Protein AF-A0A8H7PTG9-F1 (afdb_monomer_lite)

Radius of gyration: 44.38 Å; chains: 1; bounding box: 75×94×147 Å

InterPro domains:
  IPR000225 Armadillo [PF00514] (477-510)
  IPR000225 Armadillo [PF00514] (718-752)
  IPR000225 Armadillo [SM00185] (315-358)
  IPR000225 Armadillo [SM00185] (360-411)
  IPR000225 Armadillo [SM00185] (470-510)
  IPR000225 Armadillo [SM00185] (606-670)
  IPR000225 Armadillo [SM00185] (672-712)
  IPR000225 Armadillo [SM00185] (713-754)
  IPR000225 Armadillo [SM00185] (756-796)
  IPR000225 Armadillo [SM00185] (799-839)
  IPR000225 Armadillo [SM00185] (898-939)
  IPR000357 HEAT repeat [PF02985] (684-712)
  IPR001130 3'-5' ssDNA/RNA exonuclease TatD-like [PF01026] (7-278)
  IPR001130 3'-5' ssDNA/RNA exonuclease TatD-like [cd01310] (6-278)
  IPR011989 Armadillo-like helical [G3DSA:1.25.10.10] (282-566)
  IPR011989 Armadillo-like helical [G3DSA:1.25.10.10] (573-989)
  IPR016024 Armadillo-type fold [SSF48371] (287-985)
  IPR018228 Deoxyribonuclease, TatD-related, conserved site [PS01091] (216-232)
  IPR032466 Metal-dependent hydrolase [SSF51556] (5-278)
  IPR038739 Armadillo-type fold containing protein ARMC8/Vid28 [PTHR15651] (295-983)

Foldseek 3Di:
DFPFAAEAEEAAQFCVQVPPVPPDDSVRLVVLLVVLRHQAYEHEDQADVCQVRLLVCCVVVLNRYFYAYEHEQWDWDDDPNDTDIEGDAPVRLVVGVVVVVVCLVVVSHLAHDDAEDALPCRHQVDPPDHSVVSRVRSLVRRLVSLVVCVVSVHEYEYEDHPCLLVRLVSCVVSLPQFYEHEPDDDDLVSVVSCVVSNAAYEFALLCLVDPRSLVNLLSDDLLRYAFHHRFLPNHVDHVGGTGSSSSLSRLVSSCVSNVHDSSVSSVSNSVSSCVRSVVVPPPDPLVCLLVQCPDPDLVSVLVSLVVLLVVLQVPQVSLVVCLVGCLLLSLQVLLDPVDPHDPSSVLSSLQSLLSSLLHDLVSLLSNVVSVNLLSLLVLLDFDPPDQLLVRCLVSLSSLLSSLSNLLSSLVHPSHDLVSCLPLRSLLSLVSLLLSLLVVLVPDPDPDPSNVSSLSSNLSSLSNLLSSQDDQVSLVSNVVSVVQQSLLSQCLSPPQSSVLSSLSNLLSNLALAQVSLVCNQPHAHVVGRPPNDTSVVSLLVQCVDPDLSSVLSSLSNVLRSVNNVNDPPPDVSCLPGSLLSLLVLLVDPDLVSLLRSLQSLLSNQQPDPSSLVSCLVSVVLLSLLVLLVVLQPPPPDDDVPDDDDPPPVVVNVSSLSSNLSSLSSLLRSLQPDPSSLVVNVVSVSLLSLLVQLPDPDLSSVLSSLSSLLSSLVDLVCLAPVCVVSVSLVSLLVQCPPPDVSSVLSSLSSVLSQLAPSGPCVVVCVVVCVLLSLLVQCPDPPPSSVLSSLSSLLRQLAVDDPVSLVVSCVRNFLVNLLVQCVDPDLSSVLSSLSNLLSQLQDPDLVSVVCNCVRNPLVSLVVSLLCLLVPQPDPDPDDDSSSVSNNLSSLSSLLSLLLHALVSLVSQLVDLSNLLSLLVQCPPPDPSSVLSSLSNLLSQLDDDPVGDRDLCSLVSCVVSVVLVSLVVQCPPPDPSSNVSSVSSNVSSVVSVVVVVD

pLDDT: mean 88.75, std 12.14, range [32.59, 98.38]

Secondary structure (DSSP, 8-state):
--S--EEEEEE--STTTS-TTSSS-HHHHHHHHHHTTEEEEEEE-SSHHHHHHHHHHHHHTTTSEEEEE---SEEEEEETTEEEEEE--HHHHHHHHHHHHHHHHTT--SEEEEEEEE--HHHH--SSS-HHHHHHHHHHHHHHHHHHHHHTT--EEEEEES-HHHHHHHHHHTT---EEETT--S-HHHHHHHHHTT-EEEE-GGGGG-HHHHHHHHHS-GGGEEE---TTSS-SSTTS---GGGHHHHHHHHHHHHT--HHHHHHHHHHHHHHHHS-S----HHHHHHHHHT-S-HHHHHHHHHHHHHHHTT-HHHHHHHHTTTHHHHHHHHT-TTS---HHHHHHHHHHHHHHHTS-HHHHHHHHHTTHHHHHHHTTPPPTTS-HHHHHHHTHHHHHHHHHHHHHHTTSTT---GGGGSHHHHHHHHHHHHHHHHHHHH--S--HHHHHHHHHHHHHHHHHHHH--SHHHHHHHHHTT-HHHHHHHHTS--HHHHHHHHHHHHHHSTT-HHHHHHHHHPPPSSPPTT---HHHHHHHHHT-SSHHHHHHHHHHHHHHHHTT-SPSSPHHIIIIIHHHHHHHHTSS-HHHHHHHHHHHHHHHTT-HHHHHHHHHTTHHHHHHHHHHHHHGGGSSSGGG-TT-TTHHHHHHHHHHHHHHHHHHHHHHTSS-HHHHHHHHHTT-HHHHHHHHT-SSHHHHHHHHHHHHHHTT-HHHIIIIIHHTT-HHHHHHGGG-S-HHHHHHHHHHHHHHTSTT-THHHHHHHTTHHHHHHHHTT-S-HHHHHHHHHHHHHHHTT--HHHHHHHHHHH-HHHHHHHHT-S-HHHHHHHHHHHHHHS--SSTHHHHHHIIIIIHHHHHHHHHHHHHGGG---SSSS-THHHHHHHHHHHHHHHHTS-HHHHHHHHT-HHHHHHHHHHTT-SSHHHHHHHHHHHHHHS---SS-PPPTTHHHHHHHTTHHHHHHHHTT-SSHHHHHHHHHHHHHHHHHHHHHH-

Sequence (994 aa):
MSDYCIIDCHAHIHEGNFPASSNNSLEVILESAYKANVQIIVSVSEGLGDATQVLKLASQSQGRVKAGVGLHPVQTVSSNNESIERSVTQDDLKEFLPLLRKCIANQEICCVGEVGLDFSPHIVRGKEFPEEHYREIQRQVFKKQIELAVDANLPLNVHSRSAGHYAIEELQNAGVKRAVLHAFDGKASHAMKGVESGYYFSVPPSIVRSPQKQKLVATLPVSHLLLETDSPALGPNKNEDNQPSNAYVSAQEIARLKDMEVSEVIKITEENARKLFGFLMTFTKFEDVVHQIHSADPNQVFIALKTVKNSIIGNRTKKAQYAQSDIINRLVDLLASENNVSEDLRIQAATILGSFAHGNDEIVSQIVSAGAVPRLLNALSLPPNTSPAIAVQQNLKMLEAATRALKAIYSSSKSYKKDIYDPKHLNNIMKILHATTSSISEDAEHNAQTASLVMVAELTTSIVARCCTTLEEQTLLGDSGIIPPLVALLHSGYAKAQEAAMDAFSSLCRENIDISRASLNARAYPPAPFGQMTLTTMLDLVRDKGQNMRLAAATCLTNIYRADVFPEPFSDIVLVVLPTLIKLLKEDNTQVQERAPLIMADLVKDSETMQKAAFEADAIPSLANILVSVSKEHDENNENKIGVQGAGGIVVSKEKVKENSLIALAAVCLLREECRTQAINCKILPCTVSALSSTNPAVRLAACQCVKSLSRSVRHLRTHLVDAGVTGPLLKLLDDESPVVQAAACGSLCNLILDFSPMKKTVIEDGGLANFVKFTHSENTALKLNAIWSLKNLLYSADTETKRTVMRQLSYEYLIDLLNDASVEIQEQALDLVRNLVCGKQKEDIDDVFSGMGETVLLDILEKKLSNSNMVIDDGEDNSLLTLEPALYTLVNIAVGSSQHREALLKRPEILQNIVRYMSHEKASIRISTAWCIINLTWADSEEKVPPECYEILKDLGVEEKLRAMENDPERDVRDRARTALCQFNSLSDMQEE

Structure (mmCIF, N/CA/C/O backbone):
data_AF-A0A8H7PTG9-F1
#
_entry.id   AF-A0A8H7PTG9-F1
#
loop_
_atom_site.group_PDB
_atom_site.id
_atom_site.type_symbol
_atom_site.label_atom_id
_atom_site.label_alt_id
_atom_site.label_comp_id
_atom_site.label_asym_id
_atom_site.label_entity_id
_atom_site.label_seq_id
_atom_site.pdbx_PDB_ins_code
_atom_site.Cartn_x
_atom_site.Cartn_y
_atom_site.Cartn_z
_atom_site.occupancy
_atom_site.B_iso_or_equiv
_atom_site.auth_seq_id
_atom_site.auth_comp_id
_atom_site.auth_asym_id
_atom_site.auth_atom_id
_atom_site.pdbx_PDB_model_num
ATOM 1 N N . MET A 1 1 ? -10.974 -25.218 17.538 1.00 37.84 1 MET A N 1
ATOM 2 C CA . MET A 1 1 ? -11.175 -25.553 18.967 1.00 37.84 1 MET A CA 1
ATOM 3 C C . MET A 1 1 ? -12.675 -25.691 19.177 1.00 37.84 1 MET A C 1
ATOM 5 O O . MET A 1 1 ? -13.391 -24.984 18.485 1.00 37.84 1 MET A O 1
ATOM 9 N N . SER A 1 2 ? -13.149 -26.638 19.993 1.00 40.38 2 SER A N 1
ATOM 10 C CA . SER A 1 2 ? -14.592 -26.820 20.224 1.00 40.38 2 SER A CA 1
ATOM 11 C C . SER A 1 2 ? -15.205 -25.578 20.872 1.00 40.38 2 SER A C 1
ATOM 13 O O . SER A 1 2 ? -14.561 -24.982 21.729 1.00 40.38 2 SER A O 1
ATOM 15 N N . ASP A 1 3 ? -16.451 -25.248 20.531 1.00 61.62 3 ASP A N 1
ATOM 16 C CA . ASP A 1 3 ? -17.190 -24.103 21.099 1.00 61.62 3 ASP A CA 1
ATOM 17 C C . ASP A 1 3 ? -17.543 -24.258 22.596 1.00 61.62 3 ASP A C 1
ATOM 19 O O . ASP A 1 3 ? -18.060 -23.330 23.210 1.00 61.62 3 ASP A O 1
ATOM 23 N N . TYR A 1 4 ? -17.259 -25.423 23.189 1.00 75.38 4 TYR A N 1
ATOM 24 C CA . TYR A 1 4 ? -17.587 -25.789 24.572 1.00 75.38 4 TYR A CA 1
ATOM 25 C C . TYR A 1 4 ? -16.332 -25.941 25.436 1.00 75.38 4 TYR A C 1
ATOM 27 O O . TYR A 1 4 ? -15.265 -26.333 24.937 1.00 75.38 4 TYR A O 1
ATOM 35 N N . CYS A 1 5 ? -16.460 -25.662 26.735 1.00 87.12 5 CYS A N 1
ATOM 36 C CA . CYS A 1 5 ? -15.359 -25.699 27.697 1.00 87.12 5 CYS A CA 1
ATOM 37 C C . CYS A 1 5 ? -15.568 -26.730 28.813 1.00 87.12 5 CYS A C 1
ATOM 39 O O . CYS A 1 5 ? -16.689 -27.085 29.164 1.00 87.12 5 CYS A O 1
ATOM 41 N N . ILE A 1 6 ? -14.468 -27.210 29.397 1.00 93.94 6 ILE A N 1
ATOM 42 C CA . ILE A 1 6 ? -14.515 -28.105 30.555 1.00 93.94 6 ILE A CA 1
ATOM 43 C C . ILE A 1 6 ? -14.565 -27.265 31.830 1.00 93.94 6 ILE A C 1
ATOM 45 O O . ILE A 1 6 ? -13.776 -26.332 32.011 1.00 93.94 6 ILE A O 1
ATOM 49 N N . ILE A 1 7 ? -15.489 -27.631 32.716 1.00 95.25 7 ILE A N 1
ATOM 50 C CA . ILE A 1 7 ? -15.608 -27.078 34.062 1.00 95.25 7 ILE A CA 1
ATOM 51 C C . ILE A 1 7 ? -15.258 -28.191 35.043 1.00 95.25 7 ILE A C 1
ATOM 53 O O . ILE A 1 7 ? -15.996 -29.169 35.162 1.00 95.25 7 ILE A O 1
ATOM 57 N N . ASP A 1 8 ? -14.136 -28.033 35.736 1.00 97.06 8 ASP A N 1
ATOM 58 C CA . ASP A 1 8 ? -13.758 -28.900 36.845 1.00 97.06 8 ASP A CA 1
ATOM 59 C C . ASP A 1 8 ? -14.560 -28.478 38.083 1.00 97.06 8 ASP A C 1
ATOM 61 O O . ASP A 1 8 ? -14.308 -27.429 38.677 1.00 97.06 8 ASP A O 1
ATOM 65 N N . CYS A 1 9 ? -15.595 -29.246 38.423 1.00 96.81 9 CYS A N 1
ATOM 66 C CA . CYS A 1 9 ? -16.561 -28.880 39.460 1.00 96.81 9 CYS A CA 1
ATOM 67 C C . CYS A 1 9 ? -16.060 -29.129 40.891 1.00 96.81 9 CYS A C 1
ATOM 69 O O . CYS A 1 9 ? -16.767 -28.763 41.836 1.00 96.81 9 CYS A O 1
ATOM 71 N N . HIS A 1 10 ? -14.889 -29.749 41.060 1.00 97.19 10 HIS A N 1
ATOM 72 C CA . HIS A 1 10 ? -14.336 -30.056 42.371 1.00 97.19 10 HIS A CA 1
ATOM 73 C C . HIS A 1 10 ? -12.824 -30.338 42.288 1.00 97.19 10 HIS A C 1
ATOM 75 O O . HIS A 1 10 ? -12.404 -31.313 41.661 1.00 97.19 10 HIS A O 1
ATOM 81 N N . ALA A 1 11 ? -12.009 -29.517 42.956 1.00 95.62 11 ALA A N 1
ATOM 82 C CA . ALA A 1 11 ? -10.578 -29.759 43.150 1.00 95.62 11 ALA A CA 1
ATOM 83 C C . ALA A 1 11 ? -10.046 -29.051 44.414 1.00 95.62 11 ALA A C 1
ATOM 85 O O . ALA A 1 11 ? -10.538 -27.984 44.780 1.00 95.62 11 ALA A O 1
ATOM 86 N N . HIS A 1 12 ? -8.989 -29.577 45.034 1.00 93.06 12 HIS A N 1
ATOM 87 C CA . HIS A 1 12 ? -8.335 -28.977 46.204 1.00 93.06 12 HIS A CA 1
ATOM 88 C C . HIS A 1 12 ? -7.092 -28.178 45.792 1.00 93.06 12 HIS A C 1
ATOM 90 O O . HIS A 1 12 ? -5.947 -28.608 45.972 1.00 93.06 12 HIS A O 1
ATOM 96 N N . ILE A 1 13 ? -7.311 -26.998 45.202 1.00 87.50 13 ILE A N 1
ATOM 97 C CA . ILE A 1 13 ? -6.243 -26.196 44.589 1.00 87.50 13 ILE A CA 1
ATOM 98 C C . ILE A 1 13 ? -5.917 -24.963 45.422 1.00 87.50 13 ILE A C 1
ATOM 100 O O . ILE A 1 13 ? -6.643 -23.967 45.403 1.00 87.50 13 ILE A O 1
ATOM 104 N N . HIS A 1 14 ? -4.775 -25.031 46.106 1.00 82.25 14 HIS A N 1
ATOM 105 C CA . HIS A 1 14 ? -4.132 -23.930 46.819 1.00 82.25 14 HIS A CA 1
ATOM 106 C C . HIS A 1 14 ? -2.629 -24.220 47.020 1.00 82.25 14 HIS A C 1
ATOM 108 O O . HIS A 1 14 ? -2.164 -25.338 46.793 1.00 82.25 14 HIS A O 1
ATOM 114 N N . GLU A 1 15 ? -1.859 -23.212 47.451 1.00 70.31 15 GLU A N 1
ATOM 115 C CA . GLU A 1 15 ? -0.392 -23.294 47.614 1.00 70.31 15 GLU A CA 1
ATOM 116 C C . GLU A 1 15 ? 0.064 -24.424 48.560 1.00 70.31 15 GLU A C 1
ATOM 118 O O . GLU A 1 15 ? 1.170 -24.933 48.413 1.00 70.31 15 GLU A O 1
ATOM 123 N N . GLY A 1 16 ? -0.776 -24.835 49.516 1.00 70.44 16 GLY A N 1
ATOM 124 C CA . GLY A 1 16 ? -0.473 -25.924 50.452 1.00 70.44 16 GLY A CA 1
ATOM 125 C C . GLY A 1 16 ? -0.442 -27.319 49.815 1.00 70.44 16 GLY A C 1
ATOM 126 O O . GLY A 1 16 ? 0.425 -28.115 50.166 1.00 70.44 16 GLY A O 1
ATOM 127 N N . ASN A 1 17 ? -1.334 -27.595 48.857 1.00 72.69 17 ASN A N 1
ATOM 128 C CA . ASN A 1 17 ? -1.411 -28.891 48.163 1.00 72.69 17 ASN A CA 1
ATOM 129 C C . ASN A 1 17 ? -0.478 -28.976 46.949 1.00 72.69 17 ASN A C 1
ATOM 131 O O . ASN A 1 17 ? -0.116 -30.068 46.520 1.00 72.69 17 ASN A O 1
ATOM 135 N N . PHE A 1 18 ? -0.052 -27.824 46.425 1.00 71.50 18 PHE A N 1
ATOM 136 C CA . PHE A 1 18 ? 0.919 -27.711 45.337 1.00 71.50 18 PHE A CA 1
ATOM 137 C C . PHE A 1 18 ? 2.020 -26.706 45.714 1.00 71.50 18 PHE A C 1
ATOM 139 O O . PHE A 1 18 ? 2.070 -25.599 45.165 1.00 71.50 18 PHE A O 1
ATOM 146 N N . PRO A 1 19 ? 2.891 -27.044 46.685 1.00 59.56 19 PRO A N 1
ATOM 147 C CA . PRO A 1 19 ? 3.922 -26.128 47.156 1.00 59.56 19 PRO A CA 1
ATOM 148 C C . PRO A 1 19 ? 4.937 -25.844 46.047 1.00 59.56 19 PRO A C 1
ATOM 150 O O . PRO A 1 19 ? 5.284 -26.730 45.269 1.00 59.56 19 PRO A O 1
ATOM 153 N N . ALA A 1 20 ? 5.484 -24.626 46.010 1.00 53.69 20 ALA A N 1
ATOM 154 C CA . ALA A 1 20 ? 6.460 -24.196 44.998 1.00 53.69 20 ALA A CA 1
ATOM 155 C C . ALA A 1 20 ? 7.765 -25.029 44.965 1.00 53.69 20 ALA A C 1
ATOM 157 O O . ALA A 1 20 ? 8.557 -24.892 44.039 1.00 53.69 20 ALA A O 1
ATOM 158 N N . SER A 1 21 ? 8.001 -25.875 45.976 1.00 47.34 21 SER A N 1
ATOM 159 C CA . SER A 1 21 ? 9.094 -26.856 46.029 1.00 47.34 21 SER A CA 1
ATOM 160 C C . SER A 1 21 ? 8.816 -28.146 45.245 1.00 47.34 21 SER A C 1
ATOM 162 O O . SER A 1 21 ? 9.737 -28.932 45.030 1.00 47.34 21 SER A O 1
ATOM 164 N N . SER A 1 22 ? 7.570 -28.382 44.829 1.00 52.47 22 SER A N 1
ATOM 165 C CA . SER A 1 22 ? 7.212 -29.415 43.856 1.00 52.47 22 SER A CA 1
ATOM 166 C C . SER A 1 22 ? 7.533 -28.918 42.439 1.00 52.47 22 SER A C 1
ATOM 168 O O . SER A 1 22 ? 7.514 -27.718 42.181 1.00 52.47 22 SER A O 1
ATOM 170 N N . ASN A 1 23 ? 7.858 -29.817 41.504 1.00 49.69 23 ASN A N 1
ATOM 171 C CA . ASN A 1 23 ? 8.335 -29.471 40.151 1.00 49.69 23 ASN A CA 1
ATOM 172 C C . ASN A 1 23 ? 7.363 -28.620 39.294 1.00 49.69 23 ASN A C 1
ATOM 174 O O . ASN A 1 23 ? 7.720 -28.281 38.170 1.00 49.69 23 ASN A O 1
ATOM 178 N N . ASN A 1 24 ? 6.169 -28.263 39.787 1.00 59.22 24 ASN A N 1
ATOM 179 C CA . ASN A 1 24 ? 5.195 -27.424 39.091 1.00 59.22 24 ASN A CA 1
ATOM 180 C C . ASN A 1 24 ? 4.613 -26.370 40.047 1.00 59.22 24 ASN A C 1
ATOM 182 O O . ASN A 1 24 ? 3.948 -26.714 41.021 1.00 59.22 24 ASN A O 1
ATOM 186 N N . SER A 1 25 ? 4.809 -25.082 39.751 1.00 72.44 25 SER A N 1
ATOM 187 C CA . SER A 1 25 ? 4.101 -24.012 40.461 1.00 72.44 25 SER A CA 1
ATOM 188 C C . SER A 1 25 ? 2.595 -24.060 40.167 1.00 72.44 25 SER A C 1
ATOM 190 O O . SER A 1 25 ? 2.161 -24.551 39.122 1.00 72.44 25 SER A O 1
ATOM 192 N N . LEU A 1 26 ? 1.786 -23.500 41.069 1.00 80.25 26 LEU A N 1
ATOM 193 C CA . LEU A 1 26 ? 0.332 -23.386 40.904 1.00 80.25 26 LEU A CA 1
ATOM 194 C C . LEU A 1 26 ? -0.065 -22.722 39.572 1.00 80.25 26 LEU A C 1
ATOM 196 O O . LEU A 1 26 ? -1.026 -23.133 38.927 1.00 80.25 26 LEU A O 1
ATOM 200 N N . GLU A 1 27 ? 0.710 -21.729 39.133 1.00 81.38 27 GLU A N 1
ATOM 201 C CA . GLU A 1 27 ? 0.527 -21.056 37.843 1.00 81.38 27 GLU A CA 1
ATOM 202 C C . GLU A 1 27 ? 0.698 -22.022 36.664 1.00 81.38 27 GLU A C 1
ATOM 204 O O . GLU A 1 27 ? -0.145 -22.046 35.770 1.00 81.38 27 GLU A O 1
ATOM 209 N N . VAL A 1 28 ? 1.726 -22.879 36.692 1.00 84.19 28 VAL A N 1
ATOM 210 C CA . VAL A 1 28 ? 1.975 -23.886 35.645 1.00 84.19 28 VAL A CA 1
ATOM 211 C C . VAL A 1 28 ? 0.838 -24.908 35.580 1.00 84.19 28 VAL A C 1
ATOM 213 O O . VAL A 1 28 ? 0.415 -25.294 34.488 1.00 84.19 28 VAL A O 1
ATOM 216 N N . ILE A 1 29 ? 0.302 -25.320 36.731 1.00 86.38 29 ILE A N 1
ATOM 217 C CA . ILE A 1 29 ? -0.831 -26.255 36.804 1.00 86.38 29 ILE A CA 1
ATOM 218 C C . ILE A 1 29 ? -2.088 -25.629 36.191 1.00 86.38 29 ILE A C 1
ATOM 220 O O . ILE A 1 29 ? -2.759 -26.265 35.376 1.00 86.38 29 ILE A O 1
ATOM 224 N N . LEU A 1 30 ? -2.383 -24.370 36.527 1.00 88.44 30 LEU A N 1
ATOM 225 C CA . LEU A 1 30 ? -3.513 -23.641 35.950 1.00 88.44 30 LEU A CA 1
ATOM 226 C C . LEU A 1 30 ? -3.334 -23.427 34.440 1.00 88.44 30 LEU A C 1
ATOM 228 O O . LEU A 1 30 ? -4.272 -23.645 33.678 1.00 88.44 30 LEU A O 1
ATOM 232 N N . GLU A 1 31 ? -2.135 -23.070 33.975 1.00 87.19 31 GLU A N 1
ATOM 233 C CA . GLU A 1 31 ? -1.846 -22.956 32.541 1.00 87.19 31 GLU A CA 1
ATOM 234 C C . GLU A 1 31 ? -2.017 -24.280 31.790 1.00 87.19 31 GLU A C 1
ATOM 236 O O . GLU A 1 31 ? -2.566 -24.295 30.684 1.00 87.19 31 GLU A O 1
ATOM 241 N N . SER A 1 32 ? -1.567 -25.389 32.381 1.00 87.50 32 SER A N 1
ATOM 242 C CA . SER A 1 32 ? -1.762 -26.738 31.841 1.00 87.50 32 SER A CA 1
ATOM 243 C C . SER A 1 32 ? -3.252 -27.072 31.717 1.00 87.50 32 SER A C 1
ATOM 245 O O . SER A 1 32 ? -3.701 -27.532 30.664 1.00 87.50 32 SER A O 1
ATOM 247 N N . ALA A 1 33 ? -4.044 -26.742 32.741 1.00 89.31 33 ALA A N 1
ATOM 248 C CA . ALA A 1 33 ? -5.497 -26.891 32.727 1.00 89.31 33 ALA A CA 1
ATOM 249 C C . ALA A 1 33 ? -6.147 -26.090 31.583 1.00 89.31 33 ALA A C 1
ATOM 251 O O . ALA A 1 33 ? -6.919 -26.646 30.798 1.00 89.31 33 ALA A O 1
ATOM 252 N N . TYR A 1 34 ? -5.769 -24.817 31.412 1.00 87.75 34 TYR A N 1
ATOM 253 C CA . TYR A 1 34 ? -6.308 -23.965 30.345 1.00 87.75 34 TYR A CA 1
ATOM 254 C C . TYR A 1 34 ? -5.949 -24.479 28.945 1.00 87.75 34 TYR A C 1
ATOM 256 O O . TYR A 1 34 ? -6.793 -24.452 28.047 1.00 87.75 34 TYR A O 1
ATOM 264 N N . LYS A 1 35 ? -4.726 -24.995 28.754 1.00 86.88 35 LYS A N 1
ATOM 265 C CA . LYS A 1 35 ? -4.305 -25.640 27.496 1.00 86.88 35 LYS A CA 1
ATOM 266 C C . LYS A 1 35 ? -5.097 -26.920 27.210 1.00 86.88 35 LYS A C 1
ATOM 268 O O . LYS A 1 35 ? -5.364 -27.208 26.047 1.00 86.88 35 LYS A O 1
ATOM 273 N N . ALA A 1 36 ? -5.519 -27.639 28.250 1.00 83.94 36 ALA A N 1
ATOM 274 C CA . ALA A 1 36 ? -6.386 -28.815 28.166 1.00 83.94 36 ALA A CA 1
ATOM 275 C C . ALA A 1 36 ? -7.893 -28.478 28.058 1.00 83.94 36 ALA A C 1
ATOM 277 O O . ALA A 1 36 ? -8.733 -29.365 28.188 1.00 83.94 36 ALA A O 1
ATOM 278 N N . ASN A 1 37 ? -8.244 -27.212 27.800 1.00 87.94 37 ASN A N 1
ATOM 279 C CA . ASN A 1 37 ? -9.616 -26.700 27.698 1.00 87.94 37 ASN A CA 1
ATOM 280 C C . ASN A 1 37 ? -10.434 -26.715 29.008 1.00 87.94 37 ASN A C 1
ATOM 282 O O . ASN A 1 37 ? -11.660 -26.593 28.978 1.00 87.94 37 ASN A O 1
ATOM 286 N N . VAL A 1 38 ? -9.774 -26.807 30.164 1.00 92.06 38 VAL A N 1
ATOM 287 C CA . VAL A 1 38 ? -10.404 -26.628 31.481 1.00 92.06 38 VAL A CA 1
ATOM 288 C C . VAL A 1 38 ? -10.423 -25.139 31.801 1.00 92.06 38 VAL A C 1
ATOM 290 O O . VAL A 1 38 ? -9.424 -24.583 32.245 1.00 92.06 38 VAL A O 1
ATOM 293 N N . GLN A 1 39 ? -11.536 -24.466 31.505 1.00 89.31 39 GLN A N 1
ATOM 294 C CA . GLN A 1 39 ? -11.628 -23.000 31.582 1.00 89.31 39 GLN A CA 1
ATOM 295 C C . GLN A 1 39 ? -12.070 -22.496 32.956 1.00 89.31 39 GLN A C 1
ATOM 297 O O . GLN A 1 39 ? -11.765 -21.354 33.310 1.00 89.31 39 GLN A O 1
ATOM 302 N N . ILE A 1 40 ? -12.793 -23.324 33.717 1.00 92.88 40 ILE A N 1
ATOM 303 C CA . ILE A 1 40 ? -13.245 -22.989 35.068 1.00 92.88 40 ILE A CA 1
ATOM 304 C C . ILE A 1 40 ? -12.945 -24.145 36.018 1.00 92.88 40 ILE A C 1
ATOM 306 O O . ILE A 1 40 ? -13.218 -25.298 35.692 1.00 92.88 40 ILE A O 1
ATOM 310 N N . ILE A 1 41 ? -12.417 -23.818 37.197 1.00 95.50 41 ILE A N 1
ATOM 311 C CA . ILE A 1 41 ? -12.151 -24.766 38.283 1.00 95.50 41 ILE A CA 1
ATOM 312 C C . ILE A 1 41 ? -12.873 -24.282 39.543 1.00 95.50 41 ILE A C 1
ATOM 314 O O . ILE A 1 41 ? -12.698 -23.135 39.966 1.00 95.50 41 ILE A O 1
ATOM 318 N N . VAL A 1 42 ? -13.678 -25.145 40.153 1.00 96.25 42 VAL A N 1
ATOM 319 C CA . VAL A 1 42 ? -14.263 -24.930 41.478 1.00 96.25 42 VAL A CA 1
ATOM 320 C C . VAL A 1 42 ? -13.291 -25.494 42.512 1.00 96.25 42 VAL A C 1
ATOM 322 O O . VAL A 1 42 ? -13.221 -26.704 42.713 1.00 96.25 42 VAL A O 1
ATOM 325 N N . SER A 1 43 ? -12.520 -24.602 43.136 1.00 95.88 43 SER A N 1
ATOM 326 C CA . SER A 1 43 ? -11.595 -24.964 44.211 1.00 95.88 43 SER A CA 1
ATOM 327 C C . SER A 1 43 ? -12.339 -24.958 45.544 1.00 95.88 43 SER A C 1
ATOM 329 O O . SER A 1 43 ? -12.981 -23.954 45.864 1.00 95.88 43 SER A O 1
ATOM 331 N N . VAL A 1 44 ? -12.298 -26.063 46.286 1.00 95.88 44 VAL A N 1
ATOM 332 C CA . VAL A 1 44 ? -13.024 -26.244 47.555 1.00 95.88 44 VAL A CA 1
ATOM 333 C C . VAL A 1 44 ? -12.090 -26.184 48.764 1.00 95.88 44 VAL A C 1
ATOM 335 O O . VAL A 1 44 ? -10.900 -26.468 48.644 1.00 95.88 44 VAL A O 1
ATOM 338 N N . SER A 1 45 ? -12.634 -25.809 49.924 1.00 94.56 45 SER A N 1
ATOM 339 C CA . SER A 1 45 ? -11.935 -25.887 51.211 1.00 94.56 45 SER A CA 1
ATOM 340 C C . SER A 1 45 ? -12.363 -27.103 52.027 1.00 94.56 45 SER A C 1
ATOM 342 O O . SER A 1 45 ? -13.526 -27.505 51.962 1.00 94.56 45 SER A O 1
ATOM 344 N N . GLU A 1 46 ? -11.468 -27.591 52.882 1.00 91.00 46 GLU A N 1
ATOM 345 C CA . GLU A 1 46 ? -11.749 -28.629 53.879 1.00 91.00 46 GLU A CA 1
ATOM 346 C C . GLU A 1 46 ? -11.954 -28.055 55.296 1.00 91.00 46 GLU A C 1
ATOM 348 O O . GLU A 1 46 ? -12.650 -28.649 56.131 1.00 91.00 46 GLU A O 1
ATOM 353 N N . GLY A 1 47 ? -11.392 -26.880 55.596 1.00 90.56 47 GLY A N 1
ATOM 354 C CA . GLY A 1 47 ? -11.540 -26.249 56.904 1.00 90.56 47 GLY A CA 1
ATOM 355 C C . GLY A 1 47 ? -11.066 -24.799 56.958 1.00 90.56 47 GLY A C 1
ATOM 356 O O . GLY A 1 47 ? -11.003 -24.079 55.965 1.00 90.56 47 GLY A O 1
ATOM 357 N N . LEU A 1 48 ? -10.769 -24.310 58.165 1.00 86.31 48 LEU A N 1
ATOM 358 C CA . LEU A 1 48 ? -10.398 -22.902 58.354 1.00 86.31 48 LEU A CA 1
ATOM 359 C C . LEU A 1 48 ? -9.010 -22.572 57.769 1.00 86.31 48 LEU A C 1
ATOM 361 O O . LEU A 1 48 ? -8.779 -21.450 57.313 1.00 86.31 48 LEU A O 1
ATOM 365 N N . GLY A 1 49 ? -8.088 -23.540 57.793 1.00 83.31 49 GLY A N 1
ATOM 366 C CA . GLY A 1 49 ? -6.686 -23.341 57.411 1.00 83.31 49 GLY A CA 1
ATOM 367 C C . GLY A 1 49 ? -6.468 -23.073 55.918 1.00 83.31 49 GLY A C 1
ATOM 368 O O . GLY A 1 49 ? -5.590 -22.286 55.552 1.00 83.31 49 GLY A O 1
ATOM 369 N N . ASP A 1 50 ? -7.278 -23.682 55.057 1.00 89.81 50 ASP A N 1
ATOM 370 C CA . ASP A 1 50 ? -7.161 -23.625 53.598 1.00 89.81 50 ASP A CA 1
ATOM 371 C C . ASP A 1 50 ? -8.217 -22.717 52.943 1.00 89.81 50 ASP A C 1
ATOM 373 O O . ASP A 1 50 ? -7.925 -22.104 51.913 1.00 89.81 50 ASP A O 1
ATOM 377 N N . ALA A 1 51 ? -9.383 -22.503 53.570 1.00 92.12 51 ALA A N 1
ATOM 378 C CA . ALA A 1 51 ? -10.443 -21.636 53.036 1.00 92.12 51 ALA A CA 1
ATOM 379 C C . ALA A 1 51 ? -9.960 -20.227 52.641 1.00 92.12 51 ALA A C 1
ATOM 381 O O . ALA A 1 51 ? -10.353 -19.691 51.603 1.00 92.12 51 ALA A O 1
ATOM 382 N N . THR A 1 52 ? -9.051 -19.627 53.416 1.00 89.62 52 THR A N 1
ATOM 383 C CA . THR A 1 52 ? -8.485 -18.305 53.081 1.00 89.62 52 THR A CA 1
ATOM 384 C C . THR A 1 52 ? -7.624 -18.350 51.811 1.00 89.62 52 THR A C 1
ATOM 386 O O . THR A 1 52 ? -7.620 -17.397 51.029 1.00 89.62 52 THR A O 1
ATOM 389 N N . GLN A 1 53 ? -6.908 -19.453 51.578 1.00 90.88 53 GLN A N 1
ATOM 390 C CA . GLN A 1 53 ? -6.068 -19.631 50.391 1.00 90.88 53 GLN A CA 1
ATOM 391 C C . GLN A 1 53 ? -6.930 -19.839 49.142 1.00 90.88 53 GLN A C 1
ATOM 393 O O . GLN A 1 53 ? -6.661 -19.222 48.111 1.00 90.88 53 GLN A O 1
ATOM 398 N N . VAL A 1 54 ? -8.005 -20.624 49.260 1.00 93.69 54 VAL A N 1
ATOM 399 C CA . VAL A 1 54 ? -8.996 -20.841 48.193 1.00 93.69 54 VAL A CA 1
ATOM 400 C C . VAL A 1 54 ? -9.648 -19.518 47.771 1.00 93.69 54 VAL A C 1
ATOM 402 O O . VAL A 1 54 ? -9.691 -19.194 46.582 1.00 93.69 54 VAL A O 1
ATOM 405 N N . LEU A 1 55 ? -10.083 -18.696 48.734 1.00 92.31 55 LEU A N 1
ATOM 406 C CA . LEU A 1 55 ? -10.670 -17.374 48.468 1.00 92.31 55 LEU A CA 1
ATOM 407 C C . LEU A 1 55 ? -9.674 -16.420 47.797 1.00 92.31 55 LEU A C 1
ATOM 409 O O . LEU A 1 55 ? -10.012 -15.739 46.824 1.00 92.31 55 LEU A O 1
ATOM 413 N N . LYS A 1 56 ? -8.428 -16.390 48.289 1.00 90.69 56 LYS A N 1
ATOM 414 C CA . LYS A 1 56 ? -7.352 -15.591 47.691 1.00 90.69 56 LYS A CA 1
ATOM 415 C C . LYS A 1 56 ? -7.124 -16.005 46.237 1.00 90.69 56 LYS A C 1
ATOM 417 O O . LYS A 1 56 ? -7.138 -15.136 45.363 1.00 90.69 56 LYS A O 1
ATOM 422 N N . LEU A 1 57 ? -6.991 -17.305 45.970 1.00 89.62 57 LEU A N 1
ATOM 423 C CA . LEU A 1 57 ? -6.784 -17.827 44.621 1.00 89.62 57 LEU A CA 1
ATOM 424 C C . LEU A 1 57 ? -7.940 -17.448 43.688 1.00 89.62 57 LEU A C 1
ATOM 426 O O . LEU A 1 57 ? -7.701 -16.938 42.591 1.00 89.62 57 LEU A O 1
ATOM 430 N N . ALA A 1 58 ? -9.186 -17.629 44.129 1.00 90.25 58 ALA A N 1
ATOM 431 C CA . ALA A 1 58 ? -10.363 -17.256 43.347 1.00 90.25 58 ALA A CA 1
ATOM 432 C C . ALA A 1 58 ? -10.363 -15.758 42.983 1.00 90.25 58 ALA A C 1
ATOM 434 O O . ALA A 1 58 ? -10.610 -15.403 41.828 1.00 90.25 58 ALA A O 1
ATOM 435 N N . SER A 1 59 ? -9.995 -14.881 43.926 1.00 85.88 59 SER A N 1
ATOM 436 C CA . SER A 1 59 ? -9.918 -13.431 43.684 1.00 85.88 59 SER A CA 1
ATOM 437 C C . SER A 1 59 ? -8.846 -13.035 42.654 1.00 85.88 59 SER A C 1
ATOM 439 O O . SER A 1 59 ? -9.021 -12.069 41.910 1.00 85.88 59 SER A O 1
ATOM 441 N N . GLN A 1 60 ? -7.753 -13.799 42.569 1.00 85.31 60 GLN A N 1
ATOM 442 C CA . GLN A 1 60 ? -6.609 -13.522 41.692 1.00 85.31 60 GLN A CA 1
ATOM 443 C C . GLN A 1 60 ? -6.745 -14.153 40.297 1.00 85.31 60 GLN A C 1
ATOM 445 O O . GLN A 1 60 ? -6.079 -13.726 39.356 1.00 85.31 60 GLN A O 1
ATOM 450 N N . SER A 1 61 ? -7.650 -15.119 40.128 1.00 80.38 61 SER A N 1
ATOM 451 C CA . SER A 1 61 ? -7.754 -15.946 38.916 1.00 80.38 61 SER A CA 1
ATOM 452 C C . SER A 1 61 ? -8.652 -15.366 37.816 1.00 80.38 61 SER A C 1
ATOM 454 O O . SER A 1 61 ? -9.069 -16.091 36.915 1.00 80.38 61 SER A O 1
ATOM 456 N N . GLN A 1 62 ? -9.005 -14.076 37.886 1.00 78.25 62 GLN A N 1
ATOM 457 C CA . GLN A 1 62 ? -9.841 -13.379 36.889 1.00 78.25 62 GLN A CA 1
ATOM 458 C C . GLN A 1 62 ? -11.155 -14.116 36.550 1.00 78.25 62 GLN A C 1
ATOM 460 O O . GLN A 1 62 ? -11.623 -14.098 35.414 1.00 78.25 62 GLN A O 1
ATOM 465 N N . GLY A 1 63 ? -11.752 -14.790 37.538 1.00 80.88 63 GLY A N 1
ATOM 466 C CA . GLY A 1 63 ? -12.997 -15.545 37.377 1.00 80.88 63 GLY A CA 1
ATOM 467 C C . GLY A 1 63 ? -12.850 -16.975 36.844 1.00 80.88 63 GLY A C 1
ATOM 468 O O . GLY A 1 63 ? -13.867 -17.662 36.769 1.00 80.88 63 GLY A O 1
ATOM 469 N N . ARG A 1 64 ? -11.631 -17.440 36.532 1.00 86.81 64 ARG A N 1
ATOM 470 C CA . ARG A 1 64 ? -11.352 -18.823 36.095 1.00 86.81 64 ARG A CA 1
ATOM 471 C C . ARG A 1 64 ? -11.302 -19.833 37.244 1.00 86.81 64 ARG A C 1
ATOM 473 O O . ARG A 1 64 ? -11.589 -21.003 37.041 1.00 86.81 64 ARG A O 1
ATOM 480 N N . VAL A 1 65 ? -10.994 -19.388 38.461 1.00 92.50 65 VAL A N 1
ATOM 481 C CA . VAL A 1 65 ? -11.152 -20.198 39.678 1.00 92.50 65 VAL A CA 1
ATOM 482 C C . VAL A 1 65 ? -12.314 -19.635 40.486 1.00 92.50 65 VAL A C 1
ATOM 484 O O . VAL A 1 65 ? -12.412 -18.420 40.680 1.00 92.50 65 VAL A O 1
ATOM 487 N N . LYS A 1 66 ? -13.209 -20.511 40.937 1.00 93.50 66 LYS A N 1
ATOM 488 C CA . LYS A 1 66 ? -14.357 -20.185 41.787 1.00 93.50 66 LYS A CA 1
ATOM 489 C C . LYS A 1 66 ? -14.187 -20.885 43.133 1.00 93.50 66 LYS A C 1
ATOM 491 O O . LYS A 1 66 ? -13.805 -22.047 43.167 1.00 93.50 66 LYS A O 1
ATOM 496 N N . ALA A 1 67 ? -14.462 -20.181 44.228 1.00 95.38 67 ALA A N 1
ATOM 497 C CA . ALA A 1 67 ? -14.310 -20.729 45.573 1.00 95.38 67 ALA A CA 1
ATOM 498 C C . ALA A 1 67 ? -15.572 -21.487 46.011 1.00 95.38 67 ALA A C 1
ATOM 500 O O . ALA A 1 67 ? -16.672 -20.929 45.980 1.00 95.38 67 ALA A O 1
ATOM 501 N N . GLY A 1 68 ? -15.425 -22.737 46.434 1.00 96.25 68 GLY A N 1
ATOM 502 C CA . GLY A 1 68 ? -16.337 -23.406 47.356 1.00 96.25 68 GLY A CA 1
ATOM 503 C C . GLY A 1 68 ? -15.762 -23.291 48.762 1.00 96.25 68 GLY A C 1
ATOM 504 O O . GLY A 1 68 ? -14.580 -23.568 48.954 1.00 96.25 68 GLY A O 1
ATOM 505 N N . VAL A 1 69 ? -16.565 -22.837 49.727 1.00 97.50 69 VAL A N 1
ATOM 506 C CA . VAL A 1 69 ? -16.131 -22.784 51.132 1.00 97.50 69 VAL A CA 1
ATOM 507 C C . VAL A 1 69 ? -17.093 -23.578 52.004 1.00 97.50 69 VAL A C 1
ATOM 509 O O . VAL A 1 69 ? -18.306 -23.359 51.972 1.00 97.50 69 VAL A O 1
ATOM 512 N N . GLY A 1 70 ? -16.542 -24.507 52.776 1.00 96.31 70 GLY A N 1
ATOM 513 C CA . GLY A 1 70 ? -17.259 -25.462 53.612 1.00 96.31 70 GLY A CA 1
ATOM 514 C C . GLY A 1 70 ? -16.327 -26.110 54.634 1.00 96.31 70 GLY A C 1
ATOM 515 O O . GLY A 1 70 ? -15.105 -26.048 54.504 1.00 96.31 70 GLY A O 1
ATOM 516 N N . LEU A 1 71 ? -16.927 -26.673 55.680 1.00 96.56 71 LEU A N 1
ATOM 517 C CA . LEU A 1 71 ? -16.250 -27.462 56.700 1.00 96.56 71 LEU A CA 1
ATOM 518 C C . LEU A 1 71 ? -16.474 -28.948 56.412 1.00 96.56 71 LEU A C 1
ATOM 520 O O . LEU A 1 71 ? -17.605 -29.445 56.524 1.00 96.56 71 LEU A O 1
ATOM 524 N N . HIS A 1 72 ? -15.391 -29.639 56.075 1.00 96.50 72 HIS A N 1
ATOM 525 C CA . HIS A 1 72 ? -15.385 -31.049 55.712 1.00 96.50 72 HIS A CA 1
ATOM 526 C C . HIS A 1 72 ? -15.655 -31.956 56.939 1.00 96.50 72 HIS A C 1
ATOM 528 O O . HIS A 1 72 ? -15.228 -31.634 58.054 1.00 96.50 72 HIS A O 1
ATOM 534 N N . PRO A 1 73 ? -16.363 -33.100 56.793 1.00 94.94 73 PRO A N 1
ATOM 535 C CA . PRO A 1 73 ? -16.668 -34.019 57.903 1.00 94.94 73 PRO A CA 1
ATOM 536 C C . PRO A 1 73 ? -15.442 -34.631 58.600 1.00 94.94 73 PRO A C 1
ATOM 538 O O . PRO A 1 73 ? -15.560 -35.096 59.738 1.00 94.94 73 PRO A O 1
ATOM 541 N N . VAL A 1 74 ? -14.283 -34.624 57.940 1.00 93.44 74 VAL A N 1
ATOM 542 C CA . VAL A 1 74 ? -12.988 -35.059 58.480 1.00 93.44 74 VAL A CA 1
ATOM 543 C C . VAL A 1 74 ? -12.070 -33.850 58.606 1.00 93.44 74 VAL A C 1
ATOM 545 O O . VAL A 1 74 ? -11.956 -33.069 57.667 1.00 93.44 74 VAL A O 1
ATOM 548 N N . GLN A 1 75 ? -11.430 -33.701 59.763 1.00 92.00 75 GLN A N 1
ATOM 549 C CA . GLN A 1 75 ? -10.500 -32.620 60.071 1.00 92.00 75 GLN A CA 1
ATOM 550 C C . GLN A 1 75 ? -9.119 -33.201 60.384 1.00 92.00 75 GLN A C 1
ATOM 552 O O . GLN A 1 75 ? -8.998 -34.141 61.177 1.00 92.00 75 GLN A O 1
ATOM 557 N N . THR A 1 76 ? -8.079 -32.613 59.798 1.00 86.06 76 THR A N 1
ATOM 558 C CA . THR A 1 76 ? -6.685 -32.996 60.047 1.00 86.06 76 THR A CA 1
ATOM 559 C C . THR A 1 76 ? -6.105 -32.134 61.160 1.00 86.06 76 THR A C 1
ATOM 561 O O . THR A 1 76 ? -6.054 -30.909 61.050 1.00 86.06 76 THR A O 1
ATOM 564 N N . VAL A 1 77 ? -5.649 -32.767 62.241 1.00 81.12 77 VAL A N 1
ATOM 565 C CA . VAL A 1 77 ? -5.015 -32.089 63.378 1.00 81.12 77 VAL A CA 1
ATOM 566 C C . VAL A 1 77 ? -3.582 -32.572 63.570 1.00 81.12 77 VAL A C 1
ATOM 568 O O . VAL A 1 77 ? -3.293 -33.765 63.490 1.00 81.12 77 VAL A O 1
ATOM 571 N N . SER A 1 78 ? -2.675 -31.640 63.855 1.00 74.62 78 SER A N 1
ATOM 572 C CA . SER A 1 78 ? -1.282 -31.961 64.171 1.00 74.62 78 SER A CA 1
ATOM 573 C C . SER A 1 78 ? -1.147 -32.309 65.652 1.00 74.62 78 SER A C 1
ATOM 575 O O . SER A 1 78 ? -1.389 -31.465 66.517 1.00 74.62 78 SER A O 1
ATOM 577 N N . SER A 1 79 ? -0.725 -33.535 65.959 1.00 64.31 79 SER A N 1
ATOM 578 C CA . SER A 1 79 ? -0.412 -33.981 67.320 1.00 64.31 79 SER A CA 1
ATOM 579 C C . SER A 1 79 ? 0.941 -34.693 67.322 1.00 64.31 79 SER A C 1
ATOM 581 O O . SER A 1 79 ? 1.162 -35.595 66.525 1.00 64.31 79 SER A O 1
ATOM 583 N N . ASN A 1 80 ? 1.875 -34.281 68.188 1.00 56.47 80 ASN A N 1
ATOM 584 C CA . ASN A 1 80 ? 3.218 -34.877 68.302 1.00 56.47 80 ASN A CA 1
ATOM 585 C C . ASN A 1 80 ? 4.002 -35.004 66.970 1.00 56.47 80 ASN A C 1
ATOM 587 O O . ASN A 1 80 ? 4.687 -35.998 66.757 1.00 56.47 80 ASN A O 1
ATOM 591 N N . ASN A 1 81 ? 3.935 -33.994 66.092 1.00 60.56 81 ASN A N 1
ATOM 592 C CA . ASN A 1 81 ? 4.538 -33.992 64.744 1.00 60.56 81 ASN A CA 1
ATOM 593 C C . ASN A 1 81 ? 3.978 -35.042 63.760 1.00 60.56 81 ASN A C 1
ATOM 595 O O . ASN A 1 81 ? 4.556 -35.228 62.691 1.00 60.56 81 ASN A O 1
ATOM 599 N N . GLU A 1 82 ? 2.842 -35.670 64.069 1.00 64.31 82 GLU A N 1
ATOM 600 C CA . GLU A 1 82 ? 2.078 -36.501 63.136 1.00 64.31 82 GLU A CA 1
ATOM 601 C C . GLU A 1 82 ? 0.732 -35.828 62.818 1.00 64.31 82 GLU A C 1
ATOM 603 O O . GLU A 1 82 ? 0.068 -35.262 63.693 1.00 64.31 82 GLU A O 1
ATOM 608 N N . SER A 1 83 ? 0.335 -35.860 61.546 1.00 76.50 83 SER A N 1
ATOM 609 C CA . SER A 1 83 ? -0.987 -35.437 61.085 1.00 76.50 83 SER A CA 1
ATOM 610 C C . SER A 1 83 ? -1.980 -36.581 61.286 1.00 76.50 83 SER A C 1
ATOM 612 O O . SER A 1 83 ? -1.824 -37.660 60.716 1.00 76.50 83 SER A O 1
ATOM 614 N N . ILE A 1 84 ? -3.000 -36.348 62.114 1.00 83.69 84 ILE A N 1
ATOM 615 C CA . ILE A 1 84 ? -4.042 -37.331 62.424 1.00 83.69 84 ILE A CA 1
ATOM 616 C C . ILE A 1 84 ? -5.380 -36.803 61.910 1.00 83.69 84 ILE A C 1
ATOM 618 O O . ILE A 1 84 ? -5.795 -35.695 62.252 1.00 83.69 84 ILE A O 1
ATOM 622 N N . GLU A 1 85 ? -6.070 -37.619 61.120 1.00 88.62 85 GLU A N 1
ATOM 623 C CA . GLU A 1 85 ? -7.447 -37.369 60.696 1.00 88.62 85 GLU A CA 1
ATOM 624 C C . GLU A 1 85 ? -8.427 -37.756 61.811 1.00 88.62 85 GLU A C 1
ATOM 626 O O . GLU A 1 85 ? -8.334 -38.836 62.404 1.00 88.62 85 GLU A O 1
ATOM 631 N N . ARG A 1 86 ? -9.395 -36.880 62.095 1.00 90.88 86 ARG A N 1
ATOM 632 C CA . ARG A 1 86 ? -10.493 -37.142 63.034 1.00 90.88 86 ARG A CA 1
ATOM 633 C C . ARG A 1 86 ? -11.825 -36.657 62.479 1.00 90.88 86 ARG A C 1
ATOM 635 O O . ARG A 1 86 ? -11.870 -35.780 61.623 1.00 90.88 86 ARG A O 1
ATOM 642 N N . SER A 1 87 ? -12.924 -37.167 63.028 1.00 92.69 87 SER A N 1
ATOM 643 C CA . SER A 1 87 ? -14.246 -36.593 62.764 1.00 92.69 87 SER A CA 1
ATOM 644 C C . SER A 1 87 ? -14.311 -35.125 63.215 1.00 92.69 87 SER A C 1
ATOM 646 O O . SER A 1 87 ? -13.711 -34.742 64.228 1.00 92.69 87 SER A O 1
ATOM 648 N N . VAL A 1 88 ? -15.075 -34.318 62.479 1.00 93.56 88 VAL A N 1
ATOM 649 C CA . VAL A 1 88 ? -15.418 -32.937 62.845 1.00 93.56 88 VAL A CA 1
ATOM 650 C C . VAL A 1 88 ? -16.140 -32.880 64.197 1.00 93.56 88 VAL A C 1
ATOM 652 O O . VAL A 1 88 ? -16.854 -33.813 64.578 1.00 93.56 88 VAL A O 1
ATOM 655 N N . THR A 1 89 ? -15.945 -31.782 64.922 1.00 93.31 89 THR A N 1
ATOM 656 C CA . THR A 1 89 ? -16.537 -31.501 66.234 1.00 93.31 89 THR A CA 1
ATOM 657 C C . THR A 1 89 ? -17.413 -30.251 66.194 1.00 93.31 89 THR A C 1
ATOM 659 O O . THR A 1 89 ? -17.379 -29.457 65.252 1.00 93.31 89 THR A O 1
ATOM 662 N N . GLN A 1 90 ? -18.185 -30.036 67.261 1.00 93.12 90 GLN A N 1
ATOM 663 C CA . GLN A 1 90 ? -19.011 -28.838 67.382 1.00 93.12 90 GLN A CA 1
ATOM 664 C C . GLN A 1 90 ? -18.185 -27.552 67.526 1.00 93.12 90 GLN A C 1
ATOM 666 O O . GLN A 1 90 ? -18.676 -26.477 67.180 1.00 93.12 90 GLN A O 1
ATOM 671 N N . ASP A 1 91 ? -16.959 -27.643 68.040 1.00 93.19 91 ASP A N 1
ATOM 672 C CA . ASP A 1 91 ? -16.085 -26.482 68.196 1.00 93.19 91 ASP A CA 1
ATOM 673 C C . ASP A 1 91 ? -15.473 -26.066 66.853 1.00 93.19 91 ASP A C 1
ATOM 675 O O . ASP A 1 91 ? -15.512 -24.877 66.540 1.00 93.19 91 ASP A O 1
ATOM 679 N N . ASP A 1 92 ? -15.096 -27.023 65.992 1.00 94.62 92 ASP A N 1
ATOM 680 C CA . ASP A 1 92 ? -14.685 -26.727 64.606 1.00 94.62 92 ASP A CA 1
ATOM 681 C C . ASP A 1 92 ? -15.786 -25.945 63.863 1.00 94.62 92 ASP A C 1
ATOM 683 O O . ASP A 1 92 ? -15.528 -24.938 63.201 1.00 94.62 92 ASP A O 1
ATOM 687 N N . LEU A 1 93 ? -17.050 -26.361 64.028 1.00 94.88 93 LEU A N 1
ATOM 688 C CA . LEU A 1 93 ? -18.191 -25.656 63.441 1.00 94.88 93 LEU A CA 1
ATOM 689 C C . LEU A 1 93 ? -18.333 -24.235 64.002 1.00 94.88 93 LEU A C 1
ATOM 691 O O . LEU A 1 93 ? -18.540 -23.295 63.233 1.00 94.88 93 LEU A O 1
ATOM 695 N N . LYS A 1 94 ? -18.241 -24.052 65.326 1.00 95.19 94 LYS A N 1
ATOM 696 C CA . LYS A 1 94 ? -18.344 -22.718 65.947 1.00 95.19 94 LYS A CA 1
ATOM 697 C C . LYS A 1 94 ? -17.264 -21.769 65.430 1.00 95.19 94 LYS A C 1
ATOM 699 O O . LYS A 1 94 ? -17.569 -20.600 65.200 1.00 95.19 94 LYS A O 1
ATOM 704 N N . GLU A 1 95 ? -16.044 -22.264 65.238 1.00 94.38 95 GLU A N 1
ATOM 705 C CA . GLU A 1 95 ? -14.920 -21.481 64.718 1.00 94.38 95 GLU A CA 1
ATOM 706 C C . GLU A 1 95 ? -15.067 -21.158 63.225 1.00 94.38 95 GLU A C 1
ATOM 708 O O . GLU A 1 95 ? -14.725 -20.053 62.800 1.00 94.38 95 GLU A O 1
ATOM 713 N N . PHE A 1 96 ? -15.629 -22.074 62.432 1.00 95.38 96 PHE A N 1
ATOM 714 C CA . PHE A 1 96 ? -15.771 -21.901 60.984 1.00 95.38 96 PHE A CA 1
ATOM 715 C C . PHE A 1 96 ? -16.971 -21.028 60.572 1.00 95.38 96 PHE A C 1
ATOM 717 O O . PHE A 1 96 ? -16.905 -20.283 59.589 1.00 95.38 96 PHE A O 1
ATOM 724 N N . LEU A 1 97 ? -18.075 -21.073 61.327 1.00 95.19 97 LEU A N 1
ATOM 725 C CA . LEU A 1 97 ? -19.326 -20.372 60.999 1.00 95.19 97 LEU A CA 1
ATOM 726 C C . LEU A 1 97 ? -19.174 -18.864 60.698 1.00 95.19 97 LEU A C 1
ATOM 728 O O . LEU A 1 97 ? -19.829 -18.396 59.759 1.00 95.19 97 LEU A O 1
ATOM 732 N N . PRO A 1 98 ? -18.363 -18.076 61.437 1.00 95.94 98 PRO A N 1
ATOM 733 C CA . PRO A 1 98 ? -18.138 -16.667 61.123 1.00 95.94 98 PRO A CA 1
ATOM 734 C C . PRO A 1 98 ? -17.550 -16.440 59.725 1.00 95.94 98 PRO A C 1
ATOM 736 O O . PRO A 1 98 ? -17.991 -15.523 59.030 1.00 95.94 98 PRO A O 1
ATOM 739 N N . LEU A 1 99 ? -16.598 -17.279 59.296 1.00 95.38 99 LEU A N 1
ATOM 740 C CA . LEU A 1 99 ? -15.994 -17.185 57.966 1.00 95.38 99 LEU A CA 1
ATOM 741 C C . LEU A 1 99 ? -17.030 -17.498 56.887 1.00 95.38 99 LEU A C 1
ATOM 743 O O . LEU A 1 99 ? -17.230 -16.685 55.987 1.00 95.38 99 LEU A O 1
ATOM 747 N N . LEU A 1 100 ? -17.744 -18.619 57.017 1.00 96.00 100 LEU A N 1
ATOM 748 C CA . LEU A 1 100 ? -18.745 -19.024 56.030 1.00 96.00 100 LEU A CA 1
ATOM 749 C C . LEU A 1 100 ? -19.836 -17.956 55.853 1.00 96.00 100 LEU A C 1
ATOM 751 O O . LEU A 1 100 ? -20.162 -17.576 54.729 1.00 96.00 100 LEU A O 1
ATOM 755 N N . ARG A 1 101 ? -20.356 -17.398 56.957 1.00 96.25 101 ARG A N 1
ATOM 756 C CA . ARG A 1 101 ? -21.346 -16.307 56.906 1.00 96.25 101 ARG A CA 1
ATOM 757 C C . ARG A 1 101 ? -20.802 -15.057 56.220 1.00 96.25 101 ARG A C 1
ATOM 759 O O . ARG A 1 101 ? -21.533 -14.429 55.458 1.00 96.25 101 ARG A O 1
ATOM 766 N N . LYS A 1 102 ? -19.541 -14.699 56.478 1.00 93.62 102 LYS A N 1
ATOM 767 C CA . LYS A 1 102 ? -18.878 -13.561 55.832 1.00 93.62 102 LYS A CA 1
ATOM 768 C C . LYS A 1 102 ? -18.758 -13.777 54.322 1.00 93.62 102 LYS A C 1
ATOM 770 O O . LYS A 1 102 ? -19.140 -12.893 53.562 1.00 93.62 102 LYS A O 1
ATOM 775 N N . CYS A 1 103 ? -18.296 -14.949 53.897 1.00 93.19 103 CYS A N 1
ATOM 776 C CA . CYS A 1 103 ? -18.135 -15.280 52.482 1.00 93.19 103 CYS A CA 1
ATOM 777 C C . CYS A 1 103 ? -19.469 -15.283 51.725 1.00 93.19 103 CYS A C 1
ATOM 779 O O . CYS A 1 103 ? -19.545 -14.771 50.608 1.00 93.19 103 CYS A O 1
ATOM 781 N N . ILE A 1 104 ? -20.534 -15.792 52.356 1.00 92.00 104 ILE A N 1
ATOM 782 C CA . ILE A 1 104 ? -21.903 -15.725 51.827 1.00 92.00 104 ILE A CA 1
ATOM 783 C C . ILE A 1 104 ? -22.362 -14.267 51.692 1.00 92.00 104 ILE A C 1
ATOM 785 O O . ILE A 1 104 ? -22.822 -13.865 50.625 1.00 92.00 104 ILE A O 1
ATOM 789 N N . ALA A 1 105 ? -22.217 -13.459 52.749 1.00 86.62 105 ALA A N 1
ATOM 790 C CA . ALA A 1 105 ? -22.651 -12.060 52.750 1.00 86.62 105 ALA A CA 1
ATOM 791 C C . ALA A 1 105 ? -21.914 -11.211 51.700 1.00 86.62 105 ALA A C 1
ATOM 793 O O . ALA A 1 105 ? -22.517 -10.336 51.080 1.00 86.62 105 ALA A O 1
ATOM 794 N N . ASN A 1 106 ? -20.631 -11.499 51.473 1.00 87.62 106 ASN A N 1
ATOM 795 C CA . ASN A 1 106 ? -19.798 -10.823 50.482 1.00 87.62 106 ASN A CA 1
ATOM 796 C C . ASN A 1 106 ? -19.956 -11.376 49.055 1.00 87.62 106 ASN A C 1
ATOM 798 O O . ASN A 1 106 ? -19.347 -10.831 48.138 1.00 87.62 106 ASN A O 1
ATOM 802 N N . GLN A 1 107 ? -20.742 -12.443 48.856 1.00 88.88 107 GLN A N 1
ATOM 803 C CA . GLN A 1 107 ? -20.891 -13.131 47.566 1.00 88.88 107 GLN A CA 1
ATOM 804 C C . GLN A 1 107 ? -19.546 -13.620 46.985 1.00 88.88 107 GLN A C 1
ATOM 806 O O . GLN A 1 107 ? -19.329 -13.603 45.775 1.00 88.88 107 GLN A O 1
ATOM 811 N N . GLU A 1 108 ? -18.625 -14.057 47.851 1.00 88.75 108 GLU A N 1
ATOM 812 C CA . GLU A 1 108 ? -17.269 -14.495 47.466 1.00 88.75 108 GLU A CA 1
ATOM 813 C C . GLU A 1 108 ? -17.222 -15.955 46.996 1.00 88.75 108 GLU A C 1
ATOM 815 O O . GLU A 1 108 ? -16.224 -16.393 46.419 1.00 88.75 108 GLU A O 1
ATOM 820 N N . ILE A 1 109 ? -18.289 -16.716 47.253 1.00 93.88 109 ILE A N 1
ATOM 821 C CA . ILE A 1 109 ? -18.328 -18.162 47.044 1.00 93.88 109 ILE A CA 1
ATOM 822 C C . ILE A 1 109 ? -19.398 -18.573 46.047 1.00 93.88 109 ILE A C 1
ATOM 824 O O . ILE A 1 109 ? -20.453 -17.960 45.898 1.00 93.88 109 ILE A O 1
ATOM 828 N N . CYS A 1 110 ? -19.080 -19.660 45.368 1.00 93.81 110 CYS A N 1
ATOM 829 C CA . CYS A 1 110 ? -19.820 -20.234 44.267 1.00 93.81 110 CYS A CA 1
ATOM 830 C C . CYS A 1 110 ? -20.740 -21.377 44.753 1.00 93.81 110 CYS A C 1
ATOM 832 O O . CYS A 1 110 ? -21.784 -21.668 44.171 1.00 93.81 110 CYS A O 1
ATOM 834 N N . CYS A 1 111 ? -20.365 -22.011 45.862 1.00 96.44 111 CYS A N 1
ATOM 835 C CA . CYS A 1 111 ? -21.113 -23.052 46.548 1.00 96.44 111 CYS A CA 1
ATOM 836 C C . CYS A 1 111 ? -20.684 -23.114 48.016 1.00 96.44 111 CYS A C 1
ATOM 838 O O . CYS A 1 111 ? -19.620 -22.603 48.381 1.00 96.44 111 CYS A O 1
ATOM 840 N N . VAL A 1 112 ? -21.505 -23.758 48.844 1.00 97.50 112 VAL A N 1
ATOM 841 C CA . VAL A 1 112 ? -21.093 -24.190 50.184 1.00 97.50 112 VAL A CA 1
ATOM 842 C C . VAL A 1 112 ? -20.509 -25.597 50.046 1.00 97.50 112 VAL A C 1
ATOM 844 O O . VAL A 1 112 ? -21.226 -26.534 49.690 1.00 97.50 112 VAL A O 1
ATOM 847 N N . GLY A 1 113 ? -19.202 -25.730 50.255 1.00 94.50 113 GLY A N 1
ATOM 848 C CA . GLY A 1 113 ? -18.469 -26.969 50.001 1.00 94.50 113 GLY A CA 1
ATOM 849 C C . GLY A 1 113 ? -16.956 -26.838 50.213 1.00 94.50 113 GLY A C 1
ATOM 850 O O . GLY A 1 113 ? -16.419 -25.757 50.049 1.00 94.50 113 GLY A O 1
ATOM 851 N N . GLU A 1 114 ? -16.238 -27.890 50.567 1.00 95.62 114 GLU A N 1
ATOM 852 C CA . GLU A 1 114 ? -16.724 -29.263 50.680 1.00 95.62 114 GLU A CA 1
ATOM 853 C C . GLU A 1 114 ? -17.388 -29.518 52.041 1.00 95.62 114 GLU A C 1
ATOM 855 O O . GLU A 1 114 ? -16.892 -29.121 53.094 1.00 95.62 114 GLU A O 1
ATOM 860 N N . VAL A 1 115 ? -18.565 -30.142 52.023 1.00 97.25 115 VAL A N 1
ATOM 861 C CA . VAL A 1 115 ? -19.361 -30.462 53.220 1.00 97.25 115 VAL A CA 1
ATOM 862 C C . VAL A 1 115 ? -19.938 -31.860 53.087 1.00 97.25 115 VAL A C 1
ATOM 864 O O . VAL A 1 115 ? -20.101 -32.328 51.972 1.00 97.25 115 VAL A O 1
ATOM 867 N N . GLY A 1 116 ? -20.331 -32.533 54.165 1.00 96.50 116 GLY A N 1
ATOM 868 C CA . GLY A 1 116 ? -21.031 -33.811 54.017 1.00 96.50 116 GLY A CA 1
ATOM 869 C C . GLY A 1 116 ? -20.831 -34.769 55.172 1.00 96.50 116 GLY A C 1
ATOM 870 O O . GLY A 1 116 ? -20.762 -34.343 56.322 1.00 96.50 116 GLY A O 1
ATOM 871 N N . LEU A 1 117 ? -20.775 -36.066 54.854 1.00 96.62 117 LEU A N 1
ATOM 872 C CA . LEU A 1 117 ? -20.678 -37.157 55.828 1.00 96.62 117 LEU A CA 1
ATOM 873 C C . LEU A 1 117 ? -19.601 -38.173 55.413 1.00 96.62 117 LEU A C 1
ATOM 875 O O . LEU A 1 117 ? -19.637 -38.694 54.297 1.00 96.62 117 LEU A O 1
ATOM 879 N N . ASP A 1 118 ? -18.712 -38.531 56.336 1.00 95.12 118 ASP A N 1
ATOM 880 C CA . ASP A 1 118 ? -17.762 -39.636 56.179 1.00 95.12 118 ASP A CA 1
ATOM 881 C C . ASP A 1 118 ? -17.895 -40.615 57.356 1.00 95.12 118 ASP A C 1
ATOM 883 O O . ASP A 1 118 ? -17.438 -40.368 58.476 1.00 95.12 118 ASP A O 1
ATOM 887 N N . PHE A 1 119 ? -18.540 -41.756 57.090 1.00 93.81 119 PHE A N 1
ATOM 888 C CA . PHE A 1 119 ? -18.754 -42.829 58.068 1.00 93.81 119 PHE A CA 1
ATOM 889 C C . PHE A 1 119 ? -17.718 -43.950 57.951 1.00 93.81 119 PHE A C 1
ATOM 891 O O . PHE A 1 119 ? -17.968 -45.085 58.373 1.00 93.81 119 PHE A O 1
ATOM 898 N N . SER A 1 120 ? -16.555 -43.659 57.368 1.00 90.94 120 SER A N 1
ATOM 899 C CA . SER A 1 120 ? -15.457 -44.612 57.287 1.00 90.94 120 SER A CA 1
ATOM 900 C C . SER A 1 120 ? -15.081 -45.130 58.676 1.00 90.94 120 SER A C 1
ATOM 902 O O . SER A 1 120 ? -14.941 -44.336 59.609 1.00 90.94 120 SER A O 1
ATOM 904 N N . PRO A 1 121 ? -14.854 -46.448 58.841 1.00 87.25 121 PRO A N 1
ATOM 905 C CA . PRO A 1 121 ? -14.599 -47.027 60.154 1.00 87.25 121 PRO A CA 1
ATOM 906 C C . PRO A 1 121 ? -13.460 -46.362 60.929 1.00 87.25 121 PRO A C 1
ATOM 908 O O . PRO A 1 121 ? -13.562 -46.258 62.138 1.00 87.25 121 PRO A O 1
ATOM 911 N N . HIS A 1 122 ? -12.398 -45.891 60.272 1.00 86.00 122 HIS A N 1
ATOM 912 C CA . HIS A 1 122 ? -11.271 -45.233 60.946 1.00 86.00 122 HIS A CA 1
ATOM 913 C C . HIS A 1 122 ? -11.586 -43.806 61.434 1.00 86.00 122 HIS A C 1
ATOM 915 O O . HIS A 1 122 ? -10.933 -43.343 62.361 1.00 86.00 122 HIS A O 1
ATOM 921 N N . ILE A 1 123 ? -12.603 -43.145 60.868 1.00 88.12 123 ILE A N 1
ATOM 922 C CA . ILE A 1 123 ? -13.053 -41.800 61.260 1.00 88.12 123 ILE A CA 1
ATOM 923 C C . ILE A 1 123 ? -14.054 -41.867 62.415 1.00 88.12 123 ILE A C 1
ATOM 925 O O . ILE A 1 123 ? -13.970 -41.080 63.357 1.00 88.12 123 ILE A O 1
ATOM 929 N N . VAL A 1 124 ? -15.001 -42.812 62.357 1.00 86.25 124 VAL A N 1
ATOM 930 C CA . VAL A 1 124 ? -16.094 -42.904 63.343 1.00 86.25 124 VAL A CA 1
ATOM 931 C C . VAL A 1 124 ? -15.841 -43.914 64.463 1.00 86.25 124 VAL A C 1
ATOM 933 O O . VAL A 1 124 ? -16.535 -43.867 65.475 1.00 86.25 124 VAL A O 1
ATOM 936 N N . ARG A 1 125 ? -14.850 -44.812 64.354 1.00 79.69 125 ARG A N 1
ATOM 937 C CA . ARG A 1 125 ? -14.434 -45.672 65.481 1.00 79.69 125 ARG A CA 1
ATOM 938 C C . ARG A 1 125 ? -13.477 -44.922 66.393 1.00 79.69 125 ARG A C 1
ATOM 940 O O . ARG A 1 125 ? -12.262 -45.085 66.314 1.00 79.69 125 ARG A O 1
ATOM 947 N N . GLY A 1 126 ? -14.038 -44.103 67.273 1.00 63.12 126 GLY A N 1
ATOM 948 C CA . GLY A 1 126 ? -13.264 -43.441 68.315 1.00 63.12 126 GLY A CA 1
ATOM 949 C C . GLY A 1 126 ? -12.753 -44.401 69.393 1.00 63.12 126 GLY A C 1
ATOM 950 O O . GLY A 1 126 ? -13.327 -45.460 69.643 1.00 63.12 126 GLY A O 1
ATOM 951 N N . LYS A 1 127 ? -11.674 -43.991 70.073 1.00 62.84 127 LYS A N 1
ATOM 952 C CA . LYS A 1 127 ? -11.234 -44.572 71.358 1.00 62.84 127 LYS A CA 1
ATOM 953 C C . LYS A 1 127 ? -11.995 -43.981 72.559 1.00 62.84 127 LYS A C 1
ATOM 955 O O . LYS A 1 127 ? -11.948 -44.562 73.636 1.00 62.84 127 LYS A O 1
ATOM 960 N N . GLU A 1 128 ? -12.656 -42.835 72.371 1.00 75.38 128 GLU A N 1
ATOM 961 C CA . GLU A 1 128 ? -13.229 -41.998 73.438 1.00 75.38 128 GLU A CA 1
ATOM 962 C C . GLU A 1 128 ? -14.766 -42.069 73.511 1.00 75.38 128 GLU A C 1
ATOM 964 O O . GLU A 1 128 ? -15.317 -42.163 74.605 1.00 75.38 128 GLU A O 1
ATOM 969 N N . PHE A 1 129 ? -15.463 -42.108 72.365 1.00 83.31 129 PHE A N 1
ATOM 970 C CA . PHE A 1 129 ? -16.931 -42.186 72.291 1.00 83.31 129 PHE A CA 1
ATOM 971 C C . PHE A 1 129 ? -17.425 -43.299 71.338 1.00 83.31 129 PHE A C 1
ATOM 973 O O . PHE A 1 129 ? -16.665 -43.752 70.480 1.00 83.31 129 PHE A O 1
ATOM 980 N N . PRO A 1 130 ? -18.691 -43.760 71.452 1.00 86.75 130 PRO A N 1
ATOM 981 C CA . PRO A 1 130 ? -19.287 -44.724 70.515 1.00 86.75 130 PRO A CA 1
ATOM 982 C C . PRO A 1 130 ? -19.437 -44.173 69.085 1.00 86.75 130 PRO A C 1
ATOM 984 O O . PRO A 1 130 ? -19.637 -42.974 68.911 1.00 86.75 130 PRO A O 1
ATOM 987 N N . GLU A 1 131 ? -19.452 -45.049 68.068 1.00 87.50 131 GLU A N 1
ATOM 988 C CA . GLU A 1 131 ? -19.536 -44.647 66.645 1.00 87.50 131 GLU A CA 1
ATOM 989 C C . GLU A 1 131 ? -20.699 -43.684 66.338 1.00 87.50 131 GLU A C 1
ATOM 991 O O . GLU A 1 131 ? -20.523 -42.710 65.607 1.00 87.50 131 GLU A O 1
ATOM 996 N N . GLU A 1 132 ? -21.884 -43.922 66.911 1.00 90.31 132 GLU A N 1
ATOM 997 C CA . GLU A 1 132 ? -23.076 -43.103 66.640 1.00 90.31 132 GLU A CA 1
ATOM 998 C C . GLU A 1 132 ? -22.928 -41.658 67.136 1.00 90.31 132 GLU A C 1
ATOM 1000 O O . GLU A 1 132 ? -23.516 -40.753 66.551 1.00 90.31 132 GLU A O 1
ATOM 1005 N N . HIS A 1 133 ? -22.097 -41.416 68.156 1.00 91.44 133 HIS A N 1
ATOM 1006 C CA . HIS A 1 133 ? -21.820 -40.061 68.626 1.00 91.44 133 HIS A CA 1
ATOM 1007 C C . HIS A 1 133 ? -21.160 -39.222 67.523 1.00 91.44 133 HIS A C 1
ATOM 1009 O O . HIS A 1 133 ? -21.630 -38.131 67.213 1.00 91.44 133 HIS A O 1
ATOM 1015 N N . TYR A 1 134 ? -20.123 -39.756 66.871 1.00 91.19 134 TYR A N 1
ATOM 1016 C CA . TYR A 1 134 ? -19.430 -39.060 65.781 1.00 91.19 134 TYR A CA 1
ATOM 1017 C C . TYR A 1 134 ? -20.330 -38.859 64.559 1.00 91.19 134 TYR A C 1
ATOM 1019 O O . TYR A 1 134 ? -20.329 -37.782 63.963 1.00 91.19 134 TYR A O 1
ATOM 1027 N N . ARG A 1 135 ? -21.142 -39.868 64.215 1.00 94.06 135 ARG A N 1
ATOM 1028 C CA . ARG A 1 135 ? -22.108 -39.766 63.108 1.00 94.06 135 ARG A CA 1
ATOM 1029 C C . ARG A 1 135 ? -23.129 -38.661 63.346 1.00 94.06 135 ARG A C 1
ATOM 1031 O O . ARG A 1 135 ? -23.429 -37.905 62.426 1.00 94.06 135 ARG A O 1
ATOM 1038 N N . GLU A 1 136 ? -23.644 -38.559 64.566 1.00 94.50 136 GLU A N 1
ATOM 1039 C CA . GLU A 1 136 ? -24.627 -37.541 64.920 1.00 94.50 136 GLU A CA 1
ATOM 1040 C C . GLU A 1 136 ? -24.023 -36.130 64.894 1.00 94.50 136 GLU A C 1
ATOM 1042 O O . GLU A 1 136 ? -24.645 -35.215 64.358 1.00 94.50 136 GLU A O 1
ATOM 1047 N N . ILE A 1 137 ? -22.782 -35.953 65.358 1.00 95.06 137 ILE A N 1
ATOM 1048 C CA . ILE A 1 137 ? -22.079 -34.666 65.242 1.00 95.06 137 ILE A CA 1
ATOM 1049 C C . ILE A 1 137 ? -21.853 -34.283 63.773 1.00 95.06 137 ILE A C 1
ATOM 1051 O O . ILE A 1 137 ? -22.162 -33.153 63.392 1.00 95.06 137 ILE A O 1
ATOM 1055 N N . GLN A 1 138 ? -21.400 -35.209 62.918 1.00 97.00 138 GLN A N 1
ATOM 1056 C CA . GLN A 1 138 ? -21.278 -34.939 61.479 1.00 97.00 138 GLN A CA 1
ATOM 1057 C C . GLN A 1 138 ? -22.622 -34.532 60.855 1.00 97.00 138 GLN A C 1
ATOM 1059 O O . GLN A 1 138 ? -22.671 -33.558 60.106 1.00 97.00 138 GLN A O 1
ATOM 1064 N N . ARG A 1 139 ? -23.729 -35.211 61.202 1.00 97.12 139 ARG A N 1
ATOM 1065 C CA . ARG A 1 139 ? -25.079 -34.825 60.744 1.00 97.12 139 ARG A CA 1
ATOM 1066 C C . ARG A 1 139 ? -25.455 -33.419 61.199 1.00 97.12 139 ARG A C 1
ATOM 1068 O O . ARG A 1 139 ? -25.987 -32.657 60.399 1.00 97.12 139 ARG A O 1
ATOM 1075 N N . GLN A 1 140 ? -25.179 -33.054 62.450 1.00 96.50 140 GLN A N 1
ATOM 1076 C CA . GLN A 1 140 ? -25.471 -31.715 62.974 1.00 96.50 140 GLN A CA 1
ATOM 1077 C C . GLN A 1 140 ? -24.658 -30.628 62.260 1.00 96.50 140 GLN A C 1
ATOM 1079 O O . GLN A 1 140 ? -25.215 -29.599 61.870 1.00 96.50 140 GLN A O 1
ATOM 1084 N N . VAL A 1 141 ? -23.365 -30.873 62.032 1.00 97.44 141 VAL A N 1
ATOM 1085 C CA . VAL A 1 141 ? -22.483 -29.977 61.269 1.00 97.44 141 VAL A CA 1
ATOM 1086 C C . VAL A 1 141 ? -22.966 -29.832 59.828 1.00 97.44 141 VAL A C 1
ATOM 1088 O O . VAL A 1 141 ? -23.092 -28.710 59.332 1.00 97.44 141 VAL A O 1
ATOM 1091 N N . PHE A 1 142 ? -23.304 -30.941 59.169 1.00 98.06 142 PHE A N 1
ATOM 1092 C CA . PHE A 1 142 ? -23.793 -30.927 57.796 1.00 98.06 142 PHE A CA 1
ATOM 1093 C C . PHE A 1 142 ? -25.133 -30.192 57.678 1.00 98.06 142 PHE A C 1
ATOM 1095 O O . PHE A 1 142 ? -25.247 -29.275 56.865 1.00 98.06 142 PHE A O 1
ATOM 1102 N N . LYS A 1 143 ? -26.106 -30.489 58.554 1.00 97.44 143 LYS A N 1
ATOM 1103 C CA . LYS A 1 143 ? -27.397 -29.779 58.631 1.00 97.44 143 LYS A CA 1
ATOM 1104 C C . LYS A 1 143 ? -27.209 -28.278 58.757 1.00 97.44 143 LYS A C 1
ATOM 1106 O O . LYS A 1 143 ? -27.862 -27.521 58.045 1.00 97.44 143 LYS A O 1
ATOM 1111 N N . LYS A 1 144 ? -26.278 -27.833 59.607 1.00 97.31 144 LYS A N 1
ATOM 1112 C CA . LYS A 1 144 ? -26.076 -26.399 59.805 1.00 97.31 144 LYS A CA 1
ATOM 1113 C C . LYS A 1 144 ? -25.529 -25.694 58.563 1.00 97.31 144 LYS A C 1
ATOM 1115 O O . LYS A 1 144 ? -25.890 -24.548 58.303 1.00 97.31 144 LYS A O 1
ATOM 1120 N N . GLN A 1 145 ? -24.677 -26.369 57.798 1.00 97.56 145 GLN A N 1
ATOM 1121 C CA . GLN A 1 145 ? -24.157 -25.846 56.535 1.00 97.56 145 GLN A CA 1
ATOM 1122 C C . GLN A 1 145 ? -25.207 -25.905 55.416 1.00 97.56 145 GLN A C 1
ATOM 1124 O O . GLN A 1 145 ? -25.288 -24.967 54.623 1.00 97.56 145 GLN A O 1
ATOM 1129 N N . ILE A 1 146 ? -26.064 -26.935 55.403 1.00 97.94 146 ILE A N 1
ATOM 1130 C CA . ILE A 1 146 ? -27.224 -27.016 54.504 1.00 97.94 146 ILE A CA 1
ATOM 1131 C C . ILE A 1 146 ? -28.176 -25.841 54.743 1.00 97.94 146 ILE A C 1
ATOM 1133 O O . ILE A 1 146 ? -28.545 -25.171 53.783 1.00 97.94 146 ILE A O 1
ATOM 1137 N N . GLU A 1 147 ? -28.535 -25.558 55.999 1.00 96.81 147 GLU A N 1
ATOM 1138 C CA . GLU A 1 147 ? -29.395 -24.418 56.352 1.00 96.81 147 GLU A CA 1
ATOM 1139 C C . GLU A 1 147 ? -28.848 -23.107 55.770 1.00 96.81 147 GLU A C 1
ATOM 1141 O O . GLU A 1 147 ? -29.572 -22.377 55.099 1.00 96.81 147 GLU A O 1
ATOM 1146 N N . LEU A 1 148 ? -27.547 -22.843 55.946 1.00 95.81 148 LEU A N 1
ATOM 1147 C CA . LEU A 1 148 ? -26.909 -21.637 55.410 1.00 95.81 148 LEU A CA 1
ATOM 1148 C C . LEU A 1 148 ? -26.912 -21.590 53.879 1.00 95.81 148 LEU A C 1
ATOM 1150 O O . LEU A 1 148 ? -27.121 -20.521 53.308 1.00 95.81 148 LEU A O 1
ATOM 1154 N N . ALA A 1 149 ? -26.681 -22.722 53.213 1.00 95.75 149 ALA A N 1
ATOM 1155 C CA . ALA A 1 149 ? -26.710 -22.797 51.757 1.00 95.75 149 ALA A CA 1
ATOM 1156 C C . ALA A 1 149 ? -28.124 -22.560 51.204 1.00 95.75 149 ALA A C 1
ATOM 1158 O O . ALA A 1 149 ? -28.289 -21.831 50.227 1.00 95.75 149 ALA A O 1
ATOM 1159 N N . VAL A 1 150 ? -29.146 -23.133 51.847 1.00 94.12 150 VAL A N 1
ATOM 1160 C CA . VAL A 1 150 ? -30.556 -22.950 51.476 1.00 94.12 150 VAL A CA 1
ATOM 1161 C C . VAL A 1 150 ? -30.981 -21.496 51.676 1.00 94.12 150 VAL A C 1
ATOM 1163 O O . VAL A 1 150 ? -31.517 -20.900 50.740 1.00 94.12 150 VAL A O 1
ATOM 1166 N N . ASP A 1 151 ? -30.673 -20.904 52.834 1.00 92.38 151 ASP A N 1
ATOM 1167 C CA . ASP A 1 151 ? -30.972 -19.499 53.142 1.00 92.38 151 ASP A CA 1
ATOM 1168 C C . ASP A 1 151 ? -30.299 -18.541 52.146 1.00 92.38 151 ASP A C 1
ATOM 1170 O O . ASP A 1 151 ? -30.894 -17.554 51.712 1.00 92.38 151 ASP A O 1
ATOM 1174 N N . ALA A 1 152 ? -29.061 -18.849 51.750 1.00 90.00 152 ALA A N 1
ATOM 1175 C CA . ALA A 1 152 ? -28.295 -18.071 50.781 1.00 90.00 152 ALA A CA 1
ATOM 1176 C C . ALA A 1 152 ? -28.663 -18.363 49.317 1.00 90.00 152 ALA A C 1
ATOM 1178 O O . ALA A 1 152 ? -28.141 -17.703 48.418 1.00 90.00 152 ALA A O 1
ATOM 1179 N N . ASN A 1 153 ? -29.519 -19.358 49.058 1.00 91.56 153 ASN A N 1
ATOM 1180 C CA . ASN A 1 153 ? -29.759 -19.912 47.729 1.00 91.56 153 ASN A CA 1
ATOM 1181 C C . ASN A 1 153 ? -28.437 -20.212 46.989 1.00 91.56 153 ASN A C 1
ATOM 1183 O O . ASN A 1 153 ? -28.215 -19.767 45.859 1.00 91.56 153 ASN A O 1
ATOM 1187 N N . LEU A 1 154 ? -27.551 -20.970 47.630 1.00 94.38 154 LEU A N 1
ATOM 1188 C CA . LEU A 1 154 ? -26.301 -21.466 47.062 1.00 94.38 154 LEU A CA 1
ATOM 1189 C C . LEU A 1 154 ? -26.370 -22.985 46.857 1.00 94.38 154 LEU A C 1
ATOM 1191 O O . LEU A 1 154 ? -27.024 -23.685 47.634 1.00 94.38 154 LEU A O 1
ATOM 1195 N N . PRO A 1 155 ? -25.713 -23.517 45.813 1.00 96.56 155 PRO A N 1
ATOM 1196 C CA . PRO A 1 155 ? -25.571 -24.956 45.652 1.00 96.56 155 PRO A CA 1
ATOM 1197 C C . PRO A 1 155 ? -24.638 -25.542 46.723 1.00 96.56 155 PRO A C 1
ATOM 1199 O O . PRO A 1 155 ? -23.764 -24.849 47.251 1.00 96.56 155 PRO A O 1
ATOM 1202 N N . LEU A 1 156 ? -24.804 -26.834 47.002 1.00 98.00 156 LEU A N 1
ATOM 1203 C CA . LEU A 1 156 ? -23.932 -27.606 47.893 1.00 98.00 156 LEU A CA 1
ATOM 1204 C C . LEU A 1 156 ? -22.972 -28.494 47.087 1.00 98.00 156 LEU A C 1
ATOM 1206 O O . LEU A 1 156 ? -23.404 -29.152 46.138 1.00 98.00 156 LEU A O 1
ATOM 1210 N N . ASN A 1 157 ? -21.698 -28.537 47.480 1.00 97.81 157 ASN A N 1
ATOM 1211 C CA . ASN A 1 157 ? -20.709 -29.495 46.971 1.00 97.81 157 ASN A CA 1
ATOM 1212 C C . ASN A 1 157 ? -20.405 -30.514 48.081 1.00 97.81 157 ASN A C 1
ATOM 1214 O O . ASN A 1 157 ? -19.848 -30.155 49.121 1.00 97.81 157 ASN A O 1
ATOM 1218 N N . VAL A 1 158 ? -20.912 -31.739 47.902 1.00 97.94 158 VAL A N 1
ATOM 1219 C CA . VAL A 1 158 ? -21.199 -32.669 48.999 1.00 97.94 158 VAL A CA 1
ATOM 1220 C C . VAL A 1 158 ? -20.327 -33.912 48.954 1.00 97.94 158 VAL A C 1
ATOM 1222 O O . VAL A 1 158 ? -20.523 -34.777 48.097 1.00 97.94 158 VAL A O 1
ATOM 1225 N N . HIS A 1 159 ? -19.464 -34.042 49.955 1.00 96.38 159 HIS A N 1
ATOM 1226 C CA . HIS A 1 159 ? -18.730 -35.247 50.296 1.00 96.38 159 HIS A CA 1
ATOM 1227 C C . HIS A 1 159 ? -19.641 -36.354 50.795 1.00 96.38 159 HIS A C 1
ATOM 1229 O O . HIS A 1 159 ? -20.492 -36.160 51.674 1.00 96.38 159 HIS A O 1
ATOM 1235 N N . SER A 1 160 ? -19.405 -37.567 50.306 1.00 94.44 160 SER A N 1
ATOM 1236 C CA . SER A 1 160 ? -19.949 -38.742 50.969 1.00 94.44 160 SER A CA 1
ATOM 1237 C C . SER A 1 160 ? -19.063 -39.969 50.808 1.00 94.44 160 SER A C 1
ATOM 1239 O O . SER A 1 160 ? -18.874 -40.482 49.704 1.00 94.44 160 SER A O 1
ATOM 1241 N N . ARG A 1 161 ? -18.605 -40.513 51.937 1.00 92.25 161 ARG A N 1
ATOM 1242 C CA . ARG A 1 161 ? -17.853 -41.770 51.981 1.00 92.25 161 ARG A CA 1
ATOM 1243 C C . ARG A 1 161 ? -18.435 -42.695 53.037 1.00 92.25 161 ARG A C 1
ATOM 1245 O O . ARG A 1 161 ? -18.705 -42.305 54.169 1.00 92.25 161 ARG A O 1
ATOM 1252 N N . SER A 1 162 ? -18.750 -43.928 52.634 1.00 90.25 162 SER A N 1
ATOM 1253 C CA . SER A 1 162 ? -19.540 -44.883 53.438 1.00 90.25 162 SER A CA 1
ATOM 1254 C C . SER A 1 162 ? -20.895 -44.339 53.946 1.00 90.25 162 SER A C 1
ATOM 1256 O O . SER A 1 162 ? -21.550 -44.982 54.763 1.00 90.25 162 SER A O 1
ATOM 1258 N N . ALA A 1 163 ? -21.343 -43.179 53.448 1.00 92.69 163 ALA A N 1
ATOM 1259 C CA . ALA A 1 163 ? -22.495 -42.440 53.962 1.00 92.69 163 ALA A CA 1
ATOM 1260 C C . ALA A 1 163 ? -23.422 -41.887 52.860 1.00 92.69 163 ALA A C 1
ATOM 1262 O O . ALA A 1 163 ? -24.335 -41.121 53.152 1.00 92.69 163 ALA A O 1
ATOM 1263 N N . GLY A 1 164 ? -23.237 -42.293 51.597 1.00 91.31 164 GLY A N 1
ATOM 1264 C CA . GLY A 1 164 ? -23.932 -41.695 50.447 1.00 91.31 164 GLY A CA 1
ATOM 1265 C C . GLY A 1 164 ? -25.464 -41.695 50.528 1.00 91.31 164 GLY A C 1
ATOM 1266 O O . GLY A 1 164 ? -26.095 -40.712 50.157 1.00 91.31 164 GLY A O 1
ATOM 1267 N N . HIS A 1 165 ? -26.085 -42.759 51.054 1.00 93.12 165 HIS A N 1
ATOM 1268 C CA . HIS A 1 165 ? -27.541 -42.771 51.257 1.00 93.12 165 HIS A CA 1
ATOM 1269 C C . HIS A 1 165 ? -27.984 -41.738 52.300 1.00 93.12 165 HIS A C 1
ATOM 1271 O O . HIS A 1 165 ? -28.959 -41.030 52.058 1.00 93.12 165 HIS A O 1
ATOM 1277 N N . TYR A 1 166 ? -27.262 -41.647 53.419 1.00 94.62 166 TYR A N 1
ATOM 1278 C CA . TYR A 1 166 ? -27.571 -40.716 54.501 1.00 94.62 166 TYR A CA 1
ATOM 1279 C C . TYR A 1 166 ? -27.389 -39.266 54.051 1.00 94.62 166 TYR A C 1
ATOM 1281 O O . TYR A 1 166 ? -28.231 -38.432 54.350 1.00 94.62 166 TYR A O 1
ATOM 1289 N N . ALA A 1 167 ? -26.343 -38.968 53.273 1.00 96.00 167 ALA A N 1
ATOM 1290 C CA . ALA A 1 167 ? -26.130 -37.626 52.736 1.00 96.00 167 ALA A CA 1
ATOM 1291 C C . ALA A 1 167 ? -27.293 -37.187 51.827 1.00 96.00 167 ALA A C 1
ATOM 1293 O O . ALA A 1 167 ? -27.808 -36.086 51.987 1.00 96.00 167 ALA A O 1
ATOM 1294 N N . ILE A 1 168 ? -27.758 -38.064 50.925 1.00 96.38 168 ILE A N 1
ATOM 1295 C CA . ILE A 1 168 ? -28.918 -37.782 50.061 1.00 96.38 168 ILE A CA 1
ATOM 1296 C C . ILE A 1 168 ? -30.189 -37.560 50.891 1.00 96.38 168 ILE A C 1
ATOM 1298 O O . ILE A 1 168 ? -30.936 -36.629 50.608 1.00 96.38 168 ILE A O 1
ATOM 1302 N N . GLU A 1 169 ? -30.426 -38.381 51.915 1.00 95.62 169 GLU A N 1
ATOM 1303 C CA . GLU A 1 169 ? -31.595 -38.252 52.792 1.00 95.62 169 GLU A CA 1
ATOM 1304 C C . GLU A 1 169 ? -31.592 -36.922 53.563 1.00 95.62 169 GLU A C 1
ATOM 1306 O O . GLU A 1 169 ? -32.616 -36.244 53.619 1.00 95.62 169 GLU A O 1
ATOM 1311 N N . GLU A 1 170 ? -30.440 -36.496 54.089 1.00 96.44 170 GLU A N 1
ATOM 1312 C CA . GLU A 1 170 ? -30.314 -35.204 54.775 1.00 96.44 170 GLU A CA 1
ATOM 1313 C C . GLU A 1 170 ? -30.568 -34.016 53.830 1.00 96.44 170 GLU A C 1
ATOM 1315 O O . GLU A 1 170 ? -31.279 -33.077 54.193 1.00 96.44 170 GLU A O 1
ATOM 1320 N N . LEU A 1 171 ? -30.070 -34.078 52.589 1.00 97.25 171 LEU A N 1
ATOM 1321 C CA . LEU A 1 171 ? -30.340 -33.059 51.564 1.00 97.25 171 LEU A CA 1
ATOM 1322 C C . LEU A 1 171 ? -31.833 -32.991 51.194 1.00 97.25 171 LEU A C 1
ATOM 1324 O O . LEU A 1 171 ? -32.397 -31.897 51.094 1.00 97.25 171 LEU A O 1
ATOM 1328 N N . GLN A 1 172 ? -32.478 -34.150 51.023 1.00 95.19 172 GLN A N 1
ATOM 1329 C CA . GLN A 1 172 ? -33.903 -34.256 50.695 1.00 95.19 172 GLN A CA 1
ATOM 1330 C C . GLN A 1 172 ? -34.783 -33.710 51.822 1.00 95.19 172 GLN A C 1
ATOM 1332 O O . GLN A 1 172 ? -35.673 -32.897 51.569 1.00 95.19 172 GLN A O 1
ATOM 1337 N N . ASN A 1 173 ? -34.504 -34.110 53.066 1.00 93.75 173 ASN A N 1
ATOM 1338 C CA . ASN A 1 173 ? -35.248 -33.667 54.245 1.00 93.75 173 ASN A CA 1
ATOM 1339 C C . ASN A 1 173 ? -35.151 -32.149 54.453 1.00 93.75 173 ASN A C 1
ATOM 1341 O O . ASN A 1 173 ? -36.110 -31.527 54.907 1.00 93.75 173 ASN A O 1
ATOM 1345 N N . ALA A 1 174 ? -34.017 -31.549 54.089 1.00 93.38 174 ALA A N 1
ATOM 1346 C CA . ALA A 1 174 ? -33.801 -30.108 54.159 1.00 93.38 174 ALA A CA 1
ATOM 1347 C C . ALA A 1 174 ? -34.337 -29.329 52.938 1.00 93.38 174 ALA A C 1
ATOM 1349 O O . ALA A 1 174 ? -34.233 -28.103 52.901 1.00 93.38 174 ALA A O 1
ATOM 1350 N N . GLY A 1 175 ? -34.906 -30.004 51.931 1.00 91.06 175 GLY A N 1
ATOM 1351 C CA . GLY A 1 175 ? -35.472 -29.354 50.745 1.00 91.06 175 GLY A CA 1
ATOM 1352 C C . GLY A 1 175 ? -34.431 -28.731 49.808 1.00 91.06 175 GLY A C 1
ATOM 1353 O O . GLY A 1 175 ? -34.739 -27.776 49.087 1.00 91.06 175 GLY A O 1
ATOM 1354 N N . VAL A 1 176 ? -33.198 -29.250 49.803 1.00 94.81 176 VAL A N 1
ATOM 1355 C CA . VAL A 1 176 ? -32.133 -28.777 48.910 1.00 94.81 176 VAL A CA 1
ATOM 1356 C C . VAL A 1 176 ? -32.527 -29.031 47.459 1.00 94.81 176 VAL A C 1
ATOM 1358 O O . VAL A 1 176 ? -32.916 -30.141 47.102 1.00 94.81 176 VAL A O 1
ATOM 1361 N N . LYS A 1 177 ? -32.377 -28.008 46.610 1.00 90.19 177 LYS A N 1
ATOM 1362 C CA . LYS A 1 177 ? -32.691 -28.076 45.169 1.00 90.19 177 LYS A CA 1
ATOM 1363 C C . LYS A 1 177 ? -31.467 -28.227 44.269 1.00 90.19 177 LYS A C 1
ATOM 1365 O O . LYS A 1 177 ? -31.600 -28.646 43.127 1.00 90.19 177 LYS A O 1
ATOM 1370 N N . ARG A 1 178 ? -30.291 -27.806 44.744 1.00 94.25 178 ARG A N 1
ATOM 1371 C CA . ARG A 1 178 ? -29.061 -27.712 43.951 1.00 94.25 178 ARG A CA 1
ATOM 1372 C C . ARG A 1 178 ? -27.898 -28.289 44.744 1.00 94.25 178 ARG A C 1
ATOM 1374 O O . ARG A 1 178 ? -27.416 -27.659 45.679 1.00 94.25 178 ARG A O 1
ATOM 1381 N N . ALA A 1 179 ? -27.471 -29.488 44.372 1.00 97.38 179 ALA A N 1
ATOM 1382 C CA . ALA A 1 179 ? -26.328 -30.150 44.981 1.00 97.38 179 ALA A CA 1
ATOM 1383 C C . ALA A 1 179 ? -25.554 -30.957 43.938 1.00 97.38 179 ALA A C 1
ATOM 1385 O O . ALA A 1 179 ? -26.154 -31.528 43.020 1.00 97.38 179 ALA A O 1
ATOM 1386 N N . VAL A 1 180 ? -24.238 -31.019 44.114 1.00 98.06 180 VAL A N 1
ATOM 1387 C CA . VAL A 1 180 ? -23.371 -32.020 43.496 1.00 98.06 180 VAL A CA 1
ATOM 1388 C C . VAL A 1 180 ? -22.849 -32.946 44.583 1.00 98.06 180 VAL A C 1
ATOM 1390 O O . VAL A 1 180 ? -22.371 -32.480 45.614 1.00 98.06 180 VAL A O 1
ATOM 1393 N N . LEU A 1 181 ? -22.964 -34.253 44.363 1.00 97.62 181 LEU A N 1
ATOM 1394 C CA . LEU A 1 181 ? -22.272 -35.256 45.162 1.00 97.62 181 LEU A CA 1
ATOM 1395 C C . LEU A 1 181 ? -20.969 -35.602 44.445 1.00 97.62 181 LEU A C 1
ATOM 1397 O O . LEU A 1 181 ? -20.994 -36.300 43.424 1.00 97.62 181 LEU A O 1
ATOM 1401 N N . HIS A 1 182 ? -19.860 -35.073 44.957 1.00 95.88 182 HIS A N 1
ATOM 1402 C CA . HIS A 1 182 ? -18.546 -35.262 44.348 1.00 95.88 182 HIS A CA 1
ATOM 1403 C C . HIS A 1 182 ? -18.019 -36.676 44.619 1.00 95.88 182 HIS A C 1
ATOM 1405 O O . HIS A 1 182 ? -18.353 -37.287 45.639 1.00 95.88 182 HIS A O 1
ATOM 1411 N N . ALA A 1 183 ? -17.289 -37.240 43.655 1.00 91.94 183 ALA A N 1
ATOM 1412 C CA . ALA A 1 183 ? -16.671 -38.564 43.714 1.00 91.94 183 ALA A CA 1
ATOM 1413 C C . ALA A 1 183 ? -17.531 -39.710 44.310 1.00 91.94 183 ALA A C 1
ATOM 1415 O O . ALA A 1 183 ? -16.975 -40.639 44.902 1.00 91.94 183 ALA A O 1
ATOM 1416 N N . PHE A 1 184 ? -18.862 -39.687 44.135 1.00 93.88 184 PHE A N 1
ATOM 1417 C CA . PHE A 1 184 ? -19.814 -40.506 44.905 1.00 93.88 184 PHE A CA 1
ATOM 1418 C C . PHE A 1 184 ? -19.456 -42.004 44.987 1.00 93.88 184 PHE A C 1
ATOM 1420 O O . PHE A 1 184 ? -19.459 -42.727 43.986 1.00 93.88 184 PHE A O 1
ATOM 1427 N N . ASP A 1 185 ? -19.232 -42.493 46.212 1.00 80.62 185 ASP A N 1
ATOM 1428 C CA . ASP A 1 185 ? -18.811 -43.871 46.501 1.00 80.62 185 ASP A CA 1
ATOM 1429 C C . ASP A 1 185 ? -19.949 -44.715 47.112 1.00 80.62 185 ASP A C 1
ATOM 1431 O O . ASP A 1 185 ? -19.881 -45.224 48.234 1.00 80.62 185 ASP A O 1
ATOM 1435 N N . GLY A 1 186 ? -21.060 -44.829 46.378 1.00 84.88 186 GLY A N 1
ATOM 1436 C CA . GLY A 1 186 ? -22.259 -45.547 46.818 1.00 84.88 186 GLY A CA 1
ATOM 1437 C C . GLY A 1 186 ? -22.898 -46.428 45.743 1.00 84.88 186 GLY A C 1
ATOM 1438 O O . GLY A 1 186 ? -22.457 -46.501 44.597 1.00 84.88 186 GLY A O 1
ATOM 1439 N N . LYS A 1 187 ? -23.978 -47.130 46.113 1.00 89.44 187 LYS A N 1
ATOM 1440 C CA . LYS A 1 187 ? -24.766 -47.937 45.166 1.00 89.44 187 LYS A CA 1
ATOM 1441 C C . LYS A 1 187 ? -25.512 -47.029 44.185 1.00 89.44 187 LYS A C 1
ATOM 1443 O O . LYS A 1 187 ? -26.118 -46.045 44.604 1.00 89.44 187 LYS A O 1
ATOM 1448 N N . ALA A 1 188 ? -25.583 -47.431 42.915 1.00 90.75 188 ALA A N 1
ATOM 1449 C CA . ALA A 1 188 ? -26.328 -46.703 41.883 1.00 90.75 188 ALA A CA 1
ATOM 1450 C C . ALA A 1 188 ? -27.807 -46.471 42.247 1.00 90.75 188 ALA A C 1
ATOM 1452 O O . ALA A 1 188 ? -28.351 -45.413 41.960 1.00 90.75 188 ALA A O 1
ATOM 1453 N N . SER A 1 189 ? -28.435 -47.405 42.971 1.00 91.62 189 SER A N 1
ATOM 1454 C CA . SER A 1 189 ? -29.808 -47.252 43.472 1.00 91.62 189 SER A CA 1
ATOM 1455 C C . SER A 1 189 ? -29.984 -46.086 44.449 1.00 91.62 189 SER A C 1
ATOM 1457 O O . SER A 1 189 ? -31.068 -45.523 44.531 1.00 91.62 189 SER A O 1
ATOM 1459 N N . HIS A 1 190 ? -28.947 -45.726 45.211 1.00 92.62 190 HIS A N 1
ATOM 1460 C CA . HIS A 1 190 ? -28.990 -44.552 46.083 1.00 92.62 190 HIS A CA 1
ATOM 1461 C C . HIS A 1 190 ? -28.778 -43.274 45.275 1.00 92.62 190 HIS A C 1
ATOM 1463 O O . HIS A 1 190 ? -29.531 -42.326 45.452 1.00 92.62 190 HIS A O 1
ATOM 1469 N N . ALA A 1 191 ? -27.819 -43.274 44.343 1.00 94.38 191 ALA A N 1
ATOM 1470 C CA . ALA A 1 191 ? -27.580 -42.132 43.465 1.00 94.38 191 ALA A CA 1
ATOM 1471 C C . ALA A 1 191 ? -28.817 -41.772 42.620 1.00 94.38 191 ALA A C 1
ATOM 1473 O O . ALA A 1 191 ? -29.140 -40.597 42.485 1.00 94.38 191 ALA A O 1
ATOM 1474 N N . MET A 1 192 ? -29.581 -42.765 42.147 1.00 95.50 192 MET A N 1
ATOM 1475 C CA . MET A 1 192 ? -30.841 -42.528 41.428 1.00 95.50 192 MET A CA 1
ATOM 1476 C C . MET A 1 192 ? -31.877 -41.749 42.252 1.00 95.50 192 MET A C 1
ATOM 1478 O O . MET A 1 192 ? -32.545 -40.885 41.695 1.00 95.50 192 MET A O 1
ATOM 1482 N N . LYS A 1 193 ? -31.955 -41.949 43.577 1.00 94.75 193 LYS A N 1
ATOM 1483 C CA . LYS A 1 193 ? -32.815 -41.115 44.443 1.00 94.75 193 LYS A CA 1
ATOM 1484 C C . LYS A 1 193 ? -32.375 -39.646 44.448 1.00 94.75 193 LYS A C 1
ATOM 1486 O O . LYS A 1 193 ? -33.204 -38.741 44.513 1.00 94.75 193 LYS A O 1
ATOM 1491 N N . GLY A 1 194 ? -31.064 -39.405 44.364 1.00 95.50 194 GLY A N 1
ATOM 1492 C CA . GLY A 1 194 ? -30.505 -38.063 44.199 1.00 95.50 194 GLY A CA 1
ATOM 1493 C C . GLY A 1 194 ? -30.840 -37.459 42.832 1.00 95.50 194 GLY A C 1
ATOM 1494 O O . GLY A 1 194 ? -31.254 -36.305 42.769 1.00 95.50 194 GLY A O 1
ATOM 1495 N N . VAL A 1 195 ? -30.755 -38.249 41.754 1.00 96.12 195 VAL A N 1
ATOM 1496 C CA . VAL A 1 195 ? -31.172 -37.838 40.397 1.00 96.12 195 VAL A CA 1
ATOM 1497 C C . VAL A 1 195 ? -32.639 -37.408 40.374 1.00 96.12 195 VAL A C 1
ATOM 1499 O O . VAL A 1 195 ? -32.949 -36.331 39.873 1.00 96.12 195 VAL A O 1
ATOM 1502 N N . GLU A 1 196 ? -33.532 -38.197 40.978 1.00 95.00 196 GLU 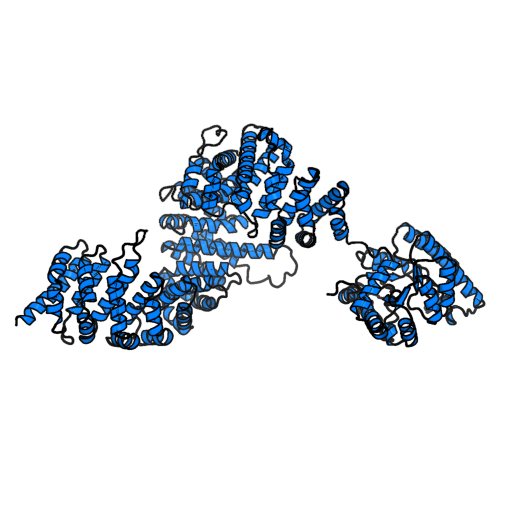A N 1
ATOM 1503 C CA . GLU A 1 196 ? -34.965 -37.877 41.112 1.00 95.00 196 GLU A CA 1
ATOM 1504 C C . GLU A 1 196 ? -35.213 -36.558 41.864 1.00 95.00 196 GLU A C 1
ATOM 1506 O O . GLU A 1 196 ? -36.229 -35.901 41.650 1.00 95.00 196 GLU A O 1
ATOM 1511 N N . SER A 1 197 ? -34.264 -36.147 42.710 1.00 94.00 197 SER A N 1
ATOM 1512 C CA . SER A 1 197 ? -34.309 -34.893 43.475 1.00 94.00 197 SER A CA 1
ATOM 1513 C C . SER A 1 197 ? -33.615 -33.722 42.766 1.00 94.00 197 SER A C 1
ATOM 1515 O O . SER A 1 197 ? -33.546 -32.625 43.318 1.00 94.00 197 SER A O 1
ATOM 1517 N N . GLY A 1 198 ? -33.102 -33.930 41.548 1.00 94.75 198 GLY A N 1
ATOM 1518 C CA . GLY A 1 198 ? -32.415 -32.905 40.760 1.00 94.75 198 GLY A CA 1
ATOM 1519 C C . GLY A 1 198 ? -30.920 -32.751 41.056 1.00 94.75 198 GLY A C 1
ATOM 1520 O O . GLY A 1 198 ? -30.320 -31.775 40.610 1.00 94.75 198 GLY A O 1
ATOM 1521 N N . TYR A 1 199 ? -30.305 -33.674 41.803 1.00 97.94 199 TYR A N 1
ATOM 1522 C CA . TYR A 1 199 ? -28.883 -33.593 42.156 1.00 97.94 199 TYR A CA 1
ATOM 1523 C C . TYR A 1 199 ? -27.981 -34.081 41.026 1.00 97.94 199 TYR A C 1
ATOM 1525 O O . TYR A 1 199 ? -28.376 -34.909 40.199 1.00 97.94 199 TYR A O 1
ATOM 1533 N N . TYR A 1 200 ? -26.759 -33.557 41.011 1.00 98.31 200 TYR A N 1
ATOM 1534 C CA . TYR A 1 200 ? -25.713 -33.924 40.065 1.00 98.31 200 TYR A CA 1
ATOM 1535 C C . TYR A 1 200 ? -24.652 -34.802 40.733 1.00 98.31 200 TYR A C 1
ATOM 1537 O O . TYR A 1 200 ? -24.473 -34.770 41.951 1.00 98.31 200 TYR A O 1
ATOM 1545 N N . PHE A 1 201 ? -23.926 -35.563 39.922 1.00 98.12 201 PHE A N 1
ATOM 1546 C CA . PHE A 1 201 ? -22.833 -36.430 40.349 1.00 98.12 201 PHE A CA 1
ATOM 1547 C C . PHE A 1 201 ? -21.609 -36.130 39.489 1.00 98.12 201 PHE A C 1
ATOM 1549 O O . PHE A 1 201 ? -21.651 -36.319 38.269 1.00 98.12 201 PHE A O 1
ATOM 1556 N N . SER A 1 202 ? -20.533 -35.642 40.100 1.00 97.38 202 SER A N 1
ATOM 1557 C CA . SER A 1 202 ? -19.284 -35.406 39.379 1.00 97.38 202 SER A CA 1
ATOM 1558 C C . SER A 1 202 ? -18.419 -36.663 39.319 1.00 97.38 202 SER A C 1
ATOM 1560 O O . SER A 1 202 ? -18.495 -37.554 40.170 1.00 97.38 202 SER A O 1
ATOM 1562 N N . VAL A 1 203 ? -17.662 -36.779 38.228 1.00 97.81 203 VAL A N 1
ATOM 1563 C CA . VAL A 1 203 ? -16.912 -37.984 37.871 1.00 97.81 203 VAL A CA 1
ATOM 1564 C C . VAL A 1 203 ? -15.412 -37.675 37.801 1.00 97.81 203 VAL A C 1
ATOM 1566 O O . VAL A 1 203 ? -14.997 -36.930 36.907 1.00 97.81 203 VAL A O 1
ATOM 1569 N N . PRO A 1 204 ? -14.587 -38.271 38.681 1.00 96.94 204 PRO A N 1
ATOM 1570 C CA . PRO A 1 204 ? -13.152 -38.016 38.718 1.00 96.94 204 PRO A CA 1
ATOM 1571 C C . PRO A 1 204 ? -12.374 -38.964 37.785 1.00 96.94 204 PRO A C 1
ATOM 1573 O O . PRO A 1 204 ? -12.854 -40.073 37.514 1.00 96.94 204 PRO A O 1
ATOM 1576 N N . PRO A 1 205 ? -11.128 -38.627 37.389 1.00 96.94 205 PRO A N 1
ATOM 1577 C CA . PRO A 1 205 ? -10.331 -39.391 36.423 1.00 96.94 205 PRO A CA 1
ATOM 1578 C C . PRO A 1 205 ? -10.066 -40.839 36.839 1.00 96.94 205 PRO A C 1
ATOM 1580 O O . PRO A 1 205 ? -9.919 -41.719 35.995 1.00 96.94 205 PRO A O 1
ATOM 1583 N N . SER A 1 206 ? -10.087 -41.130 38.144 1.00 95.88 206 SER A N 1
ATOM 1584 C CA . SER A 1 206 ? -10.032 -42.492 38.695 1.00 95.88 206 SER A CA 1
ATOM 1585 C C . SER A 1 206 ? -11.123 -43.444 38.178 1.00 95.88 206 SER A C 1
ATOM 1587 O O . SER A 1 206 ? -11.022 -44.651 38.421 1.00 95.88 206 SER A O 1
ATOM 1589 N N . ILE A 1 207 ? -12.146 -42.951 37.463 1.00 96.19 207 ILE A N 1
ATOM 1590 C CA . ILE A 1 207 ? -13.141 -43.782 36.775 1.00 96.19 207 ILE A CA 1
ATOM 1591 C C . ILE A 1 207 ? -12.497 -44.839 35.869 1.00 96.19 207 ILE A C 1
ATOM 1593 O O . ILE A 1 207 ? -12.970 -45.973 35.862 1.00 96.19 207 ILE A O 1
ATOM 1597 N N . VAL A 1 208 ? -11.366 -44.538 35.220 1.00 95.69 208 VAL A N 1
ATOM 1598 C CA . VAL A 1 208 ? -10.663 -45.478 34.321 1.00 95.69 208 VAL A CA 1
ATOM 1599 C C . VAL A 1 208 ? -10.204 -46.766 35.016 1.00 95.69 208 VAL A C 1
ATOM 1601 O O . VAL A 1 208 ? -9.965 -47.780 34.366 1.00 95.69 208 VAL A O 1
ATOM 1604 N N . ARG A 1 209 ? -10.089 -46.739 36.350 1.00 93.81 209 ARG A N 1
ATOM 1605 C CA . ARG A 1 209 ? -9.591 -47.848 37.179 1.00 93.81 209 ARG A CA 1
ATOM 1606 C C . ARG A 1 209 ? -10.560 -48.290 38.274 1.00 93.81 209 ARG A C 1
ATOM 1608 O O . ARG A 1 209 ? -10.190 -49.115 39.107 1.00 93.81 209 ARG A O 1
ATOM 1615 N N . SER A 1 210 ? -11.775 -47.741 38.318 1.00 93.50 210 SER A N 1
ATOM 1616 C CA . SER A 1 210 ? -12.776 -48.080 39.336 1.00 93.50 210 SER A CA 1
ATOM 1617 C C . SER A 1 210 ? -14.010 -48.726 38.699 1.00 93.50 210 SER A C 1
ATOM 1619 O O . SER A 1 210 ? -14.914 -48.011 38.256 1.00 93.50 210 SER A O 1
ATOM 1621 N N . PRO A 1 211 ? -14.115 -50.072 38.715 1.00 92.25 211 PRO A N 1
ATOM 1622 C CA . PRO A 1 211 ? -15.284 -50.782 38.188 1.00 92.25 211 PRO A CA 1
ATOM 1623 C C . PRO A 1 211 ? -16.602 -50.348 38.841 1.00 92.25 211 PRO A C 1
ATOM 1625 O O . PRO A 1 211 ? -17.654 -50.336 38.202 1.00 92.25 211 PRO A O 1
ATOM 1628 N N . GLN A 1 212 ? -16.554 -49.954 40.117 1.00 90.69 212 GLN A N 1
ATOM 1629 C CA . GLN A 1 212 ? -17.715 -49.433 40.833 1.00 90.69 212 GLN A CA 1
ATOM 1630 C C . GLN A 1 212 ? -18.175 -48.082 40.264 1.00 90.69 212 GLN A C 1
ATOM 1632 O O . GLN A 1 212 ? -19.370 -47.922 40.011 1.00 90.69 212 GLN A O 1
ATOM 1637 N N . LYS A 1 213 ? -17.249 -47.143 40.003 1.00 93.69 213 LYS A N 1
ATOM 1638 C CA . LYS A 1 213 ? -17.573 -45.845 39.380 1.00 93.69 213 LYS A CA 1
ATOM 1639 C C . LYS A 1 213 ? -18.036 -46.016 37.934 1.00 93.69 213 LYS A C 1
ATOM 1641 O O . LYS A 1 213 ? -19.020 -45.395 37.549 1.00 93.69 213 LYS A O 1
ATOM 1646 N N . GLN A 1 214 ? -17.414 -46.916 37.168 1.00 95.75 214 GLN A N 1
ATOM 1647 C CA . GLN A 1 214 ? -17.860 -47.251 35.809 1.00 95.75 214 GLN A CA 1
ATOM 1648 C C . GLN A 1 214 ? -19.309 -47.762 35.804 1.00 95.75 214 GLN A C 1
ATOM 1650 O O . GLN A 1 214 ? -20.128 -47.294 35.017 1.00 95.75 214 GLN A O 1
ATOM 1655 N N . LYS A 1 215 ? -19.664 -48.666 36.731 1.00 94.38 215 LYS A N 1
ATOM 1656 C CA . LYS A 1 215 ? -21.039 -49.174 36.873 1.00 94.38 215 LYS A CA 1
ATOM 1657 C C . LYS A 1 215 ? -22.031 -48.086 37.295 1.00 94.38 215 LYS A C 1
ATOM 1659 O O . LYS A 1 215 ? -23.160 -48.064 36.801 1.00 94.38 215 LYS A O 1
ATOM 1664 N N . LEU A 1 216 ? -21.626 -47.202 38.206 1.00 94.62 216 LEU A N 1
ATOM 1665 C CA . LEU A 1 216 ? -22.430 -46.058 38.629 1.00 94.62 216 LEU A CA 1
ATOM 1666 C C . LEU A 1 216 ? -22.728 -45.135 37.439 1.00 94.62 216 LEU A C 1
ATOM 1668 O O . LEU A 1 216 ? -23.894 -44.914 37.122 1.00 94.62 216 LEU A O 1
ATOM 1672 N N . VAL A 1 217 ? -21.689 -44.673 36.740 1.00 96.38 217 VAL A N 1
ATOM 1673 C CA . VAL A 1 217 ? -21.802 -43.768 35.586 1.00 96.38 217 VAL A CA 1
ATOM 1674 C C . VAL A 1 217 ? -22.596 -44.399 34.448 1.00 96.38 217 VAL A C 1
ATOM 1676 O O . VAL A 1 217 ? -23.463 -43.738 33.884 1.00 96.38 217 VAL A O 1
ATOM 1679 N N . ALA A 1 218 ? -22.397 -45.689 34.158 1.00 95.12 218 ALA A N 1
ATOM 1680 C CA . ALA A 1 218 ? -23.201 -46.401 33.165 1.00 95.12 218 ALA A CA 1
ATOM 1681 C C . ALA A 1 218 ? -24.708 -46.350 33.490 1.00 95.12 218 ALA A C 1
ATOM 1683 O O . ALA A 1 218 ? -25.521 -46.232 32.575 1.00 95.12 218 ALA A O 1
ATOM 1684 N N . THR A 1 219 ? -25.078 -46.345 34.776 1.00 95.50 219 THR A N 1
ATOM 1685 C CA . THR A 1 219 ? -26.479 -46.317 35.233 1.00 95.50 219 THR A CA 1
ATOM 1686 C C . THR A 1 219 ? -27.089 -44.908 35.230 1.00 95.50 219 THR A C 1
ATOM 1688 O O . THR A 1 219 ? -28.246 -44.751 34.855 1.00 95.50 219 THR A O 1
ATOM 1691 N N . LEU A 1 220 ? -26.341 -43.877 35.638 1.00 96.25 220 LEU A N 1
ATOM 1692 C CA . LEU A 1 220 ? -26.869 -42.511 35.803 1.00 96.25 220 LEU A CA 1
ATOM 1693 C C . LEU A 1 220 ? -27.076 -41.786 34.462 1.00 96.25 220 LEU A C 1
ATOM 1695 O O . LEU A 1 220 ? -26.235 -41.924 33.580 1.00 96.25 220 LEU A O 1
ATOM 1699 N N . PRO A 1 221 ? -28.131 -40.976 34.273 1.00 96.62 221 PRO A N 1
ATOM 1700 C CA . PRO A 1 221 ? -28.305 -40.195 33.047 1.00 96.62 221 PRO A CA 1
ATOM 1701 C C . PRO A 1 221 ? -27.206 -39.132 32.896 1.00 96.62 221 PRO A C 1
ATOM 1703 O O . PRO A 1 221 ? -26.853 -38.456 33.860 1.00 96.62 221 PRO A O 1
ATOM 1706 N N . VAL A 1 222 ? -26.698 -38.934 31.672 1.00 96.88 222 VAL A N 1
ATOM 1707 C CA . VAL A 1 222 ? -25.633 -37.949 31.386 1.00 96.88 222 VAL A CA 1
ATOM 1708 C C . VAL A 1 222 ? -26.045 -36.510 31.733 1.00 96.88 222 VAL A C 1
ATOM 1710 O O . VAL A 1 222 ? -25.209 -35.704 32.127 1.00 96.88 222 VAL A O 1
ATOM 1713 N N . SER A 1 223 ? -27.347 -36.204 31.704 1.00 96.56 223 SER A N 1
ATOM 1714 C CA . SER A 1 223 ? -27.917 -34.916 32.126 1.00 96.56 223 SER A CA 1
ATOM 1715 C C . SER A 1 223 ? -27.789 -34.623 33.629 1.00 96.56 223 SER A C 1
ATOM 1717 O O . SER A 1 223 ? -28.138 -33.530 34.057 1.00 96.56 223 SER A O 1
ATOM 1719 N N . HIS A 1 224 ? -27.305 -35.580 34.427 1.00 97.62 224 HIS A N 1
ATOM 1720 C CA . HIS A 1 224 ? -26.989 -35.410 35.849 1.00 97.62 224 HIS A CA 1
ATOM 1721 C C . HIS A 1 224 ? -25.509 -35.666 36.162 1.00 97.62 224 HIS A C 1
ATOM 1723 O O . HIS A 1 224 ? -25.131 -35.735 37.331 1.00 97.62 224 HIS A O 1
ATOM 1729 N N . LEU A 1 225 ? -24.665 -35.810 35.138 1.00 98.31 225 LEU A N 1
ATOM 1730 C CA . LEU A 1 225 ? -23.225 -35.961 35.311 1.00 98.31 225 LEU A CA 1
ATOM 1731 C C . LEU A 1 225 ? -22.512 -34.614 35.176 1.00 98.31 225 LEU A C 1
ATOM 1733 O O . LEU A 1 225 ? -22.942 -33.732 34.427 1.00 98.31 225 LEU A O 1
ATOM 1737 N N . LEU A 1 226 ? -21.408 -34.489 35.905 1.00 98.25 226 LEU A N 1
ATOM 1738 C CA . LEU A 1 226 ? -20.467 -33.373 35.859 1.00 98.25 226 LEU A CA 1
ATOM 1739 C C . LEU A 1 226 ? -19.036 -33.910 35.753 1.00 98.25 226 LEU A C 1
ATOM 1741 O O . LEU A 1 226 ? -18.772 -35.073 36.069 1.00 98.25 226 LEU A O 1
ATOM 1745 N N . LEU A 1 227 ? -18.109 -33.055 35.333 1.00 98.06 227 LEU A N 1
ATOM 1746 C CA . LEU A 1 227 ? -16.683 -33.366 35.326 1.00 98.06 227 LEU A CA 1
ATOM 1747 C C . LEU A 1 227 ? -16.032 -32.810 36.594 1.00 98.06 227 LEU A C 1
ATOM 1749 O O . LEU A 1 227 ? -16.351 -31.707 37.034 1.00 98.06 227 LEU A O 1
ATOM 1753 N N . GLU A 1 228 ? -15.121 -33.579 37.176 1.00 97.00 228 GLU A N 1
ATOM 1754 C CA . GLU A 1 228 ? -14.237 -33.126 38.250 1.00 97.00 228 GLU A CA 1
ATOM 1755 C C . GLU A 1 228 ? -12.858 -33.762 38.101 1.00 97.00 228 GLU A C 1
ATOM 1757 O O . GLU A 1 228 ? -12.701 -34.747 37.368 1.00 97.00 228 GLU A O 1
ATOM 1762 N N . THR A 1 229 ? -11.884 -33.250 38.850 1.00 95.44 229 THR A N 1
ATOM 1763 C CA . THR A 1 229 ? -10.619 -33.953 39.064 1.00 95.44 229 THR A CA 1
ATOM 1764 C C . THR A 1 229 ? -10.411 -34.458 40.472 1.00 95.44 229 THR A C 1
ATOM 1766 O O . THR A 1 229 ? -9.811 -35.522 40.611 1.00 95.44 229 THR A O 1
ATOM 1769 N N . ASP A 1 230 ? -10.900 -33.746 41.486 1.00 94.38 230 ASP A N 1
ATOM 1770 C CA . ASP A 1 230 ? -10.524 -33.983 42.882 1.00 94.38 230 ASP A CA 1
ATOM 1771 C C . ASP A 1 230 ? -9.001 -33.861 43.102 1.00 94.38 230 ASP A C 1
ATOM 1773 O O . ASP A 1 230 ? -8.404 -34.525 43.944 1.00 94.38 230 ASP A O 1
ATOM 1777 N N . SER A 1 231 ? -8.331 -33.037 42.280 1.00 92.31 231 SER A N 1
ATOM 1778 C CA . SER A 1 231 ? -6.870 -32.880 42.314 1.00 92.31 231 SER A CA 1
ATOM 1779 C C . SER A 1 231 ? -6.388 -32.355 43.671 1.00 92.31 231 SER A C 1
ATOM 1781 O O . SER A 1 231 ? -7.015 -31.435 44.195 1.00 92.31 231 SER A O 1
ATOM 1783 N N . PRO A 1 232 ? -5.254 -32.852 44.209 1.00 90.44 232 PRO A N 1
ATOM 1784 C CA . PRO A 1 232 ? -4.304 -33.796 43.598 1.00 90.44 232 PRO A CA 1
ATOM 1785 C C . PRO A 1 232 ? -4.693 -35.281 43.704 1.00 90.44 232 PRO A C 1
ATOM 1787 O O . PRO A 1 232 ? -3.969 -36.147 43.211 1.00 90.44 232 PRO A O 1
ATOM 1790 N N . ALA A 1 233 ? -5.821 -35.610 44.327 1.00 87.19 233 ALA A N 1
ATOM 1791 C CA . ALA A 1 233 ? -6.273 -36.982 44.490 1.00 87.19 233 ALA A CA 1
ATOM 1792 C C . ALA A 1 233 ? -7.004 -37.518 43.242 1.00 87.19 233 ALA A C 1
ATOM 1794 O O . ALA A 1 233 ? -7.205 -36.845 42.234 1.00 87.19 233 ALA A O 1
ATOM 1795 N N . LEU A 1 234 ? -7.363 -38.805 43.293 1.00 90.75 234 LEU A N 1
ATOM 1796 C CA . LEU A 1 234 ? -8.222 -39.488 42.314 1.00 90.75 234 LEU A CA 1
ATOM 1797 C C . LEU A 1 234 ? -7.804 -39.397 40.834 1.00 90.75 234 LEU A C 1
ATOM 1799 O O . LEU A 1 234 ? -8.650 -39.508 39.943 1.00 90.75 234 LEU A O 1
ATOM 1803 N N . GLY A 1 235 ? -6.499 -39.348 40.567 1.00 91.31 235 GLY A N 1
ATOM 1804 C CA . GLY A 1 235 ? -5.949 -39.412 39.213 1.00 91.31 235 GLY A CA 1
ATOM 1805 C C . GLY A 1 235 ? -6.179 -40.746 38.488 1.00 91.31 235 GLY A C 1
ATOM 1806 O O . GLY A 1 235 ? -6.545 -41.762 39.115 1.00 91.31 235 GLY A O 1
ATOM 1807 N N . PRO A 1 236 ? -5.949 -40.763 37.158 1.00 90.75 236 PRO A N 1
ATOM 1808 C CA . PRO A 1 236 ? -6.066 -41.971 36.342 1.00 90.75 236 PRO A CA 1
ATOM 1809 C C . PRO A 1 236 ? -5.055 -43.037 36.787 1.00 90.75 236 PRO A C 1
ATOM 1811 O O . PRO A 1 236 ? -5.412 -44.208 36.918 1.00 90.75 236 PRO A O 1
ATOM 1814 N N . ASN A 1 237 ? -3.842 -42.611 37.152 1.00 88.88 237 ASN A N 1
ATOM 1815 C CA . ASN A 1 237 ? -2.808 -43.436 37.766 1.00 88.88 237 ASN A CA 1
ATOM 1816 C C . ASN A 1 237 ? -2.830 -43.262 39.291 1.00 88.88 237 ASN A C 1
ATOM 1818 O O . ASN A 1 237 ? -2.893 -42.150 39.796 1.00 88.88 237 ASN A O 1
ATOM 1822 N N . LYS A 1 238 ? -2.788 -44.366 40.051 1.00 83.69 238 LYS A N 1
ATOM 1823 C CA . LYS A 1 238 ? -2.848 -44.320 41.529 1.00 83.69 238 LYS A CA 1
ATOM 1824 C C . LYS A 1 238 ? -1.555 -43.796 42.178 1.00 83.69 238 LYS A C 1
ATOM 1826 O O . LYS A 1 238 ? -1.600 -43.363 43.321 1.00 83.69 238 LYS A O 1
ATOM 1831 N N . ASN A 1 239 ? -0.429 -43.880 41.472 1.00 84.00 239 ASN A N 1
ATOM 1832 C CA . ASN A 1 239 ? 0.904 -43.575 42.003 1.00 84.00 239 ASN A CA 1
ATOM 1833 C C . ASN A 1 239 ? 1.418 -42.185 41.581 1.00 84.00 239 ASN A C 1
ATOM 1835 O O . ASN A 1 239 ? 2.593 -41.899 41.780 1.00 84.00 239 ASN A O 1
ATOM 1839 N N . GLU A 1 240 ? 0.572 -41.367 40.954 1.00 83.62 240 GLU A N 1
ATOM 1840 C CA . GLU A 1 240 ? 0.914 -40.041 40.437 1.00 83.62 240 GLU A CA 1
ATOM 1841 C C . GLU A 1 240 ? -0.094 -39.019 40.959 1.00 83.62 240 GLU A C 1
ATOM 1843 O O . GLU A 1 240 ? -1.278 -39.339 41.114 1.00 83.62 240 GLU A O 1
ATOM 1848 N N . ASP A 1 241 ? 0.372 -37.794 41.192 1.00 84.31 241 ASP A N 1
ATOM 1849 C CA . ASP A 1 241 ? -0.500 -36.687 41.567 1.00 84.31 241 ASP A CA 1
ATOM 1850 C C . ASP A 1 241 ? -1.411 -36.314 40.397 1.00 84.31 241 ASP A C 1
ATOM 1852 O O . ASP A 1 241 ? -0.987 -36.188 39.243 1.00 84.31 241 ASP A O 1
ATOM 1856 N N . ASN A 1 242 ? -2.687 -36.120 40.702 1.00 90.44 242 ASN A N 1
ATOM 1857 C CA . ASN A 1 242 ? -3.666 -35.669 39.734 1.00 90.44 242 ASN A CA 1
ATOM 1858 C C . ASN A 1 242 ? -3.568 -34.155 39.510 1.00 90.44 242 ASN A C 1
ATOM 1860 O O . ASN A 1 242 ? -3.163 -33.398 40.392 1.00 90.44 242 ASN A O 1
ATOM 1864 N N . GLN A 1 243 ? -3.972 -33.704 38.326 1.00 91.38 243 GLN A N 1
ATOM 1865 C CA . GLN A 1 243 ? -4.028 -32.288 37.973 1.00 91.38 243 GLN A CA 1
ATOM 1866 C C . GLN A 1 243 ? -5.350 -31.969 37.266 1.00 91.38 243 GLN A C 1
ATOM 1868 O O . GLN A 1 243 ? -5.901 -32.852 36.604 1.00 91.38 243 GLN A O 1
ATOM 1873 N N . PRO A 1 244 ? -5.827 -30.708 37.307 1.00 93.56 244 PRO A N 1
ATOM 1874 C CA . PRO A 1 244 ? -7.075 -30.297 36.657 1.00 93.56 244 PRO A CA 1
ATOM 1875 C C . PRO A 1 244 ? -7.165 -30.643 35.174 1.00 93.56 244 PRO A C 1
ATOM 1877 O O . PRO A 1 244 ? -8.240 -30.957 34.675 1.00 93.56 244 PRO A O 1
ATOM 1880 N N . SER A 1 245 ? -6.035 -30.638 34.459 1.00 93.31 245 SER A N 1
ATOM 1881 C CA . SER A 1 245 ? -5.968 -31.021 33.043 1.00 93.31 245 SER A CA 1
ATOM 1882 C C . SER A 1 245 ? -6.490 -32.440 32.777 1.00 93.31 245 SER A C 1
ATOM 1884 O O . SER A 1 245 ? -6.978 -32.719 31.681 1.00 93.31 245 SER A O 1
ATOM 1886 N N . ASN A 1 246 ? -6.478 -33.322 33.781 1.00 94.94 246 ASN A N 1
ATOM 1887 C CA . ASN A 1 246 ? -6.996 -34.682 33.668 1.00 94.94 246 ASN A CA 1
ATOM 1888 C C . ASN A 1 246 ? -8.533 -34.761 33.661 1.00 94.94 246 ASN A C 1
ATOM 1890 O O . ASN A 1 246 ? -9.061 -35.846 33.422 1.00 94.94 246 ASN A O 1
ATOM 1894 N N . ALA A 1 247 ? -9.272 -33.657 33.840 1.00 96.06 247 ALA A N 1
ATOM 1895 C CA . ALA A 1 247 ? -10.735 -33.642 33.690 1.00 96.06 247 ALA A CA 1
ATOM 1896 C C . ALA A 1 247 ? -11.189 -34.159 32.309 1.00 96.06 247 ALA A C 1
ATOM 1898 O O . ALA A 1 247 ? -12.247 -34.781 32.181 1.00 96.06 247 ALA A O 1
ATOM 1899 N N . TYR A 1 248 ? -10.359 -33.968 31.276 1.00 94.50 248 TYR A N 1
ATOM 1900 C CA . TYR A 1 248 ? -10.595 -34.521 29.941 1.00 94.50 248 TYR A CA 1
ATOM 1901 C C . TYR A 1 248 ? -10.655 -36.059 29.939 1.00 94.50 248 TYR A C 1
ATOM 1903 O O . TYR A 1 248 ? -11.461 -36.642 29.216 1.00 94.50 248 TYR A O 1
ATOM 1911 N N . VAL A 1 249 ? -9.873 -36.727 30.795 1.00 95.88 249 VAL A N 1
ATOM 1912 C CA . VAL A 1 249 ? -9.873 -38.195 30.930 1.00 95.88 249 VAL A CA 1
ATOM 1913 C C . VAL A 1 249 ? -11.225 -38.693 31.445 1.00 95.88 249 VAL A C 1
ATOM 1915 O O . VAL A 1 249 ? -11.754 -39.681 30.934 1.00 95.88 249 VAL A O 1
ATOM 1918 N N . SER A 1 250 ? -11.828 -37.984 32.406 1.00 96.44 250 SER A N 1
ATOM 1919 C CA . SER A 1 250 ? -13.191 -38.279 32.865 1.00 96.44 250 SER A CA 1
ATOM 1920 C C . SER A 1 250 ? -14.197 -38.166 31.719 1.00 96.44 250 SER A C 1
ATOM 1922 O O . SER A 1 250 ? -15.023 -39.060 31.545 1.00 96.44 250 SER A O 1
ATOM 1924 N N . ALA A 1 251 ? -14.102 -37.113 30.898 1.00 97.06 251 ALA A N 1
ATOM 1925 C CA . ALA A 1 251 ? -14.991 -36.924 29.751 1.00 97.06 251 ALA A CA 1
ATOM 1926 C C . ALA A 1 251 ? -14.870 -38.068 28.730 1.00 97.06 251 ALA A C 1
ATOM 1928 O O . ALA A 1 251 ? -15.889 -38.578 28.262 1.00 97.06 251 ALA A O 1
ATOM 1929 N N . GLN A 1 252 ? -13.645 -38.517 28.436 1.00 97.12 252 GLN A N 1
ATOM 1930 C CA . GLN A 1 252 ? -13.392 -39.646 27.535 1.00 97.12 252 GLN A CA 1
ATOM 1931 C C . GLN A 1 252 ? -13.997 -40.957 28.051 1.00 97.12 252 GLN A C 1
ATOM 1933 O O . GLN A 1 252 ? -14.615 -41.697 27.286 1.00 97.12 252 GLN A O 1
ATOM 1938 N N . GLU A 1 253 ? -13.857 -41.248 29.344 1.00 97.50 253 GLU A N 1
ATOM 1939 C CA . GLU A 1 253 ? -14.382 -42.497 29.901 1.00 97.50 253 GLU A CA 1
ATOM 1940 C C . GLU A 1 253 ? -15.913 -42.475 30.037 1.00 97.50 253 GLU A C 1
ATOM 1942 O O . GLU A 1 253 ? -16.562 -43.495 29.798 1.00 97.50 253 GLU A O 1
ATOM 1947 N N . ILE A 1 254 ? -16.521 -41.320 30.341 1.00 97.94 254 ILE A N 1
ATOM 1948 C CA . ILE A 1 254 ? -17.986 -41.161 30.301 1.00 97.94 254 ILE A CA 1
ATOM 1949 C C . ILE A 1 254 ? -18.500 -41.383 28.877 1.00 97.94 254 ILE A C 1
ATOM 1951 O O . ILE A 1 254 ? -19.440 -42.154 28.696 1.00 97.94 254 ILE A O 1
ATOM 1955 N N . ALA A 1 255 ? -17.870 -40.753 27.881 1.00 97.56 255 ALA A N 1
ATOM 1956 C CA . ALA A 1 255 ? -18.206 -40.909 26.468 1.00 97.56 255 ALA A CA 1
ATOM 1957 C C . ALA A 1 255 ? -18.184 -42.385 26.048 1.00 97.56 255 ALA A C 1
ATOM 1959 O O . ALA A 1 255 ? -19.163 -42.893 25.503 1.00 97.56 255 ALA A O 1
ATOM 1960 N N . ARG A 1 256 ? -17.130 -43.117 26.430 1.00 97.62 256 ARG A N 1
ATOM 1961 C CA . ARG A 1 256 ? -17.004 -44.558 26.172 1.00 97.62 256 ARG A CA 1
ATOM 1962 C C . ARG A 1 256 ? -18.093 -45.392 26.855 1.00 97.62 256 ARG A C 1
ATOM 1964 O O . ARG A 1 256 ? -18.607 -46.332 26.259 1.00 97.62 256 ARG A O 1
ATOM 1971 N N . LEU A 1 257 ? -18.428 -45.096 28.112 1.00 96.88 257 LEU A N 1
ATOM 1972 C CA . LEU A 1 257 ? -19.451 -45.835 28.867 1.00 96.88 257 LEU A CA 1
ATOM 1973 C C . LEU A 1 257 ? -20.881 -45.526 28.405 1.00 96.88 257 LEU A C 1
ATOM 1975 O O . LEU A 1 257 ? -21.779 -46.334 28.645 1.00 96.88 257 LEU A O 1
ATOM 1979 N N . LYS A 1 258 ? -21.096 -44.353 27.803 1.00 96.06 258 LYS A N 1
ATOM 1980 C CA . LYS A 1 258 ? -22.399 -43.872 27.331 1.00 96.06 258 LYS A CA 1
ATOM 1981 C C . LYS A 1 258 ? -22.623 -44.028 25.834 1.00 96.06 258 LYS A C 1
ATOM 1983 O O . LYS A 1 258 ? -23.743 -43.779 25.406 1.00 96.06 258 LYS A O 1
ATOM 1988 N N . ASP A 1 259 ? -21.606 -44.464 25.093 1.00 96.06 259 ASP A N 1
ATOM 1989 C CA . ASP A 1 259 ? -21.624 -44.527 23.629 1.00 96.06 259 ASP A CA 1
ATOM 1990 C C . ASP A 1 259 ? -21.969 -43.158 23.014 1.00 96.06 259 ASP A C 1
ATOM 1992 O O . ASP A 1 259 ? -22.907 -43.001 22.238 1.00 96.06 259 ASP A O 1
ATOM 1996 N N . MET A 1 260 ? -21.241 -42.130 23.463 1.00 96.75 260 MET A N 1
ATOM 1997 C CA . MET A 1 260 ? -21.413 -40.732 23.058 1.00 96.75 260 MET A CA 1
ATOM 1998 C C . MET A 1 260 ? -20.088 -40.148 22.576 1.00 96.75 260 MET A C 1
ATOM 2000 O O . MET A 1 260 ? -19.016 -40.602 22.973 1.00 96.75 260 MET A O 1
ATOM 2004 N N . GLU A 1 261 ? -20.153 -39.080 21.787 1.00 96.25 261 GLU A N 1
ATOM 2005 C CA . GLU A 1 261 ? -18.966 -38.306 21.426 1.00 96.25 261 GLU A CA 1
ATOM 2006 C C . GLU A 1 261 ? -18.437 -37.501 22.623 1.00 96.25 261 GLU A C 1
ATOM 2008 O O . GLU A 1 261 ? -19.201 -36.913 23.395 1.00 96.25 261 GLU A O 1
ATOM 2013 N N . VAL A 1 262 ? -17.109 -37.402 22.757 1.00 95.31 262 VAL A N 1
ATOM 2014 C CA . VAL A 1 262 ? -16.467 -36.674 23.873 1.00 95.31 262 VAL A CA 1
ATOM 2015 C C . VAL A 1 262 ? -16.909 -35.208 23.906 1.00 95.31 262 VAL A C 1
ATOM 2017 O O . VAL A 1 262 ? -17.162 -34.657 24.977 1.00 95.31 262 VAL A O 1
ATOM 2020 N N . SER A 1 263 ? -17.059 -34.575 22.740 1.00 92.81 263 SER A N 1
ATOM 2021 C CA . SER A 1 263 ? -17.542 -33.194 22.633 1.00 92.81 263 SER A CA 1
ATOM 2022 C C . SER A 1 263 ? -18.979 -33.018 23.126 1.00 92.81 263 SER A C 1
ATOM 2024 O O . SER A 1 263 ? -19.305 -31.969 23.677 1.00 92.81 263 SER A O 1
ATOM 2026 N N . GLU A 1 264 ? -19.837 -34.028 22.956 1.00 92.44 264 GLU A N 1
ATOM 2027 C CA . GLU A 1 264 ? -21.221 -33.992 23.437 1.00 92.44 264 GLU A CA 1
ATOM 2028 C C . GLU A 1 264 ? -21.279 -34.145 24.961 1.00 92.44 264 GLU A C 1
ATOM 2030 O O . GLU A 1 264 ? -22.014 -33.417 25.629 1.00 92.44 264 GLU A O 1
ATOM 2035 N N . VAL A 1 265 ? -20.430 -35.009 25.530 1.00 96.38 265 VAL A N 1
ATOM 2036 C CA . VAL A 1 265 ? -20.261 -35.112 26.986 1.00 96.38 265 VAL A CA 1
ATOM 2037 C C . VAL A 1 265 ? -19.773 -33.788 27.572 1.00 96.38 265 VAL A C 1
ATOM 2039 O O . VAL A 1 265 ? -20.352 -33.317 28.551 1.00 96.38 265 VAL A O 1
ATOM 2042 N N . ILE A 1 266 ? -18.758 -33.153 26.971 1.00 95.75 266 ILE A N 1
ATOM 2043 C CA . ILE A 1 266 ? -18.256 -31.843 27.423 1.00 95.75 266 ILE A CA 1
ATOM 2044 C C . ILE A 1 266 ? -19.378 -30.803 27.379 1.00 95.75 266 ILE A C 1
ATOM 2046 O O . ILE A 1 266 ? -19.631 -30.156 28.388 1.00 95.75 266 ILE A O 1
ATOM 2050 N N . LYS A 1 267 ? -20.115 -30.704 26.268 1.00 93.19 267 LYS A N 1
ATOM 2051 C CA . LYS A 1 267 ? -21.255 -29.786 26.142 1.00 93.19 267 LYS A CA 1
ATOM 2052 C C . LYS A 1 267 ? -22.306 -29.999 27.238 1.00 93.19 267 LYS A C 1
ATOM 2054 O O . LYS A 1 267 ? -22.688 -29.051 27.919 1.00 93.19 267 LYS A O 1
ATOM 2059 N N . ILE A 1 268 ? -22.783 -31.233 27.417 1.00 95.12 268 ILE A N 1
ATOM 2060 C CA . ILE A 1 268 ? -23.847 -31.540 28.387 1.00 95.12 268 ILE A CA 1
ATOM 2061 C C . ILE A 1 268 ? -23.365 -31.278 29.815 1.00 95.12 268 ILE A C 1
ATOM 2063 O O . ILE A 1 268 ? -24.086 -30.680 30.609 1.00 95.12 268 ILE A O 1
ATOM 2067 N N . THR A 1 269 ? -22.146 -31.701 30.149 1.00 96.44 269 THR A N 1
ATOM 2068 C CA . THR A 1 269 ? -21.580 -31.490 31.490 1.00 96.44 269 THR A CA 1
ATOM 2069 C C . THR A 1 269 ? -21.304 -30.011 31.768 1.00 96.44 269 THR A C 1
ATOM 2071 O O . THR A 1 269 ? -21.529 -29.561 32.891 1.00 96.44 269 THR A O 1
ATOM 2074 N N . GLU A 1 270 ? -20.927 -29.228 30.754 1.00 93.88 270 GLU A N 1
ATOM 2075 C CA . GLU A 1 270 ? -20.822 -27.772 30.849 1.00 93.88 270 GLU A CA 1
ATOM 2076 C C . GLU A 1 270 ? -22.192 -27.134 31.137 1.00 93.88 270 GLU A C 1
ATOM 2078 O O . GLU A 1 270 ? -22.339 -26.355 32.083 1.00 93.88 270 GLU A O 1
ATOM 2083 N N . GLU A 1 271 ? -23.225 -27.493 30.369 1.00 92.12 271 GLU A N 1
ATOM 2084 C CA . GLU A 1 271 ? -24.595 -27.007 30.574 1.00 92.12 271 GLU A CA 1
ATOM 2085 C C . GLU A 1 271 ? -25.140 -27.386 31.960 1.00 92.12 271 GLU A C 1
ATOM 2087 O O . GLU A 1 271 ? -25.785 -26.569 32.624 1.00 92.12 271 GLU A O 1
ATOM 2092 N N . ASN A 1 272 ? -24.862 -28.605 32.423 1.00 95.31 272 ASN A N 1
ATOM 2093 C CA . ASN A 1 272 ? -25.231 -29.089 33.752 1.00 95.31 272 ASN A CA 1
ATOM 2094 C C . ASN A 1 272 ? -24.537 -28.281 34.854 1.00 95.31 272 ASN A C 1
ATOM 2096 O O . ASN A 1 272 ? -25.198 -27.827 35.792 1.00 95.31 272 ASN A O 1
ATOM 2100 N N . ALA A 1 273 ? -23.226 -28.040 34.725 1.00 94.25 273 ALA A N 1
ATOM 2101 C CA . ALA A 1 273 ? -22.470 -27.231 35.677 1.00 94.25 273 ALA A CA 1
ATOM 2102 C C . ALA A 1 273 ? -23.051 -25.813 35.741 1.00 94.25 273 ALA A C 1
ATOM 2104 O O . ALA A 1 273 ? -23.320 -25.287 36.824 1.00 94.25 273 ALA A O 1
ATOM 2105 N N . ARG A 1 274 ? -23.339 -25.212 34.578 1.00 87.69 274 ARG A N 1
ATOM 2106 C CA . ARG A 1 274 ? -23.974 -23.890 34.477 1.00 87.69 274 ARG A CA 1
ATOM 2107 C C . ARG A 1 274 ? -25.345 -23.854 35.154 1.00 87.69 274 ARG A C 1
ATOM 2109 O O . ARG A 1 274 ? -25.617 -22.895 35.873 1.00 87.69 274 ARG A O 1
ATOM 2116 N N . LYS A 1 275 ? -26.177 -24.888 34.990 1.00 90.88 275 LYS A N 1
ATOM 2117 C CA . LYS A 1 275 ? -27.481 -25.009 35.674 1.00 90.88 275 LYS A CA 1
ATOM 2118 C C . LYS A 1 275 ? -27.334 -25.139 37.191 1.00 90.88 275 LYS A C 1
ATOM 2120 O O . LYS A 1 275 ? -28.106 -24.527 37.927 1.00 90.88 275 LYS A O 1
ATOM 2125 N N . LEU A 1 276 ? -26.357 -25.915 37.662 1.00 93.44 276 LEU A N 1
ATOM 2126 C CA . LEU A 1 276 ? -26.107 -26.116 39.090 1.00 93.44 276 LEU A CA 1
ATOM 2127 C C . LEU A 1 276 ? -25.636 -24.820 39.764 1.00 93.44 276 LEU A C 1
ATOM 2129 O O . LEU A 1 276 ? -26.243 -24.348 40.731 1.00 93.44 276 LEU A O 1
ATOM 2133 N N . PHE A 1 277 ? -24.562 -24.233 39.245 1.00 89.56 277 PHE A N 1
ATOM 2134 C CA . PHE A 1 277 ? -23.918 -23.090 39.878 1.00 89.56 277 PHE A CA 1
ATOM 2135 C C . PHE A 1 277 ? -24.627 -21.766 39.550 1.00 89.56 277 PHE A C 1
ATOM 2137 O O . PHE A 1 277 ? -24.630 -20.857 40.367 1.00 89.56 277 PHE A O 1
ATOM 2144 N N . GLY A 1 278 ? -25.330 -21.640 38.422 1.00 70.62 278 GLY A N 1
ATOM 2145 C CA . GLY A 1 278 ? -26.168 -20.477 38.085 1.00 70.62 278 GLY A CA 1
ATOM 2146 C C . GLY A 1 278 ? -25.403 -19.211 37.662 1.00 70.62 278 GLY A C 1
ATOM 2147 O O . GLY A 1 278 ? -25.876 -18.491 36.791 1.00 70.62 278 GLY A O 1
ATOM 2148 N N . PHE A 1 279 ? -24.204 -18.959 38.204 1.00 61.59 279 PHE A N 1
ATOM 2149 C CA . PHE A 1 279 ? -23.356 -17.782 37.917 1.00 61.59 279 PHE A CA 1
ATOM 2150 C C . PHE A 1 279 ? -22.107 -18.103 37.077 1.00 61.59 279 PHE A C 1
ATOM 2152 O O . PHE A 1 279 ? -21.260 -17.236 36.872 1.00 61.59 279 PHE A O 1
ATOM 2159 N N . LEU A 1 280 ? -21.959 -19.331 36.561 1.00 54.06 280 LEU A N 1
ATOM 2160 C CA . LEU A 1 280 ? -20.931 -19.612 35.540 1.00 54.06 280 LEU A CA 1
ATOM 2161 C C . LEU A 1 280 ? -21.206 -18.828 34.235 1.00 54.06 280 LEU A C 1
ATOM 2163 O O . LEU A 1 280 ? -20.340 -18.720 33.371 1.00 54.06 280 LEU A O 1
ATOM 2167 N N . MET A 1 281 ? -22.399 -18.230 34.133 1.00 46.19 281 MET A N 1
ATOM 2168 C CA . MET A 1 281 ? -22.729 -17.059 33.322 1.00 46.19 281 MET A CA 1
ATOM 2169 C C . MET A 1 281 ? -22.348 -15.767 34.071 1.00 46.19 281 MET A C 1
ATOM 2171 O O . MET A 1 281 ? -23.210 -15.002 34.493 1.00 46.19 281 MET A O 1
ATOM 2175 N N . THR A 1 282 ? -21.063 -15.483 34.242 1.00 43.25 282 THR A N 1
ATOM 2176 C CA . THR A 1 282 ? -20.664 -14.084 34.075 1.00 43.25 282 THR A CA 1
ATOM 2177 C C . THR A 1 282 ? -20.203 -14.014 32.647 1.00 43.25 282 THR A C 1
ATOM 2179 O O . THR A 1 282 ? -19.079 -14.429 32.355 1.00 43.25 282 THR A O 1
ATOM 2182 N N . PHE A 1 283 ? -21.093 -13.541 31.771 1.00 45.44 283 PHE A N 1
ATOM 2183 C CA . PHE A 1 283 ? -20.663 -12.904 30.541 1.00 45.44 283 PHE A CA 1
ATOM 2184 C C . PHE A 1 283 ? -19.425 -12.091 30.888 1.00 45.44 283 PHE A C 1
ATOM 2186 O O . PHE A 1 283 ? -19.371 -11.382 31.903 1.00 45.44 283 PHE A O 1
ATOM 2193 N N . THR A 1 284 ? -18.372 -12.255 30.103 1.00 56.38 284 THR A N 1
ATOM 2194 C CA . THR A 1 284 ? -17.264 -11.320 30.235 1.00 56.38 284 THR A CA 1
ATOM 2195 C C . THR A 1 284 ? -17.856 -9.908 30.141 1.00 56.38 284 THR A C 1
ATOM 2197 O O . THR A 1 284 ? -18.834 -9.691 29.428 1.00 56.38 284 THR A O 1
ATOM 2200 N N . LYS A 1 285 ? -17.283 -8.914 30.831 1.00 61.91 285 LYS A N 1
ATOM 2201 C CA . LYS A 1 285 ? -17.739 -7.508 30.740 1.00 61.91 285 LYS A CA 1
ATOM 2202 C C . LYS A 1 285 ? -17.953 -7.034 29.284 1.00 61.91 285 LYS A C 1
ATOM 2204 O O . LYS A 1 285 ? -18.667 -6.070 29.048 1.00 61.91 285 LYS A O 1
ATOM 2209 N N . PHE A 1 286 ? -17.304 -7.693 28.325 1.00 70.06 286 PHE A N 1
ATOM 2210 C CA . PHE A 1 286 ? -17.506 -7.561 26.888 1.00 70.06 286 PHE A CA 1
ATOM 2211 C C . PHE A 1 286 ? -18.893 -8.042 26.406 1.00 70.06 286 PHE A C 1
ATOM 2213 O O . PHE A 1 286 ? -19.605 -7.264 25.777 1.00 70.06 286 PHE A O 1
ATOM 2220 N N . GLU A 1 287 ? -19.302 -9.274 26.713 1.00 68.75 287 GLU A N 1
ATOM 2221 C CA . GLU A 1 287 ? -20.576 -9.858 26.260 1.00 68.75 287 GLU A CA 1
ATOM 2222 C C . GLU A 1 287 ? -21.793 -9.155 26.884 1.00 68.75 287 GLU A C 1
ATOM 2224 O O . GLU A 1 287 ? -22.769 -8.890 26.183 1.00 68.75 287 GLU A O 1
ATOM 2229 N N . ASP A 1 288 ? -21.701 -8.736 28.153 1.00 72.19 288 ASP A N 1
ATOM 2230 C CA . ASP A 1 288 ? -22.739 -7.920 28.804 1.00 72.19 288 ASP A CA 1
ATOM 2231 C C . ASP A 1 288 ? -22.969 -6.599 28.058 1.00 72.19 288 ASP A C 1
ATOM 2233 O O . ASP A 1 288 ? -24.103 -6.167 27.849 1.00 72.19 288 ASP A O 1
ATOM 2237 N N . VAL A 1 289 ? -21.883 -5.949 27.629 1.00 80.88 289 VAL A N 1
ATOM 2238 C CA . VAL A 1 289 ? -21.942 -4.677 26.899 1.00 80.88 289 VAL A CA 1
ATOM 2239 C C . VAL A 1 289 ? -22.522 -4.875 25.496 1.00 80.88 289 VAL A C 1
ATOM 2241 O O . VAL A 1 289 ? -23.334 -4.056 25.062 1.00 80.88 289 VAL A O 1
ATOM 2244 N N . VAL A 1 290 ? -22.159 -5.962 24.804 1.00 83.94 290 VAL A N 1
ATOM 2245 C CA . VAL A 1 290 ? -22.734 -6.318 23.493 1.00 83.94 290 VAL A CA 1
ATOM 2246 C C . VAL A 1 290 ? -24.243 -6.558 23.618 1.00 83.94 290 VAL A C 1
ATOM 2248 O O . VAL A 1 290 ? -25.014 -6.036 22.813 1.00 83.94 290 VAL A O 1
ATOM 2251 N N . HIS A 1 291 ? -24.685 -7.277 24.652 1.00 82.94 291 HIS A N 1
ATOM 2252 C CA . HIS A 1 291 ? -26.106 -7.526 24.894 1.00 82.94 291 HIS A CA 1
ATOM 2253 C C . HIS A 1 291 ? -26.873 -6.231 25.223 1.00 82.94 291 HIS A C 1
ATOM 2255 O O . HIS A 1 291 ? -27.921 -5.959 24.638 1.00 82.94 291 HIS A O 1
ATOM 2261 N N . GLN A 1 292 ? -26.337 -5.379 26.106 1.00 85.25 292 GLN A N 1
ATOM 2262 C CA . GLN A 1 292 ? -26.989 -4.123 26.506 1.00 85.25 292 GLN A CA 1
ATOM 2263 C C . GLN A 1 292 ? -27.160 -3.120 25.350 1.00 85.25 292 GLN A C 1
ATOM 2265 O O . GLN A 1 292 ? -28.131 -2.364 25.343 1.00 85.25 292 GLN A O 1
ATOM 2270 N N . I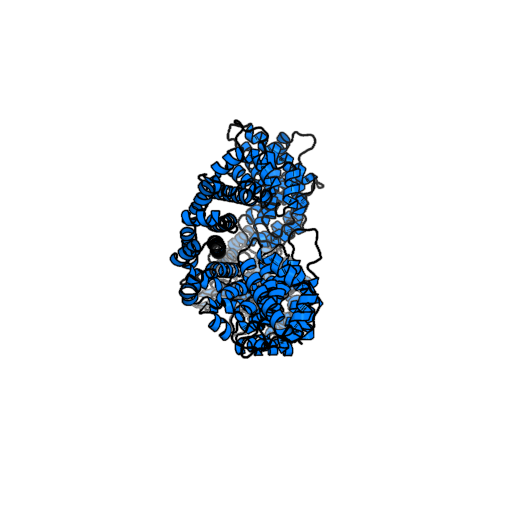LE A 1 293 ? -26.273 -3.128 24.348 1.00 88.81 293 ILE A N 1
ATOM 2271 C CA . ILE A 1 293 ? -26.399 -2.292 23.135 1.00 88.81 293 ILE A CA 1
ATOM 2272 C C . ILE A 1 293 ? -27.657 -2.630 22.309 1.00 88.81 293 ILE A C 1
ATOM 2274 O O . ILE A 1 293 ? -28.196 -1.769 21.603 1.00 88.81 293 ILE A O 1
ATOM 2278 N N . HIS A 1 294 ? -28.158 -3.858 22.426 1.00 88.19 294 HIS A N 1
ATOM 2279 C CA . HIS A 1 294 ? -29.367 -4.327 21.748 1.00 88.19 294 HIS A CA 1
ATOM 2280 C C . HIS A 1 294 ? -30.630 -4.198 22.612 1.00 88.19 294 HIS A C 1
ATOM 2282 O O . HIS A 1 294 ? -31.711 -4.586 22.174 1.00 88.19 294 HIS A O 1
ATOM 2288 N N . SER A 1 295 ? -30.523 -3.625 23.817 1.00 87.12 295 SER A N 1
ATOM 2289 C CA . SER A 1 295 ? -31.672 -3.399 24.696 1.00 87.12 295 SER A CA 1
ATOM 2290 C C . SER A 1 295 ? -32.713 -2.472 24.055 1.00 87.12 295 SER A C 1
ATOM 2292 O O . SER A 1 295 ? -32.392 -1.584 23.259 1.00 87.12 295 SER A O 1
ATOM 2294 N N . ALA A 1 296 ? -33.976 -2.670 24.435 1.00 84.56 296 ALA A N 1
ATOM 2295 C CA . ALA A 1 296 ? -35.072 -1.769 24.092 1.00 84.56 296 ALA A CA 1
ATOM 2296 C C . ALA A 1 296 ? -35.062 -0.479 24.938 1.00 84.56 296 ALA A C 1
ATOM 2298 O O . ALA A 1 296 ? -35.714 0.489 24.557 1.00 84.56 296 ALA A O 1
ATOM 2299 N N . ASP A 1 297 ? -34.336 -0.453 26.066 1.00 86.12 297 ASP A N 1
ATOM 2300 C CA . ASP A 1 297 ? -34.196 0.727 26.927 1.00 86.12 297 ASP A CA 1
ATOM 2301 C C . ASP A 1 297 ? -33.094 1.672 26.396 1.00 86.12 297 ASP A C 1
ATOM 2303 O O . ASP A 1 297 ? -31.906 1.322 26.444 1.00 86.12 297 ASP A O 1
ATOM 2307 N N . PRO A 1 298 ? -33.440 2.897 25.943 1.00 84.75 298 PRO A N 1
ATOM 2308 C CA . PRO A 1 298 ? -32.469 3.867 25.438 1.00 84.75 298 PRO A CA 1
ATOM 2309 C C . PRO A 1 298 ? -31.375 4.237 26.449 1.00 84.75 298 PRO A C 1
ATOM 2311 O O . PRO A 1 298 ? -30.246 4.524 26.045 1.00 84.75 298 PRO A O 1
ATOM 2314 N N . ASN A 1 299 ? -31.670 4.211 27.754 1.00 87.12 299 ASN A N 1
ATOM 2315 C CA . ASN A 1 299 ? -30.687 4.533 28.791 1.00 87.12 299 ASN A CA 1
ATOM 2316 C C . ASN A 1 299 ? -29.638 3.426 28.933 1.00 87.12 299 ASN A C 1
ATOM 2318 O O . ASN A 1 299 ? -28.446 3.718 29.058 1.00 87.12 299 ASN A O 1
ATOM 2322 N N . GLN A 1 300 ? -30.060 2.161 28.865 1.00 87.19 300 GLN A N 1
ATOM 2323 C CA . GLN A 1 300 ? -29.138 1.023 28.862 1.00 87.19 300 GLN A CA 1
ATOM 2324 C C . GLN A 1 300 ? -28.251 1.039 27.619 1.00 87.19 300 GLN A C 1
ATOM 2326 O O . GLN A 1 300 ? -27.032 0.908 27.742 1.00 87.19 300 GLN A O 1
ATOM 2331 N N . VAL A 1 301 ? -28.838 1.300 26.446 1.00 90.56 301 VAL A N 1
ATOM 2332 C CA . VAL A 1 301 ? -28.084 1.442 25.193 1.00 90.56 301 VAL A CA 1
ATOM 2333 C C . VAL A 1 301 ? -27.055 2.567 25.333 1.00 90.56 301 VAL A C 1
ATOM 2335 O O . VAL A 1 301 ? -25.884 2.374 25.019 1.00 90.56 301 VAL A O 1
ATOM 2338 N N . PHE A 1 302 ? -27.440 3.723 25.883 1.00 89.56 302 PHE A N 1
ATOM 2339 C CA . PHE A 1 302 ? -26.529 4.852 26.083 1.00 89.56 302 PHE A CA 1
ATOM 2340 C C . PHE A 1 302 ? -25.343 4.513 27.005 1.00 89.56 302 PHE A C 1
ATOM 2342 O O . PHE A 1 302 ? -24.191 4.827 26.683 1.00 89.56 302 PHE A O 1
ATOM 2349 N N . ILE A 1 303 ? -25.598 3.847 28.138 1.00 87.25 303 ILE A N 1
ATOM 2350 C CA . ILE A 1 303 ? -24.554 3.403 29.079 1.00 87.25 303 ILE A CA 1
ATOM 2351 C C . ILE A 1 303 ? -23.609 2.401 28.404 1.00 87.25 303 ILE A C 1
ATOM 2353 O O . ILE A 1 303 ? -22.382 2.499 28.550 1.00 87.25 303 ILE A O 1
ATOM 2357 N N . ALA A 1 304 ? -24.161 1.474 27.624 1.00 89.38 304 ALA A N 1
ATOM 2358 C CA . ALA A 1 304 ? -23.388 0.468 26.917 1.00 89.38 304 ALA A CA 1
ATOM 2359 C C . ALA A 1 304 ? -22.514 1.095 25.815 1.00 89.38 304 ALA A C 1
ATOM 2361 O O . ALA A 1 304 ? -21.309 0.841 25.773 1.00 89.38 304 ALA A O 1
ATOM 2362 N N . LEU A 1 305 ? -23.053 2.024 25.015 1.00 92.38 305 LEU A N 1
ATOM 2363 C CA . LEU A 1 305 ? -22.286 2.791 24.023 1.00 92.38 305 LEU A CA 1
ATOM 2364 C C . LEU A 1 305 ? -21.146 3.589 24.669 1.00 92.38 305 LEU A C 1
ATOM 2366 O O . LEU A 1 305 ? -20.014 3.570 24.179 1.00 92.38 305 LEU A O 1
ATOM 2370 N N . LYS A 1 306 ? -21.397 4.248 25.808 1.00 90.75 306 LYS A N 1
ATOM 2371 C CA . LYS A 1 306 ? -20.351 4.961 26.560 1.00 90.75 306 LYS A CA 1
ATOM 2372 C C . LYS A 1 306 ? -19.245 4.006 27.020 1.00 90.75 306 LYS A C 1
ATOM 2374 O O . LYS A 1 306 ? -18.065 4.360 26.964 1.00 90.75 306 LYS A O 1
ATOM 2379 N N . THR A 1 307 ? -19.619 2.797 27.432 1.00 87.19 307 THR A N 1
ATOM 2380 C CA . THR A 1 307 ? -18.682 1.750 27.854 1.00 87.19 307 THR A CA 1
ATOM 2381 C C . THR A 1 307 ? -17.845 1.242 26.682 1.00 87.19 307 THR A C 1
ATOM 2383 O O . THR A 1 307 ? -16.617 1.200 26.804 1.00 87.19 307 THR A O 1
ATOM 2386 N N . VAL A 1 308 ? -18.463 0.960 25.527 1.00 90.25 308 VAL A N 1
ATOM 2387 C CA . VAL A 1 308 ? -17.742 0.606 24.291 1.00 90.25 308 VAL A CA 1
ATOM 2388 C C . VAL A 1 308 ? -16.769 1.711 23.923 1.00 90.25 308 VAL A C 1
ATOM 2390 O O . VAL A 1 308 ? -15.571 1.442 23.849 1.00 90.25 308 VAL A O 1
ATOM 2393 N N . LYS A 1 309 ? -17.241 2.958 23.797 1.00 91.44 309 LYS A N 1
ATOM 2394 C CA . LYS A 1 309 ? -16.408 4.116 23.447 1.00 91.44 309 LYS A CA 1
ATOM 2395 C C . LYS A 1 309 ? -15.159 4.201 24.323 1.00 91.44 309 LYS A C 1
ATOM 2397 O O . LYS A 1 309 ? -14.047 4.232 23.804 1.00 91.44 309 LYS A O 1
ATOM 2402 N N . ASN A 1 310 ? -15.329 4.172 25.644 1.00 87.75 310 ASN A N 1
ATOM 2403 C CA . ASN A 1 310 ? -14.216 4.273 26.590 1.00 87.75 310 ASN A CA 1
ATOM 2404 C C . ASN A 1 310 ? -13.262 3.072 26.521 1.00 87.75 310 ASN A C 1
ATOM 2406 O O . ASN A 1 310 ? -12.095 3.191 26.881 1.00 87.75 310 ASN A O 1
ATOM 2410 N N . SER A 1 311 ? -13.746 1.914 26.072 1.00 85.12 311 SER A N 1
ATOM 2411 C CA . SER A 1 311 ? -12.939 0.701 25.969 1.00 85.12 311 SER A CA 1
ATOM 2412 C C . SER A 1 311 ? -12.132 0.598 24.669 1.00 85.12 311 SER A C 1
ATOM 2414 O O . SER A 1 311 ? -11.080 -0.038 24.681 1.00 85.12 311 SER A O 1
ATOM 2416 N N . ILE A 1 312 ? -12.591 1.215 23.573 1.00 87.56 312 ILE A N 1
ATOM 2417 C CA . ILE A 1 312 ? -11.955 1.100 22.250 1.00 87.56 312 ILE A CA 1
ATOM 2418 C C . ILE A 1 312 ? -10.995 2.249 21.919 1.00 87.56 312 ILE A C 1
ATOM 2420 O O . ILE A 1 312 ? -10.142 2.100 21.040 1.00 87.56 312 ILE A O 1
ATOM 2424 N N . ILE A 1 313 ? -11.113 3.403 22.587 1.00 84.31 313 ILE A N 1
ATOM 2425 C CA . ILE A 1 313 ? -10.218 4.546 22.353 1.00 84.31 313 ILE A CA 1
ATOM 2426 C C . ILE A 1 313 ? -8.771 4.118 22.634 1.00 84.31 313 ILE A C 1
ATOM 2428 O O . ILE A 1 313 ? -8.447 3.633 23.713 1.00 84.31 313 ILE A O 1
ATOM 2432 N N . GLY A 1 314 ? -7.907 4.260 21.626 1.00 78.12 314 GLY A N 1
ATOM 2433 C CA . GLY A 1 314 ? -6.496 3.868 21.701 1.00 78.12 314 GLY A CA 1
ATOM 2434 C C . GLY A 1 314 ? -6.218 2.357 21.741 1.00 78.12 314 GLY A C 1
ATOM 2435 O O . GLY A 1 314 ? -5.053 1.977 21.764 1.00 78.12 314 GLY A O 1
ATOM 2436 N N . ASN A 1 315 ? -7.233 1.481 21.708 1.00 80.69 315 ASN A N 1
ATOM 2437 C CA . ASN A 1 315 ? -7.050 0.034 21.879 1.00 80.69 315 ASN A CA 1
ATOM 2438 C C . ASN A 1 315 ? -7.452 -0.762 20.624 1.00 80.69 315 ASN A C 1
ATOM 2440 O O . ASN A 1 315 ? -8.627 -1.055 20.407 1.00 80.69 315 ASN A O 1
ATOM 2444 N N . ARG A 1 316 ? -6.465 -1.140 19.796 1.00 81.75 316 ARG A N 1
ATOM 2445 C CA . ARG A 1 316 ? -6.695 -1.886 18.542 1.00 81.75 316 ARG A CA 1
ATOM 2446 C C . ARG A 1 316 ? -7.297 -3.278 18.765 1.00 81.75 316 ARG A C 1
ATOM 2448 O O . ARG A 1 316 ? -8.204 -3.654 18.031 1.00 81.75 316 ARG A O 1
ATOM 2455 N N . THR A 1 317 ? -6.851 -4.010 19.784 1.00 77.69 317 THR A N 1
ATOM 2456 C CA . THR A 1 317 ? -7.344 -5.367 20.073 1.00 77.69 317 THR A CA 1
ATOM 2457 C C . THR A 1 317 ? -8.821 -5.356 20.445 1.00 77.69 317 THR A C 1
ATOM 2459 O O . THR A 1 317 ? -9.598 -6.136 19.906 1.00 77.69 317 THR A O 1
ATOM 2462 N N . LYS A 1 318 ? -9.241 -4.414 21.299 1.00 81.12 318 LYS A N 1
ATOM 2463 C CA . LYS A 1 318 ? -10.656 -4.261 21.658 1.00 81.12 318 LYS A CA 1
ATOM 2464 C C . LYS A 1 318 ? -11.510 -3.802 20.482 1.00 81.12 318 LYS A C 1
ATOM 2466 O O . LYS A 1 318 ? -12.645 -4.249 20.370 1.00 81.12 318 LYS A O 1
ATOM 2471 N N . LYS A 1 319 ? -10.980 -2.950 19.594 1.00 88.38 319 LYS A N 1
ATOM 2472 C CA . LYS A 1 319 ? -11.681 -2.593 18.350 1.00 88.38 319 LYS A CA 1
ATOM 2473 C C . LYS A 1 319 ? -11.974 -3.834 17.509 1.00 88.38 319 LYS A C 1
ATOM 2475 O O . LYS A 1 319 ? -13.119 -4.018 17.127 1.00 88.38 319 LYS A O 1
ATOM 2480 N N . ALA A 1 320 ? -10.974 -4.688 17.284 1.00 84.25 320 ALA A N 1
ATOM 2481 C CA . ALA A 1 320 ? -11.155 -5.939 16.546 1.00 84.25 320 ALA A CA 1
ATOM 2482 C C . ALA A 1 320 ? -12.148 -6.878 17.247 1.00 84.25 320 ALA A C 1
ATOM 2484 O O . ALA A 1 320 ? -13.043 -7.410 16.602 1.00 84.25 320 ALA A O 1
ATOM 2485 N N . GLN A 1 321 ? -12.047 -7.003 18.572 1.00 83.50 321 GLN A N 1
ATOM 2486 C CA . GLN A 1 321 ? -12.943 -7.841 19.365 1.00 83.50 321 GLN A CA 1
ATOM 2487 C C . GLN A 1 321 ? -14.412 -7.402 19.244 1.00 83.50 321 GLN A C 1
ATOM 2489 O O . GLN A 1 321 ? -15.274 -8.222 18.956 1.00 83.50 321 GLN A O 1
ATOM 2494 N N . TYR A 1 322 ? -14.716 -6.110 19.425 1.00 87.38 322 TYR A N 1
ATOM 2495 C CA . TYR A 1 322 ? -16.092 -5.618 19.281 1.00 87.38 322 TYR A CA 1
ATOM 2496 C C . TYR A 1 322 ? -16.566 -5.606 17.823 1.00 87.38 322 TYR A C 1
ATOM 2498 O O . TYR A 1 322 ? -17.755 -5.791 17.585 1.00 87.38 322 TYR A O 1
ATOM 2506 N N . ALA A 1 323 ? -15.674 -5.412 16.850 1.00 86.69 323 ALA A N 1
ATOM 2507 C CA . ALA A 1 323 ? -16.034 -5.450 15.433 1.00 86.69 323 ALA A CA 1
ATOM 2508 C C . ALA A 1 323 ? -16.421 -6.858 14.945 1.00 86.69 323 ALA A C 1
ATOM 2510 O O . ALA A 1 323 ? -17.232 -6.984 14.039 1.00 86.69 323 ALA A O 1
ATOM 2511 N N . GLN A 1 324 ? -15.915 -7.918 15.586 1.00 84.75 324 GLN A N 1
ATOM 2512 C CA . GLN A 1 324 ? -16.355 -9.300 15.339 1.00 84.75 324 GLN A CA 1
ATOM 2513 C C . GLN A 1 324 ? -17.771 -9.602 15.867 1.00 84.75 324 GLN A C 1
ATOM 2515 O O . GLN A 1 324 ? -18.296 -10.684 15.621 1.00 84.75 324 GLN A O 1
ATOM 2520 N N . SER A 1 325 ? -18.388 -8.668 16.595 1.00 84.50 325 SER A N 1
ATOM 2521 C CA . SER A 1 325 ? -19.777 -8.765 17.053 1.00 84.50 325 SER A CA 1
ATOM 2522 C C . SER A 1 325 ? -20.716 -7.925 16.180 1.00 84.50 325 SER A C 1
ATOM 2524 O O . SER A 1 325 ? -20.272 -7.125 15.361 1.00 84.50 325 SER A O 1
ATOM 2526 N N . ASP A 1 326 ? -22.025 -8.018 16.417 1.00 87.38 326 ASP A N 1
ATOM 2527 C CA . ASP A 1 326 ? -23.045 -7.282 15.649 1.00 87.38 326 ASP A CA 1
ATOM 2528 C C . ASP A 1 326 ? -23.144 -5.773 15.985 1.00 87.38 326 ASP A C 1
ATOM 2530 O O . ASP A 1 326 ? -24.038 -5.056 15.533 1.00 87.38 326 ASP A O 1
ATOM 2534 N N . ILE A 1 327 ? -22.206 -5.241 16.780 1.00 92.94 327 ILE A N 1
ATOM 2535 C CA . ILE A 1 327 ? -22.222 -3.835 17.210 1.00 92.94 327 ILE A CA 1
ATOM 2536 C C . ILE A 1 327 ? -22.188 -2.870 16.023 1.00 92.94 327 ILE A C 1
ATOM 2538 O O . ILE A 1 327 ? -22.860 -1.844 16.079 1.00 92.94 327 ILE A O 1
ATOM 2542 N N . ILE A 1 328 ? -21.422 -3.149 14.962 1.00 94.38 328 ILE A N 1
ATOM 2543 C CA . ILE A 1 328 ? -21.312 -2.223 13.822 1.00 94.38 328 ILE A CA 1
ATOM 2544 C C . ILE A 1 328 ? -22.681 -2.012 13.164 1.00 94.38 328 ILE A C 1
ATOM 2546 O O . ILE A 1 328 ? -23.078 -0.861 12.982 1.00 94.38 328 ILE A O 1
ATOM 2550 N N . ASN A 1 329 ? -23.428 -3.086 12.891 1.00 93.81 329 ASN A N 1
ATOM 2551 C CA . ASN A 1 329 ? -24.769 -2.999 12.306 1.00 93.81 329 ASN A CA 1
ATOM 2552 C C . ASN A 1 329 ? -25.712 -2.210 13.216 1.00 93.81 329 ASN A C 1
ATOM 2554 O O . ASN A 1 329 ? -26.345 -1.245 12.783 1.00 93.81 329 ASN A O 1
ATOM 2558 N N . ARG A 1 330 ? -25.695 -2.512 14.519 1.00 93.38 330 ARG A N 1
ATOM 2559 C CA . ARG A 1 330 ? -26.514 -1.792 15.497 1.00 93.38 330 ARG A CA 1
ATOM 2560 C C . ARG A 1 330 ? -26.185 -0.298 15.579 1.00 93.38 330 ARG A C 1
ATOM 2562 O O . ARG A 1 330 ? -27.092 0.520 15.730 1.00 93.38 330 ARG A O 1
ATOM 2569 N N . LEU A 1 331 ? -24.915 0.093 15.465 1.00 94.81 331 LEU A N 1
ATOM 2570 C CA . LEU A 1 331 ? -24.521 1.507 15.415 1.00 94.81 331 LEU A CA 1
ATOM 2571 C C . LEU A 1 331 ? -25.055 2.202 14.156 1.00 94.81 331 LEU A C 1
ATOM 2573 O O . LEU A 1 331 ? -25.466 3.360 14.234 1.00 94.81 331 LEU A O 1
ATOM 2577 N N . VAL A 1 332 ? -25.068 1.514 13.011 1.00 94.56 332 VAL A N 1
ATOM 2578 C CA . VAL A 1 332 ? -25.624 2.048 11.758 1.00 94.56 332 VAL A CA 1
ATOM 2579 C C . VAL A 1 332 ? -27.148 2.190 11.831 1.00 94.56 332 VAL A C 1
ATOM 2581 O O . VAL A 1 332 ? -27.692 3.190 11.348 1.00 94.56 332 VAL A O 1
ATOM 2584 N N . ASP A 1 333 ? -27.836 1.258 12.488 1.00 91.69 333 ASP A N 1
ATOM 2585 C CA . ASP A 1 333 ? -29.279 1.344 12.737 1.00 91.69 333 ASP A CA 1
ATOM 2586 C C . ASP A 1 333 ? -29.643 2.531 13.626 1.00 91.69 333 ASP A C 1
ATOM 2588 O O . ASP A 1 333 ? -30.608 3.246 13.350 1.00 91.69 333 ASP A O 1
ATOM 2592 N N . LEU A 1 334 ? -28.838 2.794 14.661 1.00 92.19 334 LEU A N 1
ATOM 2593 C CA . LEU A 1 334 ? -29.018 3.961 15.526 1.00 92.19 334 LEU A CA 1
ATOM 2594 C C . LEU A 1 334 ? -28.838 5.286 14.772 1.00 92.19 334 LEU A C 1
ATOM 2596 O O . LEU A 1 334 ? -29.383 6.296 15.206 1.00 92.19 334 LEU A O 1
ATOM 2600 N N . LEU A 1 335 ? -28.109 5.303 13.651 1.00 91.38 335 LEU A N 1
ATOM 2601 C CA . LEU A 1 335 ? -27.962 6.485 12.796 1.00 91.38 335 LEU A CA 1
ATOM 2602 C C . LEU A 1 335 ? -29.139 6.706 11.830 1.00 91.38 335 LEU A C 1
ATOM 2604 O O . LEU A 1 335 ? -29.223 7.788 11.241 1.00 91.38 335 LEU A O 1
ATOM 2608 N N . ALA A 1 336 ? -30.035 5.728 11.656 1.00 82.56 336 ALA A N 1
ATOM 2609 C CA . ALA A 1 336 ? -31.189 5.839 10.767 1.00 82.56 336 ALA A CA 1
ATOM 2610 C C . ALA A 1 336 ? -32.173 6.917 11.254 1.00 82.56 336 ALA A C 1
ATOM 2612 O O . ALA A 1 336 ? -32.601 6.907 12.405 1.00 82.56 336 ALA A O 1
ATOM 2613 N N . SER A 1 337 ? -32.568 7.832 10.365 1.00 62.84 337 SER A N 1
ATOM 2614 C CA . SER A 1 337 ? -33.481 8.944 10.681 1.00 62.84 337 SER A CA 1
ATOM 2615 C C . SER A 1 337 ? -34.948 8.537 10.853 1.00 62.84 337 SER A C 1
ATOM 2617 O O . SER A 1 337 ? -35.754 9.365 11.262 1.00 62.84 337 SER A O 1
ATOM 2619 N N . GLU A 1 338 ? -35.309 7.300 10.508 1.00 57.88 338 GLU A N 1
ATOM 2620 C CA . GLU A 1 338 ? -36.696 6.805 10.522 1.00 57.88 338 GLU A CA 1
ATOM 2621 C C . GLU A 1 338 ? -37.147 6.314 11.906 1.00 57.88 338 GLU A C 1
ATOM 2623 O O . GLU A 1 338 ? -38.341 6.214 12.179 1.00 57.88 338 GLU A O 1
ATOM 2628 N N . ASN A 1 339 ? -36.198 6.059 12.806 1.00 58.06 339 ASN A N 1
ATOM 2629 C CA . ASN A 1 339 ? -36.462 5.614 14.167 1.00 58.06 339 ASN A CA 1
ATOM 2630 C C . ASN A 1 339 ? -36.422 6.842 15.096 1.00 58.06 339 ASN A C 1
ATOM 2632 O O . ASN A 1 339 ? -35.503 7.647 14.979 1.00 58.06 339 ASN A O 1
ATOM 2636 N N . ASN A 1 340 ? -37.373 6.993 16.030 1.00 67.44 340 ASN A N 1
ATOM 2637 C CA . ASN A 1 340 ? -37.411 8.038 17.081 1.00 67.44 340 ASN A CA 1
ATOM 2638 C C . ASN A 1 340 ? -36.223 7.926 18.080 1.00 67.44 340 ASN A C 1
ATOM 2640 O O . ASN A 1 340 ? -36.403 7.815 19.292 1.00 67.44 340 ASN A O 1
ATOM 2644 N N . VAL A 1 341 ? -34.989 7.890 17.581 1.00 81.75 341 VAL A N 1
ATOM 2645 C CA . VAL A 1 341 ? -33.749 7.734 18.342 1.00 81.75 341 VAL A CA 1
ATOM 2646 C C . VAL A 1 341 ? -33.285 9.110 18.802 1.00 81.75 341 VAL A C 1
ATOM 2648 O O . VAL A 1 341 ? -33.269 10.065 18.023 1.00 81.75 341 VAL A O 1
ATOM 2651 N N . SER A 1 342 ? -32.889 9.219 20.071 1.00 87.12 342 SER A N 1
ATOM 2652 C CA . SER A 1 342 ? -32.394 10.481 20.621 1.00 87.12 342 SER A CA 1
ATOM 2653 C C . SER A 1 342 ? -31.116 10.947 19.917 1.00 87.12 342 SER A C 1
ATOM 2655 O O . SER A 1 342 ? -30.273 10.148 19.498 1.00 87.12 342 SER A O 1
ATOM 2657 N N . GLU A 1 343 ? -30.944 12.264 19.813 1.00 87.69 343 GLU A N 1
ATOM 2658 C CA . GLU A 1 343 ? -29.763 12.866 19.186 1.00 87.69 343 GLU A CA 1
ATOM 2659 C C . GLU A 1 343 ? -28.461 12.436 19.885 1.00 87.69 343 GLU A C 1
ATOM 2661 O O . GLU A 1 343 ? -27.476 12.110 19.224 1.00 87.69 343 GLU A O 1
ATOM 2666 N N . ASP A 1 344 ? -28.481 12.312 21.215 1.00 90.19 344 ASP A N 1
ATOM 2667 C CA . ASP A 1 344 ? -27.336 11.847 22.003 1.00 90.19 344 ASP A CA 1
ATOM 2668 C C . ASP A 1 344 ? -26.873 10.434 21.615 1.00 90.19 344 ASP A C 1
ATOM 2670 O O . ASP A 1 344 ? -25.666 10.178 21.542 1.00 90.19 344 ASP A O 1
ATOM 2674 N N . LEU A 1 345 ? -27.804 9.515 21.329 1.00 92.06 345 LEU A N 1
ATOM 2675 C CA . LEU A 1 345 ? -27.475 8.162 20.869 1.00 92.06 345 LEU A CA 1
ATOM 2676 C C . LEU A 1 345 ? -26.855 8.185 19.470 1.00 92.06 345 LEU A C 1
ATOM 2678 O O . LEU A 1 345 ? -25.848 7.511 19.244 1.00 92.06 345 LEU A O 1
ATOM 2682 N N . ARG A 1 346 ? -27.394 9.007 18.559 1.00 93.06 346 ARG A N 1
ATOM 2683 C CA . ARG A 1 346 ? -26.850 9.193 17.201 1.00 93.06 346 ARG A CA 1
ATOM 2684 C C . ARG A 1 346 ? -25.422 9.741 17.241 1.00 93.06 346 ARG A C 1
ATOM 2686 O O . ARG A 1 346 ? -24.542 9.220 16.554 1.00 93.06 346 ARG A O 1
ATOM 2693 N N . ILE A 1 347 ? -25.166 10.727 18.104 1.00 94.19 347 ILE A N 1
ATOM 2694 C CA . ILE A 1 347 ? -23.832 11.308 18.316 1.00 94.19 347 ILE A CA 1
ATOM 2695 C C . ILE A 1 347 ? -22.857 10.253 18.861 1.00 94.19 347 ILE A C 1
ATOM 2697 O O . ILE A 1 347 ? -21.732 10.137 18.360 1.00 94.19 347 ILE A O 1
ATOM 2701 N N . GLN A 1 348 ? -23.260 9.461 19.869 1.00 94.62 348 GLN A N 1
ATOM 2702 C CA . GLN A 1 348 ? -22.409 8.377 20.382 1.00 94.62 348 GLN A CA 1
ATOM 2703 C C . GLN A 1 348 ? -22.126 7.330 19.300 1.00 94.62 348 GLN A C 1
ATOM 2705 O O . GLN A 1 348 ? -20.976 6.910 19.166 1.00 94.62 348 GLN A O 1
ATOM 2710 N N . ALA A 1 349 ? -23.132 6.953 18.508 1.00 95.56 349 ALA A N 1
ATOM 2711 C CA . ALA A 1 349 ? -22.982 5.968 17.446 1.00 95.56 349 ALA A CA 1
ATOM 2712 C C . ALA A 1 349 ? -21.974 6.420 16.378 1.00 95.56 349 ALA A C 1
ATOM 2714 O O . ALA A 1 349 ? -21.011 5.701 16.102 1.00 95.56 349 ALA A O 1
ATOM 2715 N N . ALA A 1 350 ? -22.115 7.649 15.862 1.00 96.56 350 ALA A N 1
ATOM 2716 C CA . ALA A 1 350 ? -21.160 8.232 14.916 1.00 96.56 350 ALA A CA 1
ATOM 2717 C C . ALA A 1 350 ? -19.737 8.299 15.502 1.00 96.56 350 ALA A C 1
ATOM 2719 O O . ALA A 1 350 ? -18.768 7.917 14.846 1.00 96.56 350 ALA A O 1
ATOM 2720 N N . THR A 1 351 ? -19.604 8.706 16.769 1.00 96.25 351 THR A N 1
ATOM 2721 C CA . THR A 1 351 ? -18.302 8.784 17.455 1.00 96.25 351 THR A CA 1
ATOM 2722 C C . THR A 1 351 ? -17.616 7.416 17.552 1.00 96.25 351 THR A C 1
ATOM 2724 O O . THR A 1 351 ? -16.408 7.302 17.331 1.00 96.25 351 THR A O 1
ATOM 2727 N N . ILE A 1 352 ? -18.373 6.367 17.885 1.00 96.00 352 ILE A N 1
ATOM 2728 C CA . ILE A 1 352 ? -17.853 5.001 18.016 1.00 96.00 352 ILE A CA 1
ATOM 2729 C C . ILE A 1 352 ? -17.453 4.444 16.646 1.00 96.00 352 ILE A C 1
ATOM 2731 O O . ILE A 1 352 ? -16.358 3.892 16.534 1.00 96.00 352 ILE A O 1
ATOM 2735 N N . LEU A 1 353 ? -18.264 4.659 15.603 1.00 96.31 353 LEU A N 1
ATOM 2736 C CA . LEU A 1 353 ? -17.918 4.282 14.226 1.00 96.31 353 LEU A CA 1
ATOM 2737 C C . LEU A 1 353 ? -16.622 4.957 13.760 1.00 96.31 353 LEU A C 1
ATOM 2739 O O . LEU A 1 353 ? -15.743 4.288 13.220 1.00 96.31 353 LEU A O 1
ATOM 2743 N N . GLY A 1 354 ? -16.441 6.250 14.049 1.00 94.56 354 GLY A N 1
ATOM 2744 C CA . GLY A 1 354 ? -15.183 6.944 13.761 1.00 94.56 354 GLY A CA 1
ATOM 2745 C C . GLY A 1 354 ? -13.980 6.356 14.507 1.00 94.56 354 GLY A C 1
ATOM 2746 O O . GLY A 1 354 ? -12.898 6.217 13.940 1.00 94.56 354 GLY A O 1
ATOM 2747 N N . SER A 1 355 ? -14.160 5.937 15.764 1.00 95.00 355 SER A N 1
ATOM 2748 C CA . SER A 1 355 ? -13.105 5.244 16.515 1.00 95.00 355 SER A CA 1
ATOM 2749 C C . SER A 1 355 ? -12.775 3.872 15.917 1.00 95.00 355 SER A C 1
ATOM 2751 O O . SER A 1 355 ? -11.592 3.537 15.793 1.00 95.00 355 SER A O 1
ATOM 2753 N N . PHE A 1 356 ? -13.785 3.096 15.509 1.00 95.12 356 PHE A N 1
ATOM 2754 C CA . PHE A 1 356 ? -13.585 1.818 14.823 1.00 95.12 356 PHE A CA 1
ATOM 2755 C C . PHE A 1 356 ? -12.848 1.981 13.494 1.00 95.12 356 PHE A C 1
ATOM 2757 O O . PHE A 1 356 ? -11.959 1.184 13.212 1.00 95.12 356 PHE A O 1
ATOM 2764 N N . ALA A 1 357 ? -13.125 3.046 12.738 1.00 92.56 357 ALA A N 1
ATOM 2765 C CA . ALA A 1 357 ? -12.436 3.330 11.482 1.00 92.56 357 ALA A CA 1
ATOM 2766 C C . ALA A 1 357 ? -10.922 3.589 11.652 1.00 92.56 357 ALA A C 1
ATOM 2768 O O . ALA A 1 357 ? -10.145 3.333 10.742 1.00 92.56 357 ALA A O 1
ATOM 2769 N N . HIS A 1 358 ? -10.463 3.989 12.846 1.00 89.25 358 HIS A N 1
ATOM 2770 C CA . HIS A 1 358 ? -9.036 3.998 13.216 1.00 89.25 358 HIS A CA 1
ATOM 2771 C C . HIS A 1 358 ? -8.504 2.612 13.664 1.00 89.25 358 HIS A C 1
ATOM 2773 O O . HIS A 1 358 ? -7.572 2.529 14.476 1.00 89.25 358 HIS A O 1
ATOM 2779 N N . GLY A 1 359 ? -9.176 1.530 13.277 1.00 85.06 359 GLY A N 1
ATOM 2780 C CA . GLY A 1 359 ? -8.801 0.136 13.507 1.00 85.06 359 GLY A CA 1
ATOM 2781 C C . GLY A 1 359 ? -7.867 -0.381 12.412 1.00 85.06 359 GLY A C 1
ATOM 2782 O O . GLY A 1 359 ? -6.861 0.256 12.111 1.00 85.06 359 GLY A O 1
ATOM 2783 N N . ASN A 1 360 ? -8.178 -1.549 11.852 1.00 83.94 360 ASN A N 1
ATOM 2784 C CA . ASN A 1 360 ? -7.554 -2.076 10.636 1.00 83.94 360 ASN A CA 1
ATOM 2785 C C . ASN A 1 360 ? -8.515 -1.916 9.436 1.00 83.94 360 ASN A C 1
ATOM 2787 O O . ASN A 1 360 ? -9.695 -1.609 9.615 1.00 83.94 360 ASN A O 1
ATOM 2791 N N . ASP A 1 361 ? -8.018 -2.140 8.218 1.00 86.19 361 ASP A N 1
ATOM 2792 C CA . ASP A 1 361 ? -8.812 -2.004 6.984 1.00 86.19 361 ASP A CA 1
ATOM 2793 C C . ASP A 1 361 ? -9.997 -2.986 6.903 1.00 86.19 361 ASP A C 1
ATOM 2795 O O . ASP A 1 361 ? -10.988 -2.726 6.219 1.00 86.19 361 ASP A O 1
ATOM 2799 N N . GLU A 1 362 ? -9.938 -4.097 7.635 1.00 89.38 362 GLU A N 1
ATOM 2800 C CA . GLU A 1 362 ? -11.021 -5.080 7.698 1.00 89.38 362 GLU A CA 1
ATOM 2801 C C . GLU A 1 362 ? -12.225 -4.557 8.489 1.00 89.38 362 GLU A C 1
ATOM 2803 O O . GLU A 1 362 ? -13.359 -4.649 8.022 1.00 89.38 362 GLU A O 1
ATOM 2808 N N . ILE A 1 363 ? -11.985 -3.885 9.621 1.00 92.31 363 ILE A N 1
ATOM 2809 C CA . ILE A 1 363 ? -13.036 -3.178 10.366 1.00 92.31 363 ILE A CA 1
ATOM 2810 C C . ILE A 1 363 ? -13.658 -2.081 9.496 1.00 92.31 363 ILE A C 1
ATOM 2812 O O . ILE A 1 363 ? -14.877 -1.919 9.488 1.00 92.31 363 ILE A O 1
ATOM 2816 N N . VAL A 1 364 ? -12.852 -1.338 8.729 1.00 93.12 364 VAL A N 1
ATOM 2817 C CA . VAL A 1 364 ? -13.391 -0.321 7.809 1.00 93.12 364 VAL A CA 1
ATOM 2818 C C . VAL A 1 364 ? -14.271 -0.964 6.736 1.00 93.12 364 VAL A C 1
ATOM 2820 O O . VAL A 1 364 ? -15.354 -0.455 6.455 1.00 93.12 364 VAL A O 1
ATOM 2823 N N . SER A 1 365 ? -13.861 -2.113 6.197 1.00 92.94 365 SER A N 1
ATOM 2824 C CA . SER A 1 365 ? -14.657 -2.868 5.222 1.00 92.94 365 SER A CA 1
ATOM 2825 C C . SER A 1 365 ? -16.009 -3.301 5.804 1.00 92.94 365 SER A C 1
ATOM 2827 O O . SER A 1 365 ? -17.030 -3.186 5.125 1.00 92.94 365 SER A O 1
ATOM 2829 N N . GLN A 1 366 ? -16.051 -3.716 7.075 1.00 93.94 366 GLN A N 1
ATOM 2830 C CA . GLN A 1 366 ? -17.299 -4.034 7.783 1.00 93.94 366 GLN A CA 1
ATOM 2831 C C . GLN A 1 366 ? -18.190 -2.797 7.972 1.00 93.94 366 GLN A C 1
ATOM 2833 O O . GLN A 1 366 ? -19.384 -2.862 7.698 1.00 93.94 366 GLN A O 1
ATOM 2838 N N . ILE A 1 367 ? -17.618 -1.653 8.372 1.00 94.75 367 ILE A N 1
ATOM 2839 C CA . ILE A 1 367 ? -18.349 -0.378 8.513 1.00 94.75 367 ILE A CA 1
ATOM 2840 C C . ILE A 1 367 ? -18.997 0.039 7.186 1.00 94.75 367 ILE A C 1
ATOM 2842 O O . ILE A 1 367 ? -20.159 0.450 7.160 1.00 94.75 367 ILE A O 1
ATOM 2846 N N . VAL A 1 368 ? -18.247 -0.054 6.084 1.00 93.31 368 VAL A N 1
ATOM 2847 C CA . VAL A 1 368 ? -18.742 0.285 4.743 1.00 93.31 368 VAL A CA 1
ATOM 2848 C C . VAL A 1 368 ? -19.840 -0.690 4.319 1.00 93.31 368 VAL A C 1
ATOM 2850 O O . VAL A 1 368 ? -20.907 -0.247 3.900 1.00 93.31 368 VAL A O 1
ATOM 2853 N N . SER A 1 369 ? -19.624 -1.996 4.506 1.00 93.06 369 SER A N 1
ATOM 2854 C CA . SER A 1 369 ? -20.592 -3.044 4.144 1.00 93.06 369 SER A CA 1
ATOM 2855 C C . SER A 1 369 ? -21.895 -2.956 4.943 1.00 93.06 369 SER A C 1
ATOM 2857 O O . SER A 1 369 ? -22.959 -3.252 4.409 1.00 93.06 369 SER A O 1
ATOM 2859 N N . ALA A 1 370 ? -21.832 -2.485 6.191 1.00 93.69 370 ALA A N 1
ATOM 2860 C CA . ALA A 1 370 ? -23.004 -2.230 7.027 1.00 93.69 370 ALA A CA 1
ATOM 2861 C C . ALA A 1 370 ? -23.831 -1.007 6.574 1.00 93.69 370 ALA A C 1
ATOM 2863 O O . ALA A 1 370 ? -24.892 -0.744 7.132 1.00 93.69 370 ALA A O 1
ATOM 2864 N N . GLY A 1 371 ? -23.367 -0.226 5.588 1.00 93.25 371 GLY A N 1
ATOM 2865 C CA . GLY A 1 371 ? -24.081 0.952 5.086 1.00 93.25 371 GLY A CA 1
ATOM 2866 C C . GLY A 1 371 ? -23.905 2.209 5.945 1.00 93.25 371 GLY A C 1
ATOM 2867 O O . GLY A 1 371 ? -24.753 3.105 5.923 1.00 93.25 371 GLY A O 1
ATOM 2868 N N . ALA A 1 372 ? -22.808 2.313 6.706 1.00 94.75 372 ALA A N 1
ATOM 2869 C CA . ALA A 1 372 ? -22.560 3.464 7.575 1.00 94.75 372 ALA A CA 1
ATOM 2870 C C . ALA A 1 372 ? -22.369 4.783 6.803 1.00 94.75 372 ALA A C 1
ATOM 2872 O O . ALA A 1 372 ? -22.816 5.833 7.266 1.00 94.75 372 ALA A O 1
ATOM 2873 N N . VAL A 1 373 ? -21.713 4.745 5.635 1.00 94.62 373 VAL A N 1
ATOM 2874 C CA . VAL A 1 373 ? -21.321 5.948 4.875 1.00 94.62 373 VAL A CA 1
ATOM 2875 C C . VAL A 1 373 ? -22.538 6.775 4.428 1.00 94.62 373 VAL A C 1
ATOM 2877 O O . VAL A 1 373 ? -22.608 7.943 4.824 1.00 94.62 373 VAL A O 1
ATOM 2880 N N . PRO A 1 374 ? -23.555 6.216 3.737 1.00 93.25 374 PRO A N 1
ATOM 2881 C CA . PRO A 1 374 ? -24.765 6.968 3.397 1.00 93.25 374 PRO A CA 1
ATOM 2882 C C . PRO A 1 374 ? -25.498 7.532 4.619 1.00 93.25 374 PRO A C 1
ATOM 2884 O O . PRO A 1 374 ? -26.042 8.634 4.569 1.00 93.25 374 PRO A O 1
ATOM 2887 N N . ARG A 1 375 ? -25.525 6.808 5.746 1.00 93.56 375 ARG A N 1
ATOM 2888 C CA . ARG A 1 375 ? -26.198 7.260 6.979 1.00 93.56 375 ARG A CA 1
ATOM 2889 C C . ARG A 1 375 ? -25.465 8.436 7.627 1.00 93.56 375 ARG A C 1
ATOM 2891 O O . ARG A 1 375 ? -26.107 9.395 8.054 1.00 93.56 375 ARG A O 1
ATOM 2898 N N . LEU A 1 376 ? -24.134 8.395 7.642 1.00 95.19 376 LEU A N 1
ATOM 2899 C CA . LEU A 1 376 ? -23.291 9.490 8.122 1.00 95.19 376 LEU A CA 1
ATOM 2900 C C . LEU A 1 376 ? -23.369 10.721 7.206 1.00 95.19 376 LEU A C 1
ATOM 2902 O O . LEU A 1 376 ? -23.473 11.833 7.716 1.00 95.19 376 LEU A O 1
ATOM 2906 N N . LEU A 1 377 ? -23.388 10.546 5.880 1.00 94.25 377 LEU A N 1
ATOM 2907 C CA . LEU A 1 377 ? -23.586 11.649 4.927 1.00 94.25 377 LEU A CA 1
ATOM 2908 C C . LEU A 1 377 ? -24.974 12.285 5.077 1.00 94.25 377 LEU A C 1
ATOM 2910 O O . LEU A 1 377 ? -25.101 13.509 5.105 1.00 94.25 377 LEU A O 1
ATOM 2914 N N . ASN A 1 378 ? -26.018 11.476 5.267 1.00 92.06 378 ASN A N 1
ATOM 2915 C CA . ASN A 1 378 ? -27.360 11.985 5.547 1.00 92.06 378 ASN A CA 1
ATOM 2916 C C . ASN A 1 378 ? -27.430 12.761 6.871 1.00 92.06 378 ASN A C 1
ATOM 2918 O O . ASN A 1 378 ? -28.183 13.734 6.953 1.00 92.06 378 ASN A O 1
ATOM 2922 N N . ALA A 1 379 ? -26.624 12.396 7.874 1.00 92.00 379 ALA A N 1
ATOM 2923 C CA . ALA A 1 379 ? -26.526 13.131 9.133 1.00 92.00 379 ALA A CA 1
ATOM 2924 C C . ALA A 1 379 ? -25.904 14.535 8.997 1.00 92.00 379 ALA A C 1
ATOM 2926 O O . ALA A 1 379 ? -26.018 15.329 9.927 1.00 92.00 379 ALA A O 1
ATOM 2927 N N . LEU A 1 380 ? -25.300 14.858 7.848 1.00 92.88 380 LEU A N 1
ATOM 2928 C CA . LEU A 1 380 ? -24.836 16.208 7.509 1.00 92.88 380 LEU A CA 1
ATOM 2929 C C . LEU A 1 380 ? -25.949 17.104 6.935 1.00 92.88 380 LEU A C 1
ATOM 2931 O O . LEU A 1 380 ? -25.706 18.268 6.623 1.00 92.88 380 LEU A O 1
ATOM 2935 N N . SER A 1 381 ? -27.168 16.588 6.754 1.00 90.69 381 SER A N 1
ATOM 2936 C CA . SER A 1 381 ? -28.273 17.383 6.210 1.00 90.69 381 SER A CA 1
ATOM 2937 C C . SER A 1 381 ? -28.699 18.477 7.187 1.00 90.69 381 SER A C 1
ATOM 2939 O O . SER A 1 381 ? -29.010 18.201 8.344 1.00 90.69 381 SER A O 1
ATOM 2941 N N . LEU A 1 382 ? -28.769 19.716 6.698 1.00 87.12 382 LEU A N 1
ATOM 2942 C CA . LEU A 1 382 ? -29.244 20.861 7.475 1.00 87.12 382 LEU A CA 1
ATOM 2943 C C . LEU A 1 382 ? -30.771 21.031 7.324 1.00 87.12 382 LEU A C 1
ATOM 2945 O O . LEU A 1 382 ? -31.298 20.784 6.234 1.00 87.12 382 LEU A O 1
ATOM 2949 N N . PRO A 1 383 ? -31.498 21.477 8.370 1.00 83.62 383 PRO A N 1
ATOM 2950 C CA . PRO A 1 383 ? -32.935 21.729 8.291 1.00 83.62 383 PRO A CA 1
ATOM 2951 C C . PRO A 1 383 ? -33.288 22.758 7.200 1.00 83.62 383 PRO A C 1
ATOM 2953 O O . PRO A 1 383 ? -32.667 23.820 7.144 1.00 83.62 383 PRO A O 1
ATOM 2956 N N . PRO A 1 384 ? -34.309 22.505 6.357 1.00 77.75 384 PRO A N 1
ATOM 2957 C CA . PRO A 1 384 ? -34.606 23.348 5.194 1.00 77.75 384 PRO A CA 1
ATOM 2958 C C . PRO A 1 384 ? -35.153 24.740 5.550 1.00 77.75 384 PRO A C 1
ATOM 2960 O O . PRO A 1 384 ? -34.991 25.671 4.770 1.00 77.75 384 PRO A O 1
ATOM 2963 N N . ASN A 1 385 ? -35.773 24.895 6.726 1.00 83.19 385 ASN A N 1
ATOM 2964 C CA . ASN A 1 385 ? -36.424 26.139 7.164 1.00 83.19 385 ASN A CA 1
ATOM 2965 C C . ASN A 1 385 ? -35.542 26.995 8.088 1.00 83.19 385 ASN A C 1
ATOM 2967 O O . ASN A 1 385 ? -36.037 27.887 8.777 1.00 83.19 385 ASN A O 1
ATOM 2971 N N . THR A 1 386 ? -34.242 26.710 8.150 1.00 85.56 386 THR A N 1
ATOM 2972 C CA . THR A 1 386 ? -33.297 27.406 9.025 1.00 85.56 386 THR A CA 1
ATOM 2973 C C . THR A 1 386 ? -32.129 27.914 8.192 1.00 85.56 386 THR A C 1
ATOM 2975 O O . THR A 1 386 ? -31.643 27.217 7.304 1.00 85.56 386 THR A O 1
ATOM 2978 N N . SER A 1 387 ? -31.667 29.136 8.474 1.00 87.12 387 SER A N 1
ATOM 2979 C CA . SER A 1 387 ? -30.436 29.656 7.868 1.00 87.12 387 SER A CA 1
ATOM 2980 C C . SER A 1 387 ? -29.288 28.656 8.086 1.00 87.12 387 SER A C 1
ATOM 2982 O O . SER A 1 387 ? -29.128 28.196 9.221 1.00 87.12 387 SER A O 1
ATOM 2984 N N . PRO A 1 388 ? -28.469 28.336 7.062 1.00 85.00 388 PRO A N 1
ATOM 2985 C CA . PRO A 1 388 ? -27.350 27.403 7.199 1.00 85.00 388 PRO A CA 1
ATOM 2986 C C . PRO A 1 388 ? -26.416 27.718 8.375 1.00 85.00 388 PRO A C 1
ATOM 2988 O O . PRO A 1 388 ? -26.004 26.800 9.078 1.00 85.00 388 PRO A O 1
ATOM 2991 N N . ALA A 1 389 ? -26.149 28.999 8.652 1.00 84.12 389 ALA A N 1
ATOM 2992 C CA . ALA A 1 389 ? -25.317 29.420 9.782 1.00 84.12 389 ALA A CA 1
ATOM 2993 C C . ALA A 1 389 ? -25.919 29.003 11.137 1.00 84.12 389 ALA A C 1
ATOM 2995 O O . ALA A 1 389 ? -25.248 28.390 11.965 1.00 84.12 389 ALA A O 1
ATOM 2996 N N . ILE A 1 390 ? -27.217 29.256 11.333 1.00 85.44 390 ILE A N 1
ATOM 2997 C CA . ILE A 1 390 ? -27.937 28.882 12.561 1.00 85.44 390 ILE A CA 1
ATOM 2998 C C . ILE A 1 390 ? -28.055 27.355 12.663 1.00 85.44 390 ILE A C 1
ATOM 3000 O O . ILE A 1 390 ? -27.841 26.781 13.728 1.00 85.44 390 ILE A O 1
ATOM 3004 N N . ALA A 1 391 ? -28.351 26.685 11.547 1.00 87.56 391 ALA A N 1
ATOM 3005 C CA . ALA A 1 391 ? -28.483 25.235 11.484 1.00 87.56 391 ALA A CA 1
ATOM 3006 C C . ALA A 1 391 ? -27.187 24.508 11.875 1.00 87.56 391 ALA A C 1
ATOM 3008 O O . ALA A 1 391 ? -27.237 23.529 12.623 1.00 87.56 391 ALA A O 1
ATOM 3009 N N . VAL A 1 392 ? -26.033 24.990 11.404 1.00 88.62 392 VAL A N 1
ATOM 3010 C CA . VAL A 1 392 ? -24.721 24.438 11.771 1.00 88.62 392 VAL A CA 1
ATOM 3011 C C . VAL A 1 392 ? -24.445 24.629 13.261 1.00 88.62 392 VAL A C 1
ATOM 3013 O O . VAL A 1 392 ? -24.008 23.688 13.919 1.00 88.62 392 VAL A O 1
ATOM 3016 N N . GLN A 1 393 ? -24.751 25.806 13.816 1.00 86.12 393 GLN A N 1
ATOM 3017 C CA . GLN A 1 393 ? -24.571 26.064 15.248 1.00 86.12 393 GLN A CA 1
ATOM 3018 C C . GLN A 1 393 ? -25.456 25.160 16.120 1.00 86.12 393 GLN A C 1
ATOM 3020 O O . GLN A 1 393 ? -24.992 24.651 17.139 1.00 86.12 393 GLN A O 1
ATOM 3025 N N . GLN A 1 394 ? -26.704 24.916 15.712 1.00 87.56 394 GLN A N 1
ATOM 3026 C CA . GLN A 1 394 ? -27.634 24.055 16.450 1.00 87.56 394 GLN A CA 1
ATOM 3027 C C . GLN A 1 394 ? -27.237 22.570 16.412 1.00 87.56 394 GLN A C 1
ATOM 3029 O O . GLN A 1 394 ? -27.416 21.879 17.408 1.00 87.56 394 GLN A O 1
ATOM 3034 N N . ASN A 1 395 ? -26.656 22.088 15.305 1.00 88.69 395 ASN A N 1
ATOM 3035 C CA . ASN A 1 395 ? -26.331 20.667 15.092 1.00 88.69 395 ASN A CA 1
ATOM 3036 C C . ASN A 1 395 ? -24.834 20.340 15.264 1.00 88.69 395 ASN A C 1
ATOM 3038 O O . ASN A 1 395 ? -24.353 19.299 14.809 1.00 88.69 395 ASN A O 1
ATOM 3042 N N . LEU A 1 396 ? -24.076 21.228 15.910 1.00 90.38 396 LEU A N 1
ATOM 3043 C CA . LEU A 1 396 ? -22.612 21.219 15.895 1.00 90.38 396 LEU A CA 1
ATOM 3044 C C . LEU A 1 396 ? -21.998 19.888 16.356 1.00 90.38 396 LEU A C 1
ATOM 3046 O O . LEU A 1 396 ? -21.099 19.364 15.704 1.00 90.38 396 LEU A O 1
ATOM 3050 N N . LYS A 1 397 ? -22.524 19.299 17.438 1.00 92.75 397 LYS A N 1
ATOM 3051 C CA . LYS A 1 397 ? -22.027 18.025 17.989 1.00 92.75 397 LYS A CA 1
ATOM 3052 C C . LYS A 1 397 ? -22.222 16.855 17.025 1.00 92.75 397 LYS A C 1
ATOM 3054 O O . LYS A 1 397 ? -21.344 16.000 16.912 1.00 92.75 397 LYS A O 1
ATOM 3059 N N . MET A 1 398 ? -23.366 16.811 16.341 1.00 93.88 398 MET A N 1
ATOM 3060 C CA . MET A 1 398 ? -23.653 15.763 15.365 1.00 93.88 398 MET A CA 1
ATOM 3061 C C . MET A 1 398 ? -22.783 15.925 14.120 1.00 93.88 398 MET A C 1
ATOM 3063 O O . MET A 1 398 ? -22.198 14.944 13.663 1.00 93.88 398 MET A O 1
ATOM 3067 N N . LEU A 1 399 ? -22.629 17.156 13.620 1.00 94.81 399 LEU A N 1
ATOM 3068 C CA . LEU A 1 399 ? -21.742 17.457 12.494 1.00 94.81 399 LEU A CA 1
ATOM 3069 C C . LEU A 1 399 ? -20.293 17.079 12.810 1.00 94.81 399 LEU A C 1
ATOM 3071 O O . LEU A 1 399 ? -19.639 16.425 12.001 1.00 94.81 399 LEU A O 1
ATOM 3075 N N . GLU A 1 400 ? -19.797 17.418 13.997 1.00 94.19 400 GLU A N 1
ATOM 3076 C CA . GLU A 1 400 ? -18.445 17.068 14.438 1.00 94.19 400 GLU A CA 1
ATOM 3077 C C . GLU A 1 400 ? -18.246 15.544 14.527 1.00 94.19 400 GLU A C 1
ATOM 3079 O O . GLU A 1 400 ? -17.246 15.012 14.040 1.00 94.19 400 GLU A O 1
ATOM 3084 N N . ALA A 1 401 ? -19.203 14.816 15.113 1.00 95.44 401 ALA A N 1
ATOM 3085 C CA . ALA A 1 401 ? -19.134 13.360 15.214 1.00 95.44 401 ALA A CA 1
ATOM 3086 C C . ALA A 1 401 ? -19.188 12.685 13.832 1.00 95.44 401 ALA A C 1
ATOM 3088 O O . ALA A 1 401 ? -18.369 11.807 13.545 1.00 95.44 401 ALA A O 1
ATOM 3089 N N . ALA A 1 402 ? -20.107 13.118 12.964 1.00 96.50 402 ALA A N 1
ATOM 3090 C CA . ALA A 1 402 ? -20.292 12.558 11.630 1.00 96.50 402 ALA A CA 1
ATOM 3091 C C . ALA A 1 402 ? -19.104 12.856 10.705 1.00 96.50 402 ALA A C 1
ATOM 3093 O O . ALA A 1 402 ? -18.568 11.939 10.083 1.00 96.50 402 ALA A O 1
ATOM 3094 N N . THR A 1 403 ? -18.634 14.106 10.653 1.00 96.31 403 THR A N 1
ATOM 3095 C CA . THR A 1 403 ? -17.480 14.487 9.818 1.00 96.31 403 THR A CA 1
ATOM 3096 C C . THR A 1 403 ? -16.188 13.822 10.290 1.00 96.31 403 THR A C 1
ATOM 3098 O O . THR A 1 403 ? -15.394 13.363 9.468 1.00 96.31 403 THR A O 1
ATOM 3101 N N . ARG A 1 404 ? -15.984 13.668 11.607 1.00 95.81 404 ARG A N 1
ATOM 3102 C CA . ARG A 1 404 ? -14.839 12.918 12.146 1.00 95.81 404 ARG A CA 1
ATOM 3103 C C . ARG A 1 404 ? -14.891 11.443 11.751 1.00 95.81 404 ARG A C 1
ATOM 3105 O O . ARG A 1 404 ? -13.862 10.891 11.362 1.00 95.81 404 ARG A O 1
ATOM 3112 N N . ALA A 1 405 ? -16.067 10.821 11.823 1.00 96.31 405 ALA A N 1
ATOM 3113 C CA . ALA A 1 405 ? -16.250 9.436 11.404 1.00 96.31 405 ALA A CA 1
ATOM 3114 C C . ALA A 1 405 ? -15.991 9.256 9.903 1.00 96.31 405 ALA A C 1
ATOM 3116 O O . ALA A 1 405 ? -15.207 8.390 9.523 1.00 96.31 405 ALA A O 1
ATOM 3117 N N . LEU A 1 406 ? -16.564 10.122 9.064 1.00 96.56 406 LEU A N 1
ATOM 3118 C CA . LEU A 1 406 ? -16.348 10.110 7.615 1.00 96.56 406 LEU A CA 1
ATOM 3119 C C . LEU A 1 406 ? -14.872 10.321 7.253 1.00 96.56 406 LEU A C 1
ATOM 3121 O O . LEU A 1 406 ? -14.329 9.547 6.470 1.00 96.56 406 LEU A O 1
ATOM 3125 N N . LYS A 1 407 ? -14.181 11.296 7.866 1.00 95.12 407 LYS A N 1
ATOM 3126 C CA . LYS A 1 407 ? -12.734 11.509 7.665 1.00 95.12 407 LYS A CA 1
ATOM 3127 C C . LYS A 1 407 ? -11.929 10.247 7.989 1.00 95.12 407 LYS A C 1
ATOM 3129 O O . LYS A 1 407 ? -11.011 9.903 7.242 1.00 95.12 407 LYS A O 1
ATOM 3134 N N . ALA A 1 408 ? -12.250 9.567 9.091 1.00 94.00 408 ALA A N 1
ATOM 3135 C CA . ALA A 1 408 ? -11.571 8.336 9.486 1.00 94.00 408 ALA A CA 1
ATOM 3136 C C . ALA A 1 408 ? -11.837 7.192 8.492 1.00 94.00 408 ALA A C 1
ATOM 3138 O O . ALA A 1 408 ? -10.887 6.543 8.063 1.00 94.00 408 ALA A O 1
ATOM 3139 N N . ILE A 1 409 ? -13.090 7.000 8.063 1.00 94.56 409 ILE A N 1
ATOM 3140 C CA . ILE A 1 409 ? -13.477 5.971 7.083 1.00 94.56 409 ILE A CA 1
ATOM 3141 C C . ILE A 1 409 ? -12.778 6.209 5.737 1.00 94.56 409 ILE A C 1
ATOM 3143 O O . ILE A 1 409 ? -12.111 5.312 5.227 1.00 94.56 409 ILE A O 1
ATOM 3147 N N . TYR A 1 410 ? -12.846 7.430 5.198 1.00 93.31 410 TYR A N 1
ATOM 3148 C CA . TYR A 1 410 ? -12.240 7.777 3.906 1.00 93.31 410 TYR A CA 1
ATOM 3149 C C . TYR A 1 410 ? -10.706 7.808 3.910 1.00 93.31 410 TYR A C 1
ATOM 3151 O O . TYR A 1 410 ? -10.094 7.957 2.856 1.00 93.31 410 TYR A O 1
ATOM 3159 N N . SER A 1 411 ? -10.064 7.668 5.074 1.00 89.81 411 SER A N 1
ATOM 3160 C CA . SER A 1 411 ? -8.606 7.507 5.145 1.00 89.81 411 SER A CA 1
ATOM 3161 C C . SER A 1 411 ? -8.145 6.094 4.759 1.00 89.81 411 SER A C 1
ATOM 3163 O O . SER A 1 411 ? -6.959 5.904 4.507 1.00 89.81 411 SER A O 1
ATOM 3165 N N . SER A 1 412 ? -9.049 5.110 4.713 1.00 89.12 412 SER A N 1
ATOM 3166 C CA . SER A 1 412 ? -8.736 3.741 4.293 1.00 89.12 412 SER A CA 1
ATOM 3167 C C . SER A 1 412 ? -8.901 3.559 2.784 1.00 89.12 412 SER A C 1
ATOM 3169 O O . SER A 1 412 ? -9.849 4.065 2.172 1.00 89.12 412 SER A O 1
ATOM 3171 N N . SER A 1 413 ? -8.018 2.746 2.200 1.00 82.38 413 SER A N 1
ATOM 3172 C CA . SER A 1 413 ? -8.089 2.311 0.800 1.00 82.38 413 SER A CA 1
ATOM 3173 C C . SER A 1 413 ? -9.322 1.448 0.491 1.00 82.38 413 SER A C 1
ATOM 3175 O O . SER A 1 413 ? -9.699 1.320 -0.669 1.00 82.38 413 SER A O 1
ATOM 3177 N N . LYS A 1 414 ? -9.973 0.879 1.517 1.00 84.19 414 LYS A N 1
ATOM 3178 C CA . LYS A 1 414 ? -11.183 0.047 1.390 1.00 84.19 414 LYS A CA 1
ATOM 3179 C C . LYS A 1 414 ? -12.490 0.844 1.405 1.00 84.19 414 LYS A C 1
ATOM 3181 O O . LYS A 1 414 ? -13.566 0.254 1.347 1.00 84.19 414 LYS A O 1
ATOM 3186 N N . SER A 1 415 ? -12.422 2.170 1.513 1.00 85.19 415 SER A N 1
ATOM 3187 C CA . SER A 1 415 ? -13.614 3.020 1.525 1.00 85.19 415 SER A CA 1
ATOM 3188 C C . SER A 1 415 ? -14.263 3.143 0.141 1.00 85.19 415 SER A C 1
ATOM 3190 O O . SER A 1 415 ? -13.581 3.291 -0.872 1.00 85.19 415 SER A O 1
ATOM 3192 N N . TYR A 1 416 ? -15.599 3.119 0.101 1.00 82.56 416 TYR A N 1
ATOM 3193 C CA . TYR A 1 416 ? -16.377 3.420 -1.101 1.00 82.56 416 TYR A CA 1
ATOM 3194 C C . TYR A 1 416 ? -16.678 4.921 -1.152 1.00 82.56 416 TYR A C 1
ATOM 3196 O O . TYR A 1 416 ? -17.362 5.448 -0.278 1.00 82.56 416 TYR A O 1
ATOM 3204 N N . LYS A 1 417 ? -16.129 5.621 -2.150 1.00 86.38 417 LYS A N 1
ATOM 3205 C CA . LYS A 1 417 ? -16.146 7.094 -2.211 1.00 86.38 417 LYS A CA 1
ATOM 3206 C C . LYS A 1 417 ? -17.297 7.676 -3.028 1.00 86.38 417 LYS A C 1
ATOM 3208 O O . LYS A 1 417 ? -17.566 8.861 -2.901 1.00 86.38 417 LYS A O 1
ATOM 3213 N N . LYS A 1 418 ? -18.009 6.876 -3.832 1.00 86.81 418 LYS A N 1
ATOM 3214 C CA . LYS A 1 418 ? -19.000 7.405 -4.788 1.00 86.81 418 LYS A CA 1
ATOM 3215 C C . LYS A 1 418 ? -20.207 8.078 -4.126 1.00 86.81 418 LYS A C 1
ATOM 3217 O O . LYS A 1 418 ? -20.754 9.015 -4.696 1.00 86.81 418 LYS A O 1
ATOM 3222 N N . ASP A 1 419 ? -20.584 7.659 -2.916 1.00 88.44 419 ASP A N 1
ATOM 3223 C CA . ASP A 1 419 ? -21.760 8.189 -2.208 1.00 88.44 419 ASP A CA 1
ATOM 3224 C C . ASP A 1 419 ? -21.682 9.699 -1.946 1.00 88.44 419 ASP A C 1
ATOM 3226 O O . ASP A 1 419 ? -22.715 10.364 -1.859 1.00 88.44 419 ASP A O 1
ATOM 3230 N N . ILE A 1 420 ? -20.473 10.261 -1.820 1.00 91.44 420 ILE A N 1
ATOM 3231 C CA . ILE A 1 420 ? -20.295 11.697 -1.577 1.00 91.44 420 ILE A CA 1
ATOM 3232 C C . ILE A 1 420 ? -20.727 12.553 -2.772 1.00 91.44 420 ILE A C 1
ATOM 3234 O O . ILE A 1 420 ? -21.141 13.689 -2.562 1.00 91.44 420 ILE A O 1
ATOM 3238 N N . TYR A 1 421 ? -20.659 12.006 -3.991 1.00 92.06 421 TYR A N 1
ATOM 3239 C CA . TYR A 1 421 ? -20.948 12.714 -5.240 1.00 92.06 421 TYR A CA 1
ATOM 3240 C C . TYR A 1 421 ? -22.442 12.771 -5.572 1.00 92.06 421 TYR A C 1
ATOM 3242 O O . TYR A 1 421 ? -22.822 13.379 -6.571 1.00 92.06 421 TYR A O 1
ATOM 3250 N N . ASP A 1 422 ? -23.307 12.186 -4.736 1.00 92.44 422 ASP A N 1
ATOM 3251 C CA . ASP A 1 422 ? -24.742 12.436 -4.833 1.00 92.44 422 ASP A CA 1
ATOM 3252 C C . ASP A 1 422 ? -25.011 13.953 -4.698 1.00 92.44 422 ASP A C 1
ATOM 3254 O O . ASP A 1 422 ? -24.525 14.578 -3.741 1.00 92.44 422 ASP A O 1
ATOM 3258 N N . PRO A 1 423 ? -25.795 14.572 -5.604 1.00 91.31 423 PRO A N 1
ATOM 3259 C CA . PRO A 1 423 ? -26.050 16.013 -5.587 1.00 91.31 423 PRO A CA 1
ATOM 3260 C C . PRO A 1 423 ? -26.567 16.543 -4.243 1.00 91.31 423 PRO A C 1
ATOM 3262 O O . PRO A 1 423 ? -26.257 17.672 -3.854 1.00 91.31 423 PRO A O 1
ATOM 3265 N N . LYS A 1 424 ? -27.332 15.737 -3.494 1.00 92.06 424 LYS A N 1
ATOM 3266 C CA . LYS A 1 424 ? -27.806 16.089 -2.151 1.00 92.06 424 LYS A CA 1
ATOM 3267 C C . LYS A 1 424 ? -26.641 16.191 -1.166 1.00 92.06 424 LYS A C 1
ATOM 3269 O O . LYS A 1 424 ? -26.591 17.142 -0.384 1.00 92.06 424 LYS A O 1
ATOM 3274 N N . HIS A 1 425 ? -25.726 15.222 -1.183 1.00 93.00 425 HIS A N 1
ATOM 3275 C CA . HIS A 1 425 ? -24.588 15.177 -0.266 1.00 93.00 425 HIS A CA 1
ATOM 3276 C C . HIS A 1 425 ? -23.570 16.280 -0.571 1.00 93.00 425 HIS A C 1
ATOM 3278 O O . HIS A 1 425 ? -23.170 16.985 0.358 1.00 93.00 425 HIS A O 1
ATOM 3284 N N . LEU A 1 426 ? -23.242 16.508 -1.849 1.00 92.44 426 LEU A N 1
ATOM 3285 C CA . LEU A 1 426 ? -22.390 17.629 -2.265 1.00 92.44 426 LEU A CA 1
ATOM 3286 C C . LEU A 1 426 ? -22.980 18.973 -1.824 1.00 92.44 426 LEU A C 1
ATOM 3288 O O . LEU A 1 426 ? -22.290 19.776 -1.200 1.00 92.44 426 LEU A O 1
ATOM 3292 N N . ASN A 1 427 ? -24.279 19.191 -2.051 1.00 91.69 427 ASN A N 1
ATOM 3293 C CA . ASN A 1 427 ? -24.960 20.415 -1.624 1.00 91.69 427 ASN A CA 1
ATOM 3294 C C . ASN A 1 427 ? -24.930 20.607 -0.095 1.00 91.69 427 ASN A C 1
ATOM 3296 O O . ASN A 1 427 ? -24.776 21.727 0.390 1.00 91.69 427 ASN A O 1
ATOM 3300 N N . ASN A 1 428 ? -25.056 19.532 0.690 1.00 92.25 428 ASN A N 1
ATOM 3301 C CA . ASN A 1 428 ? -24.944 19.610 2.149 1.00 92.25 428 ASN A CA 1
ATOM 3302 C C . ASN A 1 428 ? -23.523 19.989 2.597 1.00 92.25 428 ASN A C 1
ATOM 3304 O O . ASN A 1 428 ? -23.369 20.884 3.427 1.00 92.25 428 ASN A O 1
ATOM 3308 N N . ILE A 1 429 ? -22.497 19.353 2.023 1.00 93.88 429 ILE A N 1
ATOM 3309 C CA . ILE A 1 429 ? -21.081 19.666 2.285 1.00 93.88 429 ILE A CA 1
ATOM 3310 C C . ILE A 1 429 ? -20.791 21.132 1.955 1.00 93.88 429 ILE A C 1
ATOM 3312 O O . ILE A 1 429 ? -20.225 21.854 2.777 1.00 93.88 429 ILE A O 1
ATOM 3316 N N . MET A 1 430 ? -21.262 21.585 0.794 1.00 92.81 430 MET A N 1
ATOM 3317 C CA . MET A 1 430 ? -21.164 22.969 0.343 1.00 92.81 430 MET A CA 1
ATOM 3318 C C . MET A 1 430 ? -21.792 23.954 1.329 1.00 92.81 430 MET A C 1
ATOM 3320 O O . MET A 1 430 ? -21.154 24.926 1.735 1.00 92.81 430 MET A O 1
ATOM 3324 N N . LYS A 1 431 ? -23.027 23.690 1.768 1.00 91.81 431 LYS A N 1
ATOM 3325 C CA . LYS A 1 431 ? -23.726 24.538 2.745 1.00 91.81 431 LYS A CA 1
ATOM 3326 C C . LYS A 1 431 ? -23.000 24.600 4.085 1.00 91.81 431 LYS A C 1
ATOM 3328 O O . LYS A 1 431 ? -22.926 25.680 4.667 1.00 91.81 431 LYS A O 1
ATOM 3333 N N . ILE A 1 432 ? -22.468 23.474 4.568 1.00 94.12 432 ILE A N 1
ATOM 3334 C CA . ILE A 1 432 ? -21.698 23.420 5.819 1.00 94.12 432 ILE A CA 1
ATOM 3335 C C . ILE A 1 432 ? -20.422 24.252 5.694 1.00 94.12 432 ILE A C 1
ATOM 3337 O O . ILE A 1 432 ? -20.137 25.057 6.581 1.00 94.12 432 ILE A O 1
ATOM 3341 N N . LEU A 1 433 ? -19.667 24.097 4.603 1.00 93.06 433 LEU A N 1
ATOM 3342 C CA . LEU A 1 433 ? -18.435 24.857 4.392 1.00 93.06 433 LEU A CA 1
ATOM 3343 C C . LEU A 1 433 ? -18.712 26.354 4.299 1.00 93.06 433 LEU A C 1
ATOM 3345 O O . LEU A 1 433 ? -18.110 27.103 5.056 1.00 93.06 433 LEU A O 1
ATOM 3349 N N . HIS A 1 434 ? -19.685 26.781 3.490 1.00 89.75 434 HIS A N 1
ATOM 3350 C CA . HIS A 1 434 ? -20.075 28.192 3.423 1.00 89.75 434 HIS A CA 1
ATOM 3351 C C . HIS A 1 434 ? -20.496 28.754 4.785 1.00 89.75 434 HIS A C 1
ATOM 3353 O O . HIS A 1 434 ? -20.021 29.813 5.192 1.00 89.75 434 HIS A O 1
ATOM 3359 N N . ALA A 1 435 ? -21.368 28.044 5.507 1.00 89.94 435 ALA A N 1
ATOM 3360 C CA . ALA A 1 435 ? -21.851 28.480 6.812 1.00 89.94 435 ALA A CA 1
ATOM 3361 C C . ALA A 1 435 ? -20.711 28.607 7.832 1.00 89.94 435 ALA A C 1
ATOM 3363 O O . ALA A 1 435 ? -20.614 29.616 8.527 1.00 89.94 435 ALA A O 1
ATOM 3364 N N . THR A 1 436 ? -19.831 27.604 7.898 1.00 90.56 436 THR A N 1
ATOM 3365 C CA . THR A 1 436 ? -18.686 27.622 8.816 1.00 90.56 436 THR A CA 1
ATOM 3366 C C . THR A 1 436 ? -17.689 28.722 8.453 1.00 90.56 436 THR A C 1
ATOM 3368 O O . THR A 1 436 ? -17.278 29.456 9.346 1.00 90.56 436 THR A O 1
ATOM 3371 N N . THR A 1 437 ? -17.354 28.923 7.173 1.00 87.75 437 THR A N 1
ATOM 3372 C CA . THR A 1 437 ? -16.426 29.987 6.748 1.00 87.75 437 THR A CA 1
ATOM 3373 C C . THR A 1 437 ? -16.962 31.386 7.003 1.00 87.75 437 THR A C 1
ATOM 3375 O O . THR A 1 437 ? -16.210 32.242 7.467 1.00 87.75 437 THR A O 1
ATOM 3378 N N . SER A 1 438 ? -18.252 31.623 6.744 1.00 84.06 438 SER A N 1
ATOM 3379 C CA . SER A 1 438 ? -18.878 32.921 7.013 1.00 84.06 438 SER A CA 1
ATOM 3380 C C . SER A 1 438 ? -18.827 33.252 8.504 1.00 84.06 438 SER A C 1
ATOM 3382 O O . SER A 1 438 ? -18.362 34.327 8.870 1.00 84.06 438 SER A O 1
ATOM 3384 N N . SER A 1 439 ? -19.185 32.304 9.377 1.00 81.75 439 SER A N 1
ATOM 3385 C CA . SER A 1 439 ? -19.120 32.527 10.827 1.00 81.75 439 SER A CA 1
ATOM 3386 C C . SER A 1 439 ? -17.692 32.713 11.351 1.00 81.75 439 SER A C 1
ATOM 3388 O O . SER A 1 439 ? -17.480 33.515 12.252 1.00 81.75 439 SER A O 1
ATOM 3390 N N . ILE A 1 440 ? -16.701 32.021 10.777 1.00 80.19 440 ILE A N 1
ATOM 3391 C CA . ILE A 1 440 ? -15.286 32.186 11.155 1.00 80.19 440 ILE A CA 1
ATOM 3392 C C . ILE A 1 440 ? -14.772 33.594 10.810 1.00 80.19 440 ILE A C 1
ATOM 3394 O O . ILE A 1 440 ? -13.939 34.132 11.530 1.00 80.19 440 ILE A O 1
ATOM 3398 N N . SER A 1 441 ? -15.259 34.195 9.722 1.00 69.75 441 SER A N 1
ATOM 3399 C CA . SER A 1 441 ? -14.827 35.532 9.292 1.00 69.75 441 SER A CA 1
ATOM 3400 C C . SER A 1 441 ? -15.456 36.696 10.071 1.00 69.75 441 SER A C 1
ATOM 3402 O O . SER A 1 441 ? -14.908 37.795 10.052 1.00 69.75 441 SER A O 1
ATOM 3404 N N . GLU A 1 442 ? -16.596 36.472 10.736 1.00 63.16 442 GLU A N 1
ATOM 3405 C CA . GLU A 1 442 ? -17.357 37.507 11.454 1.00 63.16 442 GLU A CA 1
ATOM 3406 C C . GLU A 1 442 ? -16.920 37.673 12.926 1.00 63.16 442 GLU A C 1
ATOM 3408 O O . GLU A 1 442 ? -17.047 38.768 13.475 1.00 63.16 442 GLU A O 1
ATOM 3413 N N . ASP A 1 443 ? -16.362 36.632 13.555 1.00 55.19 443 ASP A N 1
ATOM 3414 C CA . ASP A 1 443 ? -15.958 36.635 14.970 1.00 55.19 443 ASP A CA 1
ATOM 3415 C C . ASP A 1 443 ? -14.464 36.970 15.159 1.00 55.19 443 ASP A C 1
ATOM 3417 O O . ASP A 1 443 ? -13.578 36.172 14.856 1.00 55.19 443 ASP A O 1
ATOM 3421 N N . ALA A 1 444 ? -14.165 38.135 15.748 1.00 48.91 444 ALA A N 1
ATOM 3422 C CA . ALA A 1 444 ? -12.802 38.523 16.143 1.00 48.91 444 ALA A CA 1
ATOM 3423 C C . ALA A 1 444 ? -12.353 37.920 17.497 1.00 48.91 444 ALA A C 1
ATOM 3425 O O . ALA A 1 444 ? -11.169 37.967 17.844 1.00 48.91 444 ALA A O 1
ATOM 3426 N N . GLU A 1 445 ? -13.276 37.347 18.278 1.00 53.12 445 GLU A N 1
ATOM 3427 C CA . GLU A 1 445 ? -13.003 36.813 19.616 1.00 53.12 445 GLU A CA 1
ATOM 3428 C C . GLU A 1 445 ? -12.863 35.283 19.599 1.00 53.12 445 GLU A C 1
ATOM 3430 O O . GLU A 1 445 ? -13.773 34.551 19.221 1.00 53.12 445 GLU A O 1
ATOM 3435 N N . HIS A 1 446 ? -11.706 34.782 20.048 1.00 59.94 446 HIS A N 1
ATOM 3436 C CA . HIS A 1 446 ? -11.391 33.352 20.138 1.00 59.94 446 HIS A CA 1
ATOM 3437 C C . HIS A 1 446 ? -12.195 32.665 21.258 1.00 59.94 446 HIS A C 1
ATOM 3439 O O . HIS A 1 446 ? -11.663 32.373 22.332 1.00 59.94 446 HIS A O 1
ATOM 3445 N N . ASN A 1 447 ? -13.480 32.400 21.025 1.00 67.38 447 ASN A N 1
ATOM 3446 C CA . ASN A 1 447 ? -14.334 31.667 21.956 1.00 67.38 447 ASN A CA 1
ATOM 3447 C C . ASN A 1 447 ? -14.394 30.155 21.615 1.00 67.38 447 ASN A C 1
ATOM 3449 O O . ASN A 1 447 ? -13.971 29.698 20.549 1.00 67.38 447 ASN A O 1
ATOM 3453 N N . ALA A 1 448 ? -14.903 29.339 22.547 1.00 66.12 448 ALA A N 1
ATOM 3454 C CA . ALA A 1 448 ? -14.972 27.878 22.389 1.00 66.12 448 ALA A CA 1
ATOM 3455 C C . ALA A 1 448 ? -15.902 27.419 21.241 1.00 66.12 448 ALA A C 1
ATOM 3457 O O . ALA A 1 448 ? -15.737 26.320 20.700 1.00 66.12 448 ALA A O 1
ATOM 3458 N N . GLN A 1 449 ? -16.869 28.255 20.858 1.00 74.12 449 GLN A N 1
ATOM 3459 C CA . GLN A 1 449 ? -17.807 27.978 19.775 1.00 74.12 449 GLN A CA 1
ATOM 3460 C C . GLN A 1 449 ? -17.128 28.151 18.409 1.00 74.12 449 GLN A C 1
ATOM 3462 O O . GLN A 1 449 ? -17.250 27.267 17.559 1.00 74.12 449 GLN A O 1
ATOM 3467 N N . THR A 1 450 ? -16.309 29.194 18.239 1.00 80.75 450 THR A N 1
ATOM 3468 C CA . THR A 1 450 ? -15.464 29.402 17.052 1.00 80.75 450 THR A CA 1
ATOM 3469 C C . THR A 1 450 ? -14.514 28.222 16.834 1.00 80.75 450 THR A C 1
ATOM 3471 O O . THR A 1 450 ? -14.408 27.714 15.721 1.00 80.75 450 THR A O 1
ATOM 3474 N N . ALA A 1 451 ? -13.893 27.693 17.896 1.00 83.44 451 ALA A N 1
ATOM 3475 C CA . ALA A 1 451 ? -13.004 26.529 17.791 1.00 83.44 451 ALA A CA 1
ATOM 3476 C C . ALA A 1 451 ? -13.711 25.271 17.244 1.00 83.44 451 ALA A C 1
ATOM 3478 O O . ALA A 1 451 ? -13.138 24.522 16.451 1.00 83.44 451 ALA A O 1
ATOM 3479 N N . SER A 1 452 ? -14.968 25.054 17.637 1.00 86.12 452 SER A N 1
ATOM 3480 C CA . SER A 1 452 ? -15.774 23.920 17.170 1.00 86.12 452 SER A CA 1
ATOM 3481 C C . SER A 1 452 ? -16.212 24.095 15.708 1.00 86.12 452 SER A C 1
ATOM 3483 O O . SER A 1 452 ? -16.190 23.136 14.939 1.00 86.12 452 SER A O 1
ATOM 3485 N N . LEU A 1 453 ? -16.537 25.324 15.289 1.00 89.06 453 LEU A N 1
ATOM 3486 C CA . LEU A 1 453 ? -16.838 25.649 13.887 1.00 89.06 453 LEU A CA 1
ATOM 3487 C C . LEU A 1 453 ? -15.618 25.451 12.978 1.00 89.06 453 LEU A C 1
ATOM 3489 O O . LEU A 1 453 ? -15.736 24.819 11.928 1.00 89.06 453 LEU A O 1
ATOM 3493 N N . VAL A 1 454 ? -14.440 25.915 13.410 1.00 90.50 454 VAL A N 1
ATOM 3494 C CA . VAL A 1 454 ? -13.162 25.690 12.710 1.00 90.50 454 VAL A CA 1
ATOM 3495 C C . VAL A 1 454 ? -12.888 24.195 12.560 1.00 90.50 454 VAL A C 1
ATOM 3497 O O . VAL A 1 454 ? -12.482 23.752 11.488 1.00 90.50 454 VAL A O 1
ATOM 3500 N N . MET A 1 455 ? -13.161 23.397 13.597 1.00 92.00 455 MET A N 1
ATOM 3501 C CA . MET A 1 455 ? -13.001 21.946 13.529 1.00 92.00 455 MET A CA 1
ATOM 3502 C C . MET A 1 455 ? -13.946 21.298 12.509 1.00 92.00 455 MET A C 1
ATOM 3504 O O . MET A 1 455 ? -13.513 20.450 11.732 1.00 92.00 455 MET A O 1
ATOM 3508 N N . VAL A 1 456 ? -15.222 21.687 12.478 1.00 93.69 456 VAL A N 1
ATOM 3509 C CA . VAL A 1 456 ? -16.173 21.161 11.485 1.00 93.69 456 VAL A CA 1
ATOM 3510 C C . VAL A 1 456 ? -15.740 21.539 10.065 1.00 93.69 456 VAL A C 1
ATOM 3512 O O . VAL A 1 456 ? -15.774 20.682 9.180 1.00 93.69 456 VAL A O 1
ATOM 3515 N N . ALA A 1 457 ? -15.260 22.767 9.849 1.00 94.06 457 ALA A N 1
ATOM 3516 C CA . ALA A 1 457 ? -14.724 23.201 8.558 1.00 94.06 457 ALA A CA 1
ATOM 3517 C C . ALA A 1 457 ? -13.471 22.398 8.148 1.00 94.06 457 ALA A C 1
ATOM 3519 O O . ALA A 1 457 ? -13.395 21.901 7.022 1.00 94.06 457 ALA A O 1
ATOM 3520 N N . GLU A 1 458 ? -12.526 22.196 9.076 1.00 94.75 458 GLU A N 1
ATOM 3521 C CA . GLU A 1 458 ? -11.319 21.374 8.889 1.00 94.75 458 GLU A CA 1
ATOM 3522 C C . GLU A 1 458 ? -11.676 19.932 8.493 1.00 94.75 458 GLU A C 1
ATOM 3524 O O . GLU A 1 458 ? -11.142 19.388 7.521 1.00 94.75 458 GLU A O 1
ATOM 3529 N N . LEU A 1 459 ? -12.583 19.295 9.241 1.00 95.88 459 LEU A N 1
ATOM 3530 C CA . LEU A 1 459 ? -12.989 17.909 9.013 1.00 95.88 459 LEU A CA 1
ATOM 3531 C C . LEU A 1 459 ? -13.745 17.756 7.691 1.00 95.88 459 LEU A C 1
ATOM 3533 O O . LEU A 1 459 ? -13.470 16.818 6.945 1.00 95.88 459 LEU A O 1
ATOM 3537 N N . THR A 1 460 ? -14.646 18.687 7.377 1.00 95.88 460 THR A N 1
ATOM 3538 C CA . THR A 1 460 ? -15.402 18.683 6.115 1.00 95.88 460 THR A CA 1
ATOM 3539 C C . THR A 1 460 ? -14.465 18.847 4.919 1.00 95.88 460 THR A C 1
ATOM 3541 O O . THR A 1 460 ? -14.537 18.081 3.961 1.00 95.88 460 THR A O 1
ATOM 3544 N N . THR A 1 461 ? -13.498 19.757 5.016 1.00 96.12 461 THR A N 1
ATOM 3545 C CA . THR A 1 461 ? -12.458 19.947 3.994 1.00 96.12 461 THR A CA 1
ATOM 3546 C C . THR A 1 461 ? -11.571 18.707 3.839 1.00 96.12 461 THR A C 1
ATOM 3548 O O . THR A 1 461 ? -11.278 18.268 2.729 1.00 96.12 461 THR A O 1
ATOM 3551 N N . SER A 1 462 ? -11.205 18.071 4.956 1.00 95.19 462 SER A N 1
ATOM 3552 C CA . SER A 1 462 ? -10.428 16.824 4.962 1.00 95.19 462 SER A CA 1
ATOM 3553 C C . SER A 1 462 ? -11.147 15.662 4.261 1.00 95.19 462 SER A C 1
ATOM 3555 O O . SER A 1 462 ? -10.476 14.770 3.735 1.00 95.19 462 SER A O 1
ATOM 3557 N N . ILE A 1 463 ? -12.486 15.631 4.298 1.00 94.50 463 ILE A N 1
ATOM 3558 C CA . ILE A 1 463 ? -13.311 14.642 3.586 1.00 94.50 463 ILE A CA 1
ATOM 3559 C C . ILE A 1 463 ? -13.225 14.881 2.077 1.00 94.50 463 ILE A C 1
ATOM 3561 O O . ILE A 1 463 ? -12.972 13.929 1.342 1.00 94.50 463 ILE A O 1
ATOM 3565 N N . VAL A 1 464 ? -13.369 16.137 1.635 1.00 93.75 464 VAL A N 1
ATOM 3566 C CA . VAL A 1 464 ? -13.244 16.526 0.218 1.00 93.75 464 VAL A CA 1
ATOM 3567 C C . VAL A 1 464 ? -11.888 16.089 -0.339 1.00 93.75 464 VAL A C 1
ATOM 3569 O O . VAL A 1 464 ? -11.840 15.387 -1.346 1.00 93.75 464 VAL A O 1
ATOM 3572 N N . ALA A 1 465 ? -10.798 16.405 0.370 1.00 93.12 465 ALA A N 1
ATOM 3573 C CA . ALA A 1 465 ? -9.443 16.011 -0.023 1.00 93.12 465 ALA A CA 1
ATOM 3574 C C . ALA A 1 465 ? -9.303 14.488 -0.213 1.00 93.12 465 ALA A C 1
ATOM 3576 O O . ALA A 1 465 ? -8.764 14.023 -1.211 1.00 93.12 465 ALA A O 1
ATOM 3577 N N . ARG A 1 466 ? -9.836 13.693 0.726 1.00 91.81 466 ARG A N 1
ATOM 3578 C CA . ARG A 1 466 ? -9.731 12.220 0.708 1.00 91.81 466 ARG A CA 1
ATOM 3579 C C . ARG A 1 466 ? -10.597 11.555 -0.354 1.00 91.81 466 ARG A C 1
ATOM 3581 O O . ARG A 1 466 ? -10.268 10.447 -0.786 1.00 91.81 466 ARG A O 1
ATOM 3588 N N . CYS A 1 467 ? -11.699 12.188 -0.743 1.00 90.56 467 CYS A N 1
ATOM 3589 C CA . CYS A 1 467 ? -12.591 11.648 -1.764 1.00 90.56 467 CYS A CA 1
ATOM 3590 C C . CYS A 1 467 ? -12.111 11.969 -3.181 1.00 90.56 467 CYS A C 1
ATOM 3592 O O . CYS A 1 467 ? -12.381 11.196 -4.084 1.00 90.56 467 CYS A O 1
ATOM 3594 N N . CYS A 1 468 ? -11.335 13.038 -3.356 1.00 91.50 468 CYS A N 1
ATOM 3595 C CA . CYS A 1 468 ? -10.820 13.482 -4.644 1.00 91.50 468 CYS A CA 1
ATOM 3596 C C . CYS A 1 468 ? -9.587 12.676 -5.094 1.00 91.50 468 CYS A C 1
ATOM 3598 O O . CYS A 1 468 ? -8.459 12.954 -4.674 1.00 91.50 468 CYS A O 1
ATOM 3600 N N . THR A 1 469 ? -9.784 11.677 -5.957 1.00 88.81 469 THR A N 1
ATOM 3601 C CA . THR A 1 469 ? -8.707 10.797 -6.445 1.00 88.81 469 THR A CA 1
ATOM 3602 C C . THR A 1 469 ? -8.536 10.743 -7.959 1.00 88.81 469 THR A C 1
ATOM 3604 O O . THR A 1 469 ? -7.457 10.360 -8.408 1.00 88.81 469 THR A O 1
ATOM 3607 N N . THR A 1 470 ? -9.543 11.146 -8.731 1.00 91.31 470 THR A N 1
ATOM 3608 C CA . THR A 1 470 ? -9.539 11.114 -10.203 1.00 91.31 470 THR A CA 1
ATOM 3609 C C . THR A 1 470 ? -9.836 12.490 -10.806 1.00 91.31 470 THR A C 1
ATOM 3611 O O . THR A 1 470 ? -10.397 13.353 -10.133 1.00 91.31 470 THR A O 1
ATOM 3614 N N . LEU A 1 471 ? -9.495 12.691 -12.085 1.00 92.75 471 LEU A N 1
ATOM 3615 C CA . LEU A 1 471 ? -9.794 13.935 -12.813 1.00 92.75 471 LEU A CA 1
ATOM 3616 C C . LEU A 1 471 ? -11.307 14.223 -12.881 1.00 92.75 471 LEU A C 1
ATOM 3618 O O . LEU A 1 471 ? -11.725 15.362 -12.708 1.00 92.75 471 LEU A O 1
ATOM 3622 N N . GLU A 1 472 ? -12.142 13.194 -13.068 1.00 92.31 472 GLU A N 1
ATOM 3623 C CA . GLU A 1 472 ? -13.608 13.336 -13.080 1.00 92.31 472 GLU A CA 1
ATOM 3624 C C . GLU A 1 472 ? -14.132 13.850 -11.729 1.00 92.31 472 GLU A C 1
ATOM 3626 O O . GLU A 1 472 ? -14.918 14.796 -11.665 1.00 92.31 472 GLU A O 1
ATOM 3631 N N . GLU A 1 473 ? -13.641 13.272 -10.632 1.00 93.69 473 GLU A N 1
ATOM 3632 C CA . GLU A 1 473 ? -13.988 13.682 -9.270 1.00 93.69 473 GLU A CA 1
ATOM 3633 C C . GLU A 1 473 ? -13.553 15.123 -8.959 1.00 93.69 473 GLU A C 1
ATOM 3635 O O . GLU A 1 473 ? -14.274 15.838 -8.257 1.00 93.69 473 GLU A O 1
ATOM 3640 N N . GLN A 1 474 ? -12.397 15.559 -9.476 1.00 95.00 474 GLN A N 1
ATOM 3641 C CA . GLN A 1 474 ? -11.927 16.943 -9.350 1.00 95.00 474 GLN A CA 1
ATOM 3642 C C . GLN A 1 474 ? -12.885 17.921 -10.035 1.00 95.00 474 GLN A C 1
ATOM 3644 O O . GLN A 1 474 ? -13.266 18.920 -9.423 1.00 95.00 474 GLN A O 1
ATOM 3649 N N . THR A 1 475 ? -13.304 17.617 -11.267 1.00 93.06 475 THR A N 1
ATOM 3650 C CA . THR A 1 475 ? -14.243 18.448 -12.032 1.00 93.06 475 THR A CA 1
ATOM 3651 C C . THR A 1 475 ? -15.602 18.524 -11.341 1.00 93.06 475 THR A C 1
ATOM 3653 O O . THR A 1 475 ? -16.096 19.621 -11.099 1.00 93.06 475 THR A O 1
ATOM 3656 N N . LEU A 1 476 ? -16.161 17.389 -10.900 1.00 92.81 476 LEU A N 1
ATOM 3657 C CA . LEU A 1 476 ? -17.435 17.355 -10.166 1.00 92.81 476 LEU A CA 1
ATOM 3658 C C . LEU A 1 476 ? -17.400 18.197 -8.880 1.00 92.81 476 LEU A C 1
ATOM 3660 O O . LEU A 1 476 ? -18.354 18.916 -8.570 1.00 92.81 476 LEU A O 1
ATOM 3664 N N . LEU A 1 477 ? -16.303 18.125 -8.120 1.00 93.31 477 LEU A N 1
ATOM 3665 C CA . LEU A 1 477 ? -16.121 18.949 -6.923 1.00 93.31 477 LEU A CA 1
ATOM 3666 C C . LEU A 1 477 ? -15.951 20.430 -7.279 1.00 93.31 477 LEU A C 1
ATOM 3668 O O . LEU A 1 477 ? -16.553 21.278 -6.617 1.00 93.31 477 LEU A O 1
ATOM 3672 N N . GLY A 1 478 ? -15.182 20.747 -8.322 1.00 91.75 478 GLY A N 1
ATOM 3673 C CA . GLY A 1 478 ? -15.028 22.107 -8.839 1.00 91.75 478 GLY A CA 1
ATOM 3674 C C . GLY A 1 478 ? -16.367 22.742 -9.214 1.00 91.75 478 GLY A C 1
ATOM 3675 O O . GLY A 1 478 ? -16.712 23.804 -8.688 1.00 91.75 478 GLY A O 1
ATOM 3676 N N . ASP A 1 479 ? -17.157 22.041 -10.026 1.00 91.38 479 ASP A N 1
ATOM 3677 C CA . ASP A 1 479 ? -18.466 22.482 -10.524 1.00 91.38 479 ASP A CA 1
ATOM 3678 C C . ASP A 1 479 ? -19.515 22.612 -9.412 1.00 91.38 479 ASP A C 1
ATOM 3680 O O . ASP A 1 479 ? -20.441 23.418 -9.513 1.00 91.38 479 ASP A O 1
ATOM 3684 N N . SER A 1 480 ? -19.351 21.881 -8.302 1.00 91.62 480 SER A N 1
ATOM 3685 C CA . SER A 1 480 ? -20.208 22.032 -7.116 1.00 91.62 480 SER A CA 1
ATOM 3686 C C . SER A 1 480 ? -20.046 23.387 -6.407 1.00 91.62 480 SER A C 1
ATOM 3688 O O . SER A 1 480 ? -20.864 23.740 -5.554 1.00 91.62 480 SER A O 1
ATOM 3690 N N . GLY A 1 481 ? -19.007 24.154 -6.759 1.00 90.94 481 GLY A N 1
ATOM 3691 C CA . GLY A 1 481 ? -18.701 25.455 -6.173 1.00 90.94 481 GLY A CA 1
ATOM 3692 C C . GLY A 1 481 ? -17.827 25.382 -4.921 1.00 90.94 481 GLY A C 1
ATOM 3693 O O . GLY A 1 481 ? -17.812 26.335 -4.152 1.00 90.94 481 GLY A O 1
ATOM 3694 N N . ILE A 1 482 ? -17.090 24.289 -4.695 1.00 92.81 482 ILE A N 1
ATOM 3695 C CA . ILE A 1 482 ? -16.287 24.072 -3.474 1.00 92.81 482 ILE A CA 1
ATOM 3696 C C . ILE A 1 482 ? -15.105 25.039 -3.326 1.00 92.81 482 ILE A C 1
ATOM 3698 O O . ILE A 1 482 ? -14.630 25.275 -2.217 1.00 92.81 482 ILE A O 1
ATOM 3702 N N . ILE A 1 483 ? -14.629 25.618 -4.432 1.00 93.62 483 ILE A N 1
ATOM 3703 C CA . ILE A 1 483 ? -13.395 26.411 -4.472 1.00 93.62 483 ILE A CA 1
ATOM 3704 C C . ILE A 1 483 ? -13.476 27.677 -3.590 1.00 93.62 483 ILE A C 1
ATOM 3706 O O . ILE A 1 483 ? -12.586 27.854 -2.755 1.00 93.62 483 ILE A O 1
ATOM 3710 N N . PRO A 1 484 ? -14.500 28.555 -3.680 1.00 92.19 484 PRO A N 1
ATOM 3711 C CA . PRO A 1 484 ? -14.542 29.778 -2.874 1.00 92.19 484 PRO A CA 1
ATOM 3712 C C . PRO A 1 484 ? -14.549 29.554 -1.347 1.00 92.19 484 PRO A C 1
ATOM 3714 O O . PRO A 1 484 ? -13.805 30.267 -0.666 1.00 92.19 484 PRO A O 1
ATOM 3717 N N . PRO A 1 485 ? -15.290 28.576 -0.775 1.00 92.31 485 PRO A N 1
ATOM 3718 C CA . PRO A 1 485 ? -15.143 28.211 0.639 1.00 92.31 485 PRO A CA 1
ATOM 3719 C C . PRO A 1 485 ? -13.730 27.759 1.026 1.00 92.31 485 PRO A C 1
ATOM 3721 O O . PRO A 1 485 ? -13.230 28.143 2.083 1.00 92.31 485 PRO A O 1
ATOM 3724 N N . LEU A 1 486 ? -13.056 26.974 0.177 1.00 94.31 486 LEU A N 1
ATOM 3725 C CA . LEU A 1 486 ? -11.680 26.536 0.439 1.00 94.31 486 LEU A CA 1
ATOM 3726 C C . LEU A 1 486 ? -10.700 27.715 0.428 1.00 94.31 486 LEU A C 1
ATOM 3728 O O . LEU A 1 486 ? -9.829 27.797 1.295 1.00 94.31 486 LEU A O 1
ATOM 3732 N N . VAL A 1 487 ? -10.879 28.669 -0.493 1.00 92.75 487 VAL A N 1
ATOM 3733 C CA . VAL A 1 487 ? -10.109 29.924 -0.512 1.00 92.75 487 VAL A CA 1
ATOM 3734 C C . VAL A 1 487 ? -10.377 30.746 0.754 1.00 92.75 487 VAL A C 1
ATOM 3736 O O . VAL A 1 487 ? -9.438 31.251 1.367 1.00 92.75 487 VAL A O 1
ATOM 3739 N N . ALA A 1 488 ? -11.631 30.839 1.209 1.00 90.12 488 ALA A N 1
ATOM 3740 C CA . ALA A 1 488 ? -11.962 31.524 2.460 1.00 90.12 488 ALA A CA 1
ATOM 3741 C C . ALA A 1 488 ? -11.282 30.870 3.679 1.00 90.12 488 ALA A C 1
ATOM 3743 O O . ALA A 1 488 ? -10.709 31.575 4.511 1.00 90.12 488 ALA A O 1
ATOM 3744 N N . LEU A 1 489 ? -11.262 29.531 3.760 1.00 91.38 489 LEU A N 1
ATOM 3745 C CA . LEU A 1 489 ? -10.527 28.812 4.811 1.00 91.38 489 LEU A CA 1
ATOM 3746 C C . LEU A 1 489 ? -9.023 29.068 4.746 1.00 91.38 489 LEU A C 1
ATOM 3748 O O . LEU A 1 489 ? -8.386 29.239 5.788 1.00 91.38 489 LEU A O 1
ATOM 3752 N N . LEU A 1 490 ? -8.458 29.142 3.542 1.00 91.50 490 LEU A N 1
ATOM 3753 C CA . LEU A 1 490 ? -7.043 29.433 3.348 1.00 91.50 490 LEU A CA 1
ATOM 3754 C C . LEU A 1 490 ? -6.659 30.828 3.871 1.00 91.50 490 LEU A C 1
ATOM 3756 O O . LEU A 1 490 ? -5.598 30.992 4.474 1.00 91.50 490 LEU A O 1
ATOM 3760 N N . HIS A 1 491 ? -7.535 31.821 3.710 1.00 89.31 491 HIS A N 1
ATOM 3761 C CA . HIS A 1 491 ? -7.325 33.181 4.223 1.00 89.31 491 HIS A CA 1
ATOM 3762 C C . HIS A 1 491 ? -7.764 33.378 5.685 1.00 89.31 491 HIS A C 1
ATOM 3764 O O . HIS A 1 491 ? -7.614 34.472 6.222 1.00 89.31 491 HIS A O 1
ATOM 3770 N N . SER A 1 492 ? -8.280 32.340 6.350 1.00 87.19 492 SER A N 1
ATOM 3771 C CA . SER A 1 492 ? -8.882 32.469 7.686 1.00 87.19 492 SER A CA 1
ATOM 3772 C C . SER A 1 492 ? -7.887 32.740 8.823 1.00 87.19 492 SER A C 1
ATOM 3774 O O . SER A 1 492 ? -8.290 33.182 9.893 1.00 87.19 492 SER A O 1
ATOM 3776 N N . GLY A 1 493 ? -6.597 32.439 8.633 1.00 85.69 493 GLY A N 1
ATOM 3777 C CA . GLY A 1 493 ? -5.568 32.534 9.679 1.00 85.69 493 GLY A CA 1
ATOM 3778 C C . GLY A 1 493 ? -5.575 31.390 10.705 1.00 85.69 493 GLY A C 1
ATOM 3779 O O . GLY A 1 493 ? -4.694 31.332 11.564 1.00 85.69 493 GLY A O 1
ATOM 3780 N N . TYR A 1 494 ? -6.520 30.447 10.620 1.00 87.81 494 TYR A N 1
ATOM 3781 C CA . TYR A 1 494 ? -6.559 29.275 11.497 1.00 87.81 494 TYR A CA 1
ATOM 3782 C C . TYR A 1 494 ? -5.711 28.139 10.922 1.00 87.81 494 TYR A C 1
ATOM 3784 O O . TYR A 1 494 ? -6.143 27.437 10.008 1.00 87.81 494 TYR A O 1
ATOM 3792 N N . ALA A 1 495 ? -4.538 27.902 11.515 1.00 89.75 495 ALA A N 1
ATOM 3793 C CA . ALA A 1 495 ? -3.525 26.978 10.993 1.00 89.75 495 ALA A CA 1
ATOM 3794 C C . ALA A 1 495 ? -4.069 25.600 10.560 1.00 89.75 495 ALA A C 1
ATOM 3796 O O . ALA A 1 495 ? -3.768 25.142 9.465 1.00 89.75 495 ALA A O 1
ATOM 3797 N N . LYS A 1 496 ? -4.917 24.943 11.364 1.00 89.94 496 LYS A N 1
ATOM 3798 C CA . LYS A 1 496 ? -5.469 23.622 10.997 1.00 89.94 496 LYS A CA 1
ATOM 3799 C C . LYS A 1 496 ? -6.444 23.671 9.818 1.00 89.94 496 LYS A C 1
ATOM 3801 O O . LYS A 1 496 ? -6.438 22.773 8.983 1.00 89.94 496 LYS A O 1
ATOM 3806 N N . ALA A 1 497 ? -7.272 24.712 9.741 1.00 91.56 497 ALA A N 1
ATOM 3807 C CA . ALA A 1 497 ? -8.196 24.890 8.624 1.00 91.56 497 ALA A CA 1
ATOM 3808 C C . ALA A 1 497 ? -7.443 25.250 7.336 1.00 91.56 497 ALA A C 1
ATOM 3810 O O . ALA A 1 497 ? -7.761 24.718 6.276 1.00 91.56 497 ALA A O 1
ATOM 3811 N N . GLN A 1 498 ? -6.405 26.084 7.444 1.00 94.00 498 GLN A N 1
ATOM 3812 C CA . GLN A 1 498 ? -5.496 26.394 6.342 1.00 94.00 498 GLN A CA 1
ATOM 3813 C C . GLN A 1 498 ? -4.763 25.139 5.843 1.00 94.00 498 GLN A C 1
ATOM 3815 O O . GLN A 1 498 ? -4.668 24.931 4.637 1.00 94.00 498 GLN A O 1
ATOM 3820 N N . GLU A 1 499 ? -4.306 24.267 6.749 1.00 94.56 499 GLU A N 1
ATOM 3821 C CA . GLU A 1 499 ? -3.637 23.006 6.399 1.00 94.56 499 GLU A CA 1
ATOM 3822 C C . GLU A 1 499 ? -4.602 22.070 5.659 1.00 94.56 499 GLU A C 1
ATOM 3824 O O . GLU A 1 499 ? -4.256 21.524 4.613 1.00 94.56 499 GLU A O 1
ATOM 3829 N N . ALA A 1 500 ? -5.838 21.934 6.152 1.00 94.44 500 ALA A N 1
ATOM 3830 C CA . ALA A 1 500 ? -6.866 21.142 5.483 1.00 94.44 500 ALA A CA 1
ATOM 3831 C C . ALA A 1 500 ? -7.210 21.705 4.093 1.00 94.44 500 ALA A C 1
ATOM 3833 O O . ALA A 1 500 ? -7.335 20.934 3.142 1.00 94.44 500 ALA A O 1
ATOM 3834 N N . ALA A 1 501 ? -7.324 23.030 3.954 1.00 95.81 501 ALA A N 1
ATOM 3835 C CA . ALA A 1 501 ? -7.556 23.680 2.665 1.00 95.81 501 ALA A CA 1
ATOM 3836 C C . ALA A 1 501 ? -6.407 23.411 1.679 1.00 95.81 501 ALA A C 1
ATOM 3838 O O . ALA A 1 501 ? -6.665 23.079 0.524 1.00 95.81 501 ALA A O 1
ATOM 3839 N N . MET A 1 502 ? -5.152 23.467 2.136 1.00 95.75 502 MET A N 1
ATOM 3840 C CA . MET A 1 502 ? -3.981 23.108 1.326 1.00 95.75 502 MET A CA 1
ATOM 3841 C C . MET A 1 502 ? -4.001 21.647 0.865 1.00 95.75 502 MET A C 1
ATOM 3843 O O . MET A 1 502 ? -3.685 21.363 -0.290 1.00 95.75 502 MET A O 1
ATOM 3847 N N . ASP A 1 503 ? -4.391 20.715 1.736 1.00 94.25 503 ASP A N 1
ATOM 3848 C CA . ASP A 1 503 ? -4.521 19.289 1.397 1.00 94.25 503 ASP A CA 1
ATOM 3849 C C . ASP A 1 503 ? -5.645 19.049 0.367 1.00 94.25 503 ASP A C 1
ATOM 3851 O O . ASP A 1 503 ? -5.489 18.273 -0.584 1.00 94.25 503 ASP A O 1
ATOM 3855 N N . ALA A 1 504 ? -6.761 19.778 0.494 1.00 96.06 504 ALA A N 1
ATOM 3856 C CA . ALA A 1 504 ? -7.854 19.748 -0.475 1.00 96.06 504 ALA A CA 1
ATOM 3857 C C . ALA A 1 504 ? -7.428 20.301 -1.840 1.00 96.06 504 ALA A C 1
ATOM 3859 O O . ALA A 1 504 ? -7.627 19.621 -2.847 1.00 96.06 504 ALA A O 1
ATOM 3860 N N . PHE A 1 505 ? -6.772 21.466 -1.889 1.00 96.88 505 PHE A N 1
ATOM 3861 C CA . PHE A 1 505 ? -6.230 22.006 -3.140 1.00 96.88 505 PHE A CA 1
ATOM 3862 C C . PHE A 1 505 ? -5.161 21.099 -3.749 1.00 96.88 505 PHE A C 1
ATOM 3864 O O . PHE A 1 505 ? -5.168 20.882 -4.955 1.00 96.88 505 PHE A O 1
ATOM 3871 N N . SER A 1 506 ? -4.302 20.480 -2.935 1.00 95.25 506 SER A N 1
ATOM 3872 C CA . SER A 1 506 ? -3.329 19.492 -3.421 1.00 95.25 506 SER A CA 1
ATOM 3873 C C . SER A 1 506 ? -4.008 18.333 -4.155 1.00 95.25 506 SER A C 1
ATOM 3875 O O . SER A 1 506 ? -3.465 17.815 -5.128 1.00 95.25 506 SER A O 1
ATOM 3877 N N . SER A 1 507 ? -5.193 17.915 -3.713 1.00 94.69 507 SER A N 1
ATOM 3878 C CA . SER A 1 507 ? -5.945 16.831 -4.355 1.00 94.69 507 SER A CA 1
ATOM 3879 C C . SER A 1 507 ? -6.739 17.305 -5.575 1.00 94.69 507 SER A C 1
ATOM 3881 O O . SER A 1 507 ? -6.760 16.604 -6.587 1.00 94.69 507 SER A O 1
ATOM 3883 N N . LEU A 1 508 ? -7.325 18.503 -5.502 1.00 95.25 508 LEU A N 1
ATOM 3884 C CA . LEU A 1 508 ? -8.125 19.117 -6.565 1.00 95.25 508 LEU A CA 1
ATOM 3885 C C . LEU A 1 508 ? -7.293 19.565 -7.775 1.00 95.25 508 LEU A C 1
ATOM 3887 O O . LEU A 1 508 ? -7.717 19.390 -8.909 1.00 95.25 508 LEU A O 1
ATOM 3891 N N . CYS A 1 509 ? -6.111 20.130 -7.536 1.00 95.38 509 CYS A N 1
ATOM 3892 C CA . CYS A 1 509 ? -5.268 20.736 -8.569 1.00 95.38 509 CYS A CA 1
ATOM 3893 C C . CYS A 1 509 ? -4.313 19.745 -9.255 1.00 95.38 509 CYS A C 1
ATOM 3895 O O . CYS A 1 509 ? -3.595 20.120 -10.178 1.00 95.38 509 CYS A O 1
ATOM 3897 N N . ARG A 1 510 ? -4.243 18.492 -8.788 1.00 93.88 510 ARG A N 1
ATOM 3898 C CA . ARG A 1 510 ? -3.269 17.504 -9.274 1.00 93.88 510 ARG A CA 1
ATOM 3899 C C . ARG A 1 510 ? -3.508 17.188 -10.749 1.00 93.88 510 ARG A C 1
ATOM 3901 O O . ARG A 1 510 ? -4.528 16.584 -11.064 1.00 93.88 510 ARG A O 1
ATOM 3908 N N . GLU A 1 511 ? -2.558 17.590 -11.596 1.00 90.75 511 GLU A N 1
ATOM 3909 C CA . GLU A 1 511 ? -2.583 17.390 -13.057 1.00 90.75 511 GLU A CA 1
ATOM 3910 C C . GLU A 1 511 ? -3.851 17.953 -13.731 1.00 90.75 511 GLU A C 1
ATOM 3912 O O . GLU A 1 511 ? -4.278 17.478 -14.778 1.00 90.75 511 GLU A O 1
ATOM 3917 N N . ASN A 1 512 ? -4.460 18.986 -13.135 1.00 94.12 512 ASN A N 1
ATOM 3918 C CA . ASN A 1 512 ? -5.693 19.592 -13.633 1.00 94.12 512 ASN A CA 1
ATOM 3919 C C . ASN A 1 512 ? -5.541 21.108 -13.765 1.00 94.12 512 ASN A C 1
ATOM 3921 O O . ASN A 1 512 ? -5.612 21.859 -12.784 1.00 94.12 512 ASN A O 1
ATOM 3925 N N . ILE A 1 513 ? -5.313 21.549 -15.002 1.00 94.44 513 ILE A N 1
ATOM 3926 C CA . ILE A 1 513 ? -5.028 22.946 -15.335 1.00 94.44 513 ILE A CA 1
ATOM 3927 C C . ILE A 1 513 ? -6.221 23.872 -15.068 1.00 94.44 513 ILE A C 1
ATOM 3929 O O . ILE A 1 513 ? -6.035 24.992 -14.585 1.00 94.44 513 ILE A O 1
ATOM 3933 N N . ASP A 1 514 ? -7.446 23.407 -15.318 1.00 93.94 514 ASP A N 1
ATOM 3934 C CA . ASP A 1 514 ? -8.659 24.219 -15.196 1.00 93.94 514 ASP A CA 1
ATOM 3935 C C . ASP A 1 514 ? -9.000 24.486 -13.732 1.00 93.94 514 ASP A C 1
ATOM 3937 O O . ASP A 1 514 ? -9.178 25.641 -13.332 1.00 93.94 514 ASP A O 1
ATOM 3941 N N . ILE A 1 515 ? -8.989 23.440 -12.900 1.00 95.00 515 ILE A N 1
ATOM 3942 C CA . ILE A 1 515 ? -9.214 23.569 -11.456 1.00 95.00 515 ILE A CA 1
ATOM 3943 C C . ILE A 1 515 ? -8.092 24.373 -10.797 1.00 95.00 515 ILE A C 1
ATOM 3945 O O . ILE A 1 515 ? -8.361 25.202 -9.922 1.00 95.00 515 ILE A O 1
ATOM 3949 N N . SER A 1 516 ? -6.846 24.204 -11.243 1.00 95.12 516 SER A N 1
ATOM 3950 C CA . SER A 1 516 ? -5.715 24.992 -10.748 1.00 95.12 516 SER A CA 1
ATOM 3951 C C . SER A 1 516 ? -5.871 26.483 -11.064 1.00 95.12 516 SER A C 1
ATOM 3953 O O . SER A 1 516 ? -5.749 27.322 -10.167 1.00 95.12 516 SER A O 1
ATOM 3955 N N . ARG A 1 517 ? -6.221 26.838 -12.310 1.00 94.06 517 ARG A N 1
ATOM 3956 C CA . ARG A 1 517 ? -6.500 28.231 -12.708 1.00 94.06 517 ARG A CA 1
ATOM 3957 C C . ARG A 1 517 ? -7.696 28.807 -11.957 1.00 94.06 517 ARG A C 1
ATOM 3959 O O . ARG A 1 517 ? -7.624 29.942 -11.483 1.00 94.06 517 ARG A O 1
ATOM 3966 N N . ALA A 1 518 ? -8.778 28.041 -11.823 1.00 92.62 518 ALA A N 1
ATOM 3967 C CA . ALA A 1 518 ? -9.956 28.454 -11.070 1.00 92.62 518 ALA A CA 1
ATOM 3968 C C . ALA A 1 518 ? -9.611 28.721 -9.597 1.00 92.62 518 ALA A C 1
ATOM 3970 O O . ALA A 1 518 ? -10.018 29.744 -9.053 1.00 92.62 518 ALA A O 1
ATOM 3971 N N . SER A 1 519 ? -8.799 27.860 -8.980 1.00 93.00 519 SER A N 1
ATOM 3972 C CA . SER A 1 519 ? -8.367 27.997 -7.585 1.00 93.00 519 SER A CA 1
ATOM 3973 C C . SER A 1 519 ? -7.519 29.246 -7.346 1.00 93.00 519 SER A C 1
ATOM 3975 O O . SER A 1 519 ? -7.721 29.928 -6.345 1.00 93.00 519 SER A O 1
ATOM 3977 N N . LEU A 1 520 ? -6.610 29.591 -8.266 1.00 91.75 520 LEU A N 1
ATOM 3978 C CA . LEU A 1 520 ? -5.782 30.799 -8.149 1.00 91.75 520 LEU A CA 1
ATOM 3979 C C . LEU A 1 520 ? -6.555 32.102 -8.414 1.00 91.75 520 LEU A C 1
ATOM 3981 O O . LEU A 1 520 ? -6.207 33.140 -7.852 1.00 91.75 520 LEU A O 1
ATOM 3985 N N . ASN A 1 521 ? -7.578 32.055 -9.274 1.00 88.94 521 ASN A N 1
ATOM 3986 C CA . ASN A 1 521 ? -8.387 33.219 -9.653 1.00 88.94 521 ASN A CA 1
ATOM 3987 C C . ASN A 1 521 ? -9.613 33.433 -8.753 1.00 88.94 521 ASN A C 1
ATOM 3989 O O . ASN A 1 521 ? -10.236 34.500 -8.793 1.00 88.94 521 ASN A O 1
ATOM 3993 N N . ALA A 1 522 ? -9.991 32.422 -7.970 1.00 85.88 522 ALA A N 1
ATOM 3994 C CA . ALA A 1 522 ? -11.138 32.486 -7.086 1.00 85.88 522 ALA A CA 1
ATOM 3995 C C . ALA A 1 522 ? -10.946 33.549 -5.999 1.00 85.88 522 ALA A C 1
ATOM 3997 O O . ALA A 1 522 ? -9.868 33.743 -5.442 1.00 85.88 522 ALA A O 1
ATOM 3998 N N . ARG A 1 523 ? -12.040 34.238 -5.671 1.00 78.31 523 ARG A N 1
ATOM 3999 C CA . ARG A 1 523 ? -12.089 35.174 -4.547 1.00 78.31 523 ARG A CA 1
ATOM 4000 C C . ARG A 1 523 ? -12.771 34.496 -3.367 1.00 78.31 523 ARG A C 1
ATOM 4002 O O . ARG A 1 523 ? -13.752 33.780 -3.556 1.00 78.31 523 ARG A O 1
ATOM 4009 N N . ALA A 1 524 ? -12.269 34.750 -2.159 1.00 66.38 524 ALA A N 1
ATOM 4010 C CA . ALA A 1 524 ? -12.928 34.310 -0.934 1.00 66.38 524 ALA A CA 1
ATOM 4011 C C . ALA A 1 524 ? -14.367 34.849 -0.869 1.00 66.38 524 ALA A C 1
ATOM 4013 O O . ALA A 1 524 ? -14.629 35.989 -1.270 1.00 66.38 524 ALA A O 1
ATOM 4014 N N . TYR A 1 525 ? -15.284 34.043 -0.334 1.00 60.78 525 TYR A N 1
ATOM 4015 C CA . TYR A 1 525 ? -16.611 34.503 0.060 1.00 60.78 525 TYR A CA 1
ATOM 4016 C C . TYR A 1 525 ? -16.885 34.105 1.521 1.00 60.78 525 TYR A C 1
ATOM 4018 O O . TYR A 1 525 ? -16.979 32.906 1.795 1.00 60.78 525 TYR A O 1
ATOM 4026 N N . PRO A 1 526 ? -17.019 35.077 2.449 1.00 59.66 526 PRO A N 1
ATOM 4027 C CA . PRO A 1 526 ? -16.981 36.530 2.220 1.00 59.66 526 PRO A CA 1
ATOM 4028 C C . PRO A 1 526 ? -15.584 37.049 1.798 1.00 59.66 526 PRO A C 1
ATOM 4030 O O . PRO A 1 526 ? -14.587 36.356 2.012 1.00 59.66 526 PRO A O 1
ATOM 4033 N N . PRO A 1 527 ? -15.490 38.232 1.150 1.00 63.41 527 PRO A N 1
ATOM 4034 C CA . PRO A 1 527 ? -14.225 38.756 0.632 1.00 63.41 527 PRO A CA 1
ATOM 4035 C C . PRO A 1 527 ? -13.186 38.938 1.739 1.00 63.41 527 PRO A C 1
ATOM 4037 O O . PRO A 1 527 ? -13.486 39.514 2.783 1.00 63.41 527 PRO A O 1
ATOM 4040 N N . ALA A 1 528 ? -11.950 38.496 1.494 1.00 61.12 528 ALA A N 1
ATOM 4041 C CA . ALA A 1 528 ? -10.854 38.698 2.436 1.00 61.12 528 ALA A CA 1
ATOM 4042 C C . ALA A 1 528 ? -10.602 40.207 2.668 1.00 61.12 528 ALA A C 1
ATOM 4044 O O . ALA A 1 528 ? -10.714 40.977 1.706 1.00 61.12 528 ALA A O 1
ATOM 4045 N N . PRO A 1 529 ? -10.188 40.639 3.880 1.00 53.47 529 PRO A N 1
ATOM 4046 C CA . PRO A 1 529 ? -10.127 42.055 4.273 1.00 53.47 529 PRO A CA 1
ATOM 4047 C C . PRO A 1 529 ? -9.270 42.974 3.380 1.00 53.47 529 PRO A C 1
ATOM 4049 O O . PRO A 1 529 ? -9.384 44.191 3.484 1.00 53.47 529 PRO A O 1
ATOM 4052 N N . PHE A 1 530 ? -8.434 42.422 2.489 1.00 54.16 530 PHE A N 1
ATOM 4053 C CA . PHE A 1 530 ? -7.488 43.185 1.664 1.00 54.16 530 PHE A CA 1
ATOM 4054 C C . PHE A 1 530 ? -7.346 42.711 0.206 1.00 54.16 530 PHE A C 1
ATOM 4056 O O . PHE A 1 530 ? -6.364 43.052 -0.446 1.00 54.16 530 PHE A O 1
ATOM 4063 N N . GLY A 1 531 ? -8.284 41.920 -0.334 1.00 61.25 531 GLY A N 1
ATOM 4064 C CA . GLY A 1 531 ? -8.165 41.424 -1.720 1.00 61.25 531 GLY A CA 1
ATOM 4065 C C . GLY A 1 531 ? -6.914 40.563 -1.957 1.00 61.25 531 GLY A C 1
ATOM 4066 O O . GLY A 1 531 ? -6.349 40.576 -3.048 1.00 61.25 531 GLY A O 1
ATOM 4067 N N . GLN A 1 532 ? -6.464 39.861 -0.912 1.00 71.25 532 GLN A N 1
ATOM 4068 C CA . GLN A 1 532 ? -5.264 39.030 -0.920 1.00 71.25 532 GLN A CA 1
ATOM 4069 C C . GLN A 1 532 ? -5.368 37.943 -1.997 1.00 71.25 532 GLN A C 1
ATOM 4071 O O . GLN A 1 532 ? -6.390 37.268 -2.105 1.00 71.25 532 GLN A O 1
ATOM 4076 N N . MET A 1 533 ? -4.313 37.783 -2.798 1.00 85.19 533 MET A N 1
ATOM 4077 C CA . MET A 1 533 ? -4.270 36.748 -3.829 1.00 85.19 533 MET A CA 1
ATOM 4078 C C . MET A 1 533 ? -4.003 35.381 -3.201 1.00 85.19 533 MET A C 1
ATOM 4080 O O . MET A 1 533 ? -3.115 35.242 -2.356 1.00 85.19 533 MET A O 1
ATOM 4084 N N . THR A 1 534 ? -4.724 34.359 -3.665 1.00 90.50 534 THR A N 1
ATOM 4085 C CA . THR A 1 534 ? -4.589 32.973 -3.196 1.00 90.50 534 THR A CA 1
ATOM 4086 C C . THR A 1 534 ? -3.148 32.478 -3.309 1.00 90.50 534 THR A C 1
ATOM 4088 O O . THR A 1 534 ? -2.617 31.930 -2.346 1.00 90.50 534 THR A O 1
ATOM 4091 N N . LEU A 1 535 ? -2.475 32.764 -4.432 1.00 91.50 535 LEU A N 1
ATOM 4092 C CA . LEU A 1 535 ? -1.069 32.405 -4.641 1.00 91.50 535 LEU A CA 1
ATOM 4093 C C . LEU A 1 535 ? -0.142 33.000 -3.571 1.00 91.50 535 LEU A C 1
ATOM 4095 O O . LEU A 1 535 ? 0.717 32.297 -3.046 1.00 91.50 535 LEU A O 1
ATOM 4099 N N . THR A 1 536 ? -0.328 34.274 -3.216 1.00 90.62 536 THR A N 1
ATOM 4100 C CA . THR A 1 536 ? 0.493 34.944 -2.197 1.00 90.62 536 THR A CA 1
ATOM 4101 C C . THR A 1 536 ? 0.340 34.260 -0.844 1.00 90.62 536 THR A C 1
ATOM 4103 O O . THR A 1 536 ? 1.337 33.922 -0.216 1.00 90.62 536 THR A O 1
ATOM 4106 N N . THR A 1 537 ? -0.895 33.963 -0.430 1.00 92.12 537 THR A N 1
ATOM 4107 C CA . THR A 1 537 ? -1.136 33.228 0.819 1.00 92.12 537 THR A CA 1
ATOM 4108 C C . THR A 1 537 ? -0.547 31.822 0.776 1.00 92.12 537 THR A C 1
ATOM 4110 O O . THR A 1 537 ? 0.025 31.377 1.769 1.00 92.12 537 THR A O 1
ATOM 4113 N N . MET A 1 538 ? -0.625 31.129 -0.365 1.00 94.94 538 MET A N 1
ATOM 4114 C CA . MET A 1 538 ? 0.007 29.818 -0.505 1.00 94.94 538 MET A CA 1
ATOM 4115 C C . MET A 1 538 ? 1.527 29.889 -0.322 1.00 94.94 538 MET A C 1
ATOM 4117 O O . MET A 1 538 ? 2.086 29.086 0.424 1.00 94.94 538 MET A O 1
ATOM 4121 N N . LEU A 1 539 ? 2.184 30.874 -0.939 1.00 94.00 539 LEU A N 1
ATOM 4122 C CA . LEU A 1 539 ? 3.626 31.101 -0.814 1.00 94.00 539 LEU A CA 1
ATOM 4123 C C . LEU A 1 539 ? 4.047 31.512 0.605 1.00 94.00 539 LEU A C 1
ATOM 4125 O O . LEU A 1 539 ? 5.096 31.069 1.080 1.00 94.00 539 LEU A O 1
ATOM 4129 N N . ASP A 1 540 ? 3.230 32.299 1.306 1.00 93.19 540 ASP A N 1
ATOM 4130 C CA . ASP A 1 540 ? 3.475 32.655 2.707 1.00 93.19 540 ASP A CA 1
ATOM 4131 C C . ASP A 1 540 ? 3.436 31.409 3.609 1.00 93.19 540 ASP A C 1
ATOM 4133 O O . ASP A 1 540 ? 4.307 31.226 4.464 1.00 93.19 540 ASP A O 1
ATOM 4137 N N . LEU A 1 541 ? 2.483 30.500 3.374 1.00 95.31 541 LEU A N 1
ATOM 4138 C CA . LEU A 1 541 ? 2.330 29.259 4.142 1.00 95.31 541 LEU A CA 1
ATOM 4139 C C . LEU A 1 541 ? 3.458 28.242 3.889 1.00 95.31 541 LEU A C 1
ATOM 4141 O O . LEU A 1 541 ? 3.802 27.474 4.788 1.00 95.31 541 LEU A O 1
ATOM 4145 N N . VAL A 1 542 ? 4.128 28.286 2.731 1.00 95.62 542 VAL A N 1
ATOM 4146 C CA . VAL A 1 542 ? 5.381 27.531 2.501 1.00 95.62 542 VAL A CA 1
ATOM 4147 C C . VAL A 1 542 ? 6.484 27.958 3.478 1.00 95.62 542 VAL A C 1
ATOM 4149 O O . VAL A 1 542 ? 7.392 27.180 3.774 1.00 95.62 542 VAL A O 1
ATOM 4152 N N . ARG A 1 543 ? 6.419 29.179 4.018 1.00 93.19 543 ARG A N 1
ATOM 4153 C CA . ARG A 1 543 ? 7.387 29.716 4.987 1.00 93.19 543 ARG A CA 1
ATOM 4154 C C . ARG A 1 543 ? 6.887 29.650 6.433 1.00 93.19 543 ARG A C 1
ATOM 4156 O O . ARG A 1 543 ? 7.530 30.220 7.316 1.00 93.19 543 ARG A O 1
ATOM 4163 N N . ASP A 1 544 ? 5.781 28.948 6.685 1.00 94.75 544 ASP A N 1
ATOM 4164 C CA . ASP A 1 544 ? 5.196 28.821 8.019 1.00 94.75 544 ASP A CA 1
ATOM 4165 C C . ASP A 1 544 ? 6.165 28.181 9.032 1.00 94.75 544 ASP A C 1
ATOM 4167 O O . ASP A 1 544 ? 7.116 27.479 8.672 1.00 94.75 544 ASP A O 1
ATOM 4171 N N . LYS A 1 545 ? 5.941 28.408 10.331 1.00 91.56 545 LYS A N 1
ATOM 4172 C CA . LYS A 1 545 ? 6.763 27.808 11.395 1.00 91.56 545 LYS A CA 1
ATOM 4173 C C . LYS A 1 545 ? 6.539 26.295 11.515 1.00 91.56 545 LYS A C 1
ATOM 4175 O O . LYS A 1 545 ? 7.499 25.578 11.811 1.00 91.56 545 LYS A O 1
ATOM 4180 N N . GLY A 1 546 ? 5.318 25.818 11.274 1.00 92.19 546 GLY A N 1
ATOM 4181 C CA . GLY A 1 546 ? 4.910 24.422 11.385 1.00 92.19 546 GLY A CA 1
ATOM 4182 C C . GLY A 1 546 ? 5.313 23.572 10.180 1.00 92.19 546 GLY A C 1
ATOM 4183 O O . GLY A 1 546 ? 5.099 23.936 9.028 1.00 92.19 546 GLY A O 1
ATOM 4184 N N . GLN A 1 547 ? 5.868 22.390 10.447 1.00 92.81 547 GLN A N 1
ATOM 4185 C CA . GLN A 1 547 ? 6.399 21.499 9.408 1.00 92.81 547 GLN A CA 1
ATOM 4186 C C . GLN A 1 547 ? 5.297 20.938 8.496 1.00 92.81 547 GLN A C 1
ATOM 4188 O O . GLN A 1 547 ? 5.466 20.903 7.281 1.00 92.81 547 GLN A O 1
ATOM 4193 N N . ASN A 1 548 ? 4.151 20.560 9.075 1.00 91.12 548 ASN A N 1
ATOM 4194 C CA . ASN A 1 548 ? 3.015 20.008 8.331 1.00 91.12 548 ASN A CA 1
ATOM 4195 C C . ASN A 1 548 ? 2.390 21.038 7.383 1.00 91.12 548 ASN A C 1
ATOM 4197 O O . ASN A 1 548 ? 2.090 20.704 6.242 1.00 91.12 548 ASN A O 1
ATOM 4201 N N . MET A 1 549 ? 2.268 22.295 7.823 1.00 94.44 549 MET A N 1
ATOM 4202 C CA . MET A 1 549 ? 1.790 23.387 6.974 1.00 94.44 549 MET A CA 1
ATOM 4203 C C . MET A 1 549 ? 2.728 23.612 5.787 1.00 94.44 549 MET A C 1
ATOM 4205 O O . MET A 1 549 ? 2.274 23.619 4.644 1.00 94.44 549 MET A O 1
ATOM 4209 N N . ARG A 1 550 ? 4.042 23.728 6.041 1.00 95.44 550 ARG A N 1
ATOM 4210 C CA . ARG A 1 550 ? 5.042 23.883 4.971 1.00 95.44 550 ARG A CA 1
ATOM 4211 C C . ARG A 1 550 ? 4.971 22.739 3.961 1.00 95.44 550 ARG A C 1
ATOM 4213 O O . ARG A 1 550 ? 5.040 22.982 2.760 1.00 95.44 550 ARG A O 1
ATOM 4220 N N . LEU A 1 551 ? 4.812 21.506 4.442 1.00 94.69 551 LEU A N 1
ATOM 4221 C CA . LEU A 1 551 ? 4.684 20.315 3.604 1.00 94.69 551 LEU A CA 1
ATOM 4222 C C . LEU A 1 551 ? 3.396 20.339 2.763 1.00 94.69 551 LEU A C 1
ATOM 4224 O O . LEU A 1 551 ? 3.453 20.080 1.561 1.00 94.69 551 LEU A O 1
ATOM 4228 N N . ALA A 1 552 ? 2.249 20.670 3.366 1.00 94.62 552 ALA A N 1
ATOM 4229 C CA . ALA A 1 552 ? 0.966 20.768 2.669 1.00 94.62 552 ALA A CA 1
ATOM 4230 C C . ALA A 1 552 ? 0.988 21.874 1.600 1.00 94.62 552 ALA A C 1
ATOM 4232 O O . ALA A 1 552 ? 0.598 21.639 0.458 1.00 94.62 552 ALA A O 1
ATOM 4233 N N . ALA A 1 553 ? 1.530 23.048 1.935 1.00 96.44 553 ALA A N 1
ATOM 4234 C CA . ALA A 1 553 ? 1.683 24.162 1.005 1.00 96.44 553 ALA A CA 1
ATOM 4235 C C . ALA A 1 553 ? 2.638 23.826 -0.156 1.00 96.44 553 ALA A C 1
ATOM 4237 O O . ALA A 1 553 ? 2.324 24.101 -1.314 1.00 96.44 553 ALA A O 1
ATOM 4238 N N . ALA A 1 554 ? 3.774 23.178 0.132 1.00 96.44 554 ALA A N 1
ATOM 4239 C CA . ALA A 1 554 ? 4.715 22.734 -0.895 1.00 96.44 554 ALA A CA 1
ATOM 4240 C C . ALA A 1 554 ? 4.107 21.661 -1.815 1.00 96.44 554 ALA A C 1
ATOM 4242 O O . ALA A 1 554 ? 4.318 21.718 -3.025 1.00 96.44 554 ALA A O 1
ATOM 4243 N N . THR A 1 555 ? 3.315 20.730 -1.268 1.00 96.19 555 THR A N 1
ATOM 4244 C CA . THR A 1 555 ? 2.567 19.733 -2.060 1.00 96.19 555 THR A CA 1
ATOM 4245 C C . THR A 1 555 ? 1.597 20.430 -3.015 1.00 96.19 555 THR A C 1
ATOM 4247 O O . THR A 1 555 ? 1.608 20.165 -4.214 1.00 96.19 555 THR A O 1
ATOM 4250 N N . CYS A 1 556 ? 0.804 21.372 -2.496 1.00 96.12 556 CYS A N 1
ATOM 4251 C CA . CYS A 1 556 ? -0.194 22.099 -3.274 1.00 96.12 556 CYS A CA 1
ATOM 4252 C C . CYS A 1 556 ? 0.439 22.863 -4.441 1.00 96.12 556 CYS A C 1
ATOM 4254 O O . CYS A 1 556 ? -0.001 22.732 -5.581 1.00 96.12 556 CYS A O 1
ATOM 4256 N N . LEU A 1 557 ? 1.492 23.638 -4.173 1.00 95.44 557 LEU A N 1
ATOM 4257 C CA . LEU A 1 557 ? 2.164 24.429 -5.204 1.00 95.44 557 LEU A CA 1
ATOM 4258 C C . LEU A 1 557 ? 2.932 23.565 -6.207 1.00 95.44 557 LEU A C 1
ATOM 4260 O O . LEU A 1 557 ? 2.983 23.928 -7.377 1.00 95.44 557 LEU A O 1
ATOM 4264 N N . THR A 1 558 ? 3.470 22.417 -5.785 1.00 94.31 558 THR A N 1
ATOM 4265 C CA . THR A 1 558 ? 4.071 21.438 -6.707 1.00 94.31 558 THR A CA 1
ATOM 4266 C C . THR A 1 558 ? 3.022 20.902 -7.680 1.00 94.31 558 THR A C 1
ATOM 4268 O O . THR A 1 558 ? 3.269 20.872 -8.881 1.00 94.31 558 THR A O 1
ATOM 4271 N N . ASN A 1 559 ? 1.825 20.564 -7.194 1.00 94.44 559 ASN A N 1
ATOM 4272 C CA . ASN A 1 559 ? 0.741 20.061 -8.042 1.00 94.44 559 ASN A CA 1
ATOM 4273 C C . ASN A 1 559 ? 0.199 21.126 -9.002 1.00 94.44 559 ASN A C 1
ATOM 4275 O O . ASN A 1 559 ? -0.030 20.820 -10.167 1.00 94.44 559 ASN A O 1
ATOM 4279 N N . ILE A 1 560 ? 0.046 22.373 -8.542 1.00 93.75 560 ILE A N 1
ATOM 4280 C CA . ILE A 1 560 ? -0.355 23.498 -9.405 1.00 93.75 560 ILE A CA 1
ATOM 4281 C C . ILE A 1 560 ? 0.718 23.776 -10.468 1.00 93.75 560 ILE A C 1
ATOM 4283 O O . ILE A 1 560 ? 0.384 24.054 -11.617 1.00 93.75 560 ILE A O 1
ATOM 4287 N N . TYR A 1 561 ? 2.000 23.699 -10.101 1.00 92.12 561 TYR A N 1
ATOM 4288 C CA . TYR A 1 561 ? 3.103 23.866 -11.046 1.00 92.12 561 TYR A CA 1
ATOM 4289 C C . TYR A 1 561 ? 3.113 22.758 -12.107 1.00 92.12 561 TYR A C 1
ATOM 4291 O O . TYR A 1 561 ? 3.167 23.073 -13.289 1.00 92.12 561 TYR A O 1
ATOM 4299 N N . ARG A 1 562 ? 2.951 21.489 -11.703 1.00 91.44 562 ARG A N 1
ATOM 4300 C CA . ARG A 1 562 ? 2.836 20.334 -12.616 1.00 91.44 562 ARG A CA 1
ATOM 4301 C C . ARG A 1 562 ? 1.585 20.349 -13.501 1.00 91.44 562 ARG A C 1
ATOM 4303 O O . ARG A 1 562 ? 1.519 19.585 -14.451 1.00 91.44 562 ARG A O 1
ATOM 4310 N N . ALA A 1 563 ? 0.586 21.168 -13.183 1.00 91.81 563 ALA A N 1
ATOM 4311 C CA . ALA A 1 563 ? -0.597 21.357 -14.019 1.00 91.81 563 ALA A CA 1
ATOM 4312 C C . ALA A 1 563 ? -0.388 22.411 -15.129 1.00 91.81 563 ALA A C 1
ATOM 4314 O O . ALA A 1 563 ? -1.364 22.842 -15.738 1.00 91.81 563 ALA A O 1
ATOM 4315 N N . ASP A 1 564 ? 0.851 22.875 -15.350 1.00 89.31 564 ASP A N 1
ATOM 4316 C CA . ASP A 1 564 ? 1.243 23.843 -16.387 1.00 89.31 564 ASP A CA 1
ATOM 4317 C C . ASP A 1 564 ? 0.494 25.185 -16.322 1.00 89.31 564 ASP A C 1
ATOM 4319 O O . ASP A 1 564 ? 0.213 25.856 -17.321 1.00 89.31 564 ASP A O 1
ATOM 4323 N N . VAL A 1 565 ? 0.161 25.617 -15.102 1.00 89.00 565 VAL A N 1
ATOM 4324 C CA . VAL A 1 565 ? -0.495 26.914 -14.867 1.00 89.00 565 VAL A CA 1
ATOM 4325 C C . VAL A 1 565 ? 0.497 28.074 -14.976 1.00 89.00 565 VAL A C 1
ATOM 4327 O O . VAL A 1 565 ? 0.119 29.175 -15.384 1.00 89.00 565 VAL A O 1
ATOM 4330 N N . PHE A 1 566 ? 1.758 27.837 -14.609 1.00 86.62 566 PHE A N 1
ATOM 4331 C CA . PHE A 1 566 ? 2.836 28.823 -14.635 1.00 86.62 566 PHE A CA 1
ATOM 4332 C C . PHE A 1 566 ? 3.811 28.542 -15.786 1.00 86.62 566 PHE A C 1
ATOM 4334 O O . PHE A 1 566 ? 4.015 27.381 -16.129 1.00 86.62 566 PHE A O 1
ATOM 4341 N N . PRO A 1 567 ? 4.470 29.569 -16.352 1.00 77.69 567 PRO A N 1
ATOM 4342 C CA . PRO A 1 567 ? 5.561 29.347 -17.295 1.00 77.69 567 PRO A CA 1
ATOM 4343 C C . PRO A 1 567 ? 6.765 28.694 -16.597 1.00 77.69 567 PRO A C 1
ATOM 4345 O O . PRO A 1 567 ? 7.110 29.059 -15.471 1.00 77.69 567 PRO A O 1
ATOM 4348 N N . GLU A 1 568 ? 7.433 27.760 -17.274 1.00 71.50 568 GLU A N 1
ATOM 4349 C CA . GLU A 1 568 ? 8.650 27.119 -16.771 1.00 71.50 568 GLU A CA 1
ATOM 4350 C C . GLU A 1 568 ? 9.917 27.929 -17.132 1.00 71.50 568 GLU A C 1
ATOM 4352 O O . GLU A 1 568 ? 10.096 28.286 -18.299 1.00 71.50 568 GLU A O 1
ATOM 4357 N N . PRO A 1 569 ? 10.835 28.195 -16.174 1.00 70.50 569 PRO A N 1
ATOM 4358 C CA . PRO A 1 569 ? 10.730 27.958 -14.731 1.00 70.50 569 PRO A CA 1
ATOM 4359 C C . PRO A 1 569 ? 9.989 29.094 -14.004 1.00 70.50 569 PRO A C 1
ATOM 4361 O O . PRO A 1 569 ? 10.265 30.276 -14.221 1.00 70.50 569 PRO A O 1
ATOM 4364 N N . PHE A 1 570 ? 9.108 28.747 -13.062 1.00 83.38 570 PHE A N 1
ATOM 4365 C CA . PHE A 1 570 ? 8.442 29.741 -12.220 1.00 83.38 570 PHE A CA 1
ATOM 4366 C C . PHE A 1 570 ? 9.334 30.098 -11.020 1.00 83.38 570 PHE A C 1
ATOM 4368 O O . PHE A 1 570 ? 9.666 29.241 -10.199 1.00 83.38 570 PHE A O 1
ATOM 4375 N N . SER A 1 571 ? 9.742 31.368 -10.909 1.00 86.88 571 SER A N 1
ATOM 4376 C CA . SER A 1 571 ? 10.778 31.803 -9.957 1.00 86.88 571 SER A CA 1
ATOM 4377 C C . SER A 1 571 ? 10.452 31.483 -8.500 1.00 86.88 571 SER A C 1
ATOM 4379 O O . SER A 1 571 ? 11.349 31.120 -7.745 1.00 86.88 571 SER A O 1
ATOM 4381 N N . ASP A 1 572 ? 9.184 31.568 -8.095 1.00 88.44 572 ASP A N 1
ATOM 4382 C CA . ASP A 1 572 ? 8.791 31.295 -6.709 1.00 88.44 572 ASP A CA 1
ATOM 4383 C C . ASP A 1 572 ? 8.907 29.807 -6.345 1.00 88.44 572 ASP A C 1
ATOM 4385 O O . ASP A 1 572 ? 9.236 29.469 -5.206 1.00 88.44 572 ASP A O 1
ATOM 4389 N N . ILE A 1 573 ? 8.729 28.899 -7.307 1.00 90.94 573 ILE A N 1
ATOM 4390 C CA . ILE A 1 573 ? 8.957 27.464 -7.087 1.00 90.94 573 ILE A CA 1
ATOM 4391 C C . ILE A 1 573 ? 10.436 27.209 -6.788 1.00 90.94 573 ILE A C 1
ATOM 4393 O O . ILE A 1 573 ? 10.768 26.545 -5.803 1.00 90.94 573 ILE A O 1
ATOM 4397 N N . VAL A 1 574 ? 11.323 27.800 -7.591 1.00 90.00 574 VAL A N 1
ATOM 4398 C CA . VAL A 1 574 ? 12.779 27.653 -7.454 1.00 90.00 574 VAL A CA 1
ATOM 4399 C C . VAL A 1 574 ? 13.301 28.328 -6.183 1.00 90.00 574 VAL A C 1
ATOM 4401 O O . VAL A 1 574 ? 14.136 27.761 -5.483 1.00 90.00 574 VAL A O 1
ATOM 4404 N N . LEU A 1 575 ? 12.819 29.531 -5.865 1.00 90.94 575 LEU A N 1
ATOM 4405 C CA . LEU A 1 575 ? 13.359 30.355 -4.779 1.00 90.94 575 LEU A CA 1
ATOM 4406 C C . LEU A 1 575 ? 12.680 30.120 -3.423 1.00 90.94 575 LEU A C 1
ATOM 4408 O O . LEU A 1 575 ? 13.231 30.519 -2.396 1.00 90.94 575 LEU A O 1
ATOM 4412 N N . VAL A 1 576 ? 11.491 29.506 -3.395 1.00 93.69 576 VAL A N 1
ATOM 4413 C CA . VAL A 1 576 ? 10.699 29.342 -2.164 1.00 93.69 576 VAL A CA 1
ATOM 4414 C C . VAL A 1 576 ? 10.352 27.884 -1.891 1.00 93.69 576 VAL A C 1
ATOM 4416 O O . VAL A 1 576 ? 10.689 27.378 -0.821 1.00 93.69 576 VAL A O 1
ATOM 4419 N N . VAL A 1 577 ? 9.703 27.195 -2.833 1.00 95.12 577 VAL A N 1
ATOM 4420 C CA . VAL A 1 577 ? 9.201 25.827 -2.601 1.00 95.12 577 VAL A CA 1
ATOM 4421 C C . VAL A 1 577 ? 10.346 24.825 -2.484 1.00 95.12 577 VAL A C 1
ATOM 4423 O O . VAL A 1 577 ? 10.421 24.093 -1.494 1.00 95.12 577 VAL A O 1
ATOM 4426 N N . LEU A 1 578 ? 11.273 24.828 -3.443 1.00 94.88 578 LEU A N 1
ATOM 4427 C CA . LEU A 1 578 ? 12.399 23.897 -3.465 1.00 94.88 578 LEU A CA 1
ATOM 4428 C C . LEU A 1 578 ? 13.307 24.029 -2.216 1.00 94.88 578 LEU A C 1
ATOM 4430 O O . LEU A 1 578 ? 13.528 23.013 -1.550 1.00 94.88 578 LEU A O 1
ATOM 4434 N N . PRO A 1 579 ? 13.768 25.230 -1.800 1.00 95.19 579 PRO A N 1
ATOM 4435 C CA . PRO A 1 579 ? 14.544 25.390 -0.568 1.00 95.19 579 PRO A CA 1
ATOM 4436 C C . PRO A 1 579 ? 13.794 24.941 0.689 1.00 95.19 579 PRO A C 1
ATOM 4438 O O . PRO A 1 579 ? 14.398 24.362 1.597 1.00 95.19 579 PRO A O 1
ATOM 4441 N N . THR A 1 580 ? 12.478 25.166 0.750 1.00 95.75 580 THR A N 1
ATOM 4442 C CA . THR A 1 580 ? 11.658 24.688 1.867 1.00 95.75 580 THR A CA 1
ATOM 4443 C C . THR A 1 580 ? 11.594 23.165 1.909 1.00 95.75 580 THR A C 1
ATOM 4445 O O . THR A 1 580 ? 11.762 22.598 2.988 1.00 95.75 580 THR A O 1
ATOM 4448 N N . LEU A 1 581 ? 11.410 22.488 0.771 1.00 95.62 581 LEU A N 1
ATOM 4449 C CA . LEU A 1 581 ? 11.443 21.022 0.718 1.00 95.62 581 LEU A CA 1
ATOM 4450 C C . LEU A 1 581 ? 12.797 20.489 1.202 1.00 95.62 581 LEU A C 1
ATOM 4452 O O . LEU A 1 581 ? 12.837 19.597 2.045 1.00 95.62 581 LEU A O 1
ATOM 4456 N N . ILE A 1 582 ? 13.905 21.094 0.765 1.00 94.50 582 ILE A N 1
ATOM 4457 C CA . ILE A 1 582 ? 15.260 20.722 1.209 1.00 94.50 582 ILE A CA 1
ATOM 4458 C C . ILE A 1 582 ? 15.438 20.933 2.716 1.00 94.50 582 ILE A C 1
ATOM 4460 O O . ILE A 1 582 ? 16.088 20.129 3.386 1.00 94.50 582 ILE A O 1
ATOM 4464 N N . LYS A 1 583 ? 14.855 21.995 3.278 1.00 94.06 583 LYS A N 1
ATOM 4465 C CA . LYS A 1 583 ? 14.854 22.216 4.726 1.00 94.06 583 LYS A CA 1
ATOM 4466 C C . LYS A 1 583 ? 14.041 21.143 5.454 1.00 94.06 583 LYS A C 1
ATOM 4468 O O . LYS A 1 583 ? 14.539 20.595 6.429 1.00 94.06 583 LYS A O 1
ATOM 4473 N N . LEU A 1 584 ? 12.846 20.808 4.961 1.00 94.25 584 LEU A N 1
ATOM 4474 C CA . LEU A 1 584 ? 11.981 19.767 5.531 1.00 94.25 584 LEU A CA 1
ATOM 4475 C C . LEU A 1 584 ? 12.656 18.387 5.538 1.00 94.25 584 LEU A C 1
ATOM 4477 O O . LEU A 1 584 ? 12.505 17.651 6.508 1.00 94.25 584 LEU A O 1
ATOM 4481 N N . LEU A 1 585 ? 13.458 18.066 4.516 1.00 92.00 585 LEU A N 1
ATOM 4482 C CA . LEU A 1 585 ? 14.279 16.849 4.476 1.00 92.00 585 LEU A CA 1
ATOM 4483 C C . LEU A 1 585 ? 15.264 16.759 5.662 1.00 92.00 585 LEU A C 1
ATOM 4485 O O . LEU A 1 585 ? 15.549 15.675 6.161 1.00 92.00 585 LEU A O 1
ATOM 4489 N N . LYS A 1 586 ? 15.780 17.894 6.144 1.00 89.75 586 LYS A N 1
ATOM 4490 C CA . LYS A 1 586 ? 16.788 17.947 7.218 1.00 89.75 586 LYS A CA 1
ATOM 4491 C C . LYS A 1 586 ? 16.188 17.957 8.627 1.00 89.75 586 LYS A C 1
ATOM 4493 O O . LYS A 1 586 ? 16.942 17.956 9.594 1.00 89.75 586 LYS A O 1
ATOM 4498 N N . GLU A 1 587 ? 14.868 18.028 8.758 1.00 89.69 587 GLU A N 1
ATOM 4499 C CA . GLU A 1 587 ? 14.194 18.141 10.051 1.00 89.69 587 GLU A CA 1
ATOM 4500 C C . GLU A 1 587 ? 13.815 16.762 10.616 1.00 89.69 587 GLU A C 1
ATOM 4502 O O . GLU A 1 587 ? 13.390 15.876 9.876 1.00 89.69 587 GLU A O 1
ATOM 4507 N N . ASP A 1 588 ? 13.930 16.590 11.938 1.00 81.69 588 ASP A N 1
A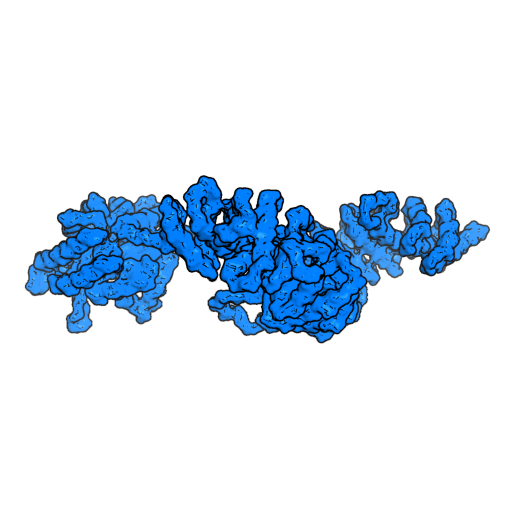TOM 4508 C CA . ASP A 1 588 ? 13.672 15.324 12.644 1.00 81.69 588 ASP A CA 1
ATOM 4509 C C . ASP A 1 588 ? 12.170 15.058 12.836 1.00 81.69 588 ASP A C 1
ATOM 4511 O O . ASP A 1 588 ? 11.630 15.089 13.945 1.00 81.69 588 ASP A O 1
ATOM 4515 N N . ASN A 1 589 ? 11.464 14.815 11.735 1.00 85.38 589 ASN A N 1
ATOM 4516 C CA . ASN A 1 589 ? 10.069 14.392 11.753 1.00 85.38 589 ASN A CA 1
ATOM 4517 C C . ASN A 1 589 ? 9.842 13.299 10.713 1.00 85.38 589 ASN A C 1
ATOM 4519 O O . ASN A 1 589 ? 9.866 13.554 9.511 1.00 85.38 589 ASN A O 1
ATOM 4523 N N . THR A 1 590 ? 9.563 12.084 11.182 1.00 81.69 590 THR A N 1
ATOM 4524 C CA . THR A 1 590 ? 9.431 10.909 10.317 1.00 81.69 590 THR A CA 1
ATOM 4525 C C . THR A 1 590 ? 8.295 11.044 9.301 1.00 81.69 590 THR A C 1
ATOM 4527 O O . THR A 1 590 ? 8.477 10.660 8.154 1.00 81.69 590 THR A O 1
ATOM 4530 N N . GLN A 1 591 ? 7.156 11.655 9.658 1.00 83.31 591 GLN A N 1
ATOM 4531 C CA . GLN A 1 591 ? 6.040 11.850 8.715 1.00 83.31 591 GLN A CA 1
ATOM 4532 C C . GLN A 1 591 ? 6.402 12.832 7.594 1.00 83.31 591 GLN A C 1
ATOM 4534 O O . GLN A 1 591 ? 5.992 12.667 6.445 1.00 83.31 591 GLN A O 1
ATOM 4539 N N . VAL A 1 592 ? 7.182 13.859 7.932 1.00 87.12 592 VAL A N 1
ATOM 4540 C CA . VAL A 1 592 ? 7.683 14.840 6.966 1.00 87.12 592 VAL A CA 1
ATOM 4541 C C . VAL A 1 592 ? 8.756 14.209 6.084 1.00 87.12 592 VAL A C 1
ATOM 4543 O O . VAL A 1 592 ? 8.676 14.329 4.866 1.00 87.12 592 VAL A O 1
ATOM 4546 N N . GLN A 1 593 ? 9.711 13.490 6.676 1.00 88.06 593 GLN A N 1
ATOM 4547 C CA . GLN A 1 593 ? 10.768 12.774 5.957 1.00 88.06 593 GLN A CA 1
ATOM 4548 C C . GLN A 1 593 ? 10.221 11.660 5.059 1.00 88.06 593 GLN A C 1
ATOM 4550 O O . GLN A 1 593 ? 10.837 11.333 4.050 1.00 88.06 593 GLN A O 1
ATOM 4555 N N . GLU A 1 594 ? 9.057 11.099 5.386 1.00 90.00 594 GLU A N 1
ATOM 4556 C CA . GLU A 1 594 ? 8.363 10.143 4.531 1.00 90.00 594 GLU A CA 1
ATOM 4557 C C . GLU A 1 594 ? 7.824 10.829 3.268 1.00 90.00 594 GLU A C 1
ATOM 4559 O O . GLU A 1 594 ? 8.030 10.335 2.166 1.00 90.00 594 GLU A O 1
ATOM 4564 N N . ARG A 1 595 ? 7.166 11.988 3.392 1.00 92.19 595 ARG A N 1
ATOM 4565 C CA . ARG A 1 595 ? 6.449 12.635 2.275 1.00 92.19 595 ARG A CA 1
ATOM 4566 C C . ARG A 1 595 ? 7.295 13.606 1.449 1.00 92.19 595 ARG A C 1
ATOM 4568 O O . ARG A 1 595 ? 7.096 13.701 0.240 1.00 92.19 595 ARG A O 1
ATOM 4575 N N . ALA A 1 596 ? 8.222 14.332 2.072 1.00 95.38 596 ALA A N 1
ATOM 4576 C CA . ALA A 1 596 ? 9.010 15.378 1.416 1.00 95.38 596 ALA A CA 1
ATOM 4577 C C . ALA A 1 596 ? 9.847 14.883 0.216 1.00 95.38 596 ALA A C 1
ATOM 4579 O O . ALA A 1 596 ? 9.851 15.584 -0.800 1.00 95.38 596 ALA A O 1
ATOM 4580 N N . PRO A 1 597 ? 10.501 13.699 0.255 1.00 96.38 597 PRO A N 1
ATOM 4581 C CA . PRO A 1 597 ? 11.222 13.186 -0.908 1.00 96.38 597 PRO A CA 1
ATOM 4582 C C . PRO A 1 597 ? 10.308 12.946 -2.111 1.00 96.38 597 PRO A C 1
ATOM 4584 O O . PRO A 1 597 ? 10.686 13.260 -3.234 1.00 96.38 597 PRO A O 1
ATOM 4587 N N . LEU A 1 598 ? 9.089 12.447 -1.889 1.00 95.31 598 LEU A N 1
ATOM 4588 C CA . LEU A 1 598 ? 8.153 12.171 -2.978 1.00 95.31 598 LEU A CA 1
ATOM 4589 C C . LEU A 1 598 ? 7.695 13.464 -3.666 1.00 95.31 598 LEU A C 1
ATOM 4591 O O . LEU A 1 598 ? 7.745 13.550 -4.885 1.00 95.31 598 LEU A O 1
ATOM 4595 N N . ILE A 1 599 ? 7.370 14.503 -2.889 1.00 95.56 599 ILE A N 1
ATOM 4596 C CA . ILE A 1 599 ? 7.020 15.826 -3.438 1.00 95.56 599 ILE A CA 1
ATOM 4597 C C . ILE A 1 599 ? 8.198 16.406 -4.231 1.00 95.56 599 ILE A C 1
ATOM 4599 O O . ILE A 1 599 ? 8.012 17.000 -5.289 1.00 95.56 599 ILE A O 1
ATOM 4603 N N . MET A 1 600 ? 9.428 16.216 -3.744 1.00 96.12 600 MET A N 1
ATOM 4604 C CA . MET A 1 600 ? 10.626 16.621 -4.477 1.00 96.12 600 MET A CA 1
ATOM 4605 C C . MET A 1 600 ? 10.796 15.841 -5.782 1.00 96.12 600 MET A C 1
ATOM 4607 O O . MET A 1 600 ? 11.190 16.438 -6.779 1.00 96.12 600 MET A O 1
ATOM 4611 N N . ALA A 1 601 ? 10.496 14.541 -5.793 1.00 96.56 601 ALA A N 1
ATOM 4612 C CA . ALA A 1 601 ? 10.514 13.734 -7.007 1.00 96.56 601 ALA A CA 1
ATOM 4613 C C . ALA A 1 601 ? 9.513 14.276 -8.034 1.00 96.56 601 ALA A C 1
ATOM 4615 O O . ALA A 1 601 ? 9.898 14.544 -9.170 1.00 96.56 601 ALA A O 1
ATOM 4616 N N . ASP A 1 602 ? 8.269 14.515 -7.612 1.00 93.88 602 ASP A N 1
ATOM 4617 C CA . ASP A 1 602 ? 7.216 15.074 -8.463 1.00 93.88 602 ASP A CA 1
ATOM 4618 C C . ASP A 1 602 ? 7.624 16.446 -9.013 1.00 93.88 602 ASP A C 1
ATOM 4620 O O . ASP A 1 602 ? 7.418 16.737 -10.187 1.00 93.88 602 ASP A O 1
ATOM 4624 N N . LEU A 1 603 ? 8.284 17.276 -8.210 1.00 93.62 603 LEU A N 1
ATOM 4625 C CA . LEU A 1 603 ? 8.709 18.602 -8.642 1.00 93.62 603 LEU A CA 1
ATOM 4626 C C . LEU A 1 603 ? 9.776 18.588 -9.758 1.00 93.62 603 LEU A C 1
ATOM 4628 O O . LEU A 1 603 ? 9.854 19.541 -10.530 1.00 93.62 603 LEU A O 1
ATOM 4632 N N . VAL A 1 604 ? 10.616 17.548 -9.838 1.00 93.94 604 VAL A N 1
ATOM 4633 C CA . VAL A 1 604 ? 11.831 17.550 -10.687 1.00 93.94 604 VAL A CA 1
ATOM 4634 C C . VAL A 1 604 ? 11.853 16.488 -11.789 1.00 93.94 604 VAL A C 1
ATOM 4636 O O . VAL A 1 604 ? 12.671 16.588 -12.703 1.00 93.94 604 VAL A O 1
ATOM 4639 N N . LYS A 1 605 ? 11.015 15.446 -11.708 1.00 88.06 605 LYS A N 1
ATOM 4640 C CA . LYS A 1 605 ? 11.120 14.242 -12.553 1.00 88.06 605 LYS A CA 1
ATOM 4641 C C . LYS A 1 605 ? 11.128 14.550 -14.052 1.00 88.06 605 LYS A C 1
ATOM 4643 O O . LYS A 1 605 ? 11.919 13.954 -14.777 1.00 88.06 605 LYS A O 1
ATOM 4648 N N . ASP A 1 606 ? 10.321 15.517 -14.475 1.00 83.81 606 ASP A N 1
ATOM 4649 C CA . ASP A 1 606 ? 10.033 15.778 -15.889 1.00 83.81 606 ASP A CA 1
ATOM 4650 C C . ASP A 1 606 ? 10.622 17.116 -16.384 1.00 83.81 606 ASP A C 1
ATOM 4652 O O . ASP A 1 606 ? 10.342 17.548 -17.495 1.00 83.81 606 ASP A O 1
ATOM 4656 N N . SER A 1 607 ? 11.471 17.766 -15.577 1.00 89.31 607 SER A N 1
ATOM 4657 C CA . SER A 1 607 ? 12.026 19.088 -15.881 1.00 89.31 607 SER A CA 1
ATOM 4658 C C . SER A 1 607 ? 13.543 19.127 -15.694 1.00 89.31 607 SER A C 1
ATOM 4660 O O . SER A 1 607 ? 14.072 19.033 -14.581 1.00 89.31 607 SER A O 1
ATOM 4662 N N . GLU A 1 608 ? 14.272 19.322 -16.796 1.00 91.38 608 GLU A N 1
ATOM 4663 C CA . GLU A 1 608 ? 15.725 19.506 -16.745 1.00 91.38 608 GLU A CA 1
ATOM 4664 C C . GLU A 1 608 ? 16.101 20.784 -15.971 1.00 91.38 608 GLU A C 1
ATOM 4666 O O . GLU A 1 608 ? 17.083 20.797 -15.219 1.00 91.38 608 GLU A O 1
ATOM 4671 N N . THR A 1 609 ? 15.302 21.849 -16.108 1.00 91.38 609 THR A N 1
ATOM 4672 C CA . THR A 1 609 ? 15.543 23.121 -15.413 1.00 91.38 609 THR A CA 1
ATOM 4673 C C . THR A 1 609 ? 15.403 22.964 -13.897 1.00 91.38 609 THR A C 1
ATOM 4675 O O . THR A 1 609 ? 16.273 23.424 -13.150 1.00 91.38 609 THR A O 1
ATOM 4678 N N . MET A 1 610 ? 14.389 22.227 -13.436 1.00 92.94 610 MET A N 1
ATOM 4679 C CA . MET A 1 610 ? 14.181 21.933 -12.019 1.00 92.94 610 MET A CA 1
ATOM 4680 C C . MET A 1 610 ? 15.212 20.949 -11.463 1.00 92.94 610 MET A C 1
ATOM 4682 O O . MET A 1 610 ? 15.636 21.113 -10.319 1.00 92.94 610 MET A O 1
ATOM 4686 N N . GLN A 1 611 ? 15.694 19.981 -12.252 1.00 94.19 611 GLN A N 1
ATOM 4687 C CA . GLN A 1 611 ? 16.818 19.125 -11.840 1.00 94.19 611 GLN A CA 1
ATOM 4688 C C . GLN A 1 611 ? 18.096 19.938 -11.619 1.00 94.19 611 GLN A C 1
ATOM 4690 O O . GLN A 1 611 ? 18.790 19.729 -10.622 1.00 94.19 611 GLN A O 1
ATOM 4695 N N . LYS A 1 612 ? 18.382 20.903 -12.502 1.00 94.25 612 LYS A N 1
ATOM 4696 C CA . LYS A 1 612 ? 19.503 21.832 -12.319 1.00 94.25 612 LYS A CA 1
ATOM 4697 C C . LYS A 1 612 ? 19.328 22.677 -11.052 1.00 94.25 612 LYS A C 1
ATOM 4699 O O . LYS A 1 612 ? 20.266 22.772 -10.265 1.00 94.25 612 LYS A O 1
ATOM 4704 N N . ALA A 1 613 ? 18.139 23.232 -10.816 1.00 94.19 613 ALA A N 1
ATOM 4705 C CA . ALA A 1 613 ? 17.859 23.993 -9.599 1.00 94.19 613 ALA A CA 1
ATOM 4706 C C . ALA A 1 613 ? 18.024 23.139 -8.326 1.00 94.19 613 ALA A C 1
ATOM 4708 O O . ALA A 1 613 ? 18.614 23.589 -7.345 1.00 94.19 613 ALA A O 1
ATOM 4709 N N . ALA A 1 614 ? 17.555 21.887 -8.341 1.00 94.69 614 ALA A N 1
ATOM 4710 C CA . ALA A 1 614 ? 17.709 20.947 -7.230 1.00 94.69 614 ALA A CA 1
ATOM 4711 C C . ALA A 1 614 ? 19.181 20.596 -6.957 1.00 94.69 614 ALA A C 1
ATOM 4713 O O . ALA A 1 614 ? 19.590 20.512 -5.796 1.00 94.69 614 ALA A O 1
ATOM 4714 N N . PHE A 1 615 ? 19.981 20.431 -8.012 1.00 95.00 615 PHE A N 1
ATOM 4715 C CA . PHE A 1 615 ? 21.429 20.260 -7.915 1.00 95.00 615 PHE A CA 1
ATOM 4716 C C . PHE A 1 615 ? 22.106 21.477 -7.268 1.00 95.00 615 PHE A C 1
ATOM 4718 O O . PHE A 1 615 ? 22.835 21.319 -6.291 1.00 95.00 615 PHE A O 1
ATOM 4725 N N . GLU A 1 616 ? 21.820 22.689 -7.755 1.00 94.38 616 GLU A N 1
ATOM 4726 C CA . GLU A 1 616 ? 22.401 23.937 -7.235 1.00 94.38 616 GLU A CA 1
ATOM 4727 C C . GLU A 1 616 ? 21.989 24.230 -5.781 1.00 94.38 616 GLU A C 1
ATOM 4729 O O . GLU A 1 616 ? 22.730 24.881 -5.047 1.00 94.38 616 GLU A O 1
ATOM 4734 N N . ALA A 1 617 ? 20.832 23.723 -5.346 1.00 93.50 617 ALA A N 1
ATOM 4735 C CA . ALA A 1 617 ? 20.306 23.903 -3.994 1.00 93.50 617 ALA A CA 1
ATOM 4736 C C . ALA A 1 617 ? 20.735 22.811 -2.985 1.00 93.50 617 ALA A C 1
ATOM 4738 O O . ALA A 1 617 ? 20.244 22.803 -1.854 1.00 93.50 617 ALA A O 1
ATOM 4739 N N . ASP A 1 618 ? 21.626 21.885 -3.360 1.00 94.38 618 ASP A N 1
ATOM 4740 C CA . ASP A 1 618 ? 22.061 20.745 -2.534 1.00 94.38 618 ASP A CA 1
ATOM 4741 C C . ASP A 1 618 ? 20.919 19.789 -2.117 1.00 94.38 618 ASP A C 1
ATOM 4743 O O . ASP A 1 618 ? 20.903 19.219 -1.010 1.00 94.38 618 ASP A O 1
ATOM 4747 N N . ALA A 1 619 ? 19.965 19.543 -3.021 1.00 96.12 619 ALA A N 1
ATOM 4748 C CA . ALA A 1 619 ? 18.931 18.531 -2.810 1.00 96.12 619 ALA A CA 1
ATOM 4749 C C . ALA A 1 619 ? 19.526 17.113 -2.711 1.00 96.12 619 ALA A C 1
ATOM 4751 O O . ALA A 1 619 ? 19.176 16.355 -1.805 1.00 96.12 619 ALA A O 1
ATOM 4752 N N . ILE A 1 620 ? 20.477 16.767 -3.590 1.00 97.06 620 ILE A N 1
ATOM 4753 C CA . ILE A 1 620 ? 21.077 15.423 -3.666 1.00 97.06 620 ILE A CA 1
ATOM 4754 C C . ILE A 1 620 ? 21.839 15.055 -2.382 1.00 97.06 620 ILE A C 1
ATOM 4756 O O . ILE A 1 620 ? 21.554 13.988 -1.833 1.00 97.06 620 ILE A O 1
ATOM 4760 N N . PRO A 1 621 ? 22.739 15.900 -1.830 1.00 97.06 621 PRO A N 1
ATOM 4761 C CA . PRO A 1 621 ? 23.358 15.623 -0.534 1.00 97.06 621 PRO A CA 1
ATOM 4762 C C . PRO A 1 621 ? 22.339 15.432 0.596 1.00 97.06 621 PRO A C 1
ATOM 4764 O O . PRO A 1 621 ? 22.523 14.574 1.459 1.00 97.06 621 PRO A O 1
ATOM 4767 N N . SER A 1 622 ? 21.249 16.205 0.589 1.00 95.62 622 SER A N 1
ATOM 4768 C CA . SER A 1 622 ? 20.203 16.124 1.615 1.00 95.62 622 SER A CA 1
ATOM 4769 C C . SER A 1 622 ? 19.445 14.792 1.549 1.00 95.62 622 SER A C 1
ATOM 4771 O O . SER A 1 622 ? 19.298 14.120 2.569 1.00 95.62 622 SER A O 1
ATOM 4773 N N . LEU A 1 623 ? 19.048 14.363 0.346 1.00 96.44 623 LEU A N 1
ATOM 4774 C CA . LEU A 1 623 ? 18.420 13.058 0.106 1.00 96.44 623 LEU A CA 1
ATOM 4775 C C . LEU A 1 623 ? 19.366 11.891 0.424 1.00 96.44 623 LEU A C 1
ATOM 4777 O O . LEU A 1 623 ? 18.960 10.913 1.051 1.00 96.44 623 LEU A O 1
ATOM 4781 N N . ALA A 1 624 ? 20.640 12.001 0.037 1.00 96.12 624 ALA A N 1
ATOM 4782 C CA . ALA A 1 624 ? 21.653 10.989 0.323 1.00 96.12 624 ALA A CA 1
ATOM 4783 C C . ALA A 1 624 ? 21.850 10.788 1.832 1.00 96.12 624 ALA A C 1
ATOM 4785 O O . ALA A 1 624 ? 21.927 9.651 2.296 1.00 96.12 624 ALA A O 1
ATOM 4786 N N . ASN A 1 625 ? 21.877 11.873 2.610 1.00 93.69 625 ASN A N 1
ATOM 4787 C CA . ASN A 1 625 ? 22.012 11.799 4.064 1.00 93.69 625 ASN A CA 1
ATOM 4788 C C . ASN A 1 625 ? 20.831 11.071 4.723 1.00 93.69 625 ASN A C 1
ATOM 4790 O O . ASN A 1 625 ? 21.067 10.239 5.601 1.00 93.69 625 ASN A O 1
ATOM 4794 N N . ILE A 1 626 ? 19.592 11.330 4.281 1.00 92.50 626 ILE A N 1
ATOM 4795 C CA . ILE A 1 626 ? 18.407 10.597 4.760 1.00 92.50 626 ILE A CA 1
ATOM 4796 C C . ILE A 1 626 ? 18.511 9.117 4.395 1.00 92.50 626 ILE A C 1
ATOM 4798 O O . ILE A 1 626 ? 18.329 8.254 5.248 1.00 92.50 626 ILE A O 1
ATOM 4802 N N . LEU A 1 627 ? 18.839 8.802 3.138 1.00 93.62 627 LEU A N 1
ATOM 4803 C CA . LEU A 1 627 ? 18.958 7.415 2.691 1.00 93.62 627 LEU A CA 1
ATOM 4804 C C . LEU A 1 627 ? 20.001 6.645 3.518 1.00 93.62 627 LEU A C 1
ATOM 4806 O O . LEU A 1 627 ? 19.764 5.504 3.919 1.00 93.62 627 LEU A O 1
ATOM 4810 N N . VAL A 1 628 ? 21.146 7.272 3.793 1.00 91.25 628 VAL A N 1
ATOM 4811 C CA . VAL A 1 628 ? 22.215 6.685 4.607 1.00 91.25 628 VAL A CA 1
ATOM 4812 C C . VAL A 1 628 ? 21.783 6.526 6.066 1.00 91.25 628 VAL A C 1
ATOM 4814 O O . VAL A 1 628 ? 22.093 5.494 6.664 1.00 91.25 628 VAL A O 1
ATOM 4817 N N . SER A 1 629 ? 21.074 7.499 6.650 1.00 88.50 629 SER A N 1
ATOM 4818 C CA . SER A 1 629 ? 20.636 7.418 8.050 1.00 88.50 629 SER A CA 1
ATOM 4819 C C . SER A 1 629 ? 19.660 6.262 8.270 1.00 88.50 629 SER A C 1
ATOM 4821 O O . SER A 1 629 ? 19.869 5.464 9.182 1.00 88.50 629 SER A O 1
ATOM 4823 N N . VAL A 1 630 ? 18.674 6.088 7.384 1.00 88.31 630 VAL A N 1
ATOM 4824 C CA . VAL A 1 630 ? 17.697 4.990 7.495 1.00 88.31 630 VAL A CA 1
ATOM 4825 C C . VAL A 1 630 ? 18.274 3.622 7.119 1.00 88.31 630 VAL A C 1
ATOM 4827 O O . VAL A 1 630 ? 17.704 2.600 7.493 1.00 88.31 630 VAL A O 1
ATOM 4830 N N . SER A 1 631 ? 19.406 3.580 6.405 1.00 83.25 631 SER A N 1
ATOM 4831 C CA . SER A 1 631 ? 20.039 2.326 5.967 1.00 83.25 631 SER A CA 1
ATOM 4832 C C . SER A 1 631 ? 21.061 1.752 6.959 1.00 83.25 631 SER A C 1
ATOM 4834 O O . SER A 1 631 ? 21.320 0.556 6.907 1.00 83.25 631 SER A O 1
ATOM 4836 N N . LYS A 1 632 ? 21.639 2.558 7.864 1.00 72.25 632 LYS A N 1
ATOM 4837 C CA . LYS A 1 632 ? 22.686 2.118 8.816 1.00 72.25 632 LYS A CA 1
ATOM 4838 C C . LYS A 1 632 ? 22.181 1.304 10.011 1.00 72.25 632 LYS A C 1
ATOM 4840 O O . LYS A 1 632 ? 22.970 0.639 10.667 1.00 72.25 632 LYS A O 1
ATOM 4845 N N . GLU A 1 633 ? 20.894 1.365 10.331 1.00 55.53 633 GLU A N 1
ATOM 4846 C CA . GLU A 1 633 ? 20.361 0.791 11.578 1.00 55.53 633 GLU A CA 1
ATOM 4847 C C . GLU A 1 633 ? 19.918 -0.678 11.460 1.00 55.53 633 GLU A C 1
ATOM 4849 O O . GLU A 1 633 ? 19.286 -1.205 12.376 1.00 55.53 633 GLU A O 1
ATOM 4854 N N . HIS A 1 634 ? 20.232 -1.343 10.344 1.00 47.19 634 HIS A N 1
ATOM 4855 C CA . HIS A 1 634 ? 19.756 -2.697 10.063 1.00 47.19 634 HIS A CA 1
ATOM 4856 C C . HIS A 1 634 ? 20.676 -3.833 10.540 1.00 47.19 634 HIS A C 1
ATOM 4858 O O . HIS A 1 634 ? 20.222 -4.974 10.524 1.00 47.19 634 HIS A O 1
ATOM 4864 N N . ASP A 1 635 ? 21.897 -3.551 11.018 1.00 40.50 635 ASP A N 1
ATOM 4865 C CA . ASP A 1 635 ? 22.933 -4.595 11.087 1.00 40.50 635 ASP A CA 1
ATOM 4866 C C . ASP A 1 635 ? 23.292 -5.197 12.459 1.00 40.50 635 ASP A C 1
ATOM 4868 O O . ASP A 1 635 ? 24.013 -6.185 12.446 1.00 40.50 635 ASP A O 1
ATOM 4872 N N . GLU A 1 636 ? 22.811 -4.743 13.636 1.00 34.19 636 GLU A N 1
ATOM 4873 C CA . GLU A 1 636 ? 23.337 -5.356 14.890 1.00 34.19 636 GLU A CA 1
ATOM 4874 C C . GLU A 1 636 ? 22.403 -5.674 16.076 1.00 34.19 636 GLU A C 1
ATOM 4876 O O . GLU A 1 636 ? 22.895 -6.293 17.010 1.00 34.19 636 GLU A O 1
ATOM 4881 N N . ASN A 1 637 ? 21.095 -5.359 16.134 1.00 35.97 637 ASN A N 1
ATOM 4882 C CA . ASN A 1 637 ? 20.366 -5.584 17.415 1.00 35.97 637 ASN A CA 1
ATOM 4883 C C . ASN A 1 637 ? 18.854 -5.895 17.389 1.00 35.97 637 ASN A C 1
ATOM 4885 O O . ASN A 1 637 ? 18.233 -5.935 18.455 1.00 35.97 637 ASN A O 1
ATOM 4889 N N . ASN A 1 638 ? 18.220 -6.126 16.235 1.00 37.53 638 ASN A N 1
ATOM 4890 C CA . ASN A 1 638 ? 16.749 -6.241 16.186 1.00 37.53 638 ASN A CA 1
ATOM 4891 C C . ASN A 1 638 ? 16.166 -7.662 16.232 1.00 37.53 638 ASN A C 1
ATOM 4893 O O . ASN A 1 638 ? 14.954 -7.785 16.391 1.00 37.53 638 ASN A O 1
ATOM 4897 N N . GLU A 1 639 ? 16.976 -8.725 16.203 1.00 33.59 639 GLU A N 1
ATOM 4898 C CA . GLU A 1 639 ? 16.452 -10.099 16.335 1.00 33.59 639 GLU A CA 1
ATOM 4899 C C . GLU A 1 639 ? 16.019 -10.469 17.770 1.00 33.59 639 GLU A C 1
ATOM 4901 O O . GLU A 1 639 ? 15.329 -11.464 17.957 1.00 33.59 639 GLU A O 1
ATOM 4906 N N . ASN A 1 640 ? 16.317 -9.642 18.785 1.00 32.59 640 ASN A N 1
ATOM 4907 C CA . ASN A 1 640 ? 16.056 -9.972 20.197 1.00 32.59 640 ASN A CA 1
ATOM 4908 C C . ASN A 1 640 ? 15.101 -9.029 20.958 1.00 32.59 640 ASN A C 1
ATOM 4910 O O . ASN A 1 640 ? 15.046 -9.075 22.187 1.00 32.59 640 ASN A O 1
ATOM 4914 N N . LYS A 1 641 ? 14.292 -8.200 20.283 1.00 32.75 641 LYS A N 1
ATOM 4915 C CA . LYS A 1 641 ? 13.222 -7.428 20.957 1.00 32.75 641 LYS A CA 1
ATOM 4916 C C . LYS A 1 641 ? 11.837 -8.004 20.684 1.00 32.75 641 LYS A C 1
ATOM 4918 O O . LYS A 1 641 ? 11.002 -7.397 20.018 1.00 32.75 641 LYS A O 1
ATOM 4923 N N . ILE A 1 642 ? 11.565 -9.159 21.284 1.00 36.84 642 ILE A N 1
ATOM 4924 C CA . ILE A 1 642 ? 10.192 -9.629 21.481 1.00 36.84 642 ILE A CA 1
ATOM 4925 C C . ILE A 1 642 ? 9.546 -8.703 22.528 1.00 36.84 642 ILE A C 1
ATOM 4927 O O . ILE A 1 642 ? 9.929 -8.727 23.693 1.00 36.84 642 ILE A O 1
ATOM 4931 N N . GLY A 1 643 ? 8.581 -7.867 22.121 1.00 36.56 643 GLY A N 1
ATOM 4932 C CA . GLY A 1 643 ? 7.596 -7.316 23.065 1.00 36.56 643 GLY A CA 1
ATOM 4933 C C . GLY A 1 643 ? 7.442 -5.797 23.219 1.00 36.56 643 GLY A C 1
ATOM 4934 O O . GLY A 1 643 ? 6.774 -5.389 24.165 1.00 36.56 643 GLY A O 1
ATOM 4935 N N . VAL A 1 644 ? 7.957 -4.934 22.330 1.00 35.03 644 VAL A N 1
ATOM 4936 C CA . VAL A 1 644 ? 7.619 -3.489 22.393 1.00 35.03 644 VAL A CA 1
ATOM 4937 C C . VAL A 1 644 ? 6.539 -3.130 21.366 1.00 35.03 644 VAL A C 1
ATOM 4939 O O . VAL A 1 644 ? 6.782 -3.121 20.158 1.00 35.03 644 VAL A O 1
ATOM 4942 N N . GLN A 1 645 ? 5.331 -2.805 21.845 1.00 32.94 645 GLN A N 1
ATOM 4943 C CA . GLN A 1 645 ? 4.259 -2.232 21.021 1.00 32.94 645 GLN A CA 1
ATOM 4944 C C . GLN A 1 645 ? 4.757 -0.945 20.338 1.00 32.94 645 GLN A C 1
ATOM 4946 O O . GLN A 1 645 ? 5.142 0.005 21.011 1.00 32.94 645 GLN A O 1
ATOM 4951 N N . GLY A 1 646 ? 4.758 -0.920 19.000 1.00 42.28 646 GLY A N 1
ATOM 4952 C CA . GLY A 1 646 ? 5.175 0.238 18.190 1.00 42.28 646 GLY A CA 1
ATOM 4953 C C . GLY A 1 646 ? 6.377 -0.005 17.271 1.00 42.28 646 GLY A C 1
ATOM 4954 O O . GLY A 1 646 ? 6.532 0.722 16.293 1.00 42.28 646 GLY A O 1
ATOM 4955 N N . ALA A 1 647 ? 7.168 -1.061 17.499 1.00 35.91 647 ALA A N 1
ATOM 4956 C CA . ALA A 1 647 ? 8.345 -1.368 16.676 1.00 35.91 647 ALA A CA 1
ATOM 4957 C C . ALA A 1 647 ? 7.996 -1.615 15.193 1.00 35.91 647 ALA A C 1
ATOM 4959 O O . ALA A 1 647 ? 8.664 -1.083 14.312 1.00 35.91 647 ALA A O 1
ATOM 4960 N N . GLY A 1 648 ? 6.895 -2.323 14.909 1.00 47.00 648 GLY A N 1
ATOM 4961 C CA . GLY A 1 648 ? 6.442 -2.560 13.532 1.00 47.00 648 GLY A CA 1
ATOM 4962 C C . GLY A 1 648 ? 6.075 -1.279 12.770 1.00 47.00 648 GLY A C 1
ATOM 4963 O O . GLY A 1 648 ? 6.394 -1.158 11.596 1.00 47.00 648 GLY A O 1
ATOM 4964 N N . GLY A 1 649 ? 5.475 -0.284 13.436 1.00 56.72 649 GLY A N 1
ATOM 4965 C CA . GLY A 1 649 ? 5.147 1.002 12.801 1.00 56.72 649 GLY A CA 1
ATOM 4966 C C . GLY A 1 649 ? 6.386 1.843 12.481 1.00 56.72 649 GLY A C 1
ATOM 4967 O O . GLY A 1 649 ? 6.427 2.516 11.455 1.00 56.72 649 GLY A O 1
ATOM 4968 N N . ILE A 1 650 ? 7.415 1.760 13.328 1.00 60.59 650 ILE A N 1
ATOM 4969 C CA . ILE A 1 650 ? 8.698 2.442 13.112 1.00 60.59 650 ILE A CA 1
ATOM 4970 C C . ILE A 1 650 ? 9.449 1.812 11.933 1.00 60.59 650 ILE A C 1
ATOM 4972 O O . ILE A 1 650 ? 9.982 2.539 11.099 1.00 60.59 650 ILE A O 1
ATOM 4976 N N . VAL A 1 651 ? 9.470 0.477 11.838 1.00 64.00 651 VAL A N 1
ATOM 4977 C CA . VAL A 1 651 ? 10.105 -0.238 10.717 1.00 64.00 651 VAL A CA 1
ATOM 4978 C C . VAL A 1 651 ? 9.423 0.114 9.391 1.00 64.00 651 VAL A C 1
ATOM 4980 O O . VAL A 1 651 ? 10.107 0.525 8.458 1.00 64.00 651 VAL A O 1
ATOM 4983 N N . VAL A 1 652 ? 8.085 0.070 9.332 1.00 66.44 652 VAL A N 1
ATOM 4984 C CA . VAL A 1 652 ? 7.316 0.425 8.122 1.00 66.44 652 VAL A CA 1
ATOM 4985 C C . VAL A 1 652 ? 7.588 1.865 7.676 1.00 66.44 652 VAL A C 1
ATOM 4987 O O . VAL A 1 652 ? 7.798 2.115 6.491 1.00 66.44 652 VAL A O 1
ATOM 4990 N N . SER A 1 653 ? 7.639 2.818 8.610 1.00 78.94 653 SER A N 1
ATOM 4991 C CA . SER A 1 653 ? 7.906 4.217 8.259 1.00 78.94 653 SER A CA 1
ATOM 4992 C C . SER A 1 653 ? 9.341 4.421 7.749 1.00 78.94 653 SER A C 1
ATOM 4994 O O . SER A 1 653 ? 9.545 5.143 6.776 1.00 78.94 653 SER A O 1
ATOM 4996 N N . LYS A 1 654 ? 10.341 3.715 8.301 1.00 84.81 654 LYS A N 1
ATOM 4997 C CA . LYS A 1 654 ? 11.722 3.752 7.779 1.00 84.81 654 LYS A CA 1
ATOM 4998 C C . LYS A 1 654 ? 11.840 3.174 6.371 1.00 84.81 654 LYS A C 1
ATOM 5000 O O . LYS A 1 654 ? 12.538 3.756 5.543 1.00 84.81 654 LYS A O 1
ATOM 5005 N N . GLU A 1 655 ? 11.157 2.065 6.084 1.00 88.62 655 GLU A N 1
ATOM 5006 C CA . GLU A 1 655 ? 11.109 1.514 4.724 1.00 88.62 655 GLU A CA 1
ATOM 5007 C C . GLU A 1 655 ? 10.484 2.508 3.743 1.00 88.62 655 GLU A C 1
ATOM 5009 O O . GLU A 1 655 ? 11.009 2.687 2.645 1.00 88.62 655 GLU A O 1
ATOM 5014 N N . LYS A 1 656 ? 9.430 3.221 4.158 1.00 90.94 656 LYS A N 1
ATOM 5015 C CA . LYS A 1 656 ? 8.785 4.236 3.320 1.00 90.94 656 LYS A CA 1
ATOM 5016 C C . LYS A 1 656 ? 9.677 5.456 3.073 1.00 90.94 656 LYS A C 1
ATOM 5018 O O . LYS A 1 656 ? 9.754 5.940 1.945 1.00 90.94 656 LYS A O 1
ATOM 5023 N N . VAL A 1 657 ? 10.414 5.915 4.087 1.00 92.62 657 VAL A N 1
ATOM 5024 C CA . VAL A 1 657 ? 11.436 6.965 3.920 1.00 92.62 657 VAL A CA 1
ATOM 5025 C C . VAL A 1 657 ? 12.527 6.503 2.946 1.00 92.62 657 VAL A C 1
ATOM 5027 O O . VAL A 1 657 ? 12.926 7.271 2.067 1.00 92.62 657 VAL A O 1
ATOM 5030 N N . LYS A 1 658 ? 12.985 5.247 3.054 1.00 94.12 658 LYS A N 1
ATOM 5031 C CA . LYS A 1 658 ? 13.984 4.652 2.150 1.00 94.12 658 LYS A CA 1
ATOM 5032 C C . LYS A 1 658 ? 13.479 4.585 0.705 1.00 94.12 658 LYS A C 1
ATOM 5034 O O . LYS A 1 658 ? 14.186 5.030 -0.196 1.00 94.12 658 LYS A O 1
ATOM 5039 N N . GLU A 1 659 ? 12.261 4.085 0.496 1.00 96.00 659 GLU A N 1
ATOM 5040 C CA . GLU A 1 659 ? 11.577 4.043 -0.803 1.00 96.00 659 GLU A CA 1
ATOM 5041 C C . GLU A 1 659 ? 11.498 5.438 -1.437 1.00 96.00 659 GLU A C 1
ATOM 5043 O O . GLU A 1 659 ? 12.034 5.660 -2.522 1.00 96.00 659 GLU A O 1
ATOM 5048 N N . ASN A 1 660 ? 10.896 6.402 -0.737 1.00 96.50 660 ASN A N 1
ATOM 5049 C CA . ASN A 1 660 ? 10.642 7.730 -1.291 1.00 96.50 660 ASN A CA 1
ATOM 5050 C C . ASN A 1 660 ? 11.945 8.513 -1.530 1.00 96.50 660 ASN A C 1
ATOM 5052 O O . ASN A 1 660 ? 12.041 9.263 -2.501 1.00 96.50 660 ASN A O 1
ATOM 5056 N N . SER A 1 661 ? 12.978 8.304 -0.704 1.00 96.94 661 SER A N 1
ATOM 5057 C CA . SER A 1 661 ? 14.307 8.893 -0.929 1.00 96.94 661 SER A CA 1
ATOM 5058 C C . SER A 1 661 ? 14.970 8.354 -2.200 1.00 96.94 661 SER A C 1
ATOM 5060 O O . SER A 1 661 ? 15.584 9.121 -2.941 1.00 96.94 661 SER A O 1
ATOM 5062 N N . LEU A 1 662 ? 14.830 7.054 -2.482 1.00 98.06 662 LEU A N 1
ATOM 5063 C CA . LEU A 1 662 ? 15.339 6.441 -3.714 1.00 98.06 662 LEU A CA 1
ATOM 5064 C C . LEU A 1 662 ? 14.583 6.939 -4.952 1.00 98.06 662 LEU A C 1
ATOM 5066 O O . LEU A 1 662 ? 15.226 7.237 -5.957 1.00 98.06 662 LEU A O 1
ATOM 5070 N N . ILE A 1 663 ? 13.256 7.098 -4.868 1.00 98.12 663 ILE A N 1
ATOM 5071 C CA . ILE A 1 663 ? 12.436 7.688 -5.943 1.00 98.12 663 ILE A CA 1
ATOM 5072 C C . ILE A 1 663 ? 12.895 9.124 -6.240 1.00 98.12 663 ILE A C 1
ATOM 5074 O O . ILE A 1 663 ? 13.129 9.473 -7.397 1.00 98.12 663 ILE A O 1
ATOM 5078 N N . ALA A 1 664 ? 13.096 9.941 -5.204 1.00 97.75 664 ALA A N 1
ATOM 5079 C CA . ALA A 1 664 ? 13.573 11.315 -5.349 1.00 97.75 664 ALA A CA 1
ATOM 5080 C C . ALA A 1 664 ? 14.967 11.388 -5.987 1.00 97.75 664 ALA A C 1
ATOM 5082 O O . ALA A 1 664 ? 15.190 12.169 -6.910 1.00 97.75 664 ALA A O 1
ATOM 5083 N N . LEU A 1 665 ? 15.900 10.538 -5.547 1.00 97.88 665 LEU A N 1
ATOM 5084 C CA . LEU A 1 665 ? 17.235 10.449 -6.146 1.00 97.88 665 LEU A CA 1
ATOM 5085 C C . LEU A 1 665 ? 17.172 10.004 -7.613 1.00 97.88 665 LEU A C 1
ATOM 5087 O O . LEU A 1 665 ? 17.878 10.573 -8.446 1.00 97.88 665 LEU A O 1
ATOM 5091 N N . ALA A 1 666 ? 16.308 9.038 -7.941 1.00 97.69 666 ALA A N 1
ATOM 5092 C CA . ALA A 1 666 ? 16.090 8.592 -9.312 1.00 97.69 666 ALA A CA 1
ATOM 5093 C C . ALA A 1 666 ? 15.573 9.731 -10.206 1.00 97.69 666 ALA A C 1
ATOM 5095 O O . ALA A 1 666 ? 16.065 9.881 -11.326 1.00 97.69 666 ALA A O 1
ATOM 5096 N N . ALA A 1 667 ? 14.636 10.541 -9.701 1.00 97.44 667 ALA A N 1
ATOM 5097 C CA . ALA A 1 667 ? 14.073 11.692 -10.405 1.00 97.44 667 ALA A CA 1
ATOM 5098 C C . ALA A 1 667 ? 15.115 12.802 -10.622 1.00 97.44 667 ALA A C 1
ATOM 5100 O O . ALA A 1 667 ? 15.318 13.235 -11.753 1.00 97.44 667 ALA A O 1
ATOM 5101 N N . VAL A 1 668 ? 15.843 13.213 -9.575 1.00 96.56 668 VAL A N 1
ATOM 5102 C CA . VAL A 1 668 ? 16.859 14.282 -9.679 1.00 96.56 668 VAL A CA 1
ATOM 5103 C C . VAL A 1 668 ? 18.022 13.886 -10.608 1.00 96.56 668 VAL A C 1
ATOM 5105 O O . VAL A 1 668 ? 18.637 14.744 -11.240 1.00 96.56 668 VAL A O 1
ATOM 5108 N N . CYS A 1 669 ? 18.333 12.590 -10.713 1.00 96.00 669 CYS A N 1
ATOM 5109 C CA . CYS A 1 669 ? 19.441 12.074 -11.525 1.00 96.00 669 CYS A CA 1
ATOM 5110 C C . CYS A 1 669 ? 19.054 11.670 -12.961 1.00 96.00 669 CYS A C 1
ATOM 5112 O O . CYS A 1 669 ? 19.905 11.148 -13.693 1.00 96.00 669 CYS A O 1
ATOM 5114 N N . LEU A 1 670 ? 17.794 11.859 -13.369 1.00 95.06 670 LEU A N 1
ATOM 5115 C CA . LEU A 1 670 ? 17.260 11.267 -14.597 1.00 95.06 670 LEU A CA 1
ATOM 5116 C C . LEU A 1 670 ? 17.884 11.855 -15.875 1.00 95.06 670 LEU A C 1
ATOM 5118 O O . LEU A 1 670 ? 18.300 11.100 -16.762 1.00 95.06 670 LEU A O 1
ATOM 5122 N N . LEU A 1 671 ? 17.983 13.184 -15.976 1.00 93.38 671 LEU A N 1
ATOM 5123 C CA . LEU A 1 671 ? 18.384 13.863 -17.215 1.00 93.38 671 LEU A CA 1
ATOM 5124 C C . LEU A 1 671 ? 19.838 14.365 -17.156 1.00 93.38 671 LEU A C 1
ATOM 5126 O O . LEU A 1 671 ? 20.591 14.181 -18.112 1.00 93.38 671 LEU A O 1
ATOM 5130 N N . ARG A 1 672 ? 20.295 14.880 -16.007 1.00 92.50 672 ARG A N 1
ATOM 5131 C CA . ARG A 1 672 ? 21.584 15.594 -15.862 1.00 92.50 672 ARG A CA 1
ATOM 5132 C C . ARG A 1 672 ? 22.769 14.732 -15.404 1.00 92.50 672 ARG A C 1
ATOM 5134 O O . ARG A 1 672 ? 22.668 13.960 -14.450 1.00 92.50 672 ARG A O 1
ATOM 5141 N N . GLU A 1 673 ? 23.934 14.919 -16.032 1.00 94.31 673 GLU A N 1
ATOM 5142 C CA . GLU A 1 673 ? 25.181 14.201 -15.691 1.00 94.31 673 GLU A CA 1
ATOM 5143 C C . GLU A 1 673 ? 25.814 14.686 -14.380 1.00 94.31 673 GLU A C 1
ATOM 5145 O O . GLU A 1 673 ? 26.384 13.895 -13.619 1.00 94.31 673 GLU A O 1
ATOM 5150 N N . GLU A 1 674 ? 25.692 15.978 -14.082 1.00 95.44 674 GLU A N 1
ATOM 5151 C CA . GLU A 1 674 ? 26.219 16.576 -12.857 1.00 95.44 674 GLU A CA 1
ATOM 5152 C C . GLU A 1 674 ? 25.481 16.038 -11.627 1.00 95.44 674 GLU A C 1
ATOM 5154 O O . GLU A 1 674 ? 26.126 15.667 -10.644 1.00 95.44 674 GLU A O 1
ATOM 5159 N N . CYS A 1 675 ? 24.154 15.875 -11.727 1.00 96.44 675 CYS A N 1
ATOM 5160 C CA . CYS A 1 675 ? 23.326 15.254 -10.693 1.00 96.44 675 CYS A CA 1
ATOM 5161 C C . CYS A 1 675 ? 23.782 13.823 -10.388 1.00 96.44 675 CYS A C 1
ATOM 5163 O O . CYS A 1 675 ? 24.053 13.490 -9.232 1.00 96.44 675 CYS A O 1
ATOM 5165 N N . ARG A 1 676 ? 23.945 12.987 -11.428 1.00 96.75 676 ARG A N 1
ATOM 5166 C CA . ARG A 1 676 ? 24.450 11.610 -11.278 1.00 96.75 676 ARG A CA 1
ATOM 5167 C C . ARG A 1 676 ? 25.811 11.594 -10.589 1.00 96.75 676 ARG A C 1
ATOM 5169 O O . ARG A 1 676 ? 26.025 10.831 -9.653 1.00 96.75 676 ARG A O 1
ATOM 5176 N N . THR A 1 677 ? 26.716 12.474 -11.007 1.00 96.75 677 THR A N 1
ATOM 5177 C CA . THR A 1 677 ? 28.060 12.570 -10.426 1.00 96.75 677 THR A CA 1
ATOM 5178 C C . THR A 1 677 ? 28.028 12.978 -8.952 1.00 96.75 677 THR A C 1
ATOM 5180 O O . THR A 1 677 ? 28.732 12.378 -8.139 1.00 96.75 677 THR A O 1
ATOM 5183 N N . GLN A 1 678 ? 27.190 13.946 -8.573 1.00 97.00 678 GLN A N 1
ATOM 5184 C CA . GLN A 1 678 ? 27.030 14.344 -7.172 1.00 97.00 678 GLN A CA 1
ATOM 5185 C C . GLN A 1 678 ? 26.443 13.207 -6.331 1.00 97.00 678 GLN A C 1
ATOM 5187 O O . GLN A 1 678 ? 26.957 12.931 -5.251 1.00 97.00 678 GLN A O 1
ATOM 5192 N N . ALA A 1 679 ? 25.440 12.493 -6.846 1.00 96.75 679 ALA A N 1
ATOM 5193 C CA . ALA A 1 679 ? 24.839 11.352 -6.162 1.00 96.75 679 ALA A CA 1
ATOM 5194 C C . ALA A 1 679 ? 25.872 10.247 -5.870 1.00 96.75 679 ALA A C 1
ATOM 5196 O O . ALA A 1 679 ? 25.961 9.755 -4.741 1.00 96.75 679 ALA A O 1
ATOM 5197 N N . ILE A 1 680 ? 26.718 9.921 -6.854 1.00 96.00 680 ILE A N 1
ATOM 5198 C CA . ILE A 1 680 ? 27.841 8.986 -6.691 1.00 96.00 680 ILE A CA 1
ATOM 5199 C C . ILE A 1 680 ? 28.829 9.487 -5.626 1.00 96.00 680 ILE A C 1
ATOM 5201 O O . ILE A 1 680 ? 29.188 8.731 -4.720 1.00 96.00 680 ILE A O 1
ATOM 5205 N N . ASN A 1 681 ? 29.214 10.766 -5.673 1.00 95.75 681 ASN A N 1
ATOM 5206 C CA . ASN A 1 681 ? 30.120 11.373 -4.690 1.00 95.75 681 ASN A CA 1
ATOM 5207 C C . ASN A 1 681 ? 29.530 11.386 -3.267 1.00 95.75 681 ASN A C 1
ATOM 5209 O O . ASN A 1 681 ? 30.270 11.262 -2.290 1.00 95.75 681 ASN A O 1
ATOM 5213 N N . CYS A 1 682 ? 28.202 11.463 -3.144 1.00 96.31 682 CYS A N 1
ATOM 5214 C CA . CYS A 1 682 ? 27.467 11.330 -1.886 1.00 96.31 682 CYS A CA 1
ATOM 5215 C C . CYS A 1 682 ? 27.336 9.875 -1.390 1.00 96.31 682 CYS A C 1
ATOM 5217 O O . CYS A 1 682 ? 26.697 9.642 -0.366 1.00 96.31 682 CYS A O 1
ATOM 5219 N N . LYS A 1 683 ? 27.960 8.898 -2.065 1.00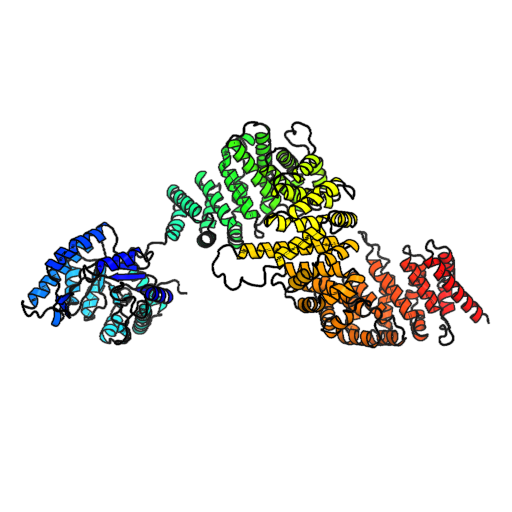 94.31 683 LYS A N 1
ATOM 5220 C CA . LYS A 1 683 ? 28.035 7.485 -1.654 1.00 94.31 683 LYS A CA 1
ATOM 5221 C C . LYS A 1 683 ? 26.669 6.804 -1.494 1.00 94.31 683 LYS A C 1
ATOM 5223 O O . LYS A 1 683 ? 26.487 5.989 -0.591 1.00 94.31 683 LYS A O 1
ATOM 5228 N N . ILE A 1 684 ? 25.717 7.080 -2.389 1.00 95.81 684 ILE A N 1
ATOM 5229 C CA . ILE A 1 684 ? 24.388 6.440 -2.337 1.00 95.81 684 ILE A CA 1
ATOM 5230 C C . ILE A 1 684 ? 24.380 4.981 -2.825 1.00 95.81 684 ILE A C 1
ATOM 5232 O O . ILE A 1 684 ? 23.446 4.239 -2.516 1.00 95.81 684 ILE A O 1
ATOM 5236 N N . LEU A 1 685 ? 25.400 4.550 -3.582 1.00 95.31 685 LEU A N 1
ATOM 5237 C CA . LEU A 1 685 ? 25.429 3.226 -4.217 1.00 95.31 685 LEU A CA 1
ATOM 5238 C C . LEU A 1 685 ? 25.348 2.055 -3.225 1.00 95.31 685 LEU A C 1
ATOM 5240 O O . LEU A 1 685 ? 24.484 1.209 -3.438 1.00 95.31 685 LEU A O 1
ATOM 5244 N N . PRO A 1 686 ? 26.124 1.996 -2.123 1.00 94.81 686 PRO A N 1
ATOM 5245 C CA . PRO A 1 686 ? 26.008 0.897 -1.160 1.00 94.81 686 PRO A CA 1
ATOM 5246 C C . PRO A 1 686 ? 24.593 0.756 -0.581 1.00 94.81 686 PRO A C 1
ATOM 5248 O O . PRO A 1 686 ? 24.065 -0.348 -0.471 1.00 94.81 686 PRO A O 1
ATOM 5251 N N . CYS A 1 687 ? 23.941 1.885 -0.277 1.00 95.19 687 CYS A N 1
ATOM 5252 C CA . CYS A 1 687 ? 22.568 1.892 0.235 1.00 95.19 687 CYS A CA 1
ATOM 5253 C C . CYS A 1 687 ? 21.561 1.450 -0.838 1.00 95.19 687 CYS A C 1
ATOM 5255 O O . CYS A 1 687 ? 20.624 0.714 -0.536 1.00 95.19 687 CYS A O 1
ATOM 5257 N N . THR A 1 688 ? 21.775 1.866 -2.090 1.00 96.69 688 THR A N 1
ATOM 5258 C CA . THR A 1 688 ? 20.937 1.488 -3.239 1.00 96.69 688 THR A CA 1
ATOM 5259 C C . THR A 1 688 ? 21.061 -0.006 -3.547 1.00 96.69 688 THR A C 1
ATOM 5261 O O . THR A 1 688 ? 20.051 -0.675 -3.732 1.00 96.69 688 THR A O 1
ATOM 5264 N N . VAL A 1 689 ? 22.277 -0.561 -3.523 1.00 96.31 689 VAL A N 1
ATOM 5265 C CA . VAL A 1 689 ? 22.532 -1.997 -3.733 1.00 96.31 689 VAL A CA 1
ATOM 5266 C C . VAL A 1 689 ? 21.921 -2.839 -2.617 1.00 96.31 689 VAL A C 1
ATOM 5268 O O . VAL A 1 689 ? 21.234 -3.818 -2.897 1.00 96.31 689 VAL A O 1
ATOM 5271 N N . SER A 1 690 ? 22.082 -2.424 -1.357 1.00 94.81 690 SER A N 1
ATOM 5272 C CA . SER A 1 690 ? 21.393 -3.055 -0.224 1.00 94.81 690 SER A CA 1
ATOM 5273 C C . SER A 1 690 ? 19.867 -3.036 -0.408 1.00 94.81 690 SER A C 1
ATOM 5275 O O . SER A 1 690 ? 19.194 -4.037 -0.161 1.00 94.81 690 SER A O 1
ATOM 5277 N N . ALA A 1 691 ? 19.308 -1.924 -0.900 1.00 96.25 691 ALA A N 1
ATOM 5278 C CA . ALA A 1 691 ? 17.873 -1.775 -1.135 1.00 96.25 691 ALA A CA 1
ATOM 5279 C C . ALA A 1 691 ? 17.311 -2.730 -2.207 1.00 96.25 691 ALA A C 1
ATOM 5281 O O . ALA A 1 691 ? 16.156 -3.136 -2.086 1.00 96.25 691 ALA A O 1
ATOM 5282 N N . LEU A 1 692 ? 18.116 -3.152 -3.193 1.00 97.00 692 LEU A N 1
ATOM 5283 C CA . LEU A 1 692 ? 17.714 -4.168 -4.181 1.00 97.00 692 LEU A CA 1
ATOM 5284 C C . LEU A 1 692 ? 17.369 -5.515 -3.524 1.00 97.00 692 LEU A C 1
ATOM 5286 O O . LEU A 1 692 ? 16.562 -6.260 -4.061 1.00 97.00 692 LEU A O 1
ATOM 5290 N N . SER A 1 693 ? 17.930 -5.815 -2.349 1.00 94.69 693 SER A N 1
ATOM 5291 C CA . SER A 1 693 ? 17.660 -7.056 -1.605 1.00 94.69 693 SER A CA 1
ATOM 5292 C C . SER A 1 693 ? 16.625 -6.888 -0.482 1.00 94.69 693 SER A C 1
ATOM 5294 O O . SER A 1 693 ? 16.529 -7.745 0.393 1.00 94.69 693 SER A O 1
ATOM 5296 N N . SER A 1 694 ? 15.870 -5.784 -0.461 1.00 93.44 694 SER A N 1
ATOM 5297 C CA . SER A 1 694 ? 14.868 -5.523 0.580 1.00 93.44 694 SER A CA 1
ATOM 5298 C C . SER A 1 694 ? 13.716 -6.533 0.546 1.00 93.44 694 SER A C 1
ATOM 5300 O O . SER A 1 694 ? 13.247 -6.934 -0.518 1.00 93.44 694 SER A O 1
ATOM 5302 N N . THR A 1 695 ? 13.184 -6.882 1.716 1.00 91.19 695 THR A N 1
ATOM 5303 C CA . THR A 1 695 ? 11.945 -7.664 1.841 1.00 91.19 695 THR A CA 1
ATOM 5304 C C . THR A 1 695 ? 10.721 -6.922 1.299 1.00 91.19 695 THR A C 1
ATOM 5306 O O . THR A 1 695 ? 9.745 -7.562 0.921 1.00 91.19 695 THR A O 1
ATOM 5309 N N . ASN A 1 696 ? 10.771 -5.589 1.204 1.00 91.44 696 ASN A N 1
ATOM 5310 C CA . ASN A 1 696 ? 9.670 -4.766 0.722 1.00 91.44 696 ASN A CA 1
ATOM 5311 C C . ASN A 1 696 ? 9.768 -4.522 -0.803 1.00 91.44 696 ASN A C 1
ATOM 5313 O O . ASN A 1 696 ? 10.725 -3.882 -1.255 1.00 91.44 696 ASN A O 1
ATOM 5317 N N . PRO A 1 697 ? 8.782 -4.964 -1.611 1.00 94.88 697 PRO A N 1
ATOM 5318 C CA . PRO A 1 697 ? 8.824 -4.830 -3.070 1.00 94.88 697 PRO A CA 1
ATOM 5319 C C . PRO A 1 697 ? 8.868 -3.375 -3.554 1.00 94.88 697 PRO A C 1
ATOM 5321 O O . PRO A 1 697 ? 9.487 -3.094 -4.580 1.00 94.88 697 PRO A O 1
ATOM 5324 N N . ALA A 1 698 ? 8.275 -2.431 -2.816 1.00 95.44 698 ALA A N 1
ATOM 5325 C CA . ALA A 1 698 ? 8.291 -1.019 -3.194 1.00 95.44 698 ALA A CA 1
ATOM 5326 C C . ALA A 1 698 ? 9.703 -0.417 -3.077 1.00 95.44 698 ALA A C 1
ATOM 5328 O O . ALA A 1 698 ? 10.148 0.322 -3.956 1.00 95.44 698 ALA A O 1
ATOM 5329 N N . VAL A 1 699 ? 10.459 -0.818 -2.047 1.00 96.62 699 VAL A N 1
ATOM 5330 C CA . VAL A 1 699 ? 11.870 -0.432 -1.882 1.00 96.62 699 VAL A CA 1
ATOM 5331 C C . VAL A 1 699 ? 12.728 -1.024 -3.004 1.00 96.62 699 VAL A C 1
ATOM 5333 O O . VAL A 1 699 ? 13.565 -0.312 -3.563 1.00 96.62 699 VAL A O 1
ATOM 5336 N N . ARG A 1 700 ? 12.498 -2.292 -3.382 1.00 97.69 700 ARG A N 1
ATOM 5337 C CA . ARG A 1 700 ? 13.208 -2.935 -4.504 1.00 97.69 700 ARG A CA 1
ATOM 5338 C C . ARG A 1 700 ? 12.941 -2.221 -5.830 1.00 97.69 700 ARG A C 1
ATOM 5340 O O . ARG A 1 700 ? 13.880 -1.950 -6.580 1.00 97.69 700 ARG A O 1
ATOM 5347 N N . LEU A 1 701 ? 11.684 -1.855 -6.090 1.00 98.06 701 LEU A N 1
ATOM 5348 C CA . LEU A 1 701 ? 11.281 -1.086 -7.268 1.00 98.06 701 LEU A CA 1
ATOM 5349 C C . LEU A 1 701 ? 11.988 0.278 -7.329 1.00 98.06 701 LEU A C 1
ATOM 5351 O O . LEU A 1 701 ? 12.607 0.604 -8.344 1.00 98.06 701 LEU A O 1
ATOM 5355 N N . ALA A 1 702 ? 11.945 1.046 -6.237 1.00 98.00 702 ALA A N 1
ATOM 5356 C CA . ALA A 1 702 ? 12.598 2.351 -6.146 1.00 98.00 702 ALA A CA 1
ATOM 5357 C C . ALA A 1 702 ? 14.125 2.250 -6.325 1.00 98.00 702 ALA A C 1
ATOM 5359 O O . ALA A 1 702 ? 14.738 3.073 -7.009 1.00 98.00 702 ALA A O 1
ATOM 5360 N N . ALA A 1 703 ? 14.746 1.206 -5.768 1.00 98.25 703 ALA A N 1
ATOM 5361 C CA . ALA A 1 703 ? 16.167 0.930 -5.952 1.00 98.25 703 ALA A CA 1
ATOM 5362 C C . ALA A 1 703 ? 16.506 0.627 -7.420 1.00 98.25 703 ALA A C 1
ATOM 5364 O O . ALA A 1 703 ? 17.464 1.193 -7.949 1.00 98.25 703 ALA A O 1
ATOM 5365 N N . CYS A 1 704 ? 15.696 -0.192 -8.104 1.00 98.38 704 CYS A N 1
ATOM 5366 C CA . CYS A 1 704 ? 15.862 -0.454 -9.535 1.00 98.38 704 CYS A CA 1
ATOM 5367 C C . CYS A 1 704 ? 15.784 0.843 -10.347 1.00 98.38 704 CYS A C 1
ATOM 5369 O O . CYS A 1 704 ? 16.678 1.105 -11.148 1.00 98.38 704 CYS A O 1
ATOM 5371 N N . GLN A 1 705 ? 14.776 1.685 -10.100 1.00 97.56 705 GLN A N 1
ATOM 5372 C CA . GLN A 1 705 ? 14.618 2.978 -10.777 1.00 97.56 705 GLN A CA 1
ATOM 5373 C C . GLN A 1 705 ? 15.817 3.908 -10.541 1.00 97.56 705 GLN A C 1
ATOM 5375 O O . GLN A 1 705 ? 16.313 4.521 -11.486 1.00 97.56 705 GLN A O 1
ATOM 5380 N N . CYS A 1 706 ? 16.336 3.960 -9.312 1.00 97.81 706 CYS A N 1
ATOM 5381 C CA . CYS A 1 706 ? 17.536 4.728 -8.986 1.00 97.81 706 CYS A CA 1
ATOM 5382 C C . CYS A 1 706 ? 18.757 4.230 -9.779 1.00 97.81 706 CYS A C 1
ATOM 5384 O O . CYS A 1 706 ? 19.441 5.028 -10.424 1.00 97.81 706 CYS A O 1
ATOM 5386 N N . VAL A 1 707 ? 18.989 2.911 -9.835 1.00 97.94 707 VAL A N 1
ATOM 5387 C CA . VAL A 1 707 ? 20.065 2.330 -10.661 1.00 97.94 707 VAL A CA 1
ATOM 5388 C C . VAL A 1 707 ? 19.849 2.624 -12.149 1.00 97.94 707 VAL A C 1
ATOM 5390 O O . VAL A 1 707 ? 20.807 2.962 -12.848 1.00 97.94 707 VAL A O 1
ATOM 5393 N N . LYS A 1 708 ? 18.608 2.566 -12.646 1.00 96.25 708 LYS A N 1
ATOM 5394 C CA . LYS A 1 708 ? 18.279 2.911 -14.037 1.00 96.25 708 LYS A CA 1
ATOM 5395 C C . LYS A 1 708 ? 18.654 4.360 -14.364 1.00 96.25 708 LYS A C 1
ATOM 5397 O O . LYS A 1 708 ? 19.268 4.600 -15.399 1.00 96.25 708 LYS A O 1
ATOM 5402 N N . SER A 1 709 ? 18.354 5.314 -13.482 1.00 96.06 709 SER A N 1
ATOM 5403 C CA . SER A 1 709 ? 18.748 6.717 -13.673 1.00 96.06 709 SER A CA 1
ATOM 5404 C C . SER A 1 709 ? 20.268 6.898 -13.630 1.00 96.06 709 SER A C 1
ATOM 5406 O O . SER A 1 709 ? 20.835 7.533 -14.516 1.00 96.06 709 SER A O 1
ATOM 5408 N N . LEU A 1 710 ? 20.955 6.295 -12.653 1.00 96.19 710 LEU A N 1
ATOM 5409 C CA . LEU A 1 710 ? 22.416 6.397 -12.515 1.00 96.19 710 LEU A CA 1
ATOM 5410 C C . LEU A 1 710 ? 23.172 5.762 -13.697 1.00 96.19 710 LEU A C 1
ATOM 5412 O O . LEU A 1 710 ? 24.193 6.293 -14.135 1.00 96.19 710 LEU A O 1
ATOM 5416 N N . SER A 1 711 ? 22.650 4.661 -14.243 1.00 94.75 711 SER A N 1
ATOM 5417 C CA . SER A 1 711 ? 23.239 3.924 -15.372 1.00 94.75 711 SER A CA 1
ATOM 5418 C C . SER A 1 711 ? 23.135 4.637 -16.721 1.00 94.75 711 SER A C 1
ATOM 5420 O O . SER A 1 711 ? 23.735 4.185 -17.688 1.00 94.75 711 SER A O 1
ATOM 5422 N N . ARG A 1 712 ? 22.465 5.794 -16.802 1.00 93.19 712 ARG A N 1
ATOM 5423 C CA . ARG A 1 712 ? 22.506 6.652 -18.000 1.00 93.19 712 ARG A CA 1
ATOM 5424 C C . ARG A 1 712 ? 23.871 7.325 -18.207 1.00 93.19 712 ARG A C 1
ATOM 5426 O O . ARG A 1 712 ? 24.130 7.847 -19.287 1.00 93.19 712 ARG A O 1
ATOM 5433 N N . SER A 1 713 ? 24.752 7.317 -17.200 1.00 92.62 713 SER A N 1
ATOM 5434 C CA . SER A 1 713 ? 26.122 7.830 -17.325 1.00 92.62 713 SER A CA 1
ATOM 5435 C C . SER A 1 713 ? 27.097 6.757 -17.810 1.00 92.62 713 SER A C 1
ATOM 5437 O O . SER A 1 713 ? 27.416 5.806 -17.093 1.00 92.62 713 SER A O 1
ATOM 5439 N N . VAL A 1 714 ? 27.681 6.982 -18.989 1.00 89.06 714 VAL A N 1
ATOM 5440 C CA . VAL A 1 714 ? 28.766 6.152 -19.543 1.00 89.06 714 VAL A CA 1
ATOM 5441 C C . VAL A 1 714 ? 29.977 6.090 -18.604 1.00 89.06 714 VAL A C 1
ATOM 5443 O O . VAL A 1 714 ? 30.622 5.048 -18.485 1.00 89.06 714 VAL A O 1
ATOM 5446 N N . ARG A 1 715 ? 30.297 7.201 -17.925 1.00 89.75 715 ARG A N 1
ATOM 5447 C CA . ARG A 1 715 ? 31.429 7.278 -16.993 1.00 89.75 715 ARG A CA 1
ATOM 5448 C C . ARG A 1 715 ? 31.196 6.376 -15.786 1.00 89.75 715 ARG A C 1
ATOM 5450 O O . ARG A 1 715 ? 32.069 5.580 -15.454 1.00 89.75 715 ARG A O 1
ATOM 5457 N N . HIS A 1 716 ? 30.025 6.483 -15.160 1.00 90.88 716 HIS A N 1
ATOM 5458 C CA . HIS A 1 716 ? 29.722 5.754 -13.926 1.00 90.88 716 HIS A CA 1
ATOM 5459 C C . HIS A 1 716 ? 29.446 4.269 -14.167 1.00 90.88 716 HIS A C 1
ATOM 5461 O O . HIS A 1 716 ? 29.745 3.461 -13.291 1.00 90.88 716 HIS A O 1
ATOM 5467 N N . LEU A 1 717 ? 28.970 3.892 -15.360 1.00 86.88 717 LEU A N 1
ATOM 5468 C CA . LEU A 1 717 ? 28.882 2.491 -15.790 1.00 86.88 717 LEU A CA 1
ATOM 5469 C C . LEU A 1 717 ? 30.240 1.773 -15.738 1.00 86.88 717 LEU A C 1
ATOM 5471 O O . LEU A 1 717 ? 30.309 0.619 -15.325 1.00 86.88 717 LEU A O 1
ATOM 5475 N N . ARG A 1 718 ? 31.320 2.452 -16.143 1.00 87.06 718 ARG A N 1
ATOM 5476 C CA . ARG A 1 718 ? 32.661 1.857 -16.285 1.00 87.06 718 ARG A CA 1
ATOM 5477 C C . ARG A 1 718 ? 33.469 1.776 -14.994 1.00 87.06 718 ARG A C 1
ATOM 5479 O O . ARG A 1 718 ? 34.472 1.073 -14.973 1.00 87.06 718 ARG A O 1
ATOM 5486 N N . THR A 1 719 ? 33.072 2.510 -13.962 1.00 88.69 719 THR A N 1
ATOM 5487 C CA . THR A 1 719 ? 33.801 2.568 -12.690 1.00 88.69 719 THR A CA 1
ATOM 5488 C C . THR A 1 719 ? 32.867 2.237 -11.534 1.00 88.69 719 THR A C 1
ATOM 5490 O O . THR A 1 719 ? 32.843 1.124 -11.032 1.00 88.69 719 THR A O 1
ATOM 5493 N N . HIS A 1 720 ? 32.008 3.174 -11.153 1.00 93.19 720 HIS A N 1
ATOM 5494 C CA . HIS A 1 720 ? 31.303 3.110 -9.880 1.00 93.19 720 HIS A CA 1
ATOM 5495 C C . HIS A 1 720 ? 30.209 2.038 -9.821 1.00 93.19 720 HIS A C 1
ATOM 5497 O O . HIS A 1 720 ? 30.047 1.406 -8.782 1.00 93.19 720 HIS A O 1
ATOM 5503 N N . LEU A 1 721 ? 29.448 1.827 -10.901 1.00 93.12 721 LEU A N 1
ATOM 5504 C CA . LEU A 1 721 ? 28.371 0.828 -10.921 1.00 93.12 721 LEU A CA 1
ATOM 5505 C C . LEU A 1 721 ? 28.915 -0.602 -10.977 1.00 93.12 721 LEU A C 1
ATOM 5507 O O . LEU A 1 721 ? 28.393 -1.470 -10.278 1.00 93.12 721 LEU A O 1
ATOM 5511 N N . VAL A 1 722 ? 29.976 -0.828 -11.757 1.00 91.94 722 VAL A N 1
ATOM 5512 C CA . VAL A 1 722 ? 30.660 -2.126 -11.792 1.00 91.94 722 VAL A CA 1
ATOM 5513 C C . VAL A 1 722 ? 31.339 -2.423 -10.452 1.00 91.94 722 VAL A C 1
ATOM 5515 O O . VAL A 1 722 ? 31.122 -3.502 -9.905 1.00 91.94 722 VAL A O 1
ATOM 5518 N N . ASP A 1 723 ? 32.035 -1.448 -9.854 1.00 92.69 723 ASP A N 1
ATOM 5519 C CA . ASP A 1 723 ? 32.680 -1.595 -8.538 1.00 92.69 723 ASP A CA 1
ATOM 5520 C C . ASP A 1 723 ? 31.663 -1.857 -7.415 1.00 92.69 723 ASP A C 1
ATOM 5522 O O . ASP A 1 723 ? 31.951 -2.573 -6.457 1.00 92.69 723 ASP A O 1
ATOM 5526 N N . ALA A 1 724 ? 30.456 -1.293 -7.524 1.00 93.81 724 ALA A N 1
ATOM 5527 C CA . ALA A 1 724 ? 29.379 -1.512 -6.562 1.00 93.81 724 ALA A CA 1
ATOM 5528 C C . ALA A 1 724 ? 28.686 -2.881 -6.704 1.00 93.81 724 ALA A C 1
ATOM 5530 O O . ALA A 1 724 ? 27.863 -3.221 -5.855 1.00 93.81 724 ALA A O 1
ATOM 5531 N N . GLY A 1 725 ? 28.982 -3.657 -7.754 1.00 93.62 725 GLY A N 1
ATOM 5532 C CA . GLY A 1 725 ? 28.430 -5.000 -7.940 1.00 93.62 725 GLY A CA 1
ATOM 5533 C C . GLY A 1 725 ? 26.915 -5.030 -8.175 1.00 93.62 725 GLY A C 1
ATOM 5534 O O . GLY A 1 725 ? 26.246 -5.960 -7.730 1.00 93.62 725 GLY A O 1
ATOM 5535 N N . VAL A 1 726 ? 26.352 -4.025 -8.862 1.00 95.44 726 VAL A N 1
ATOM 5536 C CA . VAL A 1 726 ? 24.890 -3.889 -9.051 1.00 95.44 726 VAL A CA 1
ATOM 5537 C C . VAL A 1 726 ? 24.254 -5.040 -9.851 1.00 95.44 726 VAL A C 1
ATOM 5539 O O . VAL A 1 726 ? 23.064 -5.309 -9.692 1.00 95.44 726 VAL A O 1
ATOM 5542 N N . THR A 1 727 ? 25.032 -5.724 -10.697 1.00 95.19 727 THR A N 1
ATOM 5543 C CA . THR A 1 727 ? 24.551 -6.754 -11.633 1.00 95.19 727 THR A CA 1
ATOM 5544 C C . THR A 1 727 ? 23.929 -7.959 -10.934 1.00 95.19 727 THR A C 1
ATOM 5546 O O . THR A 1 727 ? 22.818 -8.349 -11.282 1.00 95.19 727 THR A O 1
ATOM 5549 N N . GLY A 1 728 ? 24.606 -8.529 -9.932 1.00 95.06 728 GLY A N 1
ATOM 5550 C CA . GLY A 1 728 ? 24.144 -9.743 -9.248 1.00 95.06 728 GLY A CA 1
ATOM 5551 C C . GLY A 1 728 ? 22.767 -9.571 -8.591 1.00 95.06 728 GLY A C 1
ATOM 5552 O O . GLY A 1 728 ? 21.854 -10.346 -8.882 1.00 95.06 728 GLY A O 1
ATOM 5553 N N . PRO A 1 729 ? 22.563 -8.531 -7.757 1.00 97.06 729 PRO A N 1
ATOM 5554 C CA . PRO A 1 729 ? 21.252 -8.231 -7.191 1.00 97.06 729 PRO A CA 1
ATOM 5555 C C . PRO A 1 729 ? 20.174 -7.978 -8.251 1.00 97.06 729 PRO A C 1
ATOM 5557 O O . PRO A 1 729 ? 19.066 -8.477 -8.098 1.00 97.06 729 PRO A O 1
ATOM 5560 N N . LEU A 1 730 ? 20.480 -7.262 -9.341 1.00 97.56 730 LEU A N 1
ATOM 5561 C CA . LEU A 1 730 ? 19.509 -7.021 -10.418 1.00 97.56 730 LEU A CA 1
ATOM 5562 C C . LEU A 1 730 ? 19.102 -8.302 -11.153 1.00 97.56 730 LEU A C 1
ATOM 5564 O O . LEU A 1 730 ? 17.922 -8.471 -11.448 1.00 97.56 730 LEU A O 1
ATOM 5568 N N . LEU A 1 731 ? 20.046 -9.207 -11.424 1.00 96.75 731 LEU A N 1
ATOM 5569 C CA . LEU A 1 731 ? 19.750 -10.506 -12.033 1.00 96.75 731 LEU A CA 1
ATOM 5570 C C . LEU A 1 731 ? 18.843 -11.349 -11.136 1.00 96.75 731 LEU A C 1
ATOM 5572 O O . LEU A 1 731 ? 17.882 -11.933 -11.622 1.00 96.75 731 LEU A O 1
ATOM 5576 N N . LYS A 1 732 ? 19.080 -11.340 -9.819 1.00 96.56 732 LYS A N 1
ATOM 5577 C CA . LYS A 1 732 ? 18.205 -12.020 -8.854 1.00 96.56 732 LYS A CA 1
ATOM 5578 C C . LYS A 1 732 ? 16.768 -11.477 -8.882 1.00 96.56 732 LYS A C 1
ATOM 5580 O O . LYS A 1 732 ? 15.830 -12.242 -8.695 1.00 96.56 732 LYS A O 1
ATOM 5585 N N . LEU A 1 733 ? 16.589 -10.178 -9.131 1.00 97.75 733 LEU A N 1
ATOM 5586 C CA . LEU A 1 733 ? 15.266 -9.547 -9.234 1.00 97.75 733 LEU A CA 1
ATOM 5587 C C . LEU A 1 733 ? 14.522 -9.853 -10.537 1.00 97.75 733 LEU A C 1
ATOM 5589 O O . LEU A 1 733 ? 13.348 -9.506 -10.654 1.00 97.75 733 LEU A O 1
ATOM 5593 N N . LEU A 1 734 ? 15.153 -10.520 -11.505 1.00 96.12 734 LEU A N 1
ATOM 5594 C CA . LEU A 1 734 ? 14.418 -11.059 -12.647 1.00 96.12 734 LEU A CA 1
ATOM 5595 C C . LEU A 1 734 ? 13.461 -12.181 -12.211 1.00 96.12 734 LEU A C 1
ATOM 5597 O O . LEU A 1 734 ? 12.395 -12.323 -12.796 1.00 96.12 734 LEU A O 1
ATOM 5601 N N . ASP A 1 735 ? 13.764 -12.897 -11.128 1.00 95.19 735 ASP A N 1
ATOM 5602 C CA . ASP A 1 735 ? 12.880 -13.918 -10.550 1.00 95.19 735 ASP A CA 1
ATOM 5603 C C . ASP A 1 735 ? 12.015 -13.383 -9.386 1.00 95.19 735 ASP A C 1
ATOM 5605 O O . ASP A 1 735 ? 11.519 -14.155 -8.565 1.00 95.19 735 ASP A O 1
ATOM 5609 N N . ASP A 1 736 ? 11.827 -12.059 -9.285 1.00 96.44 736 ASP A N 1
ATOM 5610 C CA . ASP A 1 736 ? 11.003 -11.439 -8.236 1.00 96.44 736 ASP A CA 1
ATOM 5611 C C . ASP A 1 736 ? 9.523 -11.850 -8.337 1.00 96.44 736 ASP A C 1
ATOM 5613 O O . ASP A 1 736 ? 9.005 -12.077 -9.428 1.00 96.44 736 ASP A O 1
ATOM 5617 N N . GLU A 1 737 ? 8.812 -11.888 -7.207 1.00 94.50 737 GLU A N 1
ATOM 5618 C CA . GLU A 1 737 ? 7.370 -12.179 -7.163 1.00 94.50 737 GLU A CA 1
ATOM 5619 C C . GLU A 1 737 ? 6.514 -11.108 -7.867 1.00 94.50 737 GLU A C 1
ATOM 5621 O O . GLU A 1 737 ? 5.405 -11.396 -8.318 1.00 94.50 737 GLU A O 1
ATOM 5626 N N . SER A 1 738 ? 7.015 -9.871 -7.960 1.00 93.56 738 SER A N 1
ATOM 5627 C CA . SER A 1 738 ? 6.309 -8.738 -8.555 1.00 93.56 738 SER A CA 1
ATOM 5628 C C . SER A 1 738 ? 6.749 -8.492 -10.004 1.00 93.56 738 SER A C 1
ATOM 5630 O O . SER A 1 738 ? 7.885 -8.063 -10.231 1.00 93.56 738 SER A O 1
ATOM 5632 N N . PRO A 1 739 ? 5.846 -8.613 -11.000 1.00 93.56 739 PRO A N 1
ATOM 5633 C CA . PRO A 1 739 ? 6.159 -8.307 -12.401 1.00 93.56 739 PRO A CA 1
ATOM 5634 C C . PRO A 1 739 ? 6.639 -6.867 -12.626 1.00 93.56 739 PRO A C 1
ATOM 5636 O O . PRO A 1 739 ? 7.413 -6.592 -13.539 1.00 93.56 739 PRO A O 1
ATOM 5639 N N . VAL A 1 740 ? 6.204 -5.929 -11.778 1.00 95.19 740 VAL A N 1
ATOM 5640 C CA . VAL A 1 740 ? 6.632 -4.522 -11.840 1.00 95.19 740 VAL A CA 1
ATOM 5641 C C . VAL A 1 740 ? 8.099 -4.383 -11.421 1.00 95.19 740 VAL A C 1
ATOM 5643 O O . VAL A 1 740 ? 8.846 -3.620 -12.036 1.00 95.19 740 VAL A O 1
ATOM 5646 N N . VAL A 1 741 ? 8.534 -5.144 -10.409 1.00 97.06 741 VAL A N 1
ATOM 5647 C CA . VAL A 1 741 ? 9.944 -5.192 -9.988 1.00 97.06 741 VAL A CA 1
ATOM 5648 C C . VAL A 1 741 ? 10.788 -5.876 -11.062 1.00 97.06 741 VAL A C 1
ATOM 5650 O O . VAL A 1 741 ? 11.823 -5.324 -11.435 1.00 97.06 741 VAL A O 1
ATOM 5653 N N . GLN A 1 742 ? 10.314 -6.990 -11.634 1.00 97.19 742 GLN A N 1
ATOM 5654 C CA . GLN A 1 742 ? 10.973 -7.657 -12.766 1.00 97.19 742 GLN A CA 1
ATOM 5655 C C . GLN A 1 742 ? 11.183 -6.687 -13.940 1.00 97.19 742 GLN A C 1
ATOM 5657 O O . GLN A 1 742 ? 12.291 -6.572 -14.470 1.00 97.19 742 GLN A O 1
ATOM 5662 N N . ALA A 1 743 ? 10.145 -5.927 -14.316 1.00 96.00 743 ALA A N 1
ATOM 5663 C CA . ALA A 1 743 ? 10.218 -4.944 -15.395 1.00 96.00 743 ALA A CA 1
ATOM 5664 C C . ALA A 1 743 ? 11.242 -3.841 -15.099 1.00 96.00 743 ALA A C 1
ATOM 5666 O O . ALA A 1 743 ? 12.021 -3.475 -15.983 1.00 96.00 743 ALA A O 1
ATOM 5667 N N . ALA A 1 744 ? 11.275 -3.328 -13.866 1.00 96.62 744 ALA A N 1
ATOM 5668 C CA . ALA A 1 744 ? 12.235 -2.308 -13.460 1.00 96.62 744 ALA A CA 1
ATOM 5669 C C . ALA A 1 744 ? 13.677 -2.839 -13.438 1.00 96.62 744 ALA A C 1
ATOM 5671 O O . ALA A 1 744 ? 14.569 -2.162 -13.947 1.00 96.62 744 ALA A O 1
ATOM 5672 N N . ALA A 1 745 ? 13.902 -4.049 -12.917 1.00 97.69 745 ALA A N 1
ATOM 5673 C CA . ALA A 1 745 ? 15.210 -4.699 -12.903 1.00 97.69 745 ALA A CA 1
ATOM 5674 C C . ALA A 1 745 ? 15.723 -4.966 -14.328 1.00 97.69 745 ALA A C 1
ATOM 5676 O O . ALA A 1 745 ? 16.857 -4.604 -14.653 1.00 97.69 745 ALA A O 1
ATOM 5677 N N . CYS A 1 746 ? 14.864 -5.494 -15.208 1.00 96.81 746 CYS A N 1
ATOM 5678 C CA . CYS A 1 746 ? 15.170 -5.678 -16.626 1.00 96.81 746 CYS A CA 1
ATOM 5679 C C . CYS A 1 746 ? 15.495 -4.340 -17.310 1.00 96.81 746 CYS A C 1
ATOM 5681 O O . CYS A 1 746 ? 16.474 -4.238 -18.046 1.00 96.81 746 CYS A O 1
ATOM 5683 N N . GLY A 1 747 ? 14.724 -3.287 -17.021 1.00 95.50 747 GLY A N 1
ATOM 5684 C CA . GLY A 1 747 ? 14.974 -1.942 -17.536 1.00 95.50 747 GLY A CA 1
ATOM 5685 C C . GLY A 1 747 ? 16.297 -1.332 -17.055 1.00 95.50 747 GLY A C 1
ATOM 5686 O O . GLY A 1 747 ? 16.914 -0.571 -17.797 1.00 95.50 747 GLY A O 1
ATOM 5687 N N . SER A 1 748 ? 16.753 -1.662 -15.844 1.00 95.94 748 SER A N 1
ATOM 5688 C CA . SER A 1 748 ? 18.078 -1.267 -15.348 1.00 95.94 748 SER A CA 1
ATOM 5689 C C . SER A 1 748 ? 19.191 -2.047 -16.038 1.00 95.94 748 SER A C 1
ATOM 5691 O O . SER A 1 748 ? 20.153 -1.438 -16.500 1.00 95.94 748 SER A O 1
ATOM 5693 N N . LEU A 1 749 ? 19.044 -3.371 -16.167 1.00 96.00 749 LEU A N 1
ATOM 5694 C CA . LEU A 1 749 ? 20.003 -4.228 -16.873 1.00 96.00 749 LEU A CA 1
ATOM 5695 C C . LEU A 1 749 ? 20.162 -3.828 -18.344 1.00 96.00 749 LEU A C 1
ATOM 5697 O O . LEU A 1 749 ? 21.282 -3.853 -18.845 1.00 96.00 749 LEU A O 1
ATOM 5701 N N . CYS A 1 750 ? 19.090 -3.370 -18.997 1.00 93.00 750 CYS A N 1
ATOM 5702 C CA . CYS A 1 750 ? 19.121 -2.844 -20.364 1.00 93.00 750 CYS A CA 1
ATOM 5703 C C . CYS A 1 750 ? 20.169 -1.722 -20.544 1.00 93.00 750 CYS A C 1
ATOM 5705 O O . CYS A 1 750 ? 20.885 -1.699 -21.547 1.00 93.00 750 CYS A O 1
ATOM 5707 N N . ASN A 1 751 ? 20.343 -0.851 -19.540 1.00 91.81 751 ASN A N 1
ATOM 5708 C CA . ASN A 1 751 ? 21.389 0.180 -19.544 1.00 91.81 751 ASN A CA 1
ATOM 5709 C C . ASN A 1 751 ? 22.786 -0.378 -19.207 1.00 91.81 751 ASN A C 1
ATOM 5711 O O . ASN A 1 751 ? 23.795 0.219 -19.582 1.00 91.81 751 ASN A O 1
ATOM 5715 N N . LEU A 1 752 ? 22.872 -1.504 -18.488 1.00 92.50 752 LEU A N 1
ATOM 5716 C CA . LEU A 1 752 ? 24.145 -2.116 -18.084 1.00 92.50 752 LEU A CA 1
ATOM 5717 C C . LEU A 1 752 ? 24.776 -2.987 -19.177 1.00 92.50 752 LEU A C 1
ATOM 5719 O O . LEU A 1 752 ? 25.960 -3.304 -19.074 1.00 92.50 752 LEU A O 1
ATOM 5723 N N . ILE A 1 753 ? 24.022 -3.364 -20.209 1.00 91.06 753 ILE A N 1
ATOM 5724 C CA . ILE A 1 753 ? 24.478 -4.235 -21.308 1.00 91.06 753 ILE A CA 1
ATOM 5725 C C . ILE A 1 753 ? 24.780 -3.485 -22.610 1.00 91.06 753 ILE A C 1
ATOM 5727 O O . ILE A 1 753 ? 24.927 -4.102 -23.663 1.00 91.06 753 ILE A O 1
ATOM 5731 N N . LEU A 1 754 ? 24.889 -2.156 -22.547 1.00 89.31 754 LEU A N 1
ATOM 5732 C CA . LEU A 1 754 ? 25.363 -1.346 -23.669 1.00 89.31 754 LEU A CA 1
ATOM 5733 C C . LEU A 1 754 ? 26.784 -1.768 -24.077 1.00 89.31 754 LEU A C 1
ATOM 5735 O O . LEU A 1 754 ? 27.579 -2.186 -23.238 1.00 89.31 754 LEU A O 1
ATOM 5739 N N . ASP A 1 755 ? 27.120 -1.621 -25.360 1.00 84.69 755 ASP A N 1
ATOM 5740 C CA . ASP A 1 755 ? 28.353 -2.155 -25.971 1.00 84.69 755 ASP A CA 1
ATOM 5741 C C . ASP A 1 755 ? 29.654 -1.707 -25.275 1.00 84.69 755 ASP A C 1
ATOM 5743 O O . ASP A 1 755 ? 30.638 -2.432 -25.180 1.00 84.69 755 ASP A O 1
ATOM 5747 N N . PHE A 1 756 ? 29.641 -0.510 -24.696 1.00 83.25 756 PHE A N 1
ATOM 5748 C CA . PHE A 1 756 ? 30.780 0.063 -23.986 1.00 83.25 756 PHE A CA 1
ATOM 5749 C C . PHE A 1 756 ? 30.843 -0.272 -22.484 1.00 83.25 756 PHE A C 1
ATOM 5751 O O . PHE A 1 756 ? 31.737 0.236 -21.789 1.00 83.25 756 PHE A O 1
ATOM 5758 N N . SER A 1 757 ? 29.879 -1.039 -21.967 1.00 89.06 757 SER A N 1
ATOM 5759 C CA . SER A 1 757 ? 29.766 -1.394 -20.554 1.00 89.06 757 SER A CA 1
ATOM 5760 C C . SER A 1 757 ? 30.563 -2.665 -20.234 1.00 89.06 757 SER A C 1
ATOM 5762 O O . SER A 1 757 ? 30.338 -3.701 -20.863 1.00 89.06 757 SER A O 1
ATOM 5764 N N . PRO A 1 758 ? 31.432 -2.651 -19.204 1.00 88.69 758 PRO A N 1
ATOM 5765 C CA . PRO A 1 758 ? 32.182 -3.842 -18.798 1.00 88.69 758 PRO A CA 1
ATOM 5766 C C . PRO A 1 758 ? 31.279 -4.950 -18.232 1.00 88.69 758 PRO A C 1
ATOM 5768 O O . PRO A 1 758 ? 31.683 -6.106 -18.179 1.00 88.69 758 PRO A O 1
ATOM 5771 N N . MET A 1 759 ? 30.048 -4.613 -17.831 1.00 92.19 759 MET A N 1
ATOM 5772 C CA . MET A 1 759 ? 29.095 -5.553 -17.237 1.00 92.19 759 MET A CA 1
ATOM 5773 C C . MET A 1 759 ? 28.339 -6.394 -18.277 1.00 92.19 759 MET A C 1
ATOM 5775 O O . MET A 1 759 ? 27.732 -7.391 -17.890 1.00 92.19 759 MET A O 1
ATOM 5779 N N . LYS A 1 760 ? 28.389 -6.049 -19.580 1.00 90.25 760 LYS A N 1
ATOM 5780 C CA . LYS A 1 760 ? 27.677 -6.773 -20.658 1.00 90.25 760 LYS A CA 1
ATOM 5781 C C . LYS A 1 760 ? 27.983 -8.272 -20.624 1.00 90.25 760 LYS A C 1
ATOM 5783 O O . LYS A 1 760 ? 27.067 -9.086 -20.641 1.00 90.25 760 LYS A O 1
ATOM 5788 N N . LYS A 1 761 ? 29.266 -8.626 -20.500 1.00 86.56 761 LYS A N 1
ATOM 5789 C CA . LYS A 1 761 ? 29.721 -10.020 -20.440 1.00 86.56 761 LYS A CA 1
ATOM 5790 C C . LYS A 1 761 ? 29.193 -10.750 -19.200 1.00 86.56 761 LYS A C 1
ATOM 5792 O O . LYS A 1 761 ? 28.611 -11.817 -19.342 1.00 86.56 761 LYS A O 1
ATOM 5797 N N . THR A 1 762 ? 29.319 -10.142 -18.020 1.00 89.50 762 THR A N 1
ATOM 5798 C CA . THR A 1 762 ? 28.828 -10.714 -16.754 1.00 89.50 762 THR A CA 1
ATOM 5799 C C . THR A 1 762 ? 27.324 -10.977 -16.792 1.00 89.50 762 THR A C 1
ATOM 5801 O O . THR A 1 762 ? 26.882 -12.047 -16.400 1.00 89.50 762 THR A O 1
ATOM 5804 N N . VAL A 1 763 ? 26.528 -10.045 -17.331 1.00 91.69 763 VAL A N 1
ATOM 5805 C CA . VAL A 1 763 ? 25.071 -10.233 -17.459 1.00 91.69 763 VAL A CA 1
ATOM 5806 C C . VAL A 1 763 ? 24.729 -11.435 -18.346 1.00 91.69 763 VAL A C 1
ATOM 5808 O O . VAL A 1 763 ? 23.777 -12.153 -18.051 1.00 91.69 763 VAL A O 1
ATOM 5811 N N . ILE A 1 764 ? 25.483 -11.664 -19.425 1.00 87.12 764 ILE A N 1
ATOM 5812 C CA . ILE A 1 764 ? 25.270 -12.813 -20.317 1.00 87.12 764 ILE A CA 1
ATOM 5813 C C . ILE A 1 764 ? 25.653 -14.121 -19.610 1.00 87.12 764 ILE A C 1
ATOM 5815 O O . ILE A 1 764 ? 24.865 -15.066 -19.628 1.00 87.12 764 ILE A O 1
ATOM 5819 N N . GLU A 1 765 ? 26.838 -14.170 -18.994 1.00 87.69 765 GLU A N 1
ATOM 5820 C CA . GLU A 1 765 ? 27.378 -15.365 -18.326 1.00 87.69 765 GLU A CA 1
ATOM 5821 C C . GLU A 1 765 ? 26.514 -15.806 -17.133 1.00 87.69 765 GLU A C 1
ATOM 5823 O O . GLU A 1 765 ? 26.290 -17.002 -16.951 1.00 87.69 765 GLU A O 1
ATOM 5828 N N . ASP A 1 766 ? 25.939 -14.852 -16.399 1.00 90.69 766 ASP A N 1
ATOM 5829 C CA . ASP A 1 766 ? 25.108 -15.104 -15.215 1.00 90.69 766 ASP A CA 1
ATOM 5830 C C . ASP A 1 766 ? 23.612 -15.320 -15.553 1.00 90.69 766 ASP A C 1
ATOM 5832 O O . ASP A 1 766 ? 22.732 -15.158 -14.706 1.00 90.69 766 ASP A O 1
ATOM 5836 N N . GLY A 1 767 ? 23.291 -15.690 -16.800 1.00 88.75 767 GLY A N 1
ATOM 5837 C CA . GLY A 1 767 ? 21.944 -16.126 -17.198 1.00 88.75 767 GLY A CA 1
ATOM 5838 C C . GLY A 1 767 ? 20.966 -15.013 -17.598 1.00 88.75 767 GLY A C 1
ATOM 5839 O O . GLY A 1 767 ? 19.773 -15.276 -17.769 1.00 88.75 767 GLY A O 1
ATOM 5840 N N . GLY A 1 768 ? 21.435 -13.778 -17.804 1.00 92.94 768 GLY A N 1
ATOM 5841 C CA . GLY A 1 768 ? 20.594 -12.661 -18.246 1.00 92.94 768 GLY A CA 1
ATOM 5842 C C . GLY A 1 768 ? 19.926 -12.903 -19.604 1.00 92.94 768 GLY A C 1
ATOM 5843 O O . GLY A 1 768 ? 18.744 -12.605 -19.759 1.00 92.94 768 GLY A O 1
ATOM 5844 N N . LEU A 1 769 ? 20.635 -13.520 -20.562 1.00 94.12 769 LEU A N 1
ATOM 5845 C CA . LEU A 1 769 ? 20.095 -13.820 -21.898 1.00 94.12 769 LEU A CA 1
ATOM 5846 C C . LEU A 1 769 ? 18.842 -14.707 -21.836 1.00 94.12 769 LEU A C 1
ATOM 5848 O O . LEU A 1 769 ? 17.823 -14.368 -22.436 1.00 94.12 769 LEU A O 1
ATOM 5852 N N . ALA A 1 770 ? 18.899 -15.804 -21.077 1.00 95.06 770 ALA A N 1
ATOM 5853 C CA . ALA A 1 770 ? 17.778 -16.736 -20.961 1.00 95.06 770 ALA A CA 1
ATOM 5854 C C . ALA A 1 770 ? 16.543 -16.049 -20.355 1.00 95.06 770 ALA A C 1
ATOM 5856 O O . ALA A 1 770 ? 15.419 -16.258 -20.811 1.00 95.06 770 ALA A O 1
ATOM 5857 N N . ASN A 1 771 ? 16.756 -15.171 -19.370 1.00 95.94 771 ASN A N 1
ATOM 5858 C CA . ASN A 1 771 ? 15.685 -14.380 -18.775 1.00 95.94 771 ASN A CA 1
ATOM 5859 C C . ASN A 1 771 ? 15.101 -13.346 -19.746 1.00 95.94 771 ASN A C 1
ATOM 5861 O O . ASN A 1 771 ? 13.881 -13.213 -19.814 1.00 95.94 771 ASN A O 1
ATOM 5865 N N . PHE A 1 772 ? 15.923 -12.647 -20.536 1.00 96.25 772 PHE A N 1
ATOM 5866 C CA . PHE A 1 772 ? 15.407 -11.716 -21.545 1.00 96.25 772 PHE A CA 1
ATOM 5867 C C . PHE A 1 772 ? 14.536 -12.443 -22.577 1.00 96.25 772 PHE A C 1
ATOM 5869 O O . PHE A 1 772 ? 13.414 -12.016 -22.822 1.00 96.25 772 PHE A O 1
ATOM 5876 N N . VAL A 1 773 ? 14.980 -13.589 -23.101 1.00 96.75 773 VAL A N 1
ATOM 5877 C CA . VAL A 1 773 ? 14.174 -14.406 -24.032 1.00 96.75 773 VAL A CA 1
ATOM 5878 C C . VAL A 1 773 ? 12.889 -14.926 -23.374 1.00 96.75 773 VAL A C 1
ATOM 5880 O O . VAL A 1 773 ? 11.816 -14.902 -23.972 1.00 96.75 773 VAL A O 1
ATOM 5883 N N . LYS A 1 774 ? 12.943 -15.349 -22.109 1.00 96.25 774 LYS A N 1
ATOM 5884 C CA . LYS A 1 774 ? 11.736 -15.718 -21.353 1.00 96.25 774 LYS A CA 1
ATOM 5885 C C . LYS A 1 774 ? 10.748 -14.547 -21.274 1.00 96.25 774 LYS A C 1
ATOM 5887 O O . LYS A 1 774 ? 9.552 -14.733 -21.486 1.00 96.25 774 LYS A O 1
ATOM 5892 N N . PHE A 1 775 ? 11.225 -13.335 -21.000 1.00 96.69 775 PHE A N 1
ATOM 5893 C CA . PHE A 1 775 ? 10.369 -12.160 -20.829 1.00 96.69 775 PHE A CA 1
ATOM 5894 C C . PHE A 1 775 ? 9.810 -11.577 -22.120 1.00 96.69 775 PHE A C 1
ATOM 5896 O O . PHE A 1 775 ? 8.776 -10.912 -22.051 1.00 96.69 775 PHE A O 1
ATOM 5903 N N . THR A 1 776 ? 10.387 -11.875 -23.288 1.00 96.19 776 THR A N 1
ATOM 5904 C CA . THR A 1 776 ? 9.745 -11.512 -24.561 1.00 96.19 776 THR A CA 1
ATOM 5905 C C . THR A 1 776 ? 8.377 -12.179 -24.732 1.00 96.19 776 THR A C 1
ATOM 5907 O O . THR A 1 776 ? 7.587 -11.703 -25.538 1.00 96.19 776 THR A O 1
ATOM 5910 N N . HIS A 1 777 ? 8.072 -13.235 -23.970 1.00 95.00 777 HIS A N 1
ATOM 5911 C CA . HIS A 1 777 ? 6.786 -13.943 -23.963 1.00 95.00 777 HIS A CA 1
ATOM 5912 C C . HIS A 1 777 ? 5.833 -13.483 -22.841 1.00 95.00 777 HIS A C 1
ATOM 5914 O O . HIS A 1 777 ? 4.772 -14.071 -22.650 1.00 95.00 777 HIS A O 1
ATOM 5920 N N . SER A 1 778 ? 6.200 -12.460 -22.061 1.00 94.38 778 SER A N 1
ATOM 5921 C CA . SER A 1 778 ? 5.389 -11.986 -20.933 1.00 94.38 778 SER A CA 1
ATOM 5922 C C . SER A 1 778 ? 4.115 -11.268 -21.387 1.00 94.38 778 SER A C 1
ATOM 5924 O O . SER A 1 778 ? 4.144 -10.488 -22.337 1.00 94.38 778 SER A O 1
ATOM 5926 N N . GLU A 1 779 ? 3.014 -11.445 -20.653 1.00 91.62 779 GLU A N 1
ATOM 5927 C CA . GLU A 1 779 ? 1.794 -10.638 -20.822 1.00 91.62 779 GLU A CA 1
ATOM 5928 C C . GLU A 1 779 ? 1.974 -9.193 -20.321 1.00 91.62 779 GLU A C 1
ATOM 5930 O O . GLU A 1 779 ? 1.217 -8.297 -20.691 1.00 91.62 779 GLU A O 1
ATOM 5935 N N . ASN A 1 780 ? 2.991 -8.931 -19.490 1.00 92.12 780 ASN A N 1
ATOM 5936 C CA . ASN A 1 780 ? 3.307 -7.581 -19.041 1.00 92.12 780 ASN A CA 1
ATOM 5937 C C . ASN A 1 780 ? 4.065 -6.818 -20.141 1.00 92.12 780 ASN A C 1
ATOM 5939 O O . ASN A 1 780 ? 5.250 -7.068 -20.371 1.00 92.12 780 ASN A O 1
ATOM 5943 N N . THR A 1 781 ? 3.402 -5.845 -20.774 1.00 89.56 781 THR A N 1
ATOM 5944 C CA . THR A 1 781 ? 3.951 -5.065 -21.897 1.00 89.56 781 THR A CA 1
ATOM 5945 C C . THR A 1 781 ? 5.276 -4.377 -21.568 1.00 89.56 781 THR A C 1
ATOM 5947 O O . THR A 1 781 ? 6.196 -4.415 -22.379 1.00 89.56 781 THR A O 1
ATOM 5950 N N . ALA A 1 782 ? 5.423 -3.790 -20.375 1.00 90.94 782 ALA A N 1
ATOM 5951 C CA . ALA A 1 782 ? 6.655 -3.095 -19.991 1.00 90.94 782 ALA A CA 1
ATOM 5952 C C . ALA A 1 782 ? 7.837 -4.063 -19.821 1.00 90.94 782 ALA A C 1
ATOM 5954 O O . ALA A 1 782 ? 8.958 -3.759 -20.232 1.00 90.94 782 ALA A O 1
ATOM 5955 N N . LEU A 1 783 ? 7.589 -5.237 -19.233 1.00 94.25 783 LEU A N 1
ATOM 5956 C CA . LEU A 1 783 ? 8.588 -6.295 -19.097 1.00 94.25 783 LEU A CA 1
ATOM 5957 C C . LEU A 1 783 ? 8.975 -6.864 -20.467 1.00 94.25 783 LEU A C 1
ATOM 5959 O O . LEU A 1 783 ? 10.166 -6.968 -20.757 1.00 94.25 783 LEU A O 1
ATOM 5963 N N . LYS A 1 784 ? 7.983 -7.148 -21.322 1.00 95.19 784 LYS A N 1
ATOM 5964 C CA . LYS A 1 784 ? 8.191 -7.604 -22.701 1.00 95.19 784 LYS A CA 1
ATOM 5965 C C . LYS A 1 784 ? 9.036 -6.603 -23.495 1.00 95.19 784 LYS A C 1
ATOM 5967 O O . LYS A 1 784 ? 10.061 -6.980 -24.058 1.00 95.19 784 LYS A O 1
ATOM 5972 N N . LEU A 1 785 ? 8.666 -5.322 -23.478 1.00 92.88 785 LEU A N 1
ATOM 5973 C CA . LEU A 1 785 ? 9.380 -4.260 -24.189 1.00 92.88 785 LEU A CA 1
ATOM 5974 C C . LEU A 1 785 ? 10.825 -4.106 -23.691 1.00 92.88 785 LEU A C 1
ATOM 5976 O O . LEU A 1 785 ? 11.756 -4.073 -24.495 1.00 92.88 785 LEU A O 1
ATOM 5980 N N . ASN A 1 786 ? 11.037 -4.074 -22.368 1.00 94.75 786 ASN A N 1
ATOM 5981 C CA . ASN A 1 786 ? 12.384 -3.992 -21.794 1.00 94.75 786 ASN A CA 1
ATOM 5982 C C . ASN A 1 786 ? 13.241 -5.211 -22.161 1.00 94.75 786 ASN A C 1
ATOM 5984 O O . ASN A 1 786 ? 14.448 -5.065 -22.336 1.00 94.75 786 ASN A O 1
ATOM 5988 N N . ALA A 1 787 ? 12.645 -6.397 -22.279 1.00 96.31 787 ALA A N 1
ATOM 5989 C CA . ALA A 1 787 ? 13.357 -7.609 -22.657 1.00 96.31 787 ALA A CA 1
ATOM 5990 C C . ALA A 1 787 ? 13.814 -7.582 -24.122 1.00 96.31 787 ALA A C 1
ATOM 5992 O O . ALA A 1 787 ? 14.980 -7.858 -24.401 1.00 96.31 787 ALA A O 1
ATOM 5993 N N . ILE A 1 788 ? 12.935 -7.169 -25.040 1.00 95.81 788 ILE A N 1
ATOM 5994 C CA . ILE A 1 788 ? 13.265 -6.998 -26.464 1.00 95.81 788 ILE A CA 1
ATOM 5995 C C . ILE A 1 788 ? 14.354 -5.930 -26.625 1.00 95.81 788 ILE A C 1
ATOM 5997 O O . ILE A 1 788 ? 15.342 -6.148 -27.326 1.00 95.81 788 ILE A O 1
ATOM 6001 N N . TRP A 1 789 ? 14.242 -4.813 -25.901 1.00 94.25 789 TRP A N 1
ATOM 6002 C CA . TRP A 1 789 ? 15.275 -3.777 -25.893 1.00 94.25 789 TRP A CA 1
ATOM 6003 C C . TRP A 1 789 ? 16.606 -4.300 -25.329 1.00 94.25 789 TRP A C 1
ATOM 6005 O O . TRP A 1 789 ? 17.673 -4.028 -25.884 1.00 94.25 789 TRP A O 1
ATOM 6015 N N . SER A 1 790 ? 16.575 -5.120 -24.277 1.00 95.25 790 SER A N 1
ATOM 6016 C CA . SER A 1 790 ? 17.790 -5.749 -23.764 1.00 95.25 790 SER A CA 1
ATOM 6017 C C . SER A 1 790 ? 18.460 -6.631 -24.822 1.00 95.25 790 SER A C 1
ATOM 6019 O O . SER A 1 790 ? 19.664 -6.501 -25.049 1.00 95.25 790 SER A O 1
ATOM 6021 N N . LEU A 1 791 ? 17.692 -7.462 -25.535 1.00 95.31 791 LEU A N 1
ATOM 6022 C CA . LEU A 1 791 ? 18.208 -8.258 -26.654 1.00 95.31 791 LEU A CA 1
ATOM 6023 C C . LEU A 1 791 ? 18.782 -7.364 -27.767 1.00 95.31 791 LEU A C 1
ATOM 6025 O O . LEU A 1 791 ? 19.854 -7.661 -28.293 1.00 95.31 791 LEU A O 1
ATOM 6029 N N . LYS A 1 792 ? 18.144 -6.223 -28.066 1.00 93.81 792 LYS A N 1
ATOM 6030 C CA . LYS A 1 792 ? 18.650 -5.250 -29.047 1.00 93.81 792 LYS A CA 1
ATOM 6031 C C . LYS A 1 792 ? 20.035 -4.752 -28.668 1.00 93.81 792 LYS A C 1
ATOM 6033 O O . LYS A 1 792 ? 20.937 -4.758 -29.507 1.00 93.81 792 LYS A O 1
ATOM 6038 N N . ASN A 1 793 ? 20.214 -4.352 -27.413 1.00 92.50 793 ASN A N 1
ATOM 6039 C CA . ASN A 1 793 ? 21.493 -3.849 -26.916 1.00 92.50 793 ASN A CA 1
ATOM 6040 C C . ASN A 1 793 ? 22.568 -4.948 -26.873 1.00 92.50 793 ASN A C 1
ATOM 6042 O O . ASN A 1 793 ? 23.746 -4.662 -27.103 1.00 92.50 793 ASN A O 1
ATOM 6046 N N . LEU A 1 794 ? 22.178 -6.208 -26.631 1.00 91.81 794 LEU A N 1
ATOM 6047 C CA . LEU A 1 794 ? 23.098 -7.342 -26.734 1.00 91.81 794 LEU A CA 1
ATOM 6048 C C . LEU A 1 794 ? 23.621 -7.516 -28.160 1.00 91.81 794 LEU A C 1
ATOM 6050 O O . LEU A 1 794 ? 24.828 -7.699 -28.322 1.00 91.81 794 LEU A O 1
ATOM 6054 N N . LEU A 1 795 ? 22.740 -7.413 -29.159 1.00 91.75 795 LEU A N 1
ATOM 6055 C CA . LEU A 1 795 ? 23.065 -7.611 -30.574 1.00 91.75 795 LEU A CA 1
ATOM 6056 C C . LEU A 1 795 ? 23.784 -6.425 -31.229 1.00 91.75 795 LEU A C 1
ATOM 6058 O O . LEU A 1 795 ? 24.457 -6.610 -32.242 1.00 91.75 795 LEU A O 1
ATOM 6062 N N . TYR A 1 796 ? 23.676 -5.219 -30.671 1.00 90.56 796 TYR A N 1
ATOM 6063 C CA . TYR A 1 796 ? 24.387 -4.054 -31.196 1.00 90.56 796 TYR A CA 1
ATOM 6064 C C . TYR A 1 796 ? 25.908 -4.282 -31.159 1.00 90.56 796 TYR A C 1
ATOM 6066 O O . TYR A 1 796 ? 26.466 -4.575 -30.097 1.00 90.56 796 TYR A O 1
ATOM 6074 N N . SER A 1 797 ? 26.557 -4.161 -32.324 1.00 87.06 797 SER A N 1
ATOM 6075 C CA . SER A 1 797 ? 27.985 -4.457 -32.549 1.00 87.06 797 SER A CA 1
ATOM 6076 C C . SER A 1 797 ? 28.436 -5.868 -32.130 1.00 87.06 797 SER A C 1
ATOM 6078 O O . SER A 1 797 ? 29.626 -6.090 -31.905 1.00 87.06 797 SER A O 1
ATOM 6080 N N . ALA A 1 798 ? 27.512 -6.825 -32.006 1.00 88.25 798 ALA A N 1
ATOM 6081 C CA . ALA A 1 798 ? 27.839 -8.191 -31.613 1.00 88.25 798 ALA A CA 1
ATOM 6082 C C . ALA A 1 798 ? 28.543 -8.968 -32.735 1.00 88.25 798 ALA A C 1
ATOM 6084 O O . ALA A 1 798 ? 28.296 -8.738 -33.920 1.00 88.25 798 ALA A O 1
ATOM 6085 N N . ASP A 1 799 ? 29.396 -9.919 -32.352 1.00 89.00 799 ASP A N 1
ATOM 6086 C CA . ASP A 1 799 ? 29.949 -10.895 -33.290 1.00 89.00 799 ASP A CA 1
ATOM 6087 C C . ASP A 1 799 ? 28.899 -11.928 -33.740 1.00 89.00 799 ASP A C 1
ATOM 6089 O O . ASP A 1 799 ? 27.852 -12.116 -33.110 1.00 89.00 799 ASP A O 1
ATOM 6093 N N . THR A 1 800 ? 29.204 -12.613 -34.841 1.00 90.81 800 THR A N 1
ATOM 6094 C CA . THR A 1 800 ? 28.349 -13.624 -35.472 1.00 90.81 800 THR A CA 1
ATOM 6095 C C . THR A 1 800 ? 27.931 -14.733 -34.497 1.00 90.81 800 THR A C 1
ATOM 6097 O O . THR A 1 800 ? 26.779 -15.164 -34.496 1.00 90.81 800 THR A O 1
ATOM 6100 N N . GLU A 1 801 ? 28.824 -15.196 -33.613 1.00 89.81 801 GLU A N 1
ATOM 6101 C CA . GLU A 1 801 ? 28.494 -16.282 -32.677 1.00 89.81 801 GLU A CA 1
ATOM 6102 C C . GLU A 1 801 ? 27.532 -15.819 -31.577 1.00 89.81 801 GLU A C 1
ATOM 6104 O O . GLU A 1 801 ? 26.625 -16.559 -31.185 1.00 89.81 801 GLU A O 1
ATOM 6109 N N . THR A 1 802 ? 27.673 -14.580 -31.110 1.00 89.19 802 THR A N 1
ATOM 6110 C CA . THR A 1 802 ? 26.743 -13.961 -30.164 1.00 89.19 802 THR A CA 1
ATOM 6111 C C . THR A 1 802 ? 25.361 -13.816 -30.797 1.00 89.19 802 THR A C 1
ATOM 6113 O O . THR A 1 802 ? 24.370 -14.214 -30.181 1.00 89.19 802 THR A O 1
ATOM 6116 N N . LYS A 1 803 ? 25.284 -13.331 -32.046 1.00 92.94 803 LYS A N 1
ATOM 6117 C CA . LYS A 1 803 ? 24.023 -13.247 -32.806 1.00 92.94 803 LYS A CA 1
ATOM 6118 C C . LYS A 1 803 ? 23.352 -14.616 -32.932 1.00 92.94 803 LYS A C 1
ATOM 6120 O O . LYS A 1 803 ? 22.189 -14.768 -32.557 1.00 92.94 803 LYS A O 1
ATOM 6125 N N . ARG A 1 804 ? 24.106 -15.639 -33.351 1.00 93.50 804 ARG A N 1
ATOM 6126 C CA . ARG A 1 804 ? 23.628 -17.031 -33.424 1.00 93.50 804 ARG A CA 1
ATOM 6127 C C . ARG A 1 804 ? 23.164 -17.550 -32.066 1.00 93.50 804 ARG A C 1
ATOM 6129 O O . ARG A 1 804 ? 22.133 -18.207 -31.990 1.00 93.50 804 ARG A O 1
ATOM 6136 N N . THR A 1 805 ? 23.884 -17.249 -30.988 1.00 93.19 805 THR A N 1
ATOM 6137 C CA . THR A 1 805 ? 23.524 -17.685 -29.628 1.00 93.19 805 THR A CA 1
ATOM 6138 C C . THR A 1 805 ? 22.201 -17.082 -29.163 1.00 93.19 805 THR A C 1
ATOM 6140 O O . THR A 1 805 ? 21.373 -17.807 -28.608 1.00 93.19 805 THR A O 1
ATOM 6143 N N . VAL A 1 806 ? 21.968 -15.793 -29.428 1.00 94.00 806 VAL A N 1
ATOM 6144 C CA . VAL A 1 806 ? 20.676 -15.144 -29.155 1.00 94.00 806 VAL A CA 1
ATOM 6145 C C . VAL A 1 806 ? 19.568 -15.802 -29.981 1.00 94.00 806 VAL A C 1
ATOM 6147 O O . VAL A 1 806 ? 18.549 -16.198 -29.418 1.00 94.00 806 VAL A O 1
ATOM 6150 N N . MET A 1 807 ? 19.784 -16.006 -31.286 1.00 96.19 807 MET A N 1
ATOM 6151 C CA . MET A 1 807 ? 18.762 -16.583 -32.169 1.00 96.19 807 MET A CA 1
ATOM 6152 C C . MET A 1 807 ? 18.485 -18.068 -31.924 1.00 96.19 807 MET A C 1
ATOM 6154 O O . MET A 1 807 ? 17.355 -18.502 -32.127 1.00 96.19 807 MET A O 1
ATOM 6158 N N . ARG A 1 808 ? 19.444 -18.844 -31.404 1.00 95.69 808 ARG A N 1
ATOM 6159 C CA . ARG A 1 808 ? 19.196 -20.223 -30.938 1.00 95.69 808 ARG A CA 1
ATOM 6160 C C . ARG A 1 808 ? 18.193 -20.277 -29.782 1.00 95.69 808 ARG A C 1
ATOM 6162 O O . ARG A 1 808 ? 17.505 -21.281 -29.647 1.00 95.69 808 ARG A O 1
ATOM 6169 N N . GLN A 1 809 ? 18.133 -19.236 -28.948 1.00 96.00 809 GLN A N 1
ATOM 6170 C CA . GLN A 1 809 ? 17.196 -19.171 -27.822 1.00 96.00 809 GLN A CA 1
ATOM 6171 C C . GLN A 1 809 ? 15.883 -18.477 -28.196 1.00 96.00 809 GLN A C 1
ATOM 6173 O O . GLN A 1 809 ? 14.824 -18.970 -27.825 1.00 96.00 809 GLN A O 1
ATOM 6178 N N . LEU A 1 810 ? 15.940 -17.352 -28.921 1.00 96.81 810 LEU A N 1
ATOM 6179 C CA . LEU A 1 810 ? 14.748 -16.591 -29.310 1.00 96.81 810 LEU A CA 1
ATOM 6180 C C . LEU A 1 810 ? 13.958 -17.270 -30.436 1.00 96.81 810 LEU A C 1
ATOM 6182 O O . LEU A 1 810 ? 12.736 -17.206 -30.425 1.00 96.81 810 LEU A O 1
ATOM 6186 N N . SER A 1 811 ? 14.647 -17.943 -31.363 1.00 97.25 811 SER A N 1
ATOM 6187 C CA . SER A 1 811 ? 14.152 -18.432 -32.659 1.00 97.25 811 SER A CA 1
ATOM 6188 C C . SER A 1 811 ? 13.774 -17.328 -33.656 1.00 97.25 811 SER A C 1
ATOM 6190 O O . SER A 1 811 ? 13.315 -16.246 -33.293 1.00 97.25 811 SER A O 1
ATOM 6192 N N . TYR A 1 812 ? 13.969 -17.613 -34.944 1.00 97.19 812 TYR A N 1
ATOM 6193 C CA . TYR A 1 812 ? 13.534 -16.724 -36.024 1.00 97.19 812 TYR A CA 1
ATOM 6194 C C . TYR A 1 812 ? 12.010 -16.730 -36.205 1.00 97.19 812 TYR A C 1
ATOM 6196 O O . TYR A 1 812 ? 11.445 -15.689 -36.522 1.00 97.19 812 TYR A O 1
ATOM 6204 N N . GLU A 1 813 ? 11.345 -17.860 -35.942 1.00 96.81 813 GLU A N 1
ATOM 6205 C CA . GLU A 1 813 ? 9.880 -17.980 -35.989 1.00 96.81 813 GLU A CA 1
ATOM 6206 C C . GLU A 1 813 ? 9.217 -17.007 -35.009 1.00 96.81 813 GLU A C 1
ATOM 6208 O O . GLU A 1 813 ? 8.389 -16.191 -35.403 1.00 96.81 813 GLU A O 1
ATOM 6213 N N . TYR A 1 814 ? 9.666 -16.993 -33.752 1.00 97.75 814 TYR A N 1
ATOM 6214 C CA . TYR A 1 814 ? 9.122 -16.062 -32.767 1.00 97.75 814 TYR A CA 1
ATOM 6215 C C . TYR A 1 814 ? 9.497 -14.599 -33.050 1.00 97.75 814 TYR A C 1
ATOM 6217 O O . TYR A 1 814 ? 8.726 -13.684 -32.766 1.00 97.75 814 TYR A O 1
ATOM 6225 N N . LEU A 1 815 ? 10.668 -14.339 -33.644 1.00 97.81 815 LEU A N 1
ATOM 6226 C CA . LEU A 1 815 ? 11.014 -12.984 -34.082 1.00 97.81 815 LEU A CA 1
ATOM 6227 C C . LEU A 1 815 ? 10.038 -12.474 -35.159 1.00 97.81 815 LEU A C 1
ATOM 6229 O O . LEU A 1 815 ? 9.680 -11.298 -35.139 1.00 97.81 815 LEU A O 1
ATOM 6233 N N . ILE A 1 816 ? 9.560 -13.346 -36.055 1.00 97.75 816 ILE A N 1
ATOM 6234 C CA . ILE A 1 816 ? 8.502 -13.016 -37.023 1.00 97.75 816 ILE A CA 1
ATOM 6235 C C . ILE A 1 816 ? 7.187 -12.675 -36.309 1.00 97.75 816 ILE A C 1
ATOM 6237 O O . ILE A 1 816 ? 6.521 -11.713 -36.705 1.00 97.75 816 ILE A O 1
ATOM 6241 N N . ASP A 1 817 ? 6.836 -13.397 -35.244 1.00 96.75 817 ASP A N 1
ATOM 6242 C CA . ASP A 1 817 ? 5.655 -13.078 -34.432 1.00 96.75 817 ASP A CA 1
ATOM 6243 C C . ASP A 1 817 ? 5.777 -11.684 -33.798 1.00 96.75 817 ASP A C 1
ATOM 6245 O O . ASP A 1 817 ? 4.847 -10.883 -33.893 1.00 96.75 817 ASP A O 1
ATOM 6249 N N . LEU A 1 818 ? 6.944 -11.337 -33.239 1.00 96.56 818 LEU A N 1
ATOM 6250 C CA . LEU A 1 818 ? 7.197 -10.007 -32.664 1.00 96.56 818 LEU A CA 1
ATOM 6251 C C . LEU A 1 818 ? 7.097 -8.877 -33.705 1.00 96.56 818 LEU A C 1
ATOM 6253 O O . LEU A 1 818 ? 6.571 -7.805 -33.408 1.00 96.56 818 LEU A O 1
ATOM 6257 N N . LEU A 1 819 ? 7.546 -9.112 -34.942 1.00 95.62 819 LEU A N 1
ATOM 6258 C CA . LEU A 1 819 ? 7.403 -8.155 -36.052 1.00 95.62 819 LEU A CA 1
ATOM 6259 C C . LEU A 1 819 ? 5.935 -7.918 -36.457 1.00 95.62 819 LEU A C 1
ATOM 6261 O O . LEU A 1 819 ? 5.625 -6.920 -37.125 1.00 95.62 819 LEU A O 1
ATOM 6265 N N . ASN A 1 820 ? 5.034 -8.814 -36.052 1.00 93.62 820 ASN A N 1
ATOM 6266 C CA . ASN A 1 820 ? 3.596 -8.760 -36.302 1.00 93.62 820 ASN A CA 1
ATOM 6267 C C . ASN A 1 820 ? 2.759 -8.596 -35.015 1.00 93.62 820 ASN A C 1
ATOM 6269 O O . ASN A 1 820 ? 1.539 -8.755 -35.079 1.00 93.62 820 ASN A O 1
ATOM 6273 N N . ASP A 1 821 ? 3.379 -8.260 -33.874 1.00 93.44 821 ASP A N 1
ATOM 6274 C CA . ASP A 1 821 ? 2.691 -8.049 -32.589 1.00 93.44 821 ASP A CA 1
ATOM 6275 C C . ASP A 1 821 ? 1.640 -6.925 -32.700 1.00 93.44 821 ASP A C 1
ATOM 6277 O O . ASP A 1 821 ? 1.727 -6.059 -33.566 1.00 93.44 821 ASP A O 1
ATOM 6281 N N . ALA A 1 822 ? 0.627 -6.910 -31.835 1.00 89.69 822 ALA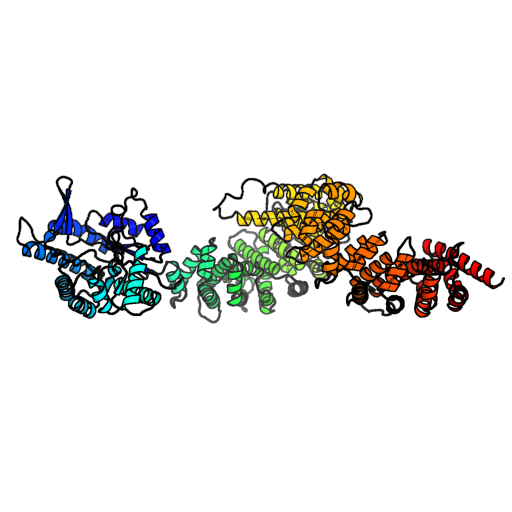 A N 1
ATOM 6282 C CA . ALA A 1 822 ? -0.397 -5.868 -31.852 1.00 89.69 822 ALA A CA 1
ATOM 6283 C C . ALA A 1 822 ? 0.149 -4.468 -31.491 1.00 89.69 822 ALA A C 1
ATOM 6285 O O . ALA A 1 822 ? -0.406 -3.471 -31.953 1.00 89.69 822 ALA A O 1
ATOM 6286 N N . SER A 1 823 ? 1.215 -4.377 -30.686 1.00 89.06 823 SER A N 1
ATOM 6287 C CA . SER A 1 823 ? 1.845 -3.100 -30.307 1.00 89.06 823 SER A CA 1
ATOM 6288 C C . SER A 1 823 ? 2.916 -2.679 -31.311 1.00 89.06 823 SER A C 1
ATOM 6290 O O . SER A 1 823 ? 3.834 -3.433 -31.636 1.00 89.06 823 SER A O 1
ATOM 6292 N N . VAL A 1 824 ? 2.823 -1.431 -31.768 1.00 88.12 824 VAL A N 1
ATOM 6293 C CA . VAL A 1 824 ? 3.754 -0.843 -32.740 1.00 88.12 824 VAL A CA 1
ATOM 6294 C C . VAL A 1 824 ? 5.145 -0.644 -32.131 1.00 88.12 824 VAL A C 1
ATOM 6296 O O . VAL A 1 824 ? 6.145 -0.823 -32.819 1.00 88.12 824 VAL A O 1
ATOM 6299 N N . GLU A 1 825 ? 5.229 -0.367 -30.833 1.00 89.81 825 GLU A N 1
ATOM 6300 C CA . GLU A 1 825 ? 6.480 -0.235 -30.083 1.00 89.81 825 GLU A CA 1
ATOM 6301 C C . GLU A 1 825 ? 7.228 -1.571 -29.999 1.00 89.81 825 GLU A C 1
ATOM 6303 O O . GLU A 1 825 ? 8.451 -1.620 -30.126 1.00 89.81 825 GLU A O 1
ATOM 6308 N N . ILE A 1 826 ? 6.504 -2.685 -29.835 1.00 92.88 826 ILE A N 1
ATOM 6309 C CA . ILE A 1 826 ? 7.104 -4.025 -29.895 1.00 92.88 826 ILE A CA 1
ATOM 6310 C C . ILE A 1 826 ? 7.644 -4.296 -31.300 1.00 92.88 826 ILE A C 1
ATOM 6312 O O . ILE A 1 826 ? 8.783 -4.750 -31.435 1.00 92.88 826 ILE A O 1
ATOM 6316 N N . GLN A 1 827 ? 6.863 -3.974 -32.336 1.00 93.31 827 GLN A N 1
ATOM 6317 C CA . GLN A 1 827 ? 7.293 -4.133 -33.725 1.00 93.31 827 GLN A CA 1
ATOM 6318 C C . GLN A 1 827 ? 8.537 -3.288 -34.042 1.00 93.31 827 GLN A C 1
ATOM 6320 O O . GLN A 1 827 ? 9.446 -3.780 -34.705 1.00 93.31 827 GLN A O 1
ATOM 6325 N N . GLU A 1 828 ? 8.601 -2.040 -33.566 1.00 92.31 828 GLU A N 1
ATOM 6326 C CA . GLU A 1 828 ? 9.765 -1.157 -33.708 1.00 92.31 828 GLU A CA 1
ATOM 6327 C C . GLU A 1 828 ? 11.015 -1.812 -33.115 1.00 92.31 828 GLU A C 1
ATOM 6329 O O . GLU A 1 828 ? 12.023 -1.969 -33.807 1.00 92.31 828 GLU A O 1
ATOM 6334 N N . GLN A 1 829 ? 10.950 -2.243 -31.850 1.00 94.56 829 GLN A N 1
ATOM 6335 C CA . GLN A 1 829 ? 12.110 -2.849 -31.195 1.00 94.56 829 GLN A CA 1
ATOM 6336 C C . GLN A 1 829 ? 12.497 -4.193 -31.841 1.00 94.56 829 GLN A C 1
ATOM 6338 O O . GLN A 1 829 ? 13.682 -4.526 -31.898 1.00 94.56 829 GLN A O 1
ATOM 6343 N N . ALA A 1 830 ? 11.529 -4.949 -32.371 1.00 96.12 830 ALA A N 1
ATOM 6344 C CA . ALA A 1 830 ? 11.778 -6.171 -33.132 1.00 96.12 830 ALA A CA 1
ATOM 6345 C C . ALA A 1 830 ? 12.442 -5.899 -34.495 1.00 96.12 830 ALA A C 1
ATOM 6347 O O . ALA A 1 830 ? 13.345 -6.632 -34.894 1.00 96.12 830 ALA A O 1
ATOM 6348 N N . LEU A 1 831 ? 12.066 -4.827 -35.197 1.00 95.62 831 LEU A N 1
ATOM 6349 C CA . LEU A 1 831 ? 12.749 -4.408 -36.428 1.00 95.62 831 LEU A CA 1
ATOM 6350 C C . LEU A 1 831 ? 14.183 -3.970 -36.145 1.00 95.62 831 LEU A C 1
ATOM 6352 O O . LEU A 1 831 ? 15.096 -4.330 -36.880 1.00 95.62 831 LEU A O 1
ATOM 6356 N N . ASP A 1 832 ? 14.398 -3.250 -35.052 1.00 95.38 832 ASP A N 1
ATOM 6357 C CA . ASP A 1 832 ? 15.730 -2.877 -34.589 1.00 95.38 832 ASP A CA 1
ATOM 6358 C C . ASP A 1 832 ? 16.598 -4.109 -34.228 1.00 95.38 832 ASP A C 1
ATOM 6360 O O . ASP A 1 832 ? 17.814 -4.101 -34.446 1.00 95.38 832 ASP A O 1
ATOM 6364 N N . LEU A 1 833 ? 15.996 -5.189 -33.705 1.00 95.88 833 LEU A N 1
ATOM 6365 C CA . LEU A 1 833 ? 16.682 -6.476 -33.529 1.00 95.88 833 LEU A CA 1
ATOM 6366 C C . LEU A 1 833 ? 17.142 -7.033 -34.877 1.00 95.88 833 LEU A C 1
ATOM 6368 O O . LEU A 1 833 ? 18.321 -7.357 -35.021 1.00 95.88 833 LEU A O 1
ATOM 6372 N N . VAL A 1 834 ? 16.241 -7.104 -35.865 1.00 96.81 834 VAL A N 1
ATOM 6373 C CA . VAL A 1 834 ? 16.573 -7.574 -37.221 1.00 96.81 834 VAL A CA 1
ATOM 6374 C C . VAL A 1 834 ? 17.670 -6.708 -37.829 1.00 96.81 834 VAL A C 1
ATOM 6376 O O . VAL A 1 834 ? 18.666 -7.243 -38.310 1.00 96.81 834 VAL A O 1
ATOM 6379 N N . ARG A 1 835 ? 17.545 -5.380 -37.728 1.00 95.75 835 ARG A N 1
ATOM 6380 C CA . ARG A 1 835 ? 18.550 -4.412 -38.172 1.00 95.75 835 ARG A CA 1
ATOM 6381 C C . ARG A 1 835 ? 19.929 -4.734 -37.604 1.00 95.75 835 ARG A C 1
ATOM 6383 O O . ARG A 1 835 ? 20.900 -4.701 -38.357 1.00 95.75 835 ARG A O 1
ATOM 6390 N N . ASN A 1 836 ? 20.026 -5.041 -36.308 1.00 95.12 836 ASN A N 1
ATOM 6391 C CA . ASN A 1 836 ? 21.290 -5.403 -35.662 1.00 95.12 836 ASN A CA 1
ATOM 6392 C C . ASN A 1 836 ? 21.792 -6.794 -36.082 1.00 95.12 836 ASN A C 1
ATOM 6394 O O . ASN A 1 836 ? 23.002 -6.975 -36.225 1.00 95.12 836 ASN A O 1
ATOM 6398 N N . LEU A 1 837 ? 20.897 -7.759 -36.325 1.00 95.38 837 LEU A N 1
ATOM 6399 C CA . LEU A 1 837 ? 21.269 -9.076 -36.851 1.00 95.38 837 LEU A CA 1
ATOM 6400 C C . LEU A 1 837 ? 21.928 -8.944 -38.227 1.00 95.38 837 LEU A C 1
ATOM 6402 O O . LEU A 1 837 ? 23.038 -9.438 -38.395 1.00 95.38 837 LEU A O 1
ATOM 6406 N N . VAL A 1 838 ? 21.328 -8.181 -39.147 1.00 93.94 838 VAL A N 1
ATOM 6407 C CA . VAL A 1 838 ? 21.880 -7.952 -40.497 1.00 93.94 838 VAL A CA 1
ATOM 6408 C C . VAL A 1 838 ? 23.022 -6.923 -40.538 1.00 93.94 838 VAL A C 1
ATOM 6410 O O . VAL A 1 838 ? 23.636 -6.717 -41.580 1.00 93.94 838 VAL A O 1
ATOM 6413 N N . CYS A 1 839 ? 23.332 -6.261 -39.417 1.00 87.25 839 CYS A N 1
ATOM 6414 C CA . CYS A 1 839 ? 24.442 -5.311 -39.302 1.00 87.25 839 CYS A CA 1
ATOM 6415 C C . CYS A 1 839 ? 25.734 -6.047 -38.922 1.00 87.25 839 CYS A C 1
ATOM 6417 O O . CYS A 1 839 ? 26.012 -6.255 -37.738 1.00 87.25 839 CYS A O 1
ATOM 6419 N N . GLY A 1 840 ? 26.512 -6.487 -39.908 1.00 73.88 840 GLY A N 1
ATOM 6420 C CA . GLY A 1 840 ? 27.693 -7.329 -39.704 1.00 73.88 840 GLY A CA 1
ATOM 6421 C C . GLY A 1 840 ? 28.924 -6.857 -40.467 1.00 73.88 840 GLY A C 1
ATOM 6422 O O . GLY A 1 840 ? 28.815 -6.250 -41.527 1.00 73.88 840 GLY A O 1
ATOM 6423 N N . LYS A 1 841 ? 30.122 -7.181 -39.958 1.00 67.38 841 LYS A N 1
ATOM 6424 C CA . LYS A 1 841 ? 31.359 -7.104 -40.766 1.00 67.38 841 LYS A CA 1
ATOM 6425 C C . LYS A 1 841 ? 31.449 -8.248 -41.780 1.00 67.38 841 LYS A C 1
ATOM 6427 O O . LYS A 1 841 ? 32.223 -8.161 -42.727 1.00 67.38 841 LYS A O 1
ATOM 6432 N N . GLN A 1 842 ? 30.709 -9.328 -41.538 1.00 74.25 842 GLN A N 1
ATOM 6433 C CA . GLN A 1 842 ? 30.663 -10.521 -42.371 1.00 74.25 842 GLN A CA 1
ATOM 6434 C C . GLN A 1 842 ? 29.302 -10.602 -43.057 1.00 74.25 842 GLN A C 1
ATOM 6436 O O . GLN A 1 842 ? 28.273 -10.335 -42.441 1.00 74.25 842 GLN A O 1
ATOM 6441 N N . LYS A 1 843 ? 29.303 -10.996 -44.332 1.00 83.38 843 LYS A N 1
ATOM 6442 C CA . LYS A 1 843 ? 28.081 -11.145 -45.141 1.00 83.38 843 LYS A CA 1
ATOM 6443 C C . LYS A 1 843 ? 27.207 -12.316 -44.664 1.00 83.38 843 LYS A C 1
ATOM 6445 O O . LYS A 1 843 ? 25.998 -12.267 -44.848 1.00 83.38 843 LYS A O 1
ATOM 6450 N N . GLU A 1 844 ? 27.822 -13.272 -43.965 1.00 88.94 844 GLU A N 1
ATOM 6451 C CA . GLU A 1 844 ? 27.202 -14.459 -43.356 1.00 88.94 844 GLU A CA 1
ATOM 6452 C C . GLU A 1 844 ? 26.068 -14.123 -42.375 1.00 88.94 844 GLU A C 1
ATOM 6454 O O . GLU A 1 844 ? 25.143 -14.909 -42.208 1.00 88.94 844 GLU A O 1
ATOM 6459 N N . ASP A 1 845 ? 26.107 -12.946 -41.742 1.00 92.62 845 ASP A N 1
ATOM 6460 C CA . ASP A 1 845 ? 25.042 -12.493 -40.843 1.00 92.62 845 ASP A CA 1
ATOM 6461 C C . ASP A 1 845 ? 23.707 -12.295 -41.588 1.00 92.62 845 ASP A C 1
ATOM 6463 O O . ASP A 1 845 ? 22.638 -12.584 -41.051 1.00 92.62 845 ASP A O 1
ATOM 6467 N N . ILE A 1 846 ? 23.761 -11.811 -42.835 1.00 94.69 846 ILE A N 1
ATOM 6468 C CA . ILE A 1 846 ? 22.575 -11.641 -43.686 1.00 94.69 846 ILE A CA 1
ATOM 6469 C C . ILE A 1 846 ? 22.087 -13.014 -44.160 1.00 94.69 846 ILE A C 1
ATOM 6471 O O . ILE A 1 846 ? 20.885 -13.273 -44.111 1.00 94.69 846 ILE A O 1
ATOM 6475 N N . ASP A 1 847 ? 23.010 -13.906 -44.537 1.00 94.19 847 ASP A N 1
ATOM 6476 C CA . ASP A 1 847 ? 22.695 -15.283 -44.940 1.00 94.19 847 ASP A CA 1
ATOM 6477 C C . ASP A 1 847 ? 21.981 -16.053 -43.815 1.00 94.19 847 ASP A C 1
ATOM 6479 O O . ASP A 1 847 ? 20.970 -16.716 -44.055 1.00 94.19 847 ASP A O 1
ATOM 6483 N N . ASP A 1 848 ? 22.457 -15.929 -42.571 1.00 94.88 848 ASP A N 1
ATOM 6484 C CA . ASP A 1 848 ? 21.850 -16.564 -41.396 1.00 94.88 848 ASP A CA 1
ATOM 6485 C C . ASP A 1 848 ? 20.414 -16.062 -41.160 1.00 94.88 848 ASP A C 1
ATOM 6487 O O . ASP A 1 848 ? 19.526 -16.857 -40.835 1.00 94.88 848 ASP A O 1
ATOM 6491 N N . VAL A 1 849 ? 20.162 -14.762 -41.355 1.00 95.88 849 VAL A N 1
ATOM 6492 C CA . VAL A 1 849 ? 18.822 -14.165 -41.229 1.00 95.88 849 VAL A CA 1
ATOM 6493 C C . VAL A 1 849 ? 17.909 -14.601 -42.379 1.00 95.88 849 VAL A C 1
ATOM 6495 O O . VAL A 1 849 ? 16.767 -14.989 -42.132 1.00 95.88 849 VAL A O 1
ATOM 6498 N N . PHE A 1 850 ? 18.392 -14.586 -43.624 1.00 96.38 850 PHE A N 1
ATOM 6499 C CA . PHE A 1 850 ? 17.622 -15.021 -44.797 1.00 96.38 850 PHE A CA 1
ATOM 6500 C C . PHE A 1 850 ? 17.278 -16.510 -44.733 1.00 96.38 850 PHE A C 1
ATOM 6502 O O . PHE A 1 850 ? 16.160 -16.895 -45.070 1.00 96.38 850 PHE A O 1
ATOM 6509 N N . SER A 1 851 ? 18.206 -17.340 -44.259 1.00 95.62 851 SER A N 1
ATOM 6510 C CA . SER A 1 851 ? 17.989 -18.770 -44.035 1.00 95.62 851 SER A CA 1
ATOM 6511 C C . SER A 1 851 ? 17.017 -19.022 -42.878 1.00 95.62 851 SER A C 1
ATOM 6513 O O . SER A 1 851 ? 16.115 -19.851 -42.989 1.00 95.62 851 SER A O 1
ATOM 6515 N N . GLY A 1 852 ? 17.168 -18.281 -41.776 1.00 95.25 852 GLY A N 1
ATOM 6516 C CA . GLY A 1 852 ? 16.383 -18.466 -40.559 1.00 95.25 852 GLY A CA 1
ATOM 6517 C C . GLY A 1 852 ? 14.944 -17.955 -40.636 1.00 95.25 852 GLY A C 1
ATOM 6518 O O . GLY A 1 852 ? 14.033 -18.641 -40.180 1.00 95.25 852 GLY A O 1
ATOM 6519 N N . MET A 1 853 ? 14.727 -16.760 -41.193 1.00 95.88 853 MET A N 1
ATOM 6520 C CA . MET A 1 853 ? 13.389 -16.163 -41.347 1.00 95.88 853 MET A CA 1
ATOM 6521 C C . MET A 1 853 ? 12.720 -16.542 -42.672 1.00 95.88 853 MET A C 1
ATOM 6523 O O . MET A 1 853 ? 11.497 -16.496 -42.781 1.00 95.88 853 MET A O 1
ATOM 6527 N N . GLY A 1 854 ? 13.519 -16.879 -43.684 1.00 96.12 854 GLY A N 1
ATOM 6528 C CA . GLY A 1 854 ? 13.102 -16.912 -45.079 1.00 96.12 854 GLY A CA 1
ATOM 6529 C C . GLY A 1 854 ? 13.249 -15.536 -45.734 1.00 96.12 854 GLY A C 1
ATOM 6530 O O . GLY A 1 854 ? 12.585 -14.576 -45.343 1.00 96.12 854 GLY A O 1
ATOM 6531 N N . GLU A 1 855 ? 14.076 -15.456 -46.780 1.00 95.94 855 GLU A N 1
ATOM 6532 C CA . GLU A 1 855 ? 14.309 -14.238 -47.575 1.00 95.94 855 GLU A CA 1
ATOM 6533 C C . GLU A 1 855 ? 12.992 -13.573 -48.008 1.00 95.94 855 GLU A C 1
ATOM 6535 O O . GLU A 1 855 ? 12.779 -12.383 -47.789 1.00 95.94 855 GLU A O 1
ATOM 6540 N N . THR A 1 856 ? 12.067 -14.354 -48.574 1.00 96.12 856 THR A N 1
ATOM 6541 C CA . THR A 1 856 ? 10.768 -13.845 -49.040 1.00 96.12 856 THR A CA 1
ATOM 6542 C C . THR A 1 856 ? 9.937 -13.273 -47.892 1.00 96.12 856 THR A C 1
ATOM 6544 O O . THR A 1 856 ? 9.413 -12.173 -48.024 1.00 96.12 856 THR A O 1
ATOM 6547 N N . VAL A 1 857 ? 9.880 -13.972 -46.755 1.00 97.44 857 VAL A N 1
ATOM 6548 C CA . VAL A 1 857 ? 9.071 -13.581 -45.591 1.00 97.44 857 VAL A CA 1
ATOM 6549 C C . VAL A 1 857 ? 9.574 -12.271 -44.988 1.00 97.44 857 VAL A C 1
ATOM 6551 O O . VAL A 1 857 ? 8.778 -11.372 -44.723 1.00 97.44 857 VAL A O 1
ATOM 6554 N N . LEU A 1 858 ? 10.890 -12.134 -44.797 1.00 97.19 858 LEU A N 1
ATOM 6555 C CA . LEU A 1 858 ? 11.473 -10.901 -44.269 1.00 97.19 858 LEU A CA 1
ATOM 6556 C C . LEU A 1 858 ? 11.202 -9.713 -45.202 1.00 97.19 858 LEU A C 1
ATOM 6558 O O . LEU A 1 858 ? 10.790 -8.651 -44.734 1.00 97.19 858 LEU A O 1
ATOM 6562 N N . LEU A 1 859 ? 11.406 -9.889 -46.510 1.00 97.19 859 LEU A N 1
ATOM 6563 C CA . LEU A 1 859 ? 11.170 -8.820 -47.480 1.00 97.19 859 LEU A CA 1
ATOM 6564 C C . LEU A 1 859 ? 9.686 -8.427 -47.554 1.00 97.19 859 LEU A C 1
ATOM 6566 O O . LEU A 1 859 ? 9.404 -7.233 -47.580 1.00 97.19 859 LEU A O 1
ATOM 6570 N N . ASP A 1 860 ? 8.752 -9.380 -47.482 1.00 96.56 860 ASP A N 1
ATOM 6571 C CA . ASP A 1 860 ? 7.307 -9.095 -47.445 1.00 96.56 860 ASP A CA 1
ATOM 6572 C C . ASP A 1 860 ? 6.917 -8.287 -46.190 1.00 96.56 860 ASP A C 1
ATOM 6574 O O . ASP A 1 860 ? 6.103 -7.360 -46.253 1.00 96.56 860 ASP A O 1
ATOM 6578 N N . ILE A 1 861 ? 7.517 -8.602 -45.034 1.00 95.75 861 ILE A N 1
ATOM 6579 C CA . ILE A 1 861 ? 7.305 -7.838 -43.797 1.00 95.75 861 ILE A CA 1
ATOM 6580 C C . ILE A 1 861 ? 7.817 -6.407 -43.969 1.00 95.75 861 ILE A C 1
ATOM 6582 O O . ILE A 1 861 ? 7.081 -5.467 -43.668 1.00 95.75 861 ILE A O 1
ATOM 6586 N N . LEU A 1 862 ? 9.053 -6.230 -44.449 1.00 95.81 862 LEU A N 1
ATOM 6587 C CA . LEU A 1 862 ? 9.647 -4.905 -44.650 1.00 95.81 862 LEU A CA 1
ATOM 6588 C C . LEU A 1 862 ? 8.830 -4.077 -45.650 1.00 95.81 862 LEU A C 1
ATOM 6590 O O . LEU A 1 862 ? 8.511 -2.927 -45.359 1.00 95.81 862 LEU A O 1
ATOM 6594 N N . GLU A 1 863 ? 8.413 -4.675 -46.766 1.00 94.81 863 GLU A N 1
ATOM 6595 C CA . GLU A 1 863 ? 7.529 -4.059 -47.761 1.00 94.81 863 GLU A CA 1
ATOM 6596 C C . GLU A 1 863 ? 6.226 -3.558 -47.122 1.00 94.81 863 GLU A C 1
ATOM 6598 O O . GLU A 1 863 ? 5.873 -2.385 -47.258 1.00 94.81 863 GLU A O 1
ATOM 6603 N N . LYS A 1 864 ? 5.565 -4.392 -46.309 1.00 92.12 864 LYS A N 1
ATOM 6604 C CA . LYS A 1 864 ? 4.353 -4.005 -45.573 1.00 92.12 864 LYS A CA 1
ATOM 6605 C C . LYS A 1 864 ? 4.594 -2.847 -44.595 1.00 92.12 864 LYS A C 1
ATOM 6607 O O . LYS A 1 864 ? 3.733 -1.973 -44.474 1.00 92.12 864 LYS A O 1
ATOM 6612 N N . LYS A 1 865 ? 5.731 -2.822 -43.884 1.00 91.44 865 LYS A N 1
ATOM 6613 C CA . LYS A 1 865 ? 6.069 -1.724 -42.951 1.00 91.44 865 LYS A CA 1
ATOM 6614 C C . LYS A 1 865 ? 6.330 -0.410 -43.679 1.00 91.44 865 LYS A C 1
ATOM 6616 O O . LYS A 1 865 ? 5.912 0.634 -43.186 1.00 91.44 865 LYS A O 1
ATOM 6621 N N . LEU A 1 866 ? 6.948 -0.460 -44.858 1.00 90.12 866 LEU A N 1
ATOM 6622 C CA . LEU A 1 866 ? 7.083 0.713 -45.718 1.00 90.12 866 LEU A CA 1
ATOM 6623 C C . LEU A 1 866 ? 5.696 1.208 -46.166 1.00 90.12 866 LEU A C 1
ATOM 6625 O O . LEU A 1 866 ? 5.351 2.362 -45.929 1.00 90.12 866 LEU A O 1
ATOM 6629 N N . SER A 1 867 ? 4.855 0.326 -46.709 1.00 85.31 867 SER A N 1
ATOM 6630 C CA . SER A 1 867 ? 3.568 0.691 -47.324 1.00 85.31 867 SER A CA 1
ATOM 6631 C C . SER A 1 867 ? 2.492 1.201 -46.345 1.00 85.31 867 SER A C 1
ATOM 6633 O O . SER A 1 867 ? 1.640 2.008 -46.732 1.00 85.31 867 SER A O 1
ATOM 6635 N N . ASN A 1 868 ? 2.521 0.775 -45.075 1.00 69.19 868 ASN A N 1
ATOM 6636 C CA . ASN A 1 868 ? 1.507 1.118 -44.064 1.00 69.19 868 ASN A CA 1
ATOM 6637 C C . ASN A 1 868 ? 1.601 2.548 -43.493 1.00 69.19 868 ASN A C 1
ATOM 6639 O O . ASN A 1 868 ? 0.654 2.998 -42.849 1.00 69.19 868 ASN A O 1
ATOM 6643 N N . SER A 1 869 ? 2.672 3.298 -43.758 1.00 60.69 869 SER A N 1
ATOM 6644 C CA . SER A 1 869 ? 2.848 4.685 -43.274 1.00 60.69 869 SER A CA 1
ATOM 6645 C C . SER A 1 869 ? 2.000 5.739 -44.021 1.00 60.69 869 SER A C 1
ATOM 6647 O O . SER A 1 869 ? 2.253 6.936 -43.955 1.00 60.69 869 SER A O 1
ATOM 6649 N N . ASN A 1 870 ? 0.958 5.293 -44.737 1.00 48.97 870 ASN A N 1
ATOM 6650 C CA . ASN A 1 870 ? -0.025 6.126 -45.444 1.00 48.97 870 ASN A CA 1
ATOM 6651 C C . ASN A 1 870 ? -1.318 6.398 -44.662 1.00 48.97 870 ASN A C 1
ATOM 6653 O O . ASN A 1 870 ? -2.166 7.149 -45.149 1.00 48.97 870 ASN A O 1
ATOM 6657 N N . MET A 1 871 ? -1.531 5.767 -43.506 1.00 44.28 871 MET A N 1
ATOM 6658 C CA . MET A 1 871 ? -2.754 5.973 -42.730 1.00 44.28 871 MET A CA 1
ATOM 6659 C C . MET A 1 871 ? -2.546 7.129 -41.753 1.00 44.28 871 MET A C 1
ATOM 6661 O O . MET A 1 871 ? -2.043 6.932 -40.654 1.00 44.28 871 MET A O 1
ATOM 6665 N N . VAL A 1 872 ? -2.945 8.335 -42.165 1.00 40.34 872 VAL A N 1
ATOM 6666 C CA . VAL A 1 872 ? -3.164 9.459 -41.245 1.00 40.34 872 VAL A CA 1
ATOM 6667 C C . VAL A 1 872 ? -4.254 9.024 -40.267 1.00 40.34 872 VAL A C 1
ATOM 6669 O O . VAL A 1 872 ? -5.426 8.954 -40.641 1.00 40.34 872 VAL A O 1
ATOM 6672 N N . ILE A 1 873 ? -3.867 8.665 -39.045 1.00 41.97 873 ILE A N 1
ATOM 6673 C CA . ILE A 1 873 ? -4.807 8.495 -37.941 1.00 41.97 873 ILE A CA 1
ATOM 6674 C C . ILE A 1 873 ? -4.960 9.872 -37.298 1.00 41.97 873 ILE A C 1
ATOM 6676 O O . ILE A 1 873 ? -3.991 10.492 -36.866 1.00 41.97 873 ILE A O 1
ATOM 6680 N N . ASP A 1 874 ? -6.193 10.359 -37.333 1.00 39.97 874 ASP A N 1
ATOM 6681 C CA . ASP A 1 874 ? -6.670 11.589 -36.711 1.00 39.97 874 ASP A CA 1
ATOM 6682 C C . ASP A 1 874 ? -6.708 11.375 -35.192 1.00 39.97 874 ASP A C 1
ATOM 6684 O O . ASP A 1 874 ? -7.745 11.015 -34.657 1.00 39.97 874 ASP A O 1
ATOM 6688 N N . ASP A 1 875 ? -5.541 11.406 -34.543 1.00 37.41 875 ASP A N 1
ATOM 6689 C CA . ASP A 1 875 ? -5.331 11.727 -33.124 1.00 37.41 875 ASP A CA 1
ATOM 6690 C C . ASP A 1 875 ? -3.826 11.611 -32.805 1.00 37.41 875 ASP A C 1
ATOM 6692 O O . ASP A 1 875 ? -3.203 10.588 -33.066 1.00 37.41 875 ASP A O 1
ATOM 6696 N N . GLY A 1 876 ? -3.253 12.702 -32.283 1.00 46.78 876 GLY A N 1
ATOM 6697 C CA . GLY A 1 876 ? -1.849 12.942 -31.902 1.00 46.78 876 GLY A CA 1
ATOM 6698 C C . GLY A 1 876 ? -0.856 11.764 -31.816 1.00 46.78 876 GLY A C 1
ATOM 6699 O O . GLY A 1 876 ? -1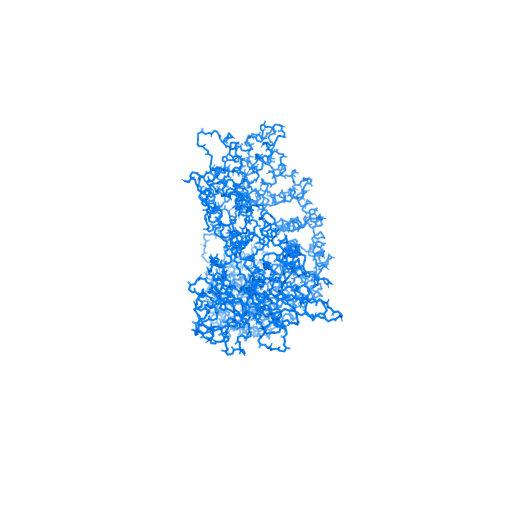.061 10.819 -31.068 1.00 46.78 876 GLY A O 1
ATOM 6700 N N . GLU A 1 877 ? 0.296 11.970 -32.472 1.00 48.38 877 GLU A N 1
ATOM 6701 C CA . GLU A 1 877 ? 1.482 11.102 -32.646 1.00 48.38 877 GLU A CA 1
ATOM 6702 C C . GLU A 1 877 ? 1.381 10.062 -33.775 1.00 48.38 877 GLU A C 1
ATOM 6704 O O . GLU A 1 877 ? 0.709 9.038 -33.694 1.00 48.38 877 GLU A O 1
ATOM 6709 N N . ASP A 1 878 ? 2.114 10.330 -34.862 1.00 54.00 878 ASP A N 1
ATOM 6710 C CA . ASP A 1 878 ? 2.218 9.457 -36.032 1.00 54.00 878 ASP A CA 1
ATOM 6711 C C . ASP A 1 878 ? 3.046 8.197 -35.709 1.00 54.00 878 ASP A C 1
ATOM 6713 O O . ASP A 1 878 ? 4.225 8.071 -36.061 1.00 54.00 878 ASP A O 1
ATOM 6717 N N . ASN A 1 879 ? 2.416 7.248 -35.012 1.00 59.28 879 ASN A N 1
ATOM 6718 C CA . ASN A 1 879 ? 2.991 5.949 -34.652 1.00 59.28 879 ASN A CA 1
ATOM 6719 C C . ASN A 1 879 ? 3.395 5.121 -35.882 1.00 59.28 879 ASN A C 1
ATOM 6721 O O . ASN A 1 879 ? 4.184 4.184 -35.762 1.00 59.28 879 ASN A O 1
ATOM 6725 N N . SER A 1 880 ? 2.918 5.475 -37.082 1.00 61.38 880 SER A N 1
ATOM 6726 C CA . SER A 1 880 ? 3.311 4.796 -38.318 1.00 61.38 880 SER A CA 1
ATOM 6727 C C . SER A 1 880 ? 4.809 4.962 -38.632 1.00 61.38 880 SER A C 1
ATOM 6729 O O . SER A 1 880 ? 5.419 4.074 -39.234 1.00 61.38 880 SER A O 1
ATOM 6731 N N . LEU A 1 881 ? 5.438 6.034 -38.132 1.00 72.38 881 LEU A N 1
ATOM 6732 C CA . LEU A 1 881 ? 6.861 6.318 -38.331 1.00 72.38 881 LEU A CA 1
ATOM 6733 C C . LEU A 1 881 ? 7.791 5.466 -37.457 1.00 72.38 881 LEU A C 1
ATOM 6735 O O . LEU A 1 881 ? 8.953 5.295 -37.829 1.00 72.38 881 LEU A O 1
ATOM 6739 N N . LEU A 1 882 ? 7.302 4.908 -36.341 1.00 81.81 882 LEU A N 1
ATOM 6740 C CA . LEU A 1 882 ? 8.117 4.107 -35.415 1.00 81.81 882 LEU A CA 1
ATOM 6741 C C . LEU A 1 882 ? 8.705 2.869 -36.101 1.00 81.81 882 LEU A C 1
ATOM 6743 O O . LEU A 1 882 ? 9.847 2.503 -35.859 1.00 81.81 882 LEU A O 1
ATOM 6747 N N . THR A 1 883 ? 7.960 2.247 -37.017 1.00 89.50 883 THR A N 1
ATOM 6748 C CA . THR A 1 883 ? 8.440 1.060 -37.751 1.00 89.50 883 THR A CA 1
ATOM 6749 C C . THR A 1 883 ? 9.159 1.398 -39.056 1.00 89.50 883 THR A C 1
ATOM 6751 O O . THR A 1 883 ? 9.960 0.598 -39.540 1.00 89.50 883 THR A O 1
ATOM 6754 N N . LEU A 1 884 ? 8.921 2.588 -39.615 1.00 90.88 884 LEU A N 1
ATOM 6755 C CA . LEU A 1 884 ? 9.456 2.997 -40.913 1.00 90.88 884 LEU A CA 1
ATOM 6756 C C . LEU A 1 884 ? 10.980 3.168 -40.883 1.00 90.88 884 LEU A C 1
ATOM 6758 O O . LEU A 1 884 ? 11.683 2.614 -41.728 1.00 90.88 884 LEU A O 1
ATOM 6762 N N . GLU A 1 885 ? 11.502 3.916 -39.909 1.00 90.25 885 GLU A N 1
ATOM 6763 C CA . GLU A 1 885 ? 12.941 4.192 -39.829 1.00 90.25 885 GLU A CA 1
ATOM 6764 C C . GLU A 1 885 ? 13.773 2.912 -39.578 1.00 90.25 885 GLU A C 1
ATOM 6766 O O . GLU A 1 885 ? 14.708 2.660 -40.350 1.00 90.25 885 GLU A O 1
ATOM 6771 N N . PRO A 1 886 ? 13.430 2.036 -38.610 1.00 93.12 886 PRO A N 1
ATOM 6772 C CA . PRO A 1 886 ? 14.108 0.749 -38.444 1.00 93.12 886 PRO A CA 1
ATOM 6773 C C . PRO A 1 886 ? 14.023 -0.161 -39.679 1.00 93.12 886 PRO A C 1
ATOM 6775 O O . PRO A 1 886 ? 15.012 -0.816 -40.021 1.00 93.12 886 PRO A O 1
ATOM 6778 N N . ALA A 1 887 ? 12.885 -0.186 -40.387 1.00 95.50 887 ALA A N 1
ATOM 6779 C CA . ALA A 1 887 ? 12.729 -0.973 -41.613 1.00 95.50 887 ALA A CA 1
ATOM 6780 C C . ALA A 1 887 ? 13.653 -0.475 -42.739 1.00 95.50 887 ALA A C 1
ATOM 6782 O O . ALA A 1 887 ? 14.356 -1.277 -43.358 1.00 95.50 887 ALA A O 1
ATOM 6783 N N . LEU A 1 888 ? 13.730 0.844 -42.956 1.00 95.06 888 LEU A N 1
ATOM 6784 C CA . LEU A 1 888 ? 14.633 1.437 -43.947 1.00 95.06 888 LEU A CA 1
ATOM 6785 C C . LEU A 1 888 ? 16.100 1.141 -43.624 1.00 95.06 888 LEU A C 1
ATOM 6787 O O . LEU A 1 888 ? 16.845 0.718 -44.504 1.00 95.06 888 LEU A O 1
ATOM 6791 N N . TYR A 1 889 ? 16.522 1.284 -42.365 1.00 95.06 889 TYR A N 1
ATOM 6792 C CA . TYR A 1 889 ? 17.896 0.942 -41.990 1.00 95.06 889 TYR A CA 1
ATOM 6793 C C . TYR A 1 889 ? 18.194 -0.562 -42.061 1.00 95.06 889 TYR A C 1
ATOM 6795 O O . TYR A 1 889 ? 19.340 -0.943 -42.299 1.00 95.06 889 TYR A O 1
ATOM 6803 N N . THR A 1 890 ? 17.187 -1.421 -41.901 1.00 96.62 890 THR A N 1
ATOM 6804 C CA . THR A 1 890 ? 17.338 -2.861 -42.155 1.00 96.62 890 THR A CA 1
ATOM 6805 C C . THR A 1 890 ? 17.641 -3.114 -43.632 1.00 96.62 890 THR A C 1
ATOM 6807 O O . THR A 1 890 ? 18.587 -3.835 -43.943 1.00 96.62 890 THR A O 1
ATOM 6810 N N . LEU A 1 891 ? 16.923 -2.454 -44.548 1.00 96.81 891 LEU A N 1
ATOM 6811 C CA . LEU A 1 891 ? 17.189 -2.526 -45.992 1.00 96.81 891 LEU A CA 1
ATOM 6812 C C . LEU A 1 891 ? 18.562 -1.956 -46.362 1.00 96.81 891 LEU A C 1
ATOM 6814 O O . LEU A 1 891 ? 19.271 -2.550 -47.170 1.00 96.81 891 LEU A O 1
ATOM 6818 N N . VAL A 1 892 ? 18.967 -0.846 -45.736 1.00 96.00 892 VAL A N 1
ATOM 6819 C CA . VAL A 1 892 ? 20.316 -0.277 -45.890 1.00 96.00 892 VAL A CA 1
ATOM 6820 C C . VAL A 1 892 ? 21.381 -1.314 -45.539 1.00 96.00 892 VAL A C 1
ATOM 6822 O O . VAL A 1 892 ? 22.319 -1.483 -46.316 1.00 96.00 892 VAL A O 1
ATOM 6825 N N . ASN A 1 893 ? 21.227 -2.021 -44.415 1.00 95.12 893 ASN A N 1
ATOM 6826 C CA . ASN A 1 893 ? 22.174 -3.046 -43.972 1.00 95.12 893 ASN A CA 1
ATOM 6827 C C . ASN A 1 893 ? 22.178 -4.276 -44.895 1.00 95.12 893 ASN A C 1
ATOM 6829 O O . ASN A 1 893 ? 23.248 -4.790 -45.208 1.00 95.12 893 ASN A O 1
ATOM 6833 N N . ILE A 1 894 ? 21.014 -4.711 -45.393 1.00 95.25 894 ILE A N 1
ATOM 6834 C CA . ILE A 1 894 ? 20.928 -5.798 -46.385 1.00 95.25 894 ILE A CA 1
ATOM 6835 C C . ILE A 1 894 ? 21.644 -5.399 -47.687 1.00 95.25 894 ILE A C 1
ATOM 6837 O O . ILE A 1 894 ? 22.386 -6.205 -48.247 1.00 95.25 894 ILE A O 1
ATOM 6841 N N . ALA A 1 895 ? 21.491 -4.149 -48.140 1.00 93.62 895 ALA A N 1
ATOM 6842 C CA . ALA A 1 895 ? 22.126 -3.642 -49.359 1.00 93.62 895 ALA A CA 1
ATOM 6843 C C . ALA A 1 895 ? 23.664 -3.569 -49.270 1.00 93.62 895 ALA A C 1
ATOM 6845 O O . ALA A 1 895 ? 24.333 -3.638 -50.300 1.00 93.62 895 ALA A O 1
ATOM 6846 N N . VAL A 1 896 ? 24.241 -3.481 -48.061 1.00 91.94 896 VAL A N 1
ATOM 6847 C CA . VAL A 1 896 ? 25.702 -3.608 -47.845 1.00 91.94 896 VAL A CA 1
ATOM 6848 C C . VAL A 1 896 ? 26.202 -5.019 -48.177 1.00 91.94 896 VAL A C 1
ATOM 6850 O O . VAL A 1 896 ? 27.385 -5.199 -48.451 1.00 91.94 896 VAL A O 1
ATOM 6853 N N . GLY A 1 897 ? 25.315 -6.015 -48.156 1.00 89.25 897 GLY A N 1
ATOM 6854 C CA . GLY A 1 897 ? 25.625 -7.415 -48.402 1.00 89.25 897 GLY A CA 1
ATOM 6855 C C . GLY A 1 897 ? 26.159 -7.734 -49.803 1.00 89.25 897 GLY A C 1
ATOM 6856 O O . GLY A 1 897 ? 26.505 -6.859 -50.592 1.00 89.25 897 GLY A O 1
ATOM 6857 N N . SER A 1 898 ? 26.213 -9.034 -50.104 1.00 89.56 898 SER A N 1
ATOM 6858 C CA . SER A 1 898 ? 26.704 -9.555 -51.378 1.00 89.56 898 SER A CA 1
ATOM 6859 C C . SER A 1 898 ? 25.855 -9.098 -52.572 1.00 89.56 898 SER A C 1
ATOM 6861 O O . SER A 1 898 ? 24.715 -8.651 -52.425 1.00 89.56 898 SER A O 1
ATOM 6863 N N . SER A 1 899 ? 26.377 -9.299 -53.785 1.00 88.56 899 SER A N 1
ATOM 6864 C CA . SER A 1 899 ? 25.621 -9.069 -55.027 1.00 88.56 899 SER A CA 1
ATOM 6865 C C . SER A 1 899 ? 24.270 -9.815 -55.037 1.00 88.56 899 SER A C 1
ATOM 6867 O O . SER A 1 899 ? 23.272 -9.255 -55.482 1.00 88.56 899 SER A O 1
ATOM 6869 N N . GLN A 1 900 ? 24.198 -11.015 -54.440 1.00 90.12 900 GLN A N 1
ATOM 6870 C CA . GLN A 1 900 ? 22.954 -11.783 -54.295 1.00 90.12 900 GLN A CA 1
ATOM 6871 C C . GLN A 1 900 ? 21.941 -11.092 -53.366 1.00 90.12 900 GLN A C 1
ATOM 6873 O O . GLN A 1 900 ? 20.752 -11.054 -53.677 1.00 90.12 900 GLN A O 1
ATOM 6878 N N . HIS A 1 901 ? 22.391 -10.497 -52.256 1.00 93.06 901 HIS A N 1
ATOM 6879 C CA . HIS A 1 901 ? 21.512 -9.739 -51.355 1.00 93.06 901 HIS A CA 1
ATOM 6880 C C . HIS A 1 901 ? 20.947 -8.488 -52.040 1.00 93.06 901 HIS A C 1
ATOM 6882 O O . HIS A 1 901 ? 19.763 -8.183 -51.897 1.00 93.06 901 HIS A O 1
ATOM 6888 N N . ARG A 1 902 ? 21.769 -7.788 -52.834 1.00 92.81 902 ARG A N 1
ATOM 6889 C CA . ARG A 1 902 ? 21.319 -6.637 -53.638 1.00 92.81 902 ARG A CA 1
ATOM 6890 C C . ARG A 1 902 ? 20.323 -7.061 -54.714 1.00 92.81 902 ARG A C 1
ATOM 6892 O O . ARG A 1 902 ? 19.314 -6.390 -54.898 1.00 92.81 902 ARG A O 1
ATOM 6899 N N . GLU A 1 903 ? 20.563 -8.187 -55.383 1.00 92.94 903 GLU A N 1
ATOM 6900 C CA . GLU A 1 903 ? 19.636 -8.753 -56.369 1.00 92.94 903 GLU A CA 1
ATOM 6901 C C . GLU A 1 903 ? 18.275 -9.102 -55.742 1.00 92.94 903 GLU A C 1
ATOM 6903 O O . GLU A 1 903 ? 17.235 -8.820 -56.338 1.00 92.94 903 GLU A O 1
ATOM 6908 N N . ALA A 1 904 ? 18.259 -9.642 -54.518 1.00 94.69 904 ALA A N 1
ATOM 6909 C CA . ALA A 1 904 ? 17.021 -9.916 -53.784 1.00 94.69 904 ALA A CA 1
ATOM 6910 C C . ALA A 1 904 ? 16.196 -8.640 -53.528 1.00 94.69 904 ALA A C 1
ATOM 6912 O O . ALA A 1 904 ? 14.975 -8.656 -53.691 1.00 94.69 904 ALA A O 1
ATOM 6913 N N . LEU A 1 905 ? 16.850 -7.518 -53.195 1.00 95.62 905 LEU A N 1
ATOM 6914 C CA . LEU A 1 905 ? 16.184 -6.216 -53.050 1.00 95.62 905 LEU A CA 1
ATOM 6915 C C . LEU A 1 905 ? 15.693 -5.660 -54.393 1.00 95.62 905 LEU A C 1
ATOM 6917 O O . LEU A 1 905 ? 14.573 -5.161 -54.477 1.00 95.62 905 LEU A O 1
ATOM 6921 N N . LEU A 1 906 ? 16.502 -5.771 -55.450 1.00 94.25 906 LEU A N 1
ATOM 6922 C CA . LEU A 1 906 ? 16.152 -5.268 -56.783 1.00 94.25 906 LEU A CA 1
ATOM 6923 C C . LEU A 1 906 ? 14.933 -5.982 -57.386 1.00 94.25 906 LEU A C 1
ATOM 6925 O O . LEU A 1 906 ? 14.162 -5.373 -58.123 1.00 94.25 906 LEU A O 1
ATOM 6929 N N . LYS A 1 907 ? 14.702 -7.245 -57.011 1.00 94.50 907 LYS A N 1
ATOM 6930 C CA . LYS A 1 907 ? 13.513 -8.025 -57.396 1.00 94.50 907 LYS A CA 1
ATOM 6931 C C . LYS A 1 907 ? 12.213 -7.572 -56.712 1.00 94.50 907 LYS A C 1
ATOM 6933 O O . LYS A 1 907 ? 11.156 -8.123 -57.021 1.00 94.50 907 LYS A O 1
ATOM 6938 N N . ARG A 1 908 ? 12.257 -6.598 -55.793 1.00 96.00 908 ARG A N 1
ATOM 6939 C CA . ARG A 1 908 ? 11.098 -6.102 -55.028 1.00 96.00 908 ARG A CA 1
ATOM 6940 C C . ARG A 1 908 ? 10.705 -4.677 -55.446 1.00 96.00 908 ARG A C 1
ATOM 6942 O O . ARG A 1 908 ? 11.134 -3.712 -54.812 1.00 96.00 908 ARG A O 1
ATOM 6949 N N . PRO A 1 909 ? 9.861 -4.509 -56.482 1.00 92.81 909 PRO A N 1
ATOM 6950 C CA . PRO A 1 909 ? 9.537 -3.189 -57.023 1.00 92.81 909 PRO A CA 1
ATOM 6951 C C . PRO A 1 909 ? 8.833 -2.275 -56.011 1.00 92.81 909 PRO A C 1
ATOM 6953 O O . PRO A 1 909 ? 9.127 -1.084 -55.985 1.00 92.81 909 PRO A O 1
ATOM 6956 N N . GLU A 1 910 ? 7.955 -2.803 -55.150 1.00 94.06 910 GLU A N 1
ATOM 6957 C CA . GLU A 1 910 ? 7.259 -1.989 -54.140 1.00 94.06 910 GLU A CA 1
ATOM 6958 C C . GLU A 1 910 ? 8.218 -1.416 -53.087 1.00 94.06 910 GLU A C 1
ATOM 6960 O O . GLU A 1 910 ? 8.097 -0.250 -52.706 1.00 94.06 910 GLU A O 1
ATOM 6965 N N . ILE A 1 911 ? 9.220 -2.194 -52.655 1.00 95.69 911 ILE A N 1
ATOM 6966 C CA . ILE A 1 911 ? 10.268 -1.711 -51.745 1.00 95.69 911 ILE A CA 1
ATOM 6967 C C . ILE A 1 911 ? 11.020 -0.541 -52.387 1.00 95.69 911 ILE A C 1
ATOM 6969 O O . ILE A 1 911 ? 11.171 0.512 -51.764 1.00 95.69 911 ILE A O 1
ATOM 6973 N N . LEU A 1 912 ? 11.452 -0.692 -53.643 1.00 95.69 912 LEU A N 1
ATOM 6974 C CA . LEU A 1 912 ? 12.194 0.353 -54.352 1.00 95.69 912 LEU A CA 1
ATOM 6975 C C . LEU A 1 912 ? 11.342 1.608 -54.592 1.00 95.69 912 LEU A C 1
ATOM 6977 O O . LEU A 1 912 ? 11.811 2.721 -54.355 1.00 95.69 912 LEU A O 1
ATOM 6981 N N . GLN A 1 913 ? 10.078 1.450 -54.995 1.00 94.69 913 GLN A N 1
ATOM 6982 C CA . GLN A 1 913 ? 9.140 2.566 -55.165 1.00 94.69 913 GLN A CA 1
ATOM 6983 C C . GLN A 1 913 ? 8.947 3.346 -53.860 1.00 94.69 913 GLN A C 1
ATOM 6985 O O . GLN A 1 913 ? 8.973 4.579 -53.863 1.00 94.69 913 GLN A O 1
ATOM 6990 N N . ASN A 1 914 ? 8.802 2.639 -52.738 1.00 94.19 914 ASN A N 1
ATOM 6991 C CA . ASN A 1 914 ? 8.700 3.258 -51.423 1.00 94.19 914 ASN A CA 1
ATOM 6992 C C . ASN A 1 914 ? 9.995 3.991 -51.035 1.00 94.19 914 ASN A C 1
ATOM 6994 O O . ASN A 1 914 ? 9.922 5.135 -50.589 1.00 94.19 914 ASN A O 1
ATOM 6998 N N . ILE A 1 915 ? 11.179 3.407 -51.268 1.00 95.12 915 ILE A N 1
ATOM 6999 C CA . ILE A 1 915 ? 12.467 4.091 -51.042 1.00 95.12 915 ILE A CA 1
ATOM 7000 C C . ILE A 1 915 ? 12.515 5.413 -51.819 1.00 95.12 915 ILE A C 1
ATOM 7002 O O . ILE A 1 915 ? 12.765 6.460 -51.222 1.00 95.12 915 ILE A O 1
ATOM 7006 N N . VAL A 1 916 ? 12.207 5.389 -53.120 1.00 95.00 916 VAL A N 1
ATOM 7007 C CA . VAL A 1 916 ? 12.199 6.585 -53.982 1.00 95.00 916 VAL A CA 1
ATOM 7008 C C . VAL A 1 916 ? 11.182 7.621 -53.511 1.00 95.00 916 VAL A C 1
ATOM 7010 O O . VAL A 1 916 ? 11.448 8.826 -53.523 1.00 95.00 916 VAL A O 1
ATOM 7013 N N . ARG A 1 917 ? 10.014 7.175 -53.047 1.00 92.75 917 ARG A N 1
ATOM 7014 C CA . ARG A 1 917 ? 9.001 8.054 -52.467 1.00 92.75 917 ARG A CA 1
ATOM 7015 C C . ARG A 1 917 ? 9.518 8.766 -51.212 1.00 92.75 917 ARG A C 1
ATOM 7017 O O . ARG A 1 917 ? 9.343 9.981 -51.087 1.00 92.75 917 ARG A O 1
ATOM 7024 N N . TYR A 1 918 ? 10.175 8.040 -50.308 1.00 94.00 918 TYR A N 1
ATOM 7025 C CA . TYR A 1 918 ? 10.682 8.580 -49.042 1.00 94.00 918 TYR A CA 1
ATOM 7026 C C . TYR A 1 918 ? 11.917 9.480 -49.187 1.00 94.00 918 TYR A C 1
ATOM 7028 O O . TYR A 1 918 ? 12.237 10.219 -48.255 1.00 94.00 918 TYR A O 1
ATOM 7036 N N . MET A 1 919 ? 12.547 9.538 -50.364 1.00 94.75 919 MET A N 1
ATOM 7037 C CA . MET A 1 919 ? 13.593 10.527 -50.670 1.00 94.75 919 MET A CA 1
ATOM 7038 C C . MET A 1 919 ? 13.103 11.978 -50.539 1.00 94.75 919 MET A C 1
ATOM 7040 O O . MET A 1 919 ? 13.900 12.892 -50.350 1.00 94.75 919 MET A O 1
ATOM 7044 N N . SER A 1 920 ? 11.787 12.206 -50.613 1.00 92.56 920 SER A N 1
ATOM 7045 C CA . SER A 1 920 ? 11.155 13.519 -50.424 1.00 92.56 920 SER A CA 1
ATOM 7046 C C . SER A 1 920 ? 10.426 13.660 -49.075 1.00 92.56 920 SER A C 1
ATOM 7048 O O . SER A 1 920 ? 9.600 14.557 -48.927 1.00 92.56 920 SER A O 1
ATOM 7050 N N . HIS A 1 921 ? 10.688 12.778 -48.103 1.00 91.75 921 HIS A N 1
ATOM 7051 C CA . HIS A 1 921 ? 10.024 12.791 -46.794 1.00 91.75 921 HIS A CA 1
ATOM 7052 C C . HIS A 1 921 ? 10.401 14.028 -45.958 1.00 91.75 921 HIS A C 1
ATOM 7054 O O . HIS A 1 921 ? 11.511 14.537 -46.076 1.00 91.75 921 HIS A O 1
ATOM 7060 N N . GLU A 1 922 ? 9.527 14.494 -45.061 1.00 89.50 922 GLU A N 1
ATOM 7061 C CA . GLU A 1 922 ? 9.779 15.673 -44.210 1.00 89.50 922 GLU A CA 1
ATOM 7062 C C . GLU A 1 922 ? 10.939 15.485 -43.210 1.00 89.50 922 GLU A C 1
ATOM 7064 O O . GLU A 1 922 ? 11.783 16.371 -43.046 1.00 89.50 922 GLU A O 1
ATOM 7069 N N . LYS A 1 923 ? 11.041 14.304 -42.587 1.00 89.25 923 LYS A N 1
ATOM 7070 C CA . LYS A 1 923 ? 12.123 13.938 -41.658 1.00 89.25 923 LYS A CA 1
ATOM 7071 C C . LYS A 1 923 ? 13.433 13.637 -42.385 1.00 89.25 923 LYS A C 1
ATOM 7073 O O . LYS A 1 923 ? 13.486 12.779 -43.265 1.00 89.25 923 LYS A O 1
ATOM 7078 N N . ALA A 1 924 ? 14.508 14.286 -41.944 1.00 92.38 924 ALA A N 1
ATOM 7079 C CA . ALA A 1 924 ? 15.838 14.118 -42.519 1.00 92.38 924 ALA A CA 1
ATOM 7080 C C . ALA A 1 924 ? 16.424 12.713 -42.313 1.00 92.38 924 ALA A C 1
ATOM 7082 O O . ALA A 1 924 ? 17.057 12.200 -43.229 1.00 92.38 924 ALA A O 1
ATOM 7083 N N . SER A 1 925 ? 16.184 12.065 -41.163 1.00 91.69 925 SER A N 1
ATOM 7084 C CA . SER A 1 925 ? 16.675 10.701 -40.882 1.00 91.69 925 SER A CA 1
ATOM 7085 C C . SER A 1 925 ? 16.198 9.688 -41.927 1.00 91.69 925 SER A C 1
ATOM 7087 O O . SER A 1 925 ? 16.983 8.882 -42.425 1.00 91.69 925 SER A O 1
ATOM 7089 N N . ILE A 1 926 ? 14.932 9.802 -42.333 1.00 92.75 926 ILE A N 1
ATOM 7090 C CA . ILE A 1 926 ? 14.314 8.976 -43.371 1.00 92.75 926 ILE A CA 1
ATOM 7091 C C . ILE A 1 926 ? 14.970 9.248 -44.727 1.00 92.75 926 ILE A C 1
ATOM 7093 O O . ILE A 1 926 ? 15.449 8.312 -45.368 1.00 92.75 926 ILE A O 1
ATOM 7097 N N . ARG A 1 927 ? 15.109 10.517 -45.130 1.00 94.81 927 ARG A N 1
ATOM 7098 C CA . ARG A 1 927 ? 15.804 10.872 -46.381 1.00 94.81 927 ARG A CA 1
ATOM 7099 C C . ARG A 1 927 ? 17.248 10.356 -46.410 1.00 94.81 927 ARG A C 1
ATOM 7101 O O . ARG A 1 927 ? 17.670 9.776 -47.409 1.00 94.81 927 ARG A O 1
ATOM 7108 N N . ILE A 1 928 ? 17.984 10.485 -45.304 1.00 95.19 928 ILE A N 1
ATOM 7109 C CA . ILE A 1 928 ? 19.349 9.952 -45.156 1.00 95.19 928 ILE A CA 1
ATOM 7110 C C . ILE A 1 928 ? 19.369 8.437 -45.386 1.00 95.19 928 ILE A C 1
ATOM 7112 O O . ILE A 1 928 ? 20.197 7.953 -46.157 1.00 95.19 928 ILE A O 1
ATOM 7116 N N . SER A 1 929 ? 18.449 7.692 -44.765 1.00 94.56 929 SER A N 1
ATOM 7117 C CA . SER A 1 929 ? 18.376 6.235 -44.926 1.00 94.56 929 SER A CA 1
ATOM 7118 C C . SER A 1 929 ? 18.097 5.818 -46.379 1.00 94.56 929 SER A C 1
ATOM 7120 O O . SER A 1 929 ? 18.739 4.898 -46.882 1.00 94.56 929 SER A O 1
ATOM 7122 N N . THR A 1 930 ? 17.235 6.546 -47.101 1.00 96.19 930 THR A N 1
ATOM 7123 C CA . THR A 1 930 ? 16.963 6.267 -48.523 1.00 96.19 930 THR A CA 1
ATOM 7124 C C . THR A 1 930 ? 18.184 6.517 -49.406 1.00 96.19 930 THR A C 1
ATOM 7126 O O . THR A 1 930 ? 18.514 5.674 -50.236 1.00 96.19 930 THR A O 1
ATOM 7129 N N . ALA A 1 931 ? 18.919 7.614 -49.179 1.00 95.94 931 ALA A N 1
ATOM 7130 C CA . ALA A 1 931 ? 20.149 7.904 -49.911 1.00 95.94 931 ALA A CA 1
ATOM 7131 C C . ALA A 1 931 ? 21.226 6.840 -49.651 1.00 95.94 931 ALA A C 1
ATOM 7133 O O . ALA A 1 931 ? 21.872 6.386 -50.591 1.00 95.94 931 ALA A O 1
ATOM 7134 N N . TRP A 1 932 ? 21.377 6.389 -48.400 1.00 96.25 932 TRP A N 1
ATOM 7135 C CA . TRP A 1 932 ? 22.259 5.269 -48.060 1.00 96.25 932 TRP A CA 1
ATOM 7136 C C . TRP A 1 932 ? 21.873 3.973 -48.766 1.00 96.25 932 TRP A C 1
ATOM 7138 O O . TRP A 1 932 ? 22.752 3.243 -49.215 1.00 96.25 932 TRP A O 1
ATOM 7148 N N . CYS A 1 933 ? 20.577 3.691 -48.890 1.00 95.69 933 CYS A N 1
ATOM 7149 C CA . CYS A 1 933 ? 20.117 2.504 -49.596 1.00 95.69 933 CYS A CA 1
ATOM 7150 C C . CYS A 1 933 ? 20.526 2.555 -51.076 1.00 95.69 933 CYS A C 1
ATOM 7152 O O . CYS A 1 933 ? 21.101 1.589 -51.569 1.00 95.69 933 CYS A O 1
ATOM 7154 N N . ILE A 1 934 ? 20.344 3.702 -51.747 1.00 95.69 934 ILE A N 1
ATOM 7155 C CA . ILE A 1 934 ? 20.795 3.885 -53.137 1.00 95.69 934 ILE A CA 1
ATOM 7156 C C . ILE A 1 934 ? 22.315 3.731 -53.256 1.00 95.69 934 ILE A C 1
ATOM 7158 O O . ILE A 1 934 ? 22.756 2.972 -54.111 1.00 95.69 934 ILE A O 1
ATOM 7162 N N . ILE A 1 935 ? 23.100 4.373 -52.379 1.00 95.00 935 ILE A N 1
ATOM 7163 C CA . ILE A 1 935 ? 24.572 4.244 -52.350 1.00 95.00 935 ILE A CA 1
ATOM 7164 C C . ILE A 1 935 ? 24.994 2.777 -52.259 1.00 95.00 935 ILE A C 1
ATOM 7166 O O . ILE A 1 935 ? 25.889 2.334 -52.972 1.00 95.00 935 ILE A O 1
ATOM 7170 N N . ASN A 1 936 ? 24.358 2.010 -51.374 1.00 93.88 936 ASN A N 1
ATOM 7171 C CA . ASN A 1 936 ? 24.732 0.618 -51.151 1.00 93.88 936 ASN A CA 1
ATOM 7172 C C . ASN A 1 936 ? 24.288 -0.290 -52.309 1.00 93.88 936 ASN A C 1
ATOM 7174 O O . ASN A 1 936 ? 25.014 -1.214 -52.667 1.00 93.88 936 ASN A O 1
ATOM 7178 N N . LEU A 1 937 ? 23.138 -0.017 -52.936 1.00 93.19 937 LEU A N 1
ATOM 7179 C CA . LEU A 1 937 ? 22.673 -0.745 -54.124 1.00 93.19 937 LEU A CA 1
ATOM 7180 C C . LEU A 1 937 ? 23.569 -0.502 -55.350 1.00 93.19 937 LEU A C 1
ATOM 7182 O O . LEU A 1 937 ? 23.737 -1.407 -56.171 1.00 93.19 937 LEU A O 1
ATOM 7186 N N . THR A 1 938 ? 24.151 0.695 -55.468 1.00 92.00 938 THR A N 1
ATOM 7187 C CA . THR A 1 938 ? 25.034 1.092 -56.578 1.00 92.00 938 THR A CA 1
ATOM 7188 C C . THR A 1 938 ? 26.525 0.939 -56.261 1.00 92.00 938 THR A C 1
ATOM 7190 O O . THR A 1 938 ? 27.362 1.221 -57.120 1.00 92.00 938 THR A O 1
ATOM 7193 N N . TRP A 1 939 ? 26.882 0.469 -55.060 1.00 89.19 939 TRP A N 1
ATOM 7194 C CA . TRP A 1 939 ? 28.274 0.279 -54.654 1.00 89.19 939 TRP A CA 1
ATOM 7195 C C . TRP A 1 939 ? 28.963 -0.818 -55.476 1.00 89.19 939 TRP A C 1
ATOM 7197 O O . TRP A 1 939 ? 28.471 -1.945 -55.567 1.00 89.19 939 TRP A O 1
ATOM 7207 N N . ALA A 1 940 ? 30.141 -0.504 -56.016 1.00 83.12 940 ALA A N 1
ATOM 7208 C CA . ALA A 1 940 ? 31.011 -1.432 -56.734 1.00 83.12 940 ALA A CA 1
ATOM 7209 C C . ALA A 1 940 ? 32.452 -1.304 -56.223 1.00 83.12 940 ALA A C 1
ATOM 7211 O O . ALA A 1 940 ? 32.931 -0.188 -56.003 1.00 83.12 940 ALA A O 1
ATOM 7212 N N . ASP A 1 941 ? 33.166 -2.422 -56.101 1.00 80.25 941 ASP A N 1
ATOM 7213 C CA . ASP A 1 941 ? 34.609 -2.437 -55.845 1.00 80.25 941 ASP A CA 1
ATOM 7214 C C . ASP A 1 941 ? 35.308 -3.609 -56.564 1.00 80.25 941 ASP A C 1
ATOM 7216 O O . ASP A 1 941 ? 34.746 -4.238 -57.462 1.00 80.25 941 ASP A O 1
ATOM 7220 N N . SER A 1 942 ? 36.578 -3.873 -56.235 1.00 70.50 942 SER A N 1
ATOM 7221 C CA . SER A 1 942 ? 37.372 -4.926 -56.884 1.00 70.50 942 SER A CA 1
ATOM 7222 C C . SER A 1 942 ? 36.861 -6.348 -56.631 1.00 70.50 942 SER A C 1
ATOM 7224 O O . SER A 1 942 ? 37.212 -7.251 -57.391 1.00 70.50 942 SER A O 1
ATOM 7226 N N . GLU A 1 943 ? 36.077 -6.560 -55.574 1.00 71.06 943 GLU A N 1
ATOM 7227 C CA . GLU A 1 943 ? 35.557 -7.868 -55.166 1.00 71.06 943 GLU A CA 1
ATOM 7228 C C . GLU A 1 943 ? 34.050 -8.000 -55.430 1.00 71.06 943 GLU A C 1
ATOM 7230 O O . GLU A 1 943 ? 33.570 -9.102 -55.706 1.00 71.06 943 GLU A O 1
ATOM 7235 N N . GLU A 1 944 ? 33.303 -6.893 -55.406 1.00 76.75 944 GLU A N 1
ATOM 7236 C CA . GLU A 1 944 ? 31.855 -6.876 -55.592 1.00 76.75 944 GLU A CA 1
ATOM 7237 C C . GLU A 1 944 ? 31.403 -6.087 -56.815 1.00 76.75 944 GLU A C 1
ATOM 7239 O O . GLU A 1 944 ? 31.616 -4.880 -56.942 1.00 76.75 944 GLU A O 1
ATOM 7244 N N . LYS A 1 945 ? 30.673 -6.783 -57.690 1.00 81.12 945 LYS A N 1
ATOM 7245 C CA . LYS A 1 945 ? 30.017 -6.183 -58.849 1.00 81.12 945 LYS A CA 1
ATOM 7246 C C . LYS A 1 945 ? 28.578 -5.802 -58.525 1.00 81.12 945 LYS A C 1
ATOM 7248 O O . LYS A 1 945 ? 27.847 -6.562 -57.881 1.00 81.12 945 LYS A O 1
ATOM 7253 N N . VAL A 1 946 ? 28.170 -4.653 -59.052 1.00 85.19 946 VAL A N 1
ATOM 7254 C CA . VAL A 1 946 ? 26.773 -4.211 -59.059 1.00 85.19 946 VAL A CA 1
ATOM 7255 C C . VAL A 1 946 ? 25.955 -5.165 -59.941 1.00 85.19 946 VAL A C 1
ATOM 7257 O O . VAL A 1 946 ? 26.427 -5.529 -61.024 1.00 85.19 946 VAL A O 1
ATOM 7260 N N . PRO A 1 947 ? 24.755 -5.595 -59.504 1.00 85.94 947 PRO A N 1
ATOM 7261 C CA . PRO A 1 947 ? 23.871 -6.408 -60.332 1.00 85.94 947 PRO A CA 1
ATOM 7262 C C . PRO A 1 947 ? 23.573 -5.726 -61.684 1.00 85.94 947 PRO A C 1
ATOM 7264 O O . PRO A 1 947 ? 23.269 -4.532 -61.686 1.00 85.94 947 PRO A O 1
ATOM 7267 N N . PRO A 1 948 ? 23.618 -6.443 -62.827 1.00 82.75 948 PRO A N 1
ATOM 7268 C CA . PRO A 1 948 ? 23.515 -5.830 -64.160 1.00 82.75 948 PRO A CA 1
ATOM 7269 C C . PRO A 1 948 ? 22.255 -4.983 -64.388 1.00 82.75 948 PRO A C 1
ATOM 7271 O O . PRO A 1 948 ? 22.306 -3.970 -65.076 1.00 82.75 948 PRO A O 1
ATOM 7274 N N . GLU A 1 949 ? 21.133 -5.383 -63.788 1.00 86.88 949 GLU A N 1
ATOM 7275 C CA . GLU A 1 949 ? 19.824 -4.732 -63.940 1.00 86.88 949 GLU A CA 1
ATOM 7276 C C . GLU A 1 949 ? 19.642 -3.514 -63.011 1.00 86.88 949 GLU A C 1
ATOM 7278 O O . GLU A 1 949 ? 18.669 -2.777 -63.146 1.00 86.88 949 GLU A O 1
ATOM 7283 N N . CYS A 1 950 ? 20.569 -3.278 -62.071 1.00 89.81 950 CYS A N 1
ATOM 7284 C CA . CYS A 1 950 ? 20.432 -2.263 -61.019 1.00 89.81 950 CYS A CA 1
ATOM 7285 C C . CYS A 1 950 ? 20.217 -0.852 -61.582 1.00 89.81 950 CYS A C 1
ATOM 7287 O O . CYS A 1 950 ? 19.291 -0.157 -61.167 1.00 89.81 950 CYS A O 1
ATOM 7289 N N . TYR A 1 951 ? 21.046 -0.437 -62.545 1.00 90.00 951 TYR A N 1
ATOM 7290 C CA . TYR A 1 951 ? 20.956 0.906 -63.118 1.00 90.00 951 TYR A CA 1
ATOM 7291 C C . TYR A 1 951 ? 19.621 1.132 -63.841 1.00 90.00 951 TYR A C 1
ATOM 7293 O O . TYR A 1 951 ? 18.943 2.111 -63.541 1.00 90.00 951 TYR A O 1
ATOM 7301 N N . GLU A 1 952 ? 19.207 0.211 -64.718 1.00 91.06 952 GLU A N 1
ATOM 7302 C CA . GLU A 1 952 ? 17.964 0.351 -65.492 1.00 91.06 952 GLU A CA 1
ATOM 7303 C C . GLU A 1 952 ? 16.731 0.387 -64.575 1.00 91.06 952 GLU A C 1
ATOM 7305 O O . GLU A 1 952 ? 15.890 1.272 -64.712 1.00 91.06 952 GLU A O 1
ATOM 7310 N N . ILE A 1 953 ? 16.672 -0.478 -63.553 1.00 94.00 953 ILE A N 1
ATOM 7311 C CA . ILE A 1 953 ? 15.571 -0.479 -62.575 1.00 94.00 953 ILE A CA 1
ATOM 7312 C C . ILE A 1 953 ? 15.492 0.859 -61.824 1.00 94.00 953 ILE A C 1
ATOM 7314 O O . ILE A 1 953 ? 14.418 1.446 -61.689 1.00 94.00 953 ILE A O 1
ATOM 7318 N N . LEU A 1 954 ? 16.619 1.355 -61.308 1.00 92.81 954 LEU A N 1
ATOM 7319 C CA . LEU A 1 954 ? 16.647 2.600 -60.534 1.00 92.81 954 LEU A CA 1
ATOM 7320 C C . LEU A 1 954 ? 16.378 3.836 -61.414 1.00 92.81 954 LEU A C 1
ATOM 7322 O O . LEU A 1 954 ? 15.744 4.794 -60.960 1.00 92.81 954 LEU A O 1
ATOM 7326 N N . LYS A 1 955 ? 16.818 3.810 -62.676 1.00 92.75 955 LYS A N 1
ATOM 7327 C CA . LYS A 1 955 ? 16.525 4.834 -63.684 1.00 92.75 955 LYS A CA 1
ATOM 7328 C C . LYS A 1 955 ? 15.034 4.899 -64.002 1.00 92.75 955 LYS A C 1
ATOM 7330 O O . LYS A 1 955 ? 14.464 5.987 -63.932 1.00 92.75 955 LYS A O 1
ATOM 7335 N N . ASP A 1 956 ? 14.399 3.756 -64.257 1.00 93.88 956 ASP A N 1
ATOM 7336 C CA . ASP A 1 956 ? 12.961 3.665 -64.545 1.00 93.88 956 ASP A CA 1
ATOM 7337 C C . ASP A 1 956 ? 12.095 4.162 -63.377 1.00 93.88 956 ASP A C 1
ATOM 7339 O O . ASP A 1 956 ? 11.008 4.706 -63.580 1.00 93.88 956 ASP A O 1
ATOM 7343 N N . LEU A 1 957 ? 12.593 4.035 -62.144 1.00 94.75 957 LEU A N 1
ATOM 7344 C CA . LEU A 1 957 ? 11.938 4.558 -60.944 1.00 94.75 957 LEU A CA 1
ATOM 7345 C C . LEU A 1 957 ? 12.158 6.065 -60.714 1.00 94.75 957 LEU A C 1
ATOM 7347 O O . LEU A 1 957 ? 11.559 6.626 -59.797 1.00 94.75 957 LEU A O 1
ATOM 7351 N N . GLY A 1 958 ? 12.990 6.738 -61.515 1.00 94.06 958 GLY A N 1
ATOM 7352 C CA . GLY A 1 958 ? 13.243 8.179 -61.400 1.00 94.06 958 GLY A CA 1
ATOM 7353 C C . GLY A 1 958 ? 14.196 8.573 -60.263 1.00 94.06 958 GLY A C 1
ATOM 7354 O O . GLY A 1 958 ? 14.121 9.696 -59.753 1.00 94.06 958 GLY A O 1
ATOM 7355 N N . VAL A 1 959 ? 15.100 7.674 -59.850 1.00 94.44 959 VAL A N 1
ATOM 7356 C CA . VAL A 1 959 ? 16.064 7.925 -58.758 1.00 94.44 959 VAL A CA 1
ATOM 7357 C C . VAL A 1 959 ? 16.949 9.141 -59.040 1.00 94.44 959 VAL A C 1
ATOM 7359 O O . VAL A 1 959 ? 17.199 9.935 -58.135 1.00 94.44 959 VAL A O 1
ATOM 7362 N N . GLU A 1 960 ? 17.393 9.330 -60.285 1.00 93.88 960 GLU A N 1
ATOM 7363 C CA . GLU A 1 960 ? 18.287 10.433 -60.654 1.00 93.88 960 GLU A CA 1
ATOM 7364 C C . GLU A 1 960 ? 17.663 11.812 -60.373 1.00 93.88 960 GLU A C 1
ATOM 7366 O O . GLU A 1 960 ? 18.295 12.671 -59.754 1.00 93.88 960 GLU A O 1
ATOM 7371 N N . GLU A 1 961 ? 16.400 12.016 -60.765 1.00 93.88 961 GLU A N 1
ATOM 7372 C CA . GLU A 1 961 ? 15.675 13.270 -60.526 1.00 93.88 961 GLU A CA 1
ATOM 7373 C C . GLU A 1 961 ? 15.545 13.546 -59.021 1.00 93.88 961 GLU A C 1
ATOM 7375 O O . GLU A 1 961 ? 15.792 14.664 -58.555 1.00 93.88 961 GLU A O 1
ATOM 7380 N N . LYS A 1 962 ? 15.225 12.507 -58.239 1.00 95.62 962 LYS A N 1
ATOM 7381 C CA . LYS A 1 962 ? 15.126 12.607 -56.779 1.00 95.62 962 LYS A CA 1
ATOM 7382 C C . LYS A 1 962 ? 16.466 12.939 -56.127 1.00 95.62 962 LYS A C 1
ATOM 7384 O O . LYS A 1 962 ? 16.502 13.805 -55.254 1.00 95.62 962 LYS A O 1
ATOM 7389 N N . LEU A 1 963 ? 17.562 12.316 -56.560 1.00 95.50 963 LEU A N 1
ATOM 7390 C CA . LEU A 1 963 ? 18.902 12.616 -56.049 1.00 95.50 963 LEU A CA 1
ATOM 7391 C C . LEU A 1 963 ? 19.306 14.066 -56.334 1.00 95.50 963 LEU A C 1
ATOM 7393 O O . LEU A 1 963 ? 19.772 14.751 -55.423 1.00 95.50 963 LEU A O 1
ATOM 7397 N N . ARG A 1 964 ? 19.056 14.569 -57.550 1.00 94.94 964 ARG A N 1
ATOM 7398 C CA . ARG A 1 964 ? 19.315 15.976 -57.914 1.00 94.94 964 ARG A CA 1
ATOM 7399 C C . ARG A 1 964 ? 18.498 16.955 -57.070 1.00 94.94 964 ARG A C 1
ATOM 7401 O O . ARG A 1 964 ? 19.002 18.009 -56.680 1.00 94.94 964 ARG A O 1
ATOM 7408 N N . ALA A 1 965 ? 17.253 16.610 -56.738 1.00 94.25 965 ALA A N 1
ATOM 7409 C CA . ALA A 1 965 ? 16.457 17.402 -55.803 1.00 94.25 965 ALA A CA 1
ATOM 7410 C C . ALA A 1 965 ? 17.090 17.421 -54.395 1.00 94.25 965 ALA A C 1
ATOM 7412 O O . ALA A 1 965 ? 17.211 18.488 -53.789 1.00 94.25 965 ALA A O 1
ATOM 7413 N N . MET A 1 966 ? 17.563 16.270 -53.905 1.00 95.44 966 MET A N 1
ATOM 7414 C CA . MET A 1 966 ? 18.205 16.133 -52.590 1.00 95.44 966 MET A CA 1
ATOM 7415 C C . MET A 1 966 ? 19.587 16.804 -52.487 1.00 95.44 966 MET A C 1
ATOM 7417 O O . MET A 1 966 ? 20.016 17.137 -51.384 1.00 95.44 966 MET A O 1
ATOM 7421 N N . GLU A 1 967 ? 20.289 17.084 -53.590 1.00 93.94 967 GLU A N 1
ATOM 7422 C CA . GLU A 1 967 ? 21.528 17.887 -53.552 1.00 93.94 967 GLU A CA 1
ATOM 7423 C C . GLU A 1 967 ? 21.306 19.311 -53.013 1.00 93.94 967 GLU A C 1
ATOM 7425 O O . GLU A 1 967 ? 22.247 19.944 -52.521 1.00 93.94 967 GLU A O 1
ATOM 7430 N N . ASN A 1 968 ? 20.061 19.795 -53.083 1.00 93.12 968 ASN A N 1
ATOM 7431 C CA . ASN A 1 968 ? 19.624 21.099 -52.588 1.00 93.12 968 ASN A CA 1
ATOM 7432 C C . ASN A 1 968 ? 18.854 21.009 -51.257 1.00 93.12 968 ASN A C 1
ATOM 7434 O O . ASN A 1 968 ? 18.259 21.998 -50.830 1.00 93.12 968 ASN A O 1
ATOM 7438 N N . ASP A 1 969 ? 18.861 19.847 -50.597 1.00 96.38 969 ASP A N 1
ATOM 7439 C CA . ASP A 1 969 ? 18.172 19.627 -49.322 1.00 96.38 969 ASP A CA 1
ATOM 7440 C C . ASP A 1 969 ? 18.645 20.613 -48.239 1.00 96.38 969 ASP A C 1
ATOM 7442 O O . ASP A 1 969 ? 19.832 20.945 -48.220 1.00 96.38 969 ASP A O 1
ATOM 7446 N N . PRO A 1 970 ? 17.789 21.094 -47.318 1.00 92.56 970 PRO A N 1
ATOM 7447 C CA . PRO A 1 970 ? 18.221 21.959 -46.215 1.00 92.56 970 PRO A CA 1
ATOM 7448 C C . PRO A 1 970 ? 19.277 21.307 -45.307 1.00 92.56 970 PRO A C 1
ATOM 7450 O O . PRO A 1 970 ? 20.198 21.996 -44.847 1.00 92.56 970 PRO A O 1
ATOM 7453 N N . GLU A 1 971 ? 19.219 19.989 -45.111 1.00 95.12 971 GLU A N 1
ATOM 7454 C CA . GLU A 1 971 ? 20.138 19.260 -44.245 1.00 95.12 971 GLU A CA 1
ATOM 7455 C C . GLU A 1 971 ? 21.430 18.887 -44.967 1.00 95.12 971 GLU A C 1
ATOM 7457 O O . GLU A 1 971 ? 21.443 18.252 -46.023 1.00 95.12 971 GLU A O 1
ATOM 7462 N N . ARG A 1 972 ? 22.564 19.253 -44.361 1.00 94.00 972 ARG A N 1
ATOM 7463 C CA . ARG A 1 972 ? 23.886 18.996 -44.949 1.00 94.00 972 ARG A CA 1
ATOM 7464 C C . ARG A 1 972 ? 24.131 17.512 -45.197 1.00 94.00 972 ARG A C 1
ATOM 7466 O O . ARG A 1 972 ? 24.681 17.166 -46.237 1.00 94.00 972 ARG A O 1
ATOM 7473 N N . ASP A 1 973 ? 23.738 16.668 -44.249 1.00 93.62 973 ASP A N 1
ATOM 7474 C CA . ASP A 1 973 ? 23.992 15.232 -44.327 1.00 93.62 973 ASP A CA 1
ATOM 7475 C C . ASP A 1 973 ? 23.292 14.618 -45.544 1.00 93.62 973 ASP A C 1
ATOM 7477 O O . ASP A 1 973 ? 23.921 13.907 -46.324 1.00 93.62 973 ASP A O 1
ATOM 7481 N N . VAL A 1 974 ? 22.030 15.003 -45.769 1.00 95.06 974 VAL A N 1
ATOM 7482 C CA . VAL A 1 974 ? 21.237 14.587 -46.931 1.00 95.06 974 VAL A CA 1
ATOM 7483 C C . VAL A 1 974 ? 21.926 14.998 -48.234 1.00 95.06 974 VAL A C 1
ATOM 7485 O O . VAL A 1 974 ? 22.135 14.147 -49.097 1.00 95.06 974 VAL A O 1
ATOM 7488 N N . ARG A 1 975 ? 22.356 16.265 -48.353 1.00 96.62 975 ARG A N 1
ATOM 7489 C CA . ARG A 1 975 ? 23.059 16.761 -49.552 1.00 96.62 975 ARG A CA 1
ATOM 7490 C C . ARG A 1 975 ? 24.336 15.981 -49.846 1.00 96.62 975 ARG A C 1
ATOM 7492 O O . ARG A 1 975 ? 24.589 15.625 -50.995 1.00 96.62 975 ARG A O 1
ATOM 7499 N N . ASP A 1 976 ? 25.148 15.737 -48.819 1.00 95.25 976 ASP A N 1
ATOM 7500 C CA . ASP A 1 976 ? 26.437 15.062 -48.977 1.00 95.25 976 ASP A CA 1
ATOM 7501 C C . ASP A 1 976 ? 26.235 13.613 -49.465 1.00 95.25 976 ASP A C 1
ATOM 7503 O O . ASP A 1 976 ? 26.938 13.176 -50.374 1.00 95.25 976 ASP A O 1
ATOM 7507 N N . ARG A 1 977 ? 25.225 12.892 -48.949 1.00 96.00 977 ARG A N 1
ATOM 7508 C CA . ARG A 1 977 ? 24.925 11.514 -49.391 1.00 96.00 977 ARG A CA 1
ATOM 7509 C C . ARG A 1 977 ? 24.276 11.492 -50.769 1.00 96.00 977 ARG A C 1
ATOM 7511 O O . ARG A 1 977 ? 24.632 10.643 -51.579 1.00 96.00 977 ARG A O 1
ATOM 7518 N N . ALA A 1 978 ? 23.386 12.437 -51.068 1.00 95.56 978 ALA A N 1
ATOM 7519 C CA . ALA A 1 978 ? 22.775 12.550 -52.389 1.00 95.56 978 ALA A CA 1
ATOM 7520 C C . ALA A 1 978 ? 23.829 12.750 -53.490 1.00 95.56 978 ALA A C 1
ATOM 7522 O O . ALA A 1 978 ? 23.767 12.086 -54.520 1.00 95.56 978 ALA A O 1
ATOM 7523 N N . ARG A 1 979 ? 24.851 13.582 -53.240 1.00 95.44 979 ARG A N 1
ATOM 7524 C CA . ARG A 1 979 ? 25.994 13.758 -54.155 1.00 95.44 979 ARG A CA 1
ATOM 7525 C C . ARG A 1 979 ? 26.785 12.473 -54.363 1.00 95.44 979 ARG A C 1
ATOM 7527 O O . ARG A 1 979 ? 27.146 12.161 -55.494 1.00 95.44 979 ARG A O 1
ATOM 7534 N N . THR A 1 980 ? 27.062 11.730 -53.289 1.00 95.31 980 THR A N 1
ATOM 7535 C CA . THR A 1 980 ? 27.751 10.434 -53.383 1.00 95.31 980 THR A CA 1
ATOM 7536 C C . THR A 1 980 ? 26.942 9.440 -54.211 1.00 95.31 980 THR A C 1
ATOM 7538 O O . THR A 1 980 ? 27.484 8.862 -55.151 1.00 95.31 980 THR A O 1
ATOM 7541 N N . ALA A 1 981 ? 25.648 9.303 -53.913 1.00 94.31 981 ALA A N 1
ATOM 7542 C CA . ALA A 1 981 ? 24.737 8.434 -54.648 1.00 94.31 981 ALA A CA 1
ATOM 7543 C C . ALA A 1 981 ? 24.664 8.817 -56.133 1.00 94.31 981 ALA A C 1
ATOM 7545 O O . ALA A 1 981 ? 24.762 7.951 -56.995 1.00 94.31 981 ALA A O 1
ATOM 7546 N N . LEU A 1 982 ? 24.554 10.116 -56.440 1.00 93.69 982 LEU A N 1
ATOM 7547 C CA . LEU A 1 982 ? 24.460 10.621 -57.810 1.00 93.69 982 LEU A CA 1
ATOM 7548 C C . LEU A 1 982 ? 25.759 10.387 -58.593 1.00 93.69 982 LEU A C 1
ATOM 7550 O O . LEU A 1 982 ? 25.715 10.017 -59.761 1.00 93.69 982 LEU A O 1
ATOM 7554 N N . CYS A 1 983 ? 26.917 10.551 -57.949 1.00 92.88 983 CYS A N 1
ATOM 7555 C CA . CYS A 1 983 ? 28.217 10.255 -58.552 1.00 92.88 983 CYS A CA 1
ATOM 7556 C C . CYS A 1 983 ? 28.340 8.771 -58.942 1.00 92.88 983 CYS A C 1
ATOM 7558 O O . CYS A 1 983 ? 28.732 8.455 -60.068 1.00 92.88 983 CYS A O 1
ATOM 7560 N N . GLN A 1 984 ? 27.953 7.864 -58.039 1.00 91.25 984 GLN A N 1
ATOM 7561 C CA . GLN A 1 984 ? 27.939 6.420 -58.306 1.00 91.25 984 GLN A CA 1
ATOM 7562 C C . GLN A 1 984 ? 26.930 6.053 -59.397 1.00 91.25 984 GLN A C 1
ATOM 7564 O O . GLN A 1 984 ? 27.252 5.286 -60.299 1.00 91.25 984 GLN A O 1
ATOM 7569 N N . PHE A 1 985 ? 25.735 6.643 -59.348 1.00 89.00 985 PHE A N 1
ATOM 7570 C CA . PHE A 1 985 ? 24.679 6.415 -60.328 1.00 89.00 985 PHE A CA 1
ATOM 7571 C C . PHE A 1 985 ? 25.103 6.832 -61.746 1.00 89.00 985 PHE A C 1
ATOM 7573 O O . PHE A 1 985 ? 24.935 6.061 -62.687 1.00 89.00 985 PHE A O 1
ATOM 7580 N N . ASN A 1 986 ? 25.735 8.002 -61.895 1.00 87.44 986 ASN A N 1
ATOM 7581 C CA . ASN A 1 986 ? 26.253 8.461 -63.188 1.00 87.44 986 ASN A CA 1
ATOM 7582 C C . ASN A 1 986 ? 27.400 7.571 -63.690 1.00 87.44 986 ASN A C 1
ATOM 7584 O O . ASN A 1 986 ? 27.439 7.236 -64.865 1.00 87.44 986 ASN A O 1
ATOM 7588 N N . SER A 1 987 ? 28.282 7.116 -62.792 1.00 86.31 987 SER A N 1
ATOM 7589 C CA . SER A 1 987 ? 29.374 6.202 -63.162 1.00 86.31 987 SER A CA 1
ATOM 7590 C C . SER A 1 987 ? 28.852 4.866 -63.712 1.00 86.31 987 SER A C 1
ATOM 7592 O O . SER A 1 987 ? 29.474 4.275 -64.589 1.00 86.31 987 SER A O 1
ATOM 7594 N N . LEU A 1 988 ? 27.707 4.381 -63.214 1.00 84.56 988 LEU A N 1
ATOM 7595 C CA . LEU A 1 988 ? 27.040 3.186 -63.743 1.00 84.56 988 LEU A CA 1
ATOM 7596 C C . LEU A 1 988 ? 26.429 3.419 -65.131 1.00 84.56 988 LEU A C 1
ATOM 7598 O O . LEU A 1 988 ? 26.473 2.505 -65.949 1.00 84.56 988 LEU A O 1
ATOM 7602 N N . SER A 1 989 ? 25.912 4.624 -65.395 1.00 80.12 989 SER A N 1
ATOM 7603 C CA . SER A 1 989 ? 25.440 5.042 -66.724 1.00 80.12 989 SER A CA 1
ATOM 7604 C C . SER A 1 989 ? 26.563 4.953 -67.753 1.00 80.12 989 SER A C 1
ATOM 7606 O O . SER A 1 989 ? 26.399 4.329 -68.797 1.00 80.12 989 SER A O 1
ATOM 7608 N N . ASP A 1 990 ? 27.722 5.526 -67.419 1.00 77.56 990 ASP A N 1
ATOM 7609 C CA . ASP A 1 990 ? 28.879 5.584 -68.316 1.00 77.56 990 ASP A CA 1
ATOM 7610 C C . ASP A 1 990 ? 29.403 4.173 -68.654 1.00 77.56 990 ASP A C 1
ATOM 7612 O O . ASP A 1 990 ? 29.787 3.909 -69.789 1.00 77.56 990 ASP A O 1
ATOM 7616 N N . MET A 1 991 ? 29.349 3.232 -67.701 1.00 73.56 991 MET A N 1
ATOM 7617 C CA . MET A 1 991 ? 29.753 1.829 -67.904 1.00 73.56 991 MET A CA 1
ATOM 7618 C C . MET A 1 991 ? 28.757 0.981 -68.716 1.00 73.56 991 MET A C 1
ATOM 7620 O O . MET A 1 991 ? 29.112 -0.127 -69.109 1.00 73.56 991 MET A O 1
ATOM 7624 N N . GLN A 1 992 ? 27.514 1.434 -68.908 1.00 65.94 992 GLN A N 1
ATOM 7625 C CA . GLN A 1 992 ? 26.533 0.762 -69.774 1.00 65.94 992 GLN A CA 1
ATOM 7626 C C . GLN A 1 992 ? 26.508 1.333 -71.201 1.00 65.94 992 GLN A C 1
ATOM 7628 O O . GLN A 1 992 ? 25.996 0.674 -72.108 1.00 65.94 992 GLN A O 1
ATOM 7633 N N . GLU A 1 993 ? 27.030 2.550 -71.393 1.00 56.69 993 GLU A N 1
ATOM 7634 C CA . GLU A 1 993 ? 27.201 3.183 -72.707 1.00 56.69 993 GLU A CA 1
ATOM 7635 C C . GLU A 1 993 ? 28.505 2.755 -73.422 1.00 56.69 993 GLU A C 1
ATOM 7637 O O . GLU A 1 993 ? 28.577 2.868 -74.650 1.00 56.69 993 GLU A O 1
ATOM 7642 N N . GLU A 1 994 ? 29.499 2.238 -72.681 1.00 48.38 994 GLU A N 1
ATOM 7643 C CA . GLU A 1 994 ? 30.696 1.521 -73.182 1.00 48.38 994 GLU A CA 1
ATOM 7644 C C . GLU A 1 994 ? 30.424 0.037 -73.486 1.00 48.38 994 GLU A C 1
ATOM 7646 O O . GLU A 1 994 ? 30.952 -0.451 -74.520 1.00 48.38 994 GLU A O 1
#

Organism: Mortierella isabellina (NCBI:txid91625)